Protein 4ZOZ (pdb70)

Sequence (812 aa):
ENDSIAYFDGHKDSVFAIAQHPLYPNIVATGGSEGDADDAPGKGYVLDISSLNPIFEIDGHTDSINALTFTLPRGDFLVSGGMDGRMRVYAVSVPQNGALAQFKFLAESQETEEINWFAPCPSPDHPNTIALGASDGSVWVFTLDASDPSNPVQIVQSYFLHTGPCTAGAWSPDGLLLATVSEDESLHVYDVFGVAASKSLVTDNGQTVVSLTNVDQRFAVEGGLFSVAVSPTGAVVAVGGAGGQIKIVGLPRLAGTILASLQIQSDNIESLAFSPSAPILAAGSTDGSIAVFDTSRSFALRRHLRGAHAEDPVVKVEFVKSPPNAAMAGWLLTSCGMDGVVRRWDLRGGGLVKEWKGHRSGQEGGGVLGFVQGETGERIVTVGDDAVVLVFEAARRPARCYRYCKENDSIAYFDGHKDSVFAIAQHPLYPNIVATGGSEGDADDAPGKGYVLDISSLNPIFEIDGHTDSINALTFTLPRGDFLVSGGMDGRMRVYAVSVPQNGALAQFKFLAESQETEEINWFAPCPSPDHPNTIALGASDGSVWVFTLDASDPSNPVQIVQSYFLHTGPCTAGAWSPDGLLLATVSEDESLHVYDVFGVAASKSLVTDNGQTVVSLTNVDQRFAVEGGLFSVAVSPTGAVVAVGGAGGQIKIVGLPRLAGTILASLQIQSDNIESLAFSPSAPILAAGSTDGSIAVFDTSRSFALRRHLRGAHAEDPVVKVEFVKSPPNAAMAGWLLTSCGMDGVVRRWDLRGGGLVKEWKGHRSGQEGGGVLGFVQGETGERIVTVGDDAVVLVFEAARRPARCYRYCK

Structure (mmCIF, N/CA/C/O backbone):
data_4ZOZ
#
_entry.id   4ZOZ
#
_cell.length_a   47.497
_cell.length_b   67.178
_cell.length_c   72.815
_cell.angle_alpha   89.92
_cell.angle_beta   108.92
_cell.angle_gamma   92.03
#
_symmetry.space_group_name_H-M   'P 1'
#
loop_
_entity.id
_entity.type
_entity.pdbx_description
1 polymer Sqt1
2 polymer '60S ribosomal protein L10-like protein'
3 water water
#
loop_
_atom_site.group_PDB
_atom_site.id
_atom_site.type_symbol
_atom_site.label_atom_id
_atom_site.label_alt_id
_atom_site.label_comp_id
_atom_site.label_asym_id
_atom_site.label_entity_id
_atom_site.label_seq_id
_atom_site.pdbx_PDB_ins_code
_atom_site.Cartn_x
_atom_site.Cartn_y
_atom_site.Cartn_z
_atom_site.occupancy
_atom_site.B_iso_or_equiv
_atom_site.auth_seq_id
_atom_site.auth_comp_id
_atom_site.auth_asym_id
_atom_site.auth_atom_id
_atom_site.pdbx_PDB_model_num
ATOM 1 N N . GLU A 1 1 ? -47.460 -104.791 5.769 1.00 38.67 54 GLU A N 1
ATOM 2 C CA . GLU A 1 1 ? -48.294 -104.074 4.808 1.00 35.16 54 GLU A CA 1
ATOM 3 C C . GLU A 1 1 ? -47.434 -103.370 3.768 1.00 31.85 54 GLU A C 1
ATOM 4 O O . GLU A 1 1 ? -46.390 -102.803 4.088 1.00 30.98 54 GLU A O 1
ATOM 10 N N . ASN A 1 2 ? -47.882 -103.423 2.520 1.00 29.19 55 ASN A N 1
ATOM 11 C CA . ASN A 1 2 ? -47.175 -102.813 1.412 1.00 27.02 55 ASN A CA 1
ATOM 12 C C . ASN A 1 2 ? -48.182 -102.023 0.596 1.00 28.05 55 ASN A C 1
ATOM 13 O O . ASN A 1 2 ? -49.046 -102.608 -0.053 1.00 28.42 55 ASN A O 1
ATOM 18 N N . ASP A 1 3 ? -48.091 -100.697 0.645 1.00 24.59 56 ASP A N 1
ATOM 19 C CA . ASP A 1 3 ? -49.048 -99.853 -0.058 1.00 23.79 56 ASP A CA 1
ATOM 20 C C . ASP A 1 3 ? -48.541 -99.393 -1.426 1.00 23.61 56 ASP A C 1
ATOM 21 O O . ASP A 1 3 ? -49.200 -98.603 -2.110 1.00 23.57 56 ASP A O 1
ATOM 26 N N . SER A 1 4 ? -47.385 -99.897 -1.844 1.00 23.81 57 SER A N 1
ATOM 27 C CA . SER A 1 4 ? -46.788 -99.409 -3.076 1.00 21.84 57 SER A CA 1
ATOM 28 C C . SER A 1 4 ? -47.531 -99.929 -4.303 1.00 24.64 57 SER A C 1
ATOM 29 O O . SER A 1 4 ? -48.148 -100.999 -4.266 1.00 25.14 57 SER A O 1
ATOM 32 N N . ILE A 1 5 ? -47.511 -99.144 -5.373 1.00 21.13 58 ILE A N 1
ATOM 33 C CA . ILE A 1 5 ? -48.131 -99.551 -6.633 1.00 25.57 58 ILE A CA 1
ATOM 34 C C . ILE A 1 5 ? -47.072 -99.999 -7.622 1.00 27.20 58 ILE A C 1
ATOM 35 O O . ILE A 1 5 ? -47.384 -100.589 -8.655 1.00 25.41 58 ILE A O 1
ATOM 40 N N . ALA A 1 6 ? -45.812 -99.721 -7.297 1.00 25.84 59 ALA A N 1
ATOM 41 C CA . ALA A 1 6 ? -44.689 -100.210 -8.090 1.00 22.34 59 ALA A CA 1
ATOM 42 C C . ALA A 1 6 ? -43.423 -100.164 -7.251 1.00 23.71 59 ALA A C 1
ATOM 43 O O . ALA A 1 6 ? -43.388 -99.507 -6.207 1.00 21.40 59 ALA A O 1
ATOM 45 N N . TYR A 1 7 ? -42.388 -100.859 -7.706 1.00 23.10 60 TYR A N 1
ATOM 46 C CA . TYR A 1 7 ? -41.140 -100.922 -6.955 1.00 22.69 60 TYR A CA 1
ATOM 47 C C . TYR A 1 7 ? -39.954 -101.137 -7.878 1.00 24.96 60 TYR A C 1
ATOM 48 O O . TYR A 1 7 ? -40.102 -101.593 -9.028 1.00 22.99 60 TYR A O 1
ATOM 57 N N . PHE A 1 8 ? -38.774 -100.797 -7.370 1.00 20.53 61 PHE A N 1
ATOM 58 C CA . PHE A 1 8 ? -37.532 -101.072 -8.074 1.00 19.01 61 PHE A CA 1
ATOM 59 C C . PHE A 1 8 ? -36.515 -101.602 -7.077 1.00 22.55 61 PHE A C 1
ATOM 60 O O . PHE A 1 8 ? -36.188 -100.918 -6.097 1.00 20.56 61 PHE A O 1
ATOM 68 N N . ASP A 1 9 ? -36.035 -102.828 -7.301 1.00 21.44 62 ASP A N 1
ATOM 69 C CA . ASP A 1 9 ? -35.089 -103.446 -6.373 1.00 21.42 62 ASP A CA 1
ATOM 70 C C . ASP A 1 9 ? -33.692 -103.645 -6.967 1.00 26.69 62 ASP A C 1
ATOM 71 O O . ASP A 1 9 ? -32.895 -104.444 -6.453 1.00 29.70 62 ASP A O 1
ATOM 76 N N . GLY A 1 10 ? -33.382 -102.882 -8.010 1.00 24.57 63 GLY A N 1
ATOM 77 C CA . GLY A 1 10 ? -32.105 -102.986 -8.700 1.00 23.48 63 GLY A CA 1
ATOM 78 C C . GLY A 1 10 ? -30.878 -102.623 -7.882 1.00 25.62 63 GLY A C 1
ATOM 79 O O . GLY A 1 10 ? -29.794 -103.165 -8.111 1.00 26.16 63 GLY A O 1
ATOM 80 N N . HIS A 1 11 ? -31.028 -101.697 -6.941 1.00 19.70 64 HIS A N 1
ATOM 81 C CA . HIS A 1 11 ? -29.906 -101.321 -6.087 1.00 21.95 64 HIS A CA 1
ATOM 82 C C . HIS A 1 11 ? -29.499 -102.488 -5.209 1.00 23.30 64 HIS A C 1
ATOM 83 O O . HIS A 1 11 ? -30.355 -103.165 -4.646 1.00 24.25 64 HIS A O 1
ATOM 90 N N . LYS A 1 12 ? -28.195 -102.731 -5.095 1.00 25.90 65 LYS A N 1
ATOM 91 C CA . LYS A 1 12 ? -27.722 -103.861 -4.301 1.00 26.75 65 LYS A CA 1
ATOM 92 C C . LYS A 1 12 ? -27.634 -103.504 -2.825 1.00 27.15 65 LYS A C 1
ATOM 93 O O . LYS A 1 12 ? -27.626 -104.387 -1.970 1.00 26.63 65 LYS A O 1
ATOM 99 N N . ASP A 1 13 ? -27.586 -102.208 -2.525 1.00 25.60 66 ASP A N 1
ATOM 100 C CA . ASP A 1 13 ? -27.537 -101.744 -1.139 1.00 23.75 66 ASP A CA 1
ATOM 101 C C . ASP A 1 13 ? -28.289 -100.406 -1.001 1.00 20.31 66 ASP A C 1
ATOM 102 O O . ASP A 1 13 ? -28.989 -99.972 -1.921 1.00 19.34 66 ASP A O 1
ATOM 107 N N . SER A 1 14 ? -28.148 -99.793 0.166 1.00 22.21 67 SER A N 1
ATOM 108 C CA . SER A 1 14 ? -28.889 -98.589 0.538 1.00 22.00 67 SER A CA 1
ATOM 109 C C . SER A 1 14 ? -28.955 -97.526 -0.557 1.00 19.33 67 SER A C 1
ATOM 110 O O . SER A 1 14 ? -27.967 -97.250 -1.238 1.00 19.03 67 SER A O 1
ATOM 113 N N . VAL A 1 15 ? -30.135 -96.932 -0.715 1.00 17.90 68 VAL A N 1
ATOM 114 C CA . VAL A 1 15 ? -30.332 -95.872 -1.692 1.00 16.69 68 VAL A CA 1
ATOM 115 C C . VAL A 1 15 ? -30.424 -94.522 -0.969 1.00 16.99 68 VAL A C 1
ATOM 116 O O . VAL A 1 15 ? -31.277 -94.326 -0.100 1.00 18.75 68 VAL A O 1
ATOM 120 N N . PHE A 1 16 ? -29.524 -93.613 -1.330 1.00 15.91 69 PHE A N 1
ATOM 121 C CA . PHE A 1 16 ? -29.297 -92.376 -0.564 1.00 14.89 69 PHE A CA 1
ATOM 122 C C . PHE A 1 16 ? -29.852 -91.137 -1.254 1.00 18.87 69 PHE A C 1
ATOM 123 O O . PHE A 1 16 ? -30.089 -90.103 -0.603 1.00 19.29 69 PHE A O 1
ATOM 131 N N . ALA A 1 17 ? -30.012 -91.223 -2.572 1.00 15.71 70 ALA A N 1
ATOM 132 C CA . ALA A 1 17 ? -30.274 -90.026 -3.384 1.00 16.12 70 ALA A CA 1
ATOM 133 C C . ALA A 1 17 ? -31.423 -90.230 -4.355 1.00 17.31 70 ALA A C 1
ATOM 134 O O . ALA A 1 17 ? -31.596 -91.317 -4.931 1.00 15.26 70 ALA A O 1
ATOM 136 N N . ILE A 1 18 ? -32.212 -89.178 -4.546 1.00 14.88 71 ILE A N 1
ATOM 137 C CA . ILE A 1 18 ? -33.284 -89.237 -5.515 1.00 15.08 71 ILE A CA 1
ATOM 138 C C . ILE A 1 18 ? -33.521 -87.850 -6.114 1.00 16.36 71 ILE A C 1
ATOM 139 O O . ILE A 1 18 ? -33.392 -86.813 -5.430 1.00 15.71 71 ILE A O 1
ATOM 144 N N . ALA A 1 19 ? -33.791 -87.842 -7.414 1.00 14.59 72 ALA A N 1
ATOM 145 C CA . ALA A 1 19 ? -34.108 -86.607 -8.115 1.00 14.23 72 ALA A CA 1
ATOM 146 C C . ALA A 1 19 ? -35.209 -86.865 -9.129 1.00 15.97 72 ALA A C 1
ATOM 147 O O . ALA A 1 19 ? -35.402 -87.982 -9.597 1.00 17.75 72 ALA A O 1
ATOM 149 N N . GLN A 1 20 ? -35.918 -85.809 -9.479 1.00 16.78 73 GLN A N 1
ATOM 150 C CA . GLN A 1 20 ? -37.085 -85.917 -10.329 1.00 14.32 73 GLN A CA 1
ATOM 151 C C . GLN A 1 20 ? -37.028 -84.867 -11.430 1.00 15.43 73 GLN A C 1
ATOM 152 O O . GLN A 1 20 ? -36.645 -83.732 -11.176 1.00 15.14 73 GLN A O 1
ATOM 158 N N . HIS A 1 21 ? -37.396 -85.231 -12.654 1.00 14.94 74 HIS A N 1
ATOM 159 C CA . HIS A 1 21 ? -37.428 -84.262 -13.753 1.00 16.49 74 HIS A CA 1
ATOM 160 C C . HIS A 1 21 ? -38.481 -83.181 -13.462 1.00 16.04 74 HIS A C 1
ATOM 161 O O . HIS A 1 21 ? -39.612 -83.501 -13.106 1.00 19.51 74 HIS A O 1
ATOM 168 N N . PRO A 1 22 ? -38.113 -81.889 -13.602 1.00 16.46 75 PRO A N 1
ATOM 169 C CA . PRO A 1 22 ? -39.047 -80.814 -13.233 1.00 15.85 75 PRO A CA 1
ATOM 170 C C . PRO A 1 22 ? -40.265 -80.684 -14.153 1.00 19.12 75 PRO A C 1
ATOM 171 O O . PRO A 1 22 ? -41.274 -80.117 -13.725 1.00 22.26 75 PRO A O 1
ATOM 175 N N . LEU A 1 23 ? -40.171 -81.193 -15.380 1.00 19.43 76 LEU A N 1
ATOM 176 C CA . LEU A 1 23 ? -41.291 -81.154 -16.322 1.00 24.51 76 LEU A CA 1
ATOM 177 C C . LEU A 1 23 ? -42.047 -82.479 -16.378 1.00 23.40 76 LEU A C 1
ATOM 178 O O . LEU A 1 23 ? -43.261 -82.506 -16.559 1.00 27.00 76 LEU A O 1
ATOM 183 N N . TYR A 1 24 ? -41.314 -83.573 -16.228 1.00 21.30 77 TYR A N 1
ATOM 184 C CA . TYR A 1 24 ? -41.890 -84.908 -16.347 1.00 22.62 77 TYR A CA 1
ATOM 185 C C . TYR A 1 24 ? -41.680 -85.684 -15.062 1.00 20.05 77 TYR A C 1
ATOM 186 O O . TYR A 1 24 ? -40.665 -86.355 -14.899 1.00 20.87 77 TYR A O 1
ATOM 195 N N . PRO A 1 25 ? -42.646 -85.594 -14.142 1.00 21.85 78 PRO A N 1
ATOM 196 C CA . PRO A 1 25 ? -42.493 -86.176 -12.801 1.00 22.49 78 PRO A CA 1
ATOM 197 C C . PRO A 1 25 ? -42.319 -87.696 -12.830 1.00 20.99 78 PRO A C 1
ATOM 198 O O . PRO A 1 25 ? -41.892 -88.276 -11.832 1.00 20.38 78 PRO A O 1
ATOM 202 N N . ASN A 1 26 ? -42.650 -88.334 -13.951 1.00 20.24 79 ASN A N 1
ATOM 203 C CA . ASN A 1 26 ? -42.500 -89.782 -14.057 1.00 21.59 79 ASN A CA 1
ATOM 204 C C . ASN A 1 26 ? -41.046 -90.216 -14.235 1.00 20.71 79 ASN A C 1
ATOM 205 O O . ASN A 1 26 ? -40.711 -91.386 -14.052 1.00 21.21 79 ASN A O 1
ATOM 210 N N . ILE A 1 27 ? -40.184 -89.267 -14.593 1.00 19.45 80 ILE A N 1
ATOM 211 C CA . ILE A 1 27 ? -38.768 -89.558 -14.787 1.00 18.94 80 ILE A CA 1
ATOM 212 C C . ILE A 1 27 ? -38.036 -89.271 -13.480 1.00 17.03 80 ILE A C 1
ATOM 213 O O . ILE A 1 27 ? -37.983 -88.123 -13.027 1.00 18.32 80 ILE A O 1
ATOM 218 N N . VAL A 1 28 ? -37.487 -90.323 -12.879 1.00 17.26 81 VAL A N 1
ATOM 219 C CA . VAL A 1 28 ? -36.854 -90.206 -11.570 1.00 16.13 81 VAL A CA 1
ATOM 220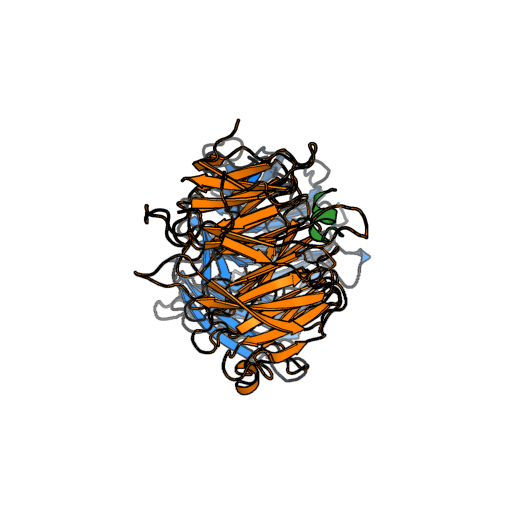 C C . VAL A 1 28 ? -35.496 -90.891 -11.583 1.00 18.77 81 VAL A C 1
ATOM 221 O O . VAL A 1 28 ? -35.365 -91.947 -12.167 1.00 20.97 81 VAL A O 1
ATOM 225 N N . ALA A 1 29 ? -34.488 -90.301 -10.957 1.00 15.89 82 ALA A N 1
ATOM 226 C CA . ALA A 1 29 ? -33.182 -90.944 -10.816 1.00 15.70 82 ALA A CA 1
ATOM 227 C C . ALA A 1 29 ? -32.919 -91.285 -9.350 1.00 15.55 82 ALA A C 1
ATOM 228 O O . ALA A 1 29 ? -33.267 -90.515 -8.448 1.00 16.73 82 ALA A O 1
ATOM 230 N N . THR A 1 30 ? -32.301 -92.433 -9.101 1.00 15.40 83 THR A N 1
ATOM 231 C CA . THR A 1 30 ? -32.036 -92.863 -7.732 1.00 15.98 83 THR A CA 1
ATOM 232 C C . THR A 1 30 ? -30.566 -93.253 -7.663 1.00 16.47 83 THR A C 1
ATOM 233 O O . THR A 1 30 ? -29.980 -93.643 -8.670 1.00 19.88 83 THR A O 1
ATOM 237 N N . GLY A 1 31 ? -29.964 -93.147 -6.493 1.00 15.97 84 GLY A N 1
ATOM 238 C CA . GLY A 1 31 ? -28.544 -93.413 -6.378 1.00 15.47 84 GLY A CA 1
ATOM 239 C C . GLY A 1 31 ? -28.165 -93.887 -5.000 1.00 19.19 84 GLY A C 1
ATOM 240 O O . GLY A 1 31 ? -28.749 -93.469 -3.997 1.00 15.82 84 GLY A O 1
ATOM 241 N N . GLY A 1 32 ? -27.170 -94.762 -4.936 1.00 18.11 85 GLY A N 1
ATOM 242 C CA . GLY A 1 32 ? -26.715 -95.221 -3.645 1.00 18.85 85 GLY A CA 1
ATOM 243 C C . GLY A 1 32 ? -25.497 -96.116 -3.706 1.00 20.47 85 GLY A C 1
ATOM 244 O O . GLY A 1 32 ? -24.615 -95.960 -4.560 1.00 20.73 85 GLY A O 1
ATOM 245 N N . SER A 1 33 ? -25.483 -97.070 -2.785 1.00 22.65 86 SER A N 1
ATOM 246 C CA . SER A 1 33 ? -24.339 -97.936 -2.550 1.00 25.74 86 SER A CA 1
ATOM 247 C C . SER A 1 33 ? -24.607 -99.320 -3.117 1.00 24.95 86 SER A C 1
ATOM 248 O O . SER A 1 33 ? -25.743 -99.785 -3.085 1.00 21.92 86 SER A O 1
ATOM 251 N N . GLU A 1 34 ? -23.571 -99.958 -3.659 1.00 23.45 87 GLU A N 1
ATOM 252 C CA . GLU A 1 34 ? -23.693 -101.332 -4.141 1.00 29.43 87 GLU A CA 1
ATOM 253 C C . GLU A 1 34 ? -23.245 -102.350 -3.097 1.00 30.44 87 GLU A C 1
ATOM 254 O O . GLU A 1 34 ? -23.293 -103.556 -3.346 1.00 31.82 87 GLU A O 1
ATOM 260 N N . GLY A 1 35 ? -22.814 -101.874 -1.934 1.00 28.68 88 GLY A N 1
ATOM 261 C CA . GLY A 1 35 ? -22.394 -102.767 -0.862 1.00 32.32 88 GLY A CA 1
ATOM 262 C C . GLY A 1 35 ? -21.417 -102.109 0.093 1.00 35.04 88 GLY A C 1
ATOM 263 O O . GLY A 1 35 ? -20.805 -101.100 -0.249 1.00 34.87 88 GLY A O 1
ATOM 264 N N . ASP A 1 36 ? -21.255 -102.685 1.283 1.00 35.31 89 ASP A N 1
ATOM 265 C CA . ASP A 1 36 ? -20.396 -102.092 2.305 1.00 40.12 89 ASP A CA 1
ATOM 266 C C . ASP A 1 36 ? -18.918 -102.469 2.167 1.00 39.54 89 ASP A C 1
ATOM 267 O O . ASP A 1 36 ? -18.073 -101.910 2.863 1.00 41.64 89 ASP A O 1
ATOM 272 N N . ALA A 1 37 ? -18.603 -103.405 1.274 1.00 40.95 90 ALA A N 1
ATOM 273 C CA . ALA A 1 37 ? -17.207 -103.745 0.999 1.00 38.06 90 ALA A CA 1
ATOM 274 C C . ALA A 1 37 ? -16.518 -102.612 0.242 1.00 43.32 90 ALA A C 1
ATOM 275 O O . ALA A 1 37 ? -17.149 -101.934 -0.567 1.00 39.57 90 ALA A O 1
ATOM 277 N N . ASP A 1 38 ? -15.225 -102.418 0.490 1.00 46.09 91 ASP A N 1
ATOM 278 C CA . ASP A 1 38 ? -14.481 -101.333 -0.152 1.00 44.41 91 ASP A CA 1
ATOM 279 C C . ASP A 1 38 ? -14.484 -101.446 -1.668 1.00 42.66 91 ASP A C 1
ATOM 280 O O . ASP A 1 38 ? -14.462 -100.434 -2.363 1.00 41.61 91 ASP A O 1
ATOM 285 N N . ASP A 1 39 ? -14.525 -102.675 -2.179 1.00 42.28 92 ASP A N 1
ATOM 286 C CA . ASP A 1 39 ? -14.551 -102.893 -3.621 1.00 45.51 92 ASP A CA 1
ATOM 287 C C . ASP A 1 39 ? -15.954 -102.720 -4.215 1.00 41.00 92 ASP A C 1
ATOM 288 O O . ASP A 1 39 ? -16.149 -102.873 -5.420 1.00 45.10 92 ASP A O 1
ATOM 293 N N . ALA A 1 40 ? -16.929 -102.405 -3.367 1.00 40.74 93 ALA A N 1
ATOM 294 C CA . ALA A 1 40 ? -18.277 -102.127 -3.846 1.00 35.89 93 ALA A CA 1
ATOM 295 C C . ALA A 1 40 ? -18.395 -100.647 -4.202 1.00 31.36 93 ALA A C 1
ATOM 296 O O . ALA A 1 40 ? -18.117 -99.786 -3.375 1.00 33.26 93 ALA A O 1
ATOM 298 N N . PRO A 1 41 ? -18.782 -100.357 -5.448 1.00 31.12 94 PRO A N 1
ATOM 299 C CA . PRO A 1 41 ? -18.891 -98.985 -5.953 1.00 30.05 94 PRO A CA 1
ATOM 300 C C . PRO A 1 41 ? -20.237 -98.355 -5.623 1.00 25.26 94 PRO A C 1
ATOM 301 O O . PRO A 1 41 ? -21.020 -98.921 -4.853 1.00 24.58 94 PRO A O 1
ATOM 305 N N . GLY A 1 42 ? -20.482 -97.182 -6.191 1.00 28.09 95 GLY A N 1
ATOM 306 C CA . GLY A 1 42 ? -21.790 -96.561 -6.113 1.00 23.36 95 GLY A CA 1
ATOM 307 C C . GLY A 1 42 ? -22.532 -96.863 -7.392 1.00 24.66 95 GLY A C 1
ATOM 308 O O . GLY A 1 42 ? -21.923 -97.249 -8.403 1.00 25.01 95 GLY A O 1
ATOM 309 N N . LYS A 1 43 ? -23.848 -96.697 -7.366 1.00 21.25 96 LYS A N 1
ATOM 310 C CA . LYS A 1 43 ? -24.640 -96.983 -8.553 1.00 24.52 96 LYS A CA 1
ATOM 311 C C . LYS A 1 43 ? -25.893 -96.131 -8.582 1.00 23.46 96 LYS A C 1
ATOM 312 O O . LYS A 1 43 ? -26.520 -95.910 -7.536 1.00 21.36 96 LYS A O 1
ATOM 318 N N . GLY A 1 44 ? -26.247 -95.657 -9.772 1.00 22.89 97 GLY A N 1
ATOM 319 C CA . GLY A 1 44 ? -27.490 -94.923 -9.951 1.00 22.30 97 GLY A CA 1
ATOM 320 C C . GLY A 1 44 ? -28.335 -95.491 -11.073 1.00 24.99 97 GLY A C 1
ATOM 321 O O . GLY A 1 44 ? -27.834 -96.181 -11.953 1.00 21.33 97 GLY A O 1
ATOM 322 N N . TYR A 1 45 ? -29.629 -95.211 -11.045 1.00 19.45 98 TYR A N 1
ATOM 323 C CA . TYR A 1 45 ? -30.525 -95.626 -12.109 1.00 20.30 98 TYR A CA 1
ATOM 324 C C . TYR A 1 45 ? -31.482 -94.509 -12.458 1.00 21.71 98 TYR A C 1
ATOM 325 O O . TYR A 1 45 ? -31.781 -93.661 -11.627 1.00 20.83 98 TYR A O 1
ATOM 334 N N . VAL A 1 46 ? -31.964 -94.508 -13.689 1.00 18.33 99 VAL A N 1
ATOM 335 C CA . VAL A 1 46 ? -33.086 -93.659 -14.034 1.00 17.41 99 VAL A CA 1
ATOM 336 C C . VAL A 1 46 ? -34.290 -94.551 -14.319 1.00 22.09 99 VAL A C 1
ATOM 337 O O . VAL A 1 46 ? -34.174 -95.564 -15.009 1.00 23.86 99 VAL A O 1
ATOM 341 N N . LEU A 1 47 ? -35.433 -94.164 -13.768 1.00 19.53 100 LEU A N 1
ATOM 342 C CA . LEU A 1 47 ? -36.682 -94.903 -13.861 1.00 20.18 100 LEU A CA 1
ATOM 343 C C . LEU A 1 47 ? -37.740 -94.056 -14.540 1.00 24.08 100 LEU A C 1
ATOM 344 O O . LEU A 1 47 ? -37.740 -92.824 -14.436 1.00 24.26 100 LEU A O 1
ATOM 349 N N . ASP A 1 48 ? -38.652 -94.733 -15.223 1.00 24.59 101 ASP A N 1
ATOM 350 C CA . ASP A 1 48 ? -39.855 -94.112 -15.757 1.00 24.04 101 ASP A CA 1
ATOM 351 C C . ASP A 1 48 ? -41.018 -94.813 -15.072 1.00 25.41 101 ASP A C 1
ATOM 352 O O . ASP A 1 48 ? -41.281 -95.976 -15.352 1.00 26.09 101 ASP A O 1
ATOM 357 N N . ILE A 1 49 ? -41.704 -94.127 -14.164 1.00 23.37 102 ILE A N 1
ATOM 358 C CA . ILE A 1 49 ? -42.731 -94.797 -13.370 1.00 27.38 102 ILE A CA 1
ATOM 359 C C . ILE A 1 49 ? -44.127 -94.759 -14.009 1.00 30.01 102 ILE A C 1
ATOM 360 O O . ILE A 1 49 ? -45.103 -95.209 -13.404 1.00 37.18 102 ILE A O 1
ATOM 365 N N . SER A 1 50 ? -44.223 -94.231 -15.222 1.00 28.29 103 SER A N 1
ATOM 366 C CA . SER A 1 50 ? -45.518 -94.095 -15.896 1.00 31.82 103 SER A CA 1
ATOM 367 C C . SER A 1 50 ? -46.070 -95.445 -16.344 1.00 34.45 103 SER A C 1
ATOM 368 O O . SER A 1 50 ? -45.309 -96.381 -16.583 1.00 35.51 103 SER A O 1
ATOM 371 N N . SER A 1 75 ? -42.806 -104.434 -11.162 1.00 30.52 128 SER A N 1
ATOM 372 C CA . SER A 1 75 ? -41.366 -104.259 -11.004 1.00 33.21 128 SER A CA 1
ATOM 373 C C . SER A 1 75 ? -40.779 -103.393 -12.115 1.00 30.86 128 SER A C 1
ATOM 374 O O . SER A 1 75 ? -40.799 -103.765 -13.291 1.00 34.79 128 SER A O 1
ATOM 377 N N . LEU A 1 76 ? -40.238 -102.241 -11.740 1.00 26.26 129 LEU A N 1
ATOM 378 C CA . LEU A 1 76 ? -39.769 -101.276 -12.731 1.00 25.84 129 LEU A CA 1
ATOM 379 C C . LEU A 1 76 ? -38.440 -101.662 -13.373 1.00 24.56 129 LEU A C 1
ATOM 380 O O . LEU A 1 76 ? -37.536 -102.166 -12.710 1.00 27.05 129 LEU A O 1
ATOM 385 N N . ASN A 1 77 ? -38.337 -101.431 -14.679 1.00 28.40 130 ASN A N 1
ATOM 386 C CA . ASN A 1 77 ? -37.086 -101.618 -15.405 1.00 28.08 130 ASN A CA 1
ATOM 387 C C . ASN A 1 77 ? -36.447 -100.267 -15.682 1.00 24.52 130 ASN A C 1
ATOM 388 O O . ASN A 1 77 ? -37.104 -99.381 -16.207 1.00 25.45 130 ASN A O 1
ATOM 393 N N . PRO A 1 78 ? -35.167 -100.106 -15.330 1.00 25.96 131 PRO A N 1
ATOM 394 C CA . PRO A 1 78 ? -34.553 -98.787 -15.528 1.00 21.67 131 PRO A CA 1
ATOM 395 C C . PRO A 1 78 ? -34.426 -98.417 -16.998 1.00 26.62 131 PRO A C 1
ATOM 396 O O . PRO A 1 78 ? -34.313 -99.297 -17.855 1.00 25.28 131 PRO A O 1
ATOM 400 N N . ILE A 1 79 ? -34.457 -97.122 -17.287 1.00 24.07 132 ILE A N 1
ATOM 401 C CA . ILE A 1 79 ? -34.267 -96.655 -18.655 1.00 21.39 132 ILE A CA 1
ATOM 402 C C . ILE A 1 79 ? -32.856 -96.118 -18.856 1.00 26.19 132 ILE A C 1
ATOM 403 O O . ILE A 1 79 ? -32.469 -95.764 -19.977 1.00 25.22 132 ILE A O 1
ATOM 408 N N . PHE A 1 80 ? -32.083 -96.086 -17.775 1.00 22.78 133 PHE A N 1
ATOM 409 C CA . PHE A 1 80 ? -30.680 -95.681 -17.847 1.00 23.49 133 PHE A CA 1
ATOM 410 C C . PHE A 1 80 ? -29.941 -96.083 -16.583 1.00 22.78 133 PHE A C 1
ATOM 411 O O . PHE A 1 80 ? -30.547 -96.293 -15.527 1.00 22.47 133 PHE A O 1
ATOM 419 N N . GLU A 1 81 ? -28.619 -96.123 -16.683 1.00 22.02 134 GLU A N 1
ATOM 420 C CA . GLU A 1 81 ? -27.776 -96.574 -15.595 1.00 24.96 134 GLU A CA 1
ATOM 421 C C . GLU A 1 81 ? -26.599 -95.633 -15.388 1.00 24.94 134 GLU A C 1
ATOM 422 O O . GLU A 1 81 ? -25.942 -95.235 -16.348 1.00 25.60 134 GLU A O 1
ATOM 428 N N . ILE A 1 82 ? -26.354 -95.256 -14.134 1.00 23.43 135 ILE A N 1
ATOM 429 C CA . ILE A 1 82 ? -25.275 -94.334 -13.803 1.00 23.89 135 ILE A CA 1
ATOM 430 C C . ILE A 1 82 ? -24.118 -95.085 -13.152 1.00 24.43 135 ILE A C 1
ATOM 431 O O . ILE A 1 82 ? -24.188 -95.468 -11.980 1.00 24.65 135 ILE A O 1
ATOM 436 N N . ASP A 1 83 ? -23.060 -95.291 -13.945 1.00 26.44 136 ASP A N 1
ATOM 437 C CA . ASP A 1 83 ? -21.844 -95.967 -13.502 1.00 27.91 136 ASP A CA 1
ATOM 438 C C . ASP A 1 83 ? -20.682 -94.988 -13.471 1.00 27.84 136 ASP A C 1
ATOM 439 O O . ASP A 1 83 ? -20.790 -93.886 -13.996 1.00 30.89 136 ASP A O 1
ATOM 444 N N . GLY A 1 84 ? -19.572 -95.385 -12.861 1.00 27.19 137 GLY A N 1
ATOM 445 C CA . GLY A 1 84 ? -18.394 -94.539 -12.839 1.00 26.23 137 GLY A CA 1
ATOM 446 C C . GLY A 1 84 ? -18.052 -94.053 -11.447 1.00 28.38 137 GLY A C 1
ATOM 447 O O . GLY A 1 84 ? -16.926 -93.641 -11.176 1.00 31.17 137 GLY A O 1
ATOM 448 N N . HIS A 1 85 ? -19.024 -94.100 -10.546 1.00 25.46 138 HIS A N 1
ATOM 449 C CA . HIS A 1 85 ? -18.746 -93.748 -9.167 1.00 26.11 138 HIS A CA 1
ATOM 450 C C . HIS A 1 85 ? -18.127 -94.918 -8.418 1.00 28.16 138 HIS A C 1
ATOM 451 O O . HIS A 1 85 ? -18.685 -96.007 -8.385 1.00 27.50 138 HIS A O 1
ATOM 458 N N . THR A 1 86 ? -16.968 -94.673 -7.816 1.00 28.80 139 THR A N 1
ATOM 459 C CA . THR A 1 86 ? -16.257 -95.689 -7.053 1.00 28.26 139 THR A CA 1
ATOM 460 C C . THR A 1 86 ? -16.720 -95.721 -5.603 1.00 31.32 139 THR A C 1
ATOM 461 O O . THR A 1 86 ? -16.300 -96.574 -4.825 1.00 29.31 139 THR A O 1
ATOM 465 N N . ASP A 1 87 ? -17.579 -94.776 -5.240 1.00 26.88 140 ASP A N 1
ATOM 466 C CA . ASP A 1 87 ? -18.152 -94.738 -3.902 1.00 25.86 140 ASP A CA 1
ATOM 467 C C . ASP A 1 87 ? -19.633 -94.401 -4.044 1.00 22.64 140 ASP A C 1
ATOM 468 O O . ASP A 1 87 ? -20.094 -94.139 -5.152 1.00 26.23 140 ASP A O 1
ATOM 473 N N . SER A 1 88 ? -20.365 -94.414 -2.938 1.00 25.36 141 SER A N 1
ATOM 474 C CA . SER A 1 88 ? -21.821 -94.270 -2.979 1.00 23.96 141 SER A CA 1
ATOM 475 C C . SER A 1 88 ? -22.240 -92.991 -3.694 1.00 23.45 141 SER A C 1
ATOM 476 O O . SER A 1 88 ? -21.602 -91.956 -3.532 1.00 21.75 141 SER A O 1
ATOM 479 N N . ILE A 1 89 ? -23.297 -93.073 -4.490 1.00 18.71 142 ILE A N 1
ATOM 480 C CA . ILE A 1 89 ? -23.928 -91.868 -5.016 1.00 18.95 142 ILE A CA 1
ATOM 481 C C . ILE A 1 89 ? -24.711 -91.263 -3.859 1.00 17.93 142 ILE A C 1
ATOM 482 O O . ILE A 1 89 ? -25.509 -91.943 -3.214 1.00 19.32 142 ILE A O 1
ATOM 487 N N . ASN A 1 90 ? -24.444 -89.995 -3.593 1.00 17.24 143 ASN A N 1
ATOM 488 C CA . ASN A 1 90 ? -24.957 -89.303 -2.416 1.00 16.33 143 ASN A CA 1
ATOM 489 C C . ASN A 1 90 ? -25.933 -88.197 -2.780 1.00 17.35 143 ASN A C 1
ATOM 490 O O . ASN A 1 90 ? -26.727 -87.765 -1.950 1.00 18.27 143 ASN A O 1
ATOM 495 N N . ALA A 1 91 ? -25.839 -87.716 -4.011 1.00 14.85 144 ALA A N 1
ATOM 496 C CA . ALA A 1 91 ? -26.631 -86.578 -4.470 1.00 16.67 144 ALA A CA 1
ATOM 497 C C . ALA A 1 91 ? -26.961 -86.709 -5.948 1.00 17.86 144 ALA A C 1
ATOM 498 O O . ALA A 1 91 ? -26.120 -87.135 -6.736 1.00 15.94 144 ALA A O 1
ATOM 500 N N . LEU A 1 92 ? -28.183 -86.327 -6.313 1.00 16.10 145 LEU A N 1
ATOM 501 C CA . LEU A 1 92 ? -28.646 -86.325 -7.697 1.00 15.32 145 LEU A CA 1
ATOM 502 C C . LEU A 1 92 ? -29.503 -85.104 -7.932 1.00 15.67 145 LEU A C 1
ATOM 503 O O . LEU A 1 92 ? -30.247 -84.707 -7.049 1.00 15.01 145 LEU A O 1
ATOM 508 N N . THR A 1 93 ? -29.409 -84.498 -9.108 1.00 14.84 146 THR A N 1
ATOM 509 C CA . THR A 1 93 ? -30.401 -83.477 -9.438 1.00 14.13 146 THR A CA 1
ATOM 510 C C . THR A 1 93 ? -30.590 -83.364 -10.952 1.00 14.89 146 THR A C 1
ATOM 511 O O . THR A 1 93 ? -29.648 -83.534 -11.716 1.00 13.39 146 THR A O 1
ATOM 515 N N . PHE A 1 94 ? -31.827 -83.120 -11.377 1.00 13.45 147 PHE A N 1
ATOM 516 C CA . PHE A 1 94 ? -32.074 -82.601 -12.722 1.00 15.38 147 PHE A CA 1
ATOM 517 C C . PHE A 1 94 ? -31.944 -81.080 -12.644 1.00 18.02 147 PHE A C 1
ATOM 518 O O . PHE A 1 94 ? -32.192 -80.481 -11.592 1.00 17.16 147 PHE A O 1
ATOM 526 N N . THR A 1 95 ? -31.558 -80.436 -13.737 1.00 15.50 148 THR A N 1
ATOM 527 C CA . THR A 1 95 ? -31.436 -78.985 -13.679 1.00 13.32 148 THR A CA 1
ATOM 528 C C . THR A 1 95 ? -32.780 -78.316 -13.875 1.00 18.19 148 THR A C 1
ATOM 529 O O . THR A 1 95 ? -33.694 -78.896 -14.452 1.00 16.59 148 THR A O 1
ATOM 533 N N . LEU A 1 96 ? -32.887 -77.087 -13.372 1.00 15.51 149 LEU A N 1
ATOM 534 C CA . LEU A 1 96 ? -33.996 -76.191 -13.680 1.00 13.79 149 LEU A CA 1
ATOM 535 C C . LEU A 1 96 ? -33.552 -75.308 -14.838 1.00 15.45 149 LEU A C 1
ATOM 536 O O . LEU A 1 96 ? -32.357 -75.073 -14.990 1.00 17.06 149 LEU A O 1
ATOM 541 N N . PRO A 1 97 ? -34.500 -74.813 -15.651 1.00 14.43 150 PRO A N 1
ATOM 542 C CA . PRO A 1 97 ? -35.957 -74.958 -15.524 1.00 20.95 150 PRO A CA 1
ATOM 543 C C . PRO A 1 97 ? -36.546 -76.197 -16.195 1.00 18.50 150 PRO A C 1
ATOM 544 O O . PRO A 1 97 ? -37.690 -76.549 -15.898 1.00 22.36 150 PRO A O 1
ATOM 548 N N . ARG A 1 98 ? -35.791 -76.845 -17.065 1.00 18.63 151 ARG A N 1
ATOM 549 C CA . ARG A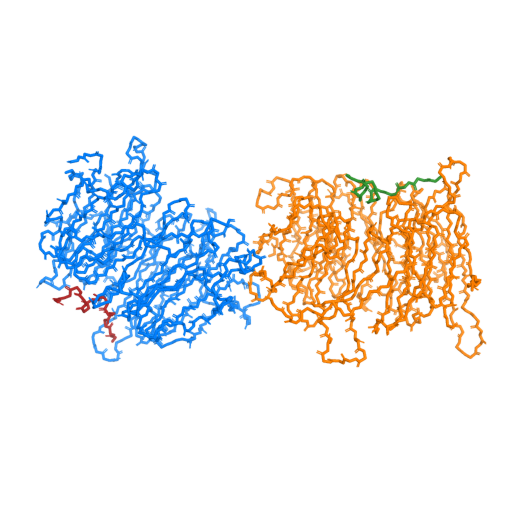 1 98 ? -36.379 -77.849 -17.953 1.00 18.42 151 ARG A CA 1
ATOM 550 C C . ARG A 1 98 ? -35.735 -79.229 -17.898 1.00 20.46 151 ARG A C 1
ATOM 551 O O . ARG A 1 98 ? -36.042 -80.081 -18.734 1.00 20.92 151 ARG A O 1
ATOM 559 N N . GLY A 1 99 ? -34.830 -79.454 -16.951 1.00 17.86 152 GLY A N 1
ATOM 560 C CA . GLY A 1 99 ? -34.182 -80.752 -16.841 1.00 19.84 152 GLY A CA 1
ATOM 561 C C . GLY A 1 99 ? -33.284 -81.112 -18.018 1.00 16.85 152 GLY A C 1
ATOM 562 O O . GLY A 1 99 ? -33.231 -82.271 -18.425 1.00 22.14 152 GLY A O 1
ATOM 563 N N . ASP A 1 100 ? -32.572 -80.127 -18.564 1.00 20.22 153 ASP A N 1
ATOM 564 C CA . ASP A 1 100 ? -31.660 -80.367 -19.691 1.00 18.56 153 ASP A CA 1
ATOM 565 C C . ASP A 1 100 ? -30.484 -81.266 -19.302 1.00 20.56 153 ASP A C 1
ATOM 566 O O . ASP A 1 100 ? -29.872 -81.916 -20.156 1.00 18.36 153 ASP A O 1
ATOM 571 N N . PHE A 1 101 ? -30.171 -81.294 -18.009 1.00 19.08 154 PHE A N 1
ATOM 572 C CA . PHE A 1 101 ? -29.096 -82.132 -17.491 1.00 15.38 154 PHE A CA 1
ATOM 573 C C . PHE A 1 101 ? -29.496 -82.917 -16.256 1.00 18.13 154 PHE A C 1
ATOM 574 O O . PHE A 1 101 ? -30.359 -82.500 -15.483 1.00 16.85 154 PHE A O 1
ATOM 582 N N . LEU A 1 102 ? -28.828 -84.045 -16.088 1.00 16.38 155 LEU A N 1
ATOM 583 C CA . LEU A 1 102 ? -28.911 -84.848 -14.892 1.00 14.07 155 LEU A CA 1
ATOM 584 C C . LEU A 1 102 ? -27.508 -84.942 -14.339 1.00 18.05 155 LEU A C 1
ATOM 585 O O . LEU A 1 102 ? -26.560 -85.261 -15.066 1.00 16.43 155 LEU A O 1
ATOM 590 N N . VAL A 1 103 ? -27.363 -84.664 -13.053 1.00 13.79 156 VAL A N 1
ATOM 591 C CA . VAL A 1 103 ? -26.043 -84.630 -12.449 1.00 13.80 156 VAL A CA 1
ATOM 592 C C . VAL A 1 103 ? -25.982 -85.557 -11.240 1.00 17.40 156 VAL A C 1
ATOM 593 O O . VAL A 1 103 ? -26.862 -85.520 -10.369 1.00 14.96 156 VAL A O 1
ATOM 597 N N . SER A 1 104 ? -24.954 -86.400 -11.179 1.00 17.31 157 SER A N 1
ATOM 598 C CA . SER A 1 104 ? -24.747 -87.228 -9.999 1.00 15.48 157 SER A CA 1
ATOM 599 C C . SER A 1 104 ? -23.514 -86.773 -9.236 1.00 18.86 157 SER A C 1
ATOM 600 O O . SER A 1 104 ? -22.539 -86.291 -9.831 1.00 18.85 157 SER A O 1
ATOM 603 N N . GLY A 1 105 ? -23.570 -86.934 -7.919 1.00 14.13 158 GLY A N 1
ATOM 604 C CA . GLY A 1 105 ? -22.468 -86.580 -7.046 1.00 16.21 158 GLY A CA 1
ATOM 605 C C . GLY A 1 105 ? -22.223 -87.681 -6.042 1.00 19.86 158 GLY A C 1
ATOM 606 O O . GLY A 1 105 ? -23.138 -88.146 -5.361 1.00 17.97 158 GLY A O 1
ATOM 607 N N . GLY A 1 106 ? -20.974 -88.098 -5.930 1.00 20.35 159 GLY A N 1
ATOM 608 C CA . GLY A 1 106 ? -20.662 -89.235 -5.094 1.00 22.05 159 GLY A CA 1
ATOM 609 C C . GLY A 1 106 ? -19.862 -88.918 -3.857 1.00 23.50 159 GLY A C 1
ATOM 610 O O . GLY A 1 106 ? -19.299 -87.823 -3.699 1.00 22.56 159 GLY A O 1
ATOM 611 N N . MET A 1 107 ? -19.806 -89.902 -2.971 1.00 21.11 160 MET A N 1
ATOM 612 C CA . MET A 1 107 ? -18.951 -89.829 -1.804 1.00 23.78 160 MET A CA 1
ATOM 613 C C . MET A 1 107 ? -17.493 -89.986 -2.231 1.00 23.54 160 MET A C 1
ATOM 614 O O . MET A 1 107 ? -16.592 -89.934 -1.397 1.00 27.11 160 MET A O 1
ATOM 619 N N . ASP A 1 108 ? -17.279 -90.188 -3.531 1.00 24.64 161 ASP A N 1
ATOM 620 C CA . ASP A 1 108 ? -15.942 -90.170 -4.119 1.00 25.66 161 ASP A CA 1
ATOM 621 C C . ASP A 1 108 ? -15.604 -88.768 -4.632 1.00 27.57 161 ASP A C 1
ATOM 622 O O . ASP A 1 108 ? -14.510 -88.526 -5.151 1.00 26.27 161 ASP A O 1
ATOM 627 N N . GLY A 1 109 ? -16.549 -87.840 -4.489 1.00 25.64 162 GLY A N 1
ATOM 628 C CA . GLY A 1 109 ? -16.325 -86.474 -4.929 1.00 24.51 162 GLY A CA 1
ATOM 629 C C . GLY A 1 109 ? -16.529 -86.251 -6.415 1.00 24.00 162 GLY A C 1
ATOM 630 O O . GLY A 1 109 ? -16.436 -85.121 -6.901 1.00 26.49 162 GLY A O 1
ATOM 631 N N . ARG A 1 110 ? -16.803 -87.327 -7.148 1.00 26.05 163 ARG A N 1
ATOM 632 C CA . ARG A 1 110 ? -17.062 -87.219 -8.575 1.00 24.47 163 ARG A CA 1
ATOM 633 C C . ARG A 1 110 ? -18.403 -86.556 -8.832 1.00 22.63 163 ARG A C 1
ATOM 634 O O . ARG A 1 110 ? -19.402 -86.885 -8.196 1.00 22.77 163 ARG A O 1
ATOM 642 N N . MET A 1 111 ? -18.399 -85.608 -9.759 1.00 20.83 164 MET A N 1
ATOM 643 C CA . MET A 1 111 ? -19.615 -85.020 -10.294 1.00 20.83 164 MET A CA 1
ATOM 644 C C . MET A 1 111 ? -19.725 -85.413 -11.762 1.00 23.34 164 MET A C 1
ATOM 645 O O . MET A 1 111 ? -18.890 -85.023 -12.570 1.00 21.67 164 MET A O 1
ATOM 650 N N . ARG A 1 112 ? -20.743 -86.203 -12.098 1.00 19.48 165 ARG A N 1
ATOM 651 C CA . ARG A 1 112 ? -20.947 -86.629 -13.474 1.00 20.81 165 ARG A CA 1
ATOM 652 C C . ARG A 1 112 ? -22.174 -85.950 -14.070 1.00 20.34 165 ARG A C 1
ATOM 653 O O . ARG A 1 112 ? -23.247 -85.926 -13.474 1.00 19.17 165 ARG A O 1
ATOM 661 N N . VAL A 1 113 ? -21.972 -85.372 -15.243 1.00 17.92 166 VAL A N 1
ATOM 662 C CA . VAL A 1 113 ? -22.954 -84.560 -15.941 1.00 18.16 166 VAL A CA 1
ATOM 663 C C . VAL A 1 113 ? -23.413 -85.251 -17.227 1.00 23.79 166 VAL A C 1
ATOM 664 O O . VAL A 1 113 ? -22.588 -85.561 -18.121 1.00 21.51 166 VAL A O 1
ATOM 668 N N . TYR A 1 114 ? -24.728 -85.484 -17.289 1.00 18.83 167 TYR A N 1
ATOM 669 C CA . TYR A 1 114 ? -25.399 -86.120 -18.421 1.00 20.95 167 TYR A CA 1
ATOM 670 C C . TYR A 1 114 ? -26.357 -85.159 -19.079 1.00 20.80 167 TYR A C 1
ATOM 671 O O . TYR A 1 114 ? -27.089 -84.447 -18.388 1.00 18.80 167 TYR A O 1
ATOM 680 N N . ALA A 1 115 ? -26.375 -85.147 -20.409 1.00 19.92 168 ALA A N 1
ATOM 681 C CA . ALA A 1 115 ? -27.404 -84.414 -21.125 1.00 17.98 168 ALA A CA 1
ATOM 682 C C . ALA A 1 115 ? -28.671 -85.244 -21.210 1.00 19.55 168 ALA A C 1
ATOM 683 O O . ALA A 1 115 ? -28.622 -86.477 -21.318 1.00 22.94 168 ALA A O 1
ATOM 685 N N . VAL A 1 116 ? -29.816 -84.578 -21.146 1.00 18.87 169 VAL A N 1
ATOM 686 C CA . VAL A 1 116 ? -31.083 -85.284 -21.094 1.00 20.51 169 VAL A CA 1
ATOM 687 C C . VAL A 1 116 ? -31.958 -84.899 -22.277 1.00 26.75 169 VAL A C 1
ATOM 688 O O . VAL A 1 116 ? -32.157 -83.722 -22.538 1.00 25.36 169 VAL A O 1
ATOM 692 N N . SER A 1 117 ? -32.475 -85.889 -22.999 1.00 24.95 170 SER A N 1
ATOM 693 C CA . SER A 1 117 ? -33.455 -85.603 -24.037 1.00 30.93 170 SER A CA 1
ATOM 694 C C . SER A 1 117 ? -34.758 -86.348 -23.774 1.00 34.72 170 SER A C 1
ATOM 695 O O . SER A 1 117 ? -34.754 -87.539 -23.464 1.00 34.60 170 SER A O 1
ATOM 698 N N . VAL A 1 118 ? -35.871 -85.634 -23.878 1.00 37.45 171 VAL A N 1
ATOM 699 C CA . VAL A 1 118 ? -37.178 -86.255 -23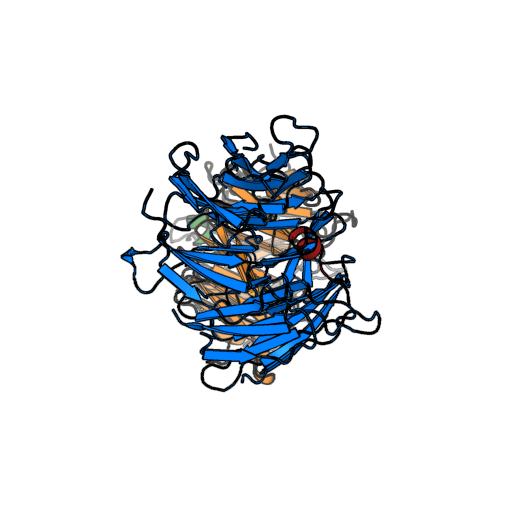.739 1.00 43.86 171 VAL A CA 1
ATOM 700 C C . VAL A 1 118 ? -37.968 -86.053 -25.024 1.00 46.50 171 VAL A C 1
ATOM 701 O O . VAL A 1 118 ? -38.448 -84.953 -25.301 1.00 48.64 171 VAL A O 1
ATOM 705 N N . PRO A 1 119 ? -38.084 -87.119 -25.823 1.00 49.87 172 PRO A N 1
ATOM 706 C CA . PRO A 1 119 ? -38.801 -87.084 -27.104 1.00 54.39 172 PRO A CA 1
ATOM 707 C C . PRO A 1 119 ? -40.260 -86.658 -26.938 1.00 57.17 172 PRO A C 1
ATOM 708 O O . PRO A 1 119 ? -40.880 -87.018 -25.939 1.00 57.28 172 PRO A O 1
ATOM 712 N N . GLN A 1 120 ? -40.790 -85.901 -27.895 1.00 61.93 173 GLN A N 1
ATOM 713 C CA . GLN A 1 120 ? -42.161 -85.413 -27.813 1.00 64.12 173 GLN A CA 1
ATOM 714 C C . GLN A 1 120 ? -43.132 -86.581 -27.699 1.00 68.62 173 GLN A C 1
ATOM 715 O O . GLN A 1 120 ? -43.673 -86.873 -26.624 1.00 70.10 173 GLN A O 1
ATOM 721 N N . ASN A 1 121 ? -43.363 -87.241 -28.825 1.00 70.06 174 ASN A N 1
ATOM 722 C CA . ASN A 1 121 ? -44.054 -88.533 -28.828 1.00 71.33 174 ASN A CA 1
ATOM 723 C C . ASN A 1 121 ? -43.312 -89.522 -29.705 1.00 71.13 174 ASN A C 1
ATOM 724 O O . ASN A 1 121 ? -43.835 -90.463 -30.317 1.00 73.87 174 ASN A O 1
ATOM 729 N N . GLY A 1 122 ? -42.009 -89.300 -29.645 1.00 68.39 175 GLY A N 1
ATOM 730 C CA . GLY A 1 122 ? -40.997 -90.273 -30.004 1.00 65.48 175 GLY A CA 1
ATOM 731 C C . GLY A 1 122 ? -40.916 -91.478 -29.070 1.00 68.15 175 GLY A C 1
ATOM 732 O O . GLY A 1 122 ? -41.605 -92.460 -29.322 1.00 74.88 175 GLY A O 1
ATOM 733 N N . ALA A 1 123 ? -40.094 -91.433 -28.014 1.00 63.52 176 ALA A N 1
ATOM 734 C CA . ALA A 1 123 ? -39.931 -92.608 -27.135 1.00 56.84 176 ALA A CA 1
ATOM 735 C C . ALA A 1 123 ? -39.439 -92.307 -25.709 1.00 53.28 176 ALA A C 1
ATOM 736 O O . ALA A 1 123 ? -39.696 -91.234 -25.169 1.00 53.11 176 ALA A O 1
ATOM 738 N N . LEU A 1 124 ? -38.749 -93.278 -25.101 1.00 46.60 177 LEU A N 1
ATOM 739 C CA . LEU A 1 124 ? -38.229 -93.133 -23.736 1.00 47.18 177 LEU A CA 1
ATOM 740 C C . LEU A 1 124 ? -37.144 -92.061 -23.650 1.00 42.29 177 LEU A C 1
ATOM 741 O O . LEU A 1 124 ? -36.438 -91.804 -24.620 1.00 38.06 177 LEU A O 1
ATOM 746 N N . ALA A 1 125 ? -37.014 -91.444 -22.479 1.00 35.42 178 ALA A N 1
ATOM 747 C CA . ALA A 1 125 ? -35.989 -90.428 -22.273 1.00 35.98 178 ALA A CA 1
ATOM 748 C C . ALA A 1 125 ? -34.597 -91.008 -22.500 1.00 34.32 178 ALA A C 1
ATOM 749 O O . ALA A 1 125 ? -34.325 -92.162 -22.161 1.00 33.14 178 ALA A O 1
ATOM 751 N N . GLN A 1 126 ? -33.718 -90.204 -23.084 1.00 28.32 179 GLN A N 1
ATOM 752 C CA . GLN A 1 126 ? -32.362 -90.643 -23.347 1.00 29.33 179 GLN A CA 1
ATOM 753 C C . GLN A 1 126 ? -31.339 -89.747 -22.661 1.00 28.05 179 GLN A C 1
ATOM 754 O O . GLN A 1 126 ? -31.582 -88.564 -22.411 1.00 27.99 179 GLN A O 1
ATOM 760 N N . PHE A 1 127 ? -30.192 -90.338 -22.360 1.00 24.90 180 PHE A N 1
ATOM 761 C CA . PHE A 1 127 ? -29.186 -89.696 -21.538 1.00 25.44 180 PHE A CA 1
ATOM 762 C C . PHE A 1 127 ? -27.827 -89.893 -22.160 1.00 28.55 180 PHE A C 1
ATOM 763 O O . PHE A 1 127 ? -27.539 -90.950 -22.716 1.00 29.15 180 PHE A O 1
ATOM 771 N N . LYS A 1 128 ? -26.996 -88.866 -22.086 1.00 24.12 181 LYS A N 1
ATOM 772 C CA . LYS A 1 128 ? -25.664 -88.953 -22.648 1.00 26.28 181 LYS A CA 1
ATOM 773 C C . LYS A 1 128 ? -24.661 -88.390 -21.670 1.00 22.78 181 LYS A C 1
ATOM 774 O O . LYS A 1 128 ? -24.760 -87.224 -21.280 1.00 23.57 181 LYS A O 1
ATOM 780 N N . PHE A 1 129 ? -23.693 -89.210 -21.284 1.00 24.16 182 PHE A N 1
ATOM 781 C CA . PHE A 1 129 ? -22.619 -88.749 -20.425 1.00 24.78 182 PHE A CA 1
ATOM 782 C C . PHE A 1 129 ? -21.817 -87.680 -21.149 1.00 29.54 182 PHE A C 1
ATOM 783 O O . PHE A 1 129 ? -21.362 -87.882 -22.289 1.00 26.09 182 PHE A O 1
ATOM 791 N N . LEU A 1 130 ? -21.677 -86.530 -20.497 1.00 26.78 183 LEU A N 1
ATOM 792 C CA . LEU A 1 130 ? -20.927 -85.424 -21.071 1.00 25.33 183 LEU A CA 1
ATOM 793 C C . LEU A 1 130 ? -19.602 -85.255 -20.370 1.00 27.72 183 LEU A C 1
ATOM 794 O O . LEU A 1 130 ? -18.557 -85.205 -21.016 1.00 30.02 183 LEU A O 1
ATOM 799 N N . ALA A 1 131 ? -19.631 -85.143 -19.047 1.00 25.13 184 ALA A N 1
ATOM 800 C CA . ALA A 1 131 ? -18.378 -84.812 -18.366 1.00 27.31 184 ALA A CA 1
ATOM 801 C C . ALA A 1 131 ? -18.316 -85.265 -16.919 1.00 27.00 184 ALA A C 1
ATOM 802 O O . ALA A 1 131 ? -19.335 -85.422 -16.274 1.00 23.17 184 ALA A O 1
ATOM 804 N N . GLU A 1 132 ? -17.101 -85.466 -16.421 1.00 26.88 185 GLU A N 1
ATOM 805 C CA . GLU A 1 132 ? -16.873 -85.799 -15.022 1.00 27.44 185 GLU A CA 1
ATOM 806 C C . GLU A 1 132 ? -15.834 -84.852 -14.435 1.00 32.38 185 GLU A C 1
ATOM 807 O O . GLU A 1 132 ? -14.840 -84.528 -15.088 1.00 30.19 185 GLU A O 1
ATOM 813 N N . SER A 1 133 ? -16.071 -84.381 -13.218 1.00 24.94 186 SER A N 1
ATOM 814 C CA . SER A 1 133 ? -15.050 -83.598 -12.534 1.00 27.32 186 SER A CA 1
ATOM 815 C C . SER A 1 133 ? -14.963 -84.002 -11.071 1.00 26.36 186 SER A C 1
ATOM 816 O O . SER A 1 133 ? -15.787 -84.765 -10.578 1.00 26.45 186 SER A O 1
ATOM 819 N N . GLN A 1 134 ? -13.959 -83.491 -10.375 1.00 25.20 187 GLN A N 1
ATOM 820 C CA . GLN A 1 134 ? -13.726 -83.899 -9.004 1.00 26.32 187 GLN A CA 1
ATOM 821 C C . GLN A 1 134 ? -13.196 -82.729 -8.188 1.00 28.99 187 GLN A C 1
ATOM 822 O O . GLN A 1 134 ? -12.063 -82.749 -7.720 1.00 30.82 187 GLN A O 1
ATOM 828 N N . GLU A 1 135 ? -14.033 -81.712 -8.012 1.00 27.19 188 GLU A N 1
ATOM 829 C CA . GLU A 1 135 ? -13.639 -80.492 -7.317 1.00 28.12 188 GLU A CA 1
ATOM 830 C C . GLU A 1 135 ? -13.514 -80.681 -5.805 1.00 27.03 188 GLU A C 1
ATOM 831 O O . GLU A 1 135 ? -12.903 -79.863 -5.120 1.00 23.80 188 GLU A O 1
ATOM 837 N N . THR A 1 136 ? -14.125 -81.741 -5.283 1.00 23.03 189 THR A N 1
ATOM 838 C CA . THR A 1 136 ? -14.105 -82.038 -3.859 1.00 22.90 189 THR A CA 1
ATOM 839 C C . THR A 1 136 ? -13.914 -83.540 -3.681 1.00 24.06 189 THR A C 1
ATOM 840 O O . THR A 1 136 ? -13.923 -84.277 -4.664 1.00 26.23 189 THR A O 1
ATOM 844 N N . GLU A 1 137 ? -13.756 -83.992 -2.441 1.00 24.79 190 GLU A N 1
ATOM 845 C CA . GLU A 1 137 ? -13.564 -85.419 -2.186 1.00 28.57 190 GLU A CA 1
ATOM 846 C C . GLU A 1 137 ? -14.865 -86.141 -1.884 1.00 27.22 190 GLU A C 1
ATOM 847 O O . GLU A 1 137 ? -14.948 -87.360 -2.014 1.00 28.56 190 GLU A O 1
ATOM 853 N N . GLU A 1 138 ? -15.879 -85.386 -1.481 1.00 25.56 191 GLU A N 1
ATOM 854 C CA . GLU A 1 138 ? -17.140 -85.973 -1.062 1.00 23.69 191 GLU A CA 1
ATOM 855 C C . GLU A 1 138 ? -18.262 -84.944 -1.147 1.00 22.82 191 GLU A C 1
ATOM 856 O O . GLU A 1 138 ? -18.235 -83.937 -0.454 1.00 20.75 191 GLU A O 1
ATOM 862 N N . ILE A 1 139 ? -19.241 -85.213 -2.004 1.00 19.31 192 ILE A N 1
ATOM 863 C CA . ILE A 1 139 ? -20.388 -84.329 -2.197 1.00 17.17 192 ILE A CA 1
ATOM 864 C C . ILE A 1 139 ? -21.534 -84.727 -1.264 1.00 18.60 192 ILE A C 1
ATOM 865 O O . ILE A 1 139 ? -21.947 -85.881 -1.260 1.00 18.27 192 ILE A O 1
ATOM 870 N N . ASN A 1 140 ? -22.044 -83.770 -0.488 1.00 14.51 193 ASN A N 1
ATOM 871 C CA . ASN A 1 140 ? -23.123 -84.021 0.470 1.00 15.07 193 ASN A CA 1
ATOM 872 C C . ASN A 1 140 ? -24.516 -83.730 -0.069 1.00 16.05 193 ASN A C 1
ATOM 873 O O . ASN A 1 140 ? -25.475 -84.356 0.358 1.00 17.39 193 ASN A O 1
ATOM 878 N N . TRP A 1 141 ? -24.621 -82.765 -0.982 1.00 14.50 194 TRP A N 1
ATOM 879 C CA . TRP A 1 141 ? -25.930 -82.349 -1.500 1.00 14.30 194 TRP A CA 1
ATOM 880 C C . TRP A 1 141 ? -25.802 -81.554 -2.790 1.00 13.20 194 TRP A C 1
ATOM 881 O O . TRP A 1 141 ? -24.763 -80.955 -3.056 1.00 12.80 194 TRP A O 1
ATOM 892 N N . PHE A 1 142 ? -26.886 -81.548 -3.569 1.00 11.76 195 PHE A N 1
ATOM 893 C CA . PHE A 1 142 ? -27.072 -80.651 -4.712 1.00 12.07 195 PHE A CA 1
ATOM 894 C C . PHE A 1 142 ? -28.322 -79.811 -4.487 1.00 13.34 195 PHE A C 1
ATOM 895 O O . PHE A 1 142 ? -29.283 -80.273 -3.866 1.00 12.12 195 PHE A O 1
ATOM 903 N N . ALA A 1 143 ? -28.331 -78.618 -5.062 1.00 12.65 196 ALA A N 1
ATOM 904 C CA . ALA A 1 143 ? -29.547 -77.827 -5.167 1.00 13.77 196 ALA A CA 1
ATOM 905 C C . ALA A 1 143 ? -29.522 -77.044 -6.472 1.00 13.10 196 ALA A C 1
ATOM 906 O O . ALA A 1 143 ? -28.589 -76.279 -6.709 1.00 12.81 196 ALA A O 1
ATOM 908 N N . PRO A 1 144 ? -30.539 -77.233 -7.332 1.00 11.65 197 PRO A N 1
ATOM 909 C CA . PRO A 1 144 ? -30.569 -76.479 -8.594 1.00 12.13 197 PRO A CA 1
ATOM 910 C C . PRO A 1 144 ? -31.026 -75.049 -8.349 1.00 13.53 197 PRO A C 1
ATOM 911 O O . PRO A 1 144 ? -31.896 -74.821 -7.496 1.00 13.43 197 PRO A O 1
ATOM 915 N N . CYS A 1 145 ? -30.424 -74.103 -9.063 1.00 13.54 198 CYS A N 1
ATOM 916 C CA . CYS A 1 145 ? -30.767 -72.689 -8.925 1.00 11.07 198 CYS A CA 1
ATOM 917 C C . CYS A 1 145 ? -32.122 -72.413 -9.576 1.00 12.66 198 CYS A C 1
ATOM 918 O O . CYS A 1 145 ? -32.326 -72.736 -10.757 1.00 15.58 198 CYS A O 1
ATOM 921 N N . PRO A 1 146 ? -33.055 -71.810 -8.829 1.00 12.39 199 PRO A N 1
ATOM 922 C CA . PRO A 1 146 ? -34.373 -71.510 -9.396 1.00 14.05 199 PRO A CA 1
ATOM 923 C C . PRO A 1 146 ? -34.424 -70.212 -10.215 1.00 17.07 199 PRO A C 1
ATOM 924 O O . PRO A 1 146 ? -35.496 -69.919 -10.755 1.00 20.60 199 PRO A O 1
ATOM 928 N N . SER A 1 147 ? -33.329 -69.450 -10.302 1.00 14.97 200 SER A N 1
ATOM 929 C CA . SER A 1 147 ? -33.355 -68.193 -11.059 1.00 15.68 200 SER A CA 1
ATOM 930 C C . SER A 1 147 ? -33.636 -68.452 -12.524 1.00 17.80 200 SER A C 1
ATOM 931 O O . SER A 1 147 ? -32.913 -69.204 -13.157 1.00 16.87 200 SER A O 1
ATOM 934 N N . PRO A 1 148 ? -34.687 -67.821 -13.061 1.00 19.36 201 PRO A N 1
ATOM 935 C CA . PRO A 1 148 ? -34.982 -67.930 -14.495 1.00 22.76 201 PRO A CA 1
ATOM 936 C C . PRO A 1 148 ? -33.868 -67.295 -15.323 1.00 18.65 201 PRO A C 1
ATOM 937 O O . PRO A 1 148 ? -33.721 -67.575 -16.519 1.00 20.11 201 PRO A O 1
ATOM 941 N N . ASP A 1 149 ? -33.096 -66.427 -14.684 1.00 15.91 202 ASP A N 1
ATOM 942 C CA . ASP A 1 149 ? -32.039 -65.708 -15.388 1.00 17.41 202 ASP A CA 1
ATOM 943 C C . ASP A 1 149 ? -30.799 -66.559 -15.627 1.00 14.01 202 ASP A C 1
ATOM 944 O O . ASP A 1 149 ? -29.962 -66.219 -16.458 1.00 13.53 202 ASP A O 1
ATOM 949 N N . HIS A 1 150 ? -30.698 -67.678 -14.908 1.00 13.27 203 HIS A N 1
ATOM 950 C CA . HIS A 1 150 ? -29.481 -68.476 -14.916 1.00 16.03 203 HIS A CA 1
ATOM 951 C C . HIS A 1 150 ? -29.798 -69.949 -15.000 1.00 15.70 203 HIS A C 1
ATOM 952 O O . HIS A 1 150 ? -29.566 -70.695 -14.043 1.00 15.08 203 HIS A O 1
ATOM 959 N N . PRO A 1 151 ? -30.336 -70.374 -16.149 1.00 13.21 204 PRO A N 1
ATOM 960 C CA . PRO A 1 151 ? -30.745 -71.770 -16.317 1.00 13.21 204 PRO A CA 1
ATOM 961 C C . PRO A 1 151 ? -29.572 -72.727 -16.190 1.00 15.94 204 PRO A C 1
ATOM 962 O O . PRO A 1 151 ? -28.425 -72.329 -16.457 1.00 15.16 204 PRO A O 1
ATOM 966 N N . ASN A 1 152 ? -29.864 -73.962 -15.781 1.00 14.36 205 ASN A N 1
ATOM 967 C CA . ASN A 1 152 ? -28.866 -75.023 -15.713 1.00 12.39 205 ASN A CA 1
ATOM 968 C C . ASN A 1 152 ? -27.695 -74.663 -14.825 1.00 14.56 205 ASN A C 1
ATOM 969 O O . ASN A 1 152 ? -26.552 -75.025 -15.084 1.00 14.54 205 ASN A O 1
ATOM 974 N N . THR A 1 153 ? -28.012 -73.980 -13.727 1.00 13.59 206 THR A N 1
ATOM 975 C CA . THR A 1 153 ? -27.037 -73.674 -12.707 1.00 12.05 206 THR A CA 1
ATOM 976 C C . THR A 1 153 ? -27.347 -74.523 -11.477 1.00 13.17 206 THR A C 1
ATOM 977 O O . THR A 1 153 ? -28.502 -74.682 -11.109 1.00 12.81 206 THR A O 1
ATOM 981 N N . ILE A 1 154 ? -26.320 -75.106 -10.875 1.00 11.32 207 ILE A N 1
ATOM 982 C CA . ILE A 1 154 ? -26.533 -75.956 -9.710 1.00 10.44 207 ILE A CA 1
ATOM 983 C C . ILE A 1 154 ? -25.504 -75.619 -8.642 1.00 14.37 207 ILE A C 1
ATOM 984 O O . ILE A 1 154 ? -24.421 -75.118 -8.9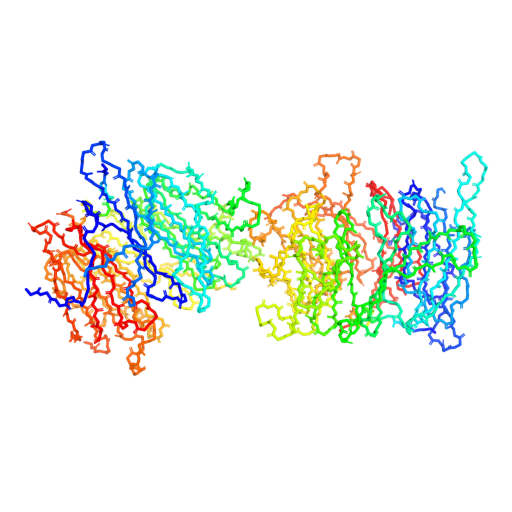50 1.00 14.29 207 ILE A O 1
ATOM 989 N N . ALA A 1 155 ? -25.847 -75.874 -7.387 1.00 11.95 208 ALA A N 1
ATOM 990 C CA . ALA A 1 155 ? -24.880 -75.746 -6.305 1.00 14.35 208 ALA A CA 1
ATOM 991 C C . ALA A 1 155 ? -24.678 -77.095 -5.617 1.00 13.46 208 ALA A C 1
ATOM 992 O O . ALA A 1 155 ? -25.546 -77.976 -5.658 1.00 13.20 208 ALA A O 1
ATOM 994 N N . LEU A 1 156 ? -23.514 -77.263 -5.005 1.00 11.86 209 LEU A N 1
ATOM 995 C CA . LEU A 1 156 ? -23.262 -78.417 -4.163 1.00 13.46 209 LEU A CA 1
ATOM 996 C C . LEU A 1 156 ? -22.529 -77.977 -2.913 1.00 13.85 209 LEU A C 1
ATOM 997 O O . LEU A 1 156 ? -21.903 -76.902 -2.891 1.00 14.82 209 LEU A O 1
ATOM 1002 N N . GLY A 1 157 ? -22.639 -78.787 -1.862 1.00 12.07 210 GLY A N 1
ATOM 1003 C CA . GLY A 1 157 ? -21.892 -78.573 -0.635 1.00 14.17 210 GLY A CA 1
ATOM 1004 C C . GLY A 1 157 ? -21.116 -79.845 -0.368 1.00 17.65 210 GLY A C 1
ATOM 1005 O O . GLY A 1 157 ? -21.602 -80.929 -0.692 1.00 16.19 210 GLY A O 1
ATOM 1006 N N . ALA A 1 158 ? -19.920 -79.719 0.198 1.00 15.15 211 ALA A N 1
ATOM 1007 C CA . ALA A 1 158 ? -19.025 -80.880 0.325 1.00 16.90 211 ALA A CA 1
ATOM 1008 C C . ALA A 1 158 ? -18.515 -81.095 1.750 1.00 18.25 211 ALA A C 1
ATOM 1009 O O . ALA A 1 158 ? -18.671 -80.239 2.613 1.00 17.84 211 ALA A O 1
ATOM 1011 N N . SER A 1 159 ? -17.875 -82.242 1.977 1.00 18.86 212 SER A N 1
ATOM 1012 C CA . SER A 1 159 ? -17.381 -82.599 3.301 1.00 18.77 212 SER A CA 1
ATOM 1013 C C . SER A 1 159 ? -16.263 -81.682 3.787 1.00 19.45 212 SER A C 1
ATOM 1014 O O . SER A 1 159 ? -16.055 -81.561 4.999 1.00 22.30 212 SER A O 1
ATOM 1017 N N . ASP A 1 160 ? -15.563 -81.030 2.854 1.00 20.27 213 ASP A N 1
ATOM 1018 C CA . ASP A 1 160 ? -14.488 -80.093 3.216 1.00 20.53 213 ASP A CA 1
ATOM 1019 C C . ASP A 1 160 ? -15.042 -78.699 3.542 1.00 22.20 213 ASP A C 1
ATOM 1020 O O . ASP A 1 160 ? -14.282 -77.762 3.794 1.00 22.41 213 ASP A O 1
ATOM 1025 N N . GLY A 1 161 ? -16.369 -78.574 3.554 1.00 17.48 214 GLY A N 1
ATOM 1026 C CA . GLY A 1 161 ? -17.027 -77.319 3.875 1.00 17.08 214 GLY A CA 1
ATOM 1027 C C . GLY A 1 161 ? -17.276 -76.415 2.681 1.00 14.81 214 GLY A C 1
ATOM 1028 O O . GLY A 1 161 ? -18.011 -75.428 2.784 1.00 15.51 214 GLY A O 1
ATOM 1029 N N . SER A 1 162 ? -16.679 -76.750 1.543 1.00 16.44 215 SER A N 1
ATOM 1030 C CA . SER A 1 162 ? -16.773 -75.873 0.386 1.00 17.67 215 SER A CA 1
ATOM 1031 C C . SER A 1 162 ? -18.152 -75.922 -0.253 1.00 16.23 215 SER A C 1
ATOM 1032 O O . SER A 1 162 ? -18.869 -76.919 -0.152 1.00 15.10 215 SER A O 1
ATOM 1035 N N . VAL A 1 163 ? -18.507 -74.833 -0.922 1.00 14.46 216 VAL A N 1
ATOM 1036 C CA . VAL A 1 163 ? -19.770 -74.761 -1.647 1.00 12.83 216 VAL A CA 1
ATOM 1037 C C . VAL A 1 163 ? -19.451 -74.328 -3.071 1.00 15.31 216 VAL A C 1
ATOM 1038 O O . VAL A 1 163 ? -18.820 -73.300 -3.278 1.00 15.27 216 VAL A O 1
ATOM 1042 N N . TRP A 1 164 ? -19.855 -75.120 -4.057 1.00 12.33 217 TRP A N 1
ATOM 1043 C CA . TRP A 1 164 ? -19.531 -74.773 -5.439 1.00 12.72 217 TRP A CA 1
ATOM 1044 C C . TRP A 1 164 ? -20.786 -74.495 -6.212 1.00 13.63 217 TRP A C 1
ATOM 1045 O O . TRP A 1 164 ? -21.798 -75.157 -6.014 1.00 16.07 217 TRP A O 1
ATOM 1056 N N . VAL A 1 165 ? -20.707 -73.524 -7.111 1.00 12.86 218 VAL A N 1
ATOM 1057 C CA . VAL A 1 165 ? -21.801 -73.251 -8.021 1.00 13.26 218 VAL A CA 1
ATOM 1058 C C . VAL A 1 165 ? -21.291 -73.413 -9.449 1.00 15.43 218 VAL A C 1
ATOM 1059 O O . VAL A 1 165 ? -20.278 -72.807 -9.822 1.00 15.43 218 VAL A O 1
ATOM 1063 N N . PHE A 1 166 ? -22.008 -74.224 -10.222 1.00 13.49 219 PHE A N 1
ATOM 1064 C CA . PHE A 1 166 ? -21.629 -74.554 -11.597 1.00 14.70 219 PHE A CA 1
ATOM 1065 C C . PHE A 1 166 ? -22.732 -74.184 -12.564 1.00 14.69 219 PHE A C 1
ATOM 1066 O O . PHE A 1 166 ? -23.903 -74.316 -12.248 1.00 14.67 219 PHE A O 1
ATOM 1074 N N . THR A 1 167 ? -22.365 -73.785 -13.772 1.00 15.57 220 THR A N 1
ATOM 1075 C CA . THR A 1 167 ? -23.351 -73.594 -14.817 1.00 16.30 220 THR A CA 1
ATOM 1076 C C . THR A 1 167 ? -23.037 -74.589 -15.939 1.00 19.03 220 THR A C 1
ATOM 1077 O O . THR A 1 167 ? -21.872 -74.796 -16.290 1.00 19.99 220 THR A O 1
ATOM 1081 N N . LEU A 1 168 ? -24.083 -75.226 -16.454 1.00 17.13 221 LEU A N 1
ATOM 1082 C CA . LEU A 1 168 ? -23.936 -76.266 -17.472 1.00 20.09 221 LEU A CA 1
ATOM 1083 C C . LEU A 1 168 ? -24.422 -75.754 -18.813 1.00 22.61 221 LEU A C 1
ATOM 1084 O O . LEU A 1 168 ? -25.592 -75.411 -18.985 1.00 20.45 221 LEU A O 1
ATOM 1089 N N . ASP A 1 169 ? -23.504 -75.717 -19.768 1.00 31.12 222 ASP A N 1
ATOM 1090 C CA . ASP A 1 169 ? -23.779 -75.216 -21.105 1.00 37.48 222 ASP A CA 1
ATOM 1091 C C . ASP A 1 169 ? -23.381 -76.315 -22.083 1.00 43.03 222 ASP A C 1
ATOM 1092 O O . ASP A 1 169 ? -22.189 -76.575 -22.283 1.00 44.61 222 ASP A O 1
ATOM 1097 N N . ALA A 1 170 ? -24.383 -76.975 -22.660 1.00 37.82 223 ALA A N 1
ATOM 1098 C CA . ALA A 1 170 ? -24.161 -78.175 -23.473 1.00 48.39 223 ALA A CA 1
ATOM 1099 C C . ALA A 1 170 ? -23.283 -77.899 -24.692 1.00 52.85 223 ALA A C 1
ATOM 1100 O O . ALA A 1 170 ? -22.621 -78.802 -25.212 1.00 54.08 223 ALA A O 1
ATOM 1102 N N . SER A 1 171 ? -23.285 -76.649 -25.144 1.00 50.83 224 SER A N 1
ATOM 1103 C CA . SER A 1 171 ? -22.411 -76.230 -26.224 1.00 53.31 224 SER A CA 1
ATOM 1104 C C . SER A 1 171 ? -21.002 -76.037 -25.682 1.00 56.96 224 SER A C 1
ATOM 1105 O O . SER A 1 171 ? -20.795 -75.282 -24.727 1.00 58.57 224 SER A O 1
ATOM 1108 N N . ASP A 1 172 ? -20.065 -76.735 -26.325 1.00 60.16 225 ASP A N 1
ATOM 1109 C CA . ASP A 1 172 ? -18.668 -76.932 -25.912 1.00 61.12 225 ASP A CA 1
ATOM 1110 C C . ASP A 1 172 ? -18.581 -78.054 -24.867 1.00 59.50 225 ASP A C 1
ATOM 1111 O O . ASP A 1 172 ? -18.328 -77.789 -23.702 1.00 60.89 225 ASP A O 1
ATOM 1116 N N . PRO A 1 173 ? -18.798 -79.314 -25.287 1.00 59.19 226 PRO A N 1
ATOM 1117 C CA . PRO A 1 173 ? -18.544 -80.411 -24.356 1.00 59.41 226 PRO A CA 1
ATOM 1118 C C . PRO A 1 173 ? -17.049 -80.679 -24.177 1.00 57.64 226 PRO A C 1
ATOM 1119 O O . PRO A 1 173 ? -16.697 -81.743 -23.673 1.00 60.01 226 PRO A O 1
ATOM 1123 N N . SER A 1 174 ? -16.190 -79.757 -24.613 1.00 60.00 227 SER A N 1
ATOM 1124 C CA . SER A 1 174 ? -14.787 -79.801 -24.211 1.00 60.77 227 SER A CA 1
ATOM 1125 C C . SER A 1 174 ? -14.704 -79.172 -22.828 1.00 60.35 227 SER A C 1
ATOM 1126 O O . SER A 1 174 ? -13.765 -79.417 -22.069 1.00 59.19 227 SER A O 1
ATOM 1129 N N . ASN A 1 175 ? -15.714 -78.363 -22.519 1.00 58.18 228 ASN A N 1
ATOM 1130 C CA . ASN A 1 175 ? -15.894 -77.786 -21.196 1.00 53.29 228 ASN A CA 1
ATOM 1131 C C . ASN A 1 175 ? -17.353 -77.379 -20.984 1.00 47.56 228 ASN A C 1
ATOM 1132 O O . ASN A 1 175 ? -17.675 -76.191 -20.987 1.00 51.59 228 ASN A O 1
ATOM 1137 N N . PRO A 1 176 ? -18.247 -78.368 -20.823 1.00 45.61 229 PRO A N 1
ATOM 1138 C CA . PRO A 1 176 ? -19.669 -78.076 -20.613 1.00 39.20 229 PRO A CA 1
ATOM 1139 C C . PRO A 1 176 ? -19.932 -77.539 -19.207 1.00 30.68 229 PRO A C 1
ATOM 1140 O O . PRO A 1 176 ? -20.946 -76.883 -18.978 1.00 30.74 229 PRO A O 1
ATOM 1144 N N . VAL A 1 177 ? -19.019 -77.808 -18.282 1.00 27.09 230 VAL A N 1
ATOM 1145 C CA . VAL A 1 177 ? -19.150 -77.294 -16.921 1.00 22.40 230 VAL A CA 1
ATOM 1146 C C . VAL A 1 177 ? -18.315 -76.035 -16.721 1.00 28.09 230 VAL A C 1
ATOM 1147 O O . VAL A 1 177 ? -17.109 -76.044 -16.955 1.00 30.74 230 VAL A O 1
ATOM 1151 N N . GLN A 1 178 ? -18.954 -74.958 -16.277 1.00 22.61 231 GLN A N 1
ATOM 1152 C CA . GLN A 1 178 ? -18.228 -73.753 -15.919 1.00 22.64 231 GLN A CA 1
ATOM 1153 C C . GLN A 1 178 ? -18.437 -73.476 -14.438 1.00 22.73 231 GLN A C 1
ATOM 1154 O O . GLN A 1 178 ? -19.503 -73.758 -13.890 1.00 20.12 231 GLN A O 1
ATOM 1160 N N . ILE A 1 179 ? -17.401 -72.962 -13.790 1.00 20.18 232 ILE A N 1
ATOM 1161 C CA . ILE A 1 179 ? -17.473 -72.650 -12.371 1.00 18.27 232 ILE A CA 1
ATOM 1162 C C . ILE A 1 179 ? -17.922 -71.213 -12.167 1.00 20.36 232 ILE A C 1
ATOM 1163 O O . ILE A 1 179 ? -17.239 -70.275 -12.594 1.00 18.01 232 ILE A O 1
ATOM 1168 N N . VAL A 1 180 ? -19.075 -71.045 -11.519 1.00 16.95 233 VAL A N 1
ATOM 1169 C CA . VAL A 1 180 ? -19.584 -69.715 -11.218 1.00 15.68 233 VAL A CA 1
ATOM 1170 C C . VAL A 1 180 ? -18.983 -69.264 -9.903 1.00 17.35 233 VAL A C 1
ATOM 1171 O O . VAL A 1 180 ? -18.542 -68.125 -9.777 1.00 18.84 233 VAL A O 1
ATOM 1175 N N . GLN A 1 181 ? -18.983 -70.155 -8.908 1.00 16.24 234 GLN A N 1
ATOM 1176 C CA . GLN A 1 181 ? -18.368 -69.809 -7.613 1.00 18.37 234 GLN A CA 1
ATOM 1177 C C . GLN A 1 181 ? -17.721 -71.011 -6.954 1.00 17.02 234 GLN A C 1
ATOM 1178 O O . GLN A 1 181 ? -18.141 -72.137 -7.178 1.00 17.13 234 GLN A O 1
ATOM 1184 N N . SER A 1 182 ? -16.697 -70.761 -6.141 1.00 16.09 235 SER A N 1
ATOM 1185 C CA . SER A 1 182 ? -16.143 -71.785 -5.257 1.00 17.09 235 SER A CA 1
ATOM 1186 C C . SER A 1 182 ? -15.859 -71.155 -3.903 1.00 21.10 235 SER A C 1
ATOM 1187 O O . SER A 1 182 ? -14.889 -70.409 -3.731 1.00 23.72 235 SER A O 1
ATOM 1190 N N . TYR A 1 183 ? -16.735 -71.419 -2.947 1.00 17.76 236 TYR A N 1
ATOM 1191 C CA . TYR A 1 183 ? -16.650 -70.789 -1.650 1.00 16.19 236 TYR A CA 1
ATOM 1192 C C . TYR A 1 183 ? -16.017 -71.708 -0.624 1.00 17.73 236 TYR A C 1
ATOM 1193 O O . TYR A 1 183 ? -16.382 -72.885 -0.515 1.00 16.59 236 TYR A O 1
ATOM 1202 N N . PHE A 1 184 ? -15.100 -71.154 0.163 1.00 17.84 237 PHE A N 1
ATOM 1203 C CA . PHE A 1 184 ? -14.378 -71.929 1.160 1.00 18.49 237 PHE A CA 1
ATOM 1204 C C . PHE A 1 184 ? -14.548 -71.326 2.560 1.00 23.11 237 PHE A C 1
ATOM 1205 O O . PHE A 1 184 ? -13.586 -71.220 3.315 1.00 24.91 237 PHE A O 1
ATOM 1213 N N . LEU A 1 185 ? -15.771 -70.935 2.904 1.00 19.67 238 LEU A N 1
ATOM 1214 C CA . LEU A 1 185 ? -16.020 -70.241 4.160 1.00 20.27 238 LEU A CA 1
ATOM 1215 C C . LEU A 1 185 ? -16.323 -71.172 5.337 1.00 23.20 238 LEU A C 1
ATOM 1216 O O . LEU A 1 185 ? -15.796 -70.968 6.433 1.00 20.80 238 LEU A O 1
ATOM 1221 N N . HIS A 1 186 ? -17.165 -72.187 5.135 1.00 18.12 239 HIS A N 1
ATOM 1222 C CA . HIS A 1 186 ? -17.330 -73.193 6.173 1.00 18.83 239 HIS A CA 1
ATOM 1223 C C . HIS A 1 186 ? -16.002 -73.909 6.359 1.00 18.89 239 HIS A C 1
ATOM 1224 O O . HIS A 1 186 ? -15.227 -74.024 5.417 1.00 22.60 239 HIS A O 1
ATOM 1231 N N . THR A 1 187 ? -15.747 -74.401 7.561 1.00 22.77 240 THR A N 1
ATOM 1232 C CA . THR A 1 187 ? -14.571 -75.229 7.774 1.00 24.22 240 THR A CA 1
ATOM 1233 C C . THR A 1 187 ? -14.992 -76.695 7.851 1.00 25.72 240 THR A C 1
ATOM 1234 O O . THR A 1 187 ? -14.477 -77.543 7.107 1.00 28.56 240 THR A O 1
ATOM 1238 N N . GLY A 1 188 ? -15.953 -76.985 8.725 1.00 21.09 241 GLY A N 1
ATOM 1239 C CA . GLY A 1 188 ? -16.477 -78.335 8.854 1.00 20.53 241 GLY A CA 1
ATOM 1240 C C . GLY A 1 188 ? -17.394 -78.693 7.695 1.00 21.97 241 GLY A C 1
ATOM 1241 O O . GLY A 1 188 ? -17.753 -77.826 6.907 1.00 19.83 241 GLY A O 1
ATOM 1242 N N . PRO A 1 189 ? -17.794 -79.971 7.597 1.00 19.46 242 PRO A N 1
ATOM 1243 C CA . PRO A 1 189 ? -18.667 -80.446 6.513 1.00 20.60 242 PRO A CA 1
ATOM 1244 C C . PRO A 1 189 ? -19.895 -79.551 6.285 1.00 19.00 242 PRO A C 1
ATOM 1245 O O . PRO A 1 189 ? -20.544 -79.128 7.242 1.00 16.20 242 PRO A O 1
ATOM 1249 N N . CYS A 1 190 ? -20.173 -79.258 5.018 1.00 17.52 243 CYS A N 1
ATOM 1250 C CA . CYS A 1 190 ? -21.336 -78.467 4.640 1.00 15.60 243 CYS A CA 1
ATOM 1251 C C . CYS A 1 190 ? -22.525 -79.399 4.517 1.00 15.24 243 CYS A C 1
ATOM 1252 O O . CYS A 1 190 ? -22.582 -80.240 3.625 1.00 16.52 243 CYS A O 1
ATOM 1255 N N . THR A 1 191 ? -23.481 -79.246 5.421 1.00 13.84 244 THR A N 1
ATOM 1256 C CA . THR A 1 191 ? -24.520 -80.247 5.590 1.00 12.97 244 THR A CA 1
ATOM 1257 C C . THR A 1 191 ? -25.765 -80.033 4.753 1.00 15.14 244 THR A C 1
ATOM 1258 O O . THR A 1 191 ? -26.485 -80.996 4.475 1.00 15.34 244 THR A O 1
ATOM 1262 N N . ALA A 1 192 ? -26.036 -78.788 4.371 1.00 12.58 245 ALA A N 1
ATOM 1263 C CA . ALA A 1 192 ? -27.247 -78.486 3.597 1.00 13.63 245 ALA A CA 1
ATOM 1264 C C . ALA A 1 192 ? -27.176 -77.111 2.938 1.00 13.07 245 ALA A C 1
ATOM 1265 O O . ALA A 1 192 ? -26.390 -76.250 3.351 1.00 11.43 245 ALA A O 1
ATOM 1267 N N . GLY A 1 193 ? -27.993 -76.912 1.905 1.00 12.17 246 GLY A N 1
ATOM 1268 C CA . GLY A 1 193 ? -28.020 -75.652 1.180 1.00 11.01 246 GLY A CA 1
ATOM 1269 C C . GLY A 1 193 ? -29.421 -75.407 0.666 1.00 13.34 246 GLY A C 1
ATOM 1270 O O . GLY A 1 193 ? -30.171 -76.348 0.404 1.00 12.54 246 GLY A O 1
ATOM 1271 N N . ALA A 1 194 ? -29.772 -74.135 0.529 1.00 10.63 247 ALA A N 1
ATOM 1272 C CA . ALA A 1 194 ? -31.067 -73.753 -0.018 1.00 11.08 247 ALA A CA 1
ATOM 1273 C C . ALA A 1 194 ? -30.926 -72.408 -0.721 1.00 12.31 247 ALA A C 1
ATOM 1274 O O . ALA A 1 194 ? -30.333 -71.461 -0.181 1.00 11.58 247 ALA A O 1
ATOM 1276 N N . TRP A 1 195 ? -31.452 -72.337 -1.936 1.00 11.97 248 TRP A N 1
ATOM 1277 C CA . TRP A 1 195 ? -31.540 -71.069 -2.663 1.00 11.99 248 TRP A CA 1
ATOM 1278 C C . TRP A 1 195 ? -32.708 -70.205 -2.205 1.00 12.49 248 TRP A C 1
ATOM 1279 O O . TRP A 1 195 ? -33.769 -70.724 -1.849 1.00 13.57 248 TRP A O 1
ATOM 1290 N N . SER A 1 196 ? -32.542 -68.888 -2.271 1.00 10.43 249 SER A N 1
ATOM 1291 C CA . SER A 1 196 ? -33.697 -67.998 -2.171 1.00 11.90 249 SER A CA 1
ATOM 1292 C C . SER A 1 196 ? -34.584 -68.218 -3.403 1.00 15.29 249 SER A C 1
ATOM 1293 O O . SER A 1 196 ? -34.100 -68.673 -4.452 1.00 14.46 249 SER A O 1
ATOM 1296 N N . PRO A 1 197 ? -35.884 -67.906 -3.291 1.00 13.09 250 PRO A N 1
ATOM 1297 C CA . PRO A 1 197 ? -36.813 -68.131 -4.403 1.00 15.65 250 PRO A CA 1
ATOM 1298 C C . PRO A 1 197 ? -36.400 -67.434 -5.711 1.00 14.83 250 PRO A C 1
ATOM 1299 O O . PRO A 1 197 ? -36.686 -67.972 -6.771 1.00 17.25 250 PRO A O 1
ATOM 1303 N N . ASP A 1 198 ? -35.733 -66.285 -5.640 1.00 16.00 251 ASP A N 1
ATOM 1304 C CA . ASP A 1 198 ? -35.340 -65.606 -6.865 1.00 14.00 251 ASP A CA 1
ATOM 1305 C C . ASP A 1 198 ? -34.016 -66.157 -7.380 1.00 16.92 251 ASP A C 1
ATOM 1306 O O . ASP A 1 198 ? -33.510 -65.695 -8.394 1.00 17.39 251 ASP A O 1
ATOM 1311 N N . GLY A 1 199 ? -33.457 -67.124 -6.659 1.00 14.39 252 GLY A N 1
ATOM 1312 C CA . GLY A 1 199 ? -32.197 -67.745 -7.047 1.00 14.95 252 GLY A CA 1
ATOM 1313 C C . GLY A 1 199 ? -30.939 -66.882 -7.005 1.00 13.58 252 GLY A C 1
ATOM 1314 O O . GLY A 1 199 ? -29.901 -67.277 -7.544 1.00 15.33 252 GLY A O 1
ATOM 1315 N N . LEU A 1 200 ? -30.997 -65.716 -6.369 1.00 13.42 253 LEU A N 1
ATOM 1316 C CA . LEU A 1 200 ? -29.819 -64.855 -6.295 1.00 11.09 253 LEU A CA 1
ATOM 1317 C C . LEU A 1 200 ? -28.968 -65.129 -5.055 1.00 12.60 253 LEU A C 1
ATOM 1318 O O . LEU A 1 200 ? -27.786 -64.802 -5.023 1.00 15.21 253 LEU A O 1
ATOM 1323 N N . LEU A 1 201 ? -29.584 -65.696 -4.023 1.00 13.76 254 LEU A N 1
ATOM 1324 C CA . LEU A 1 201 ? -28.880 -65.984 -2.777 1.00 12.19 254 LEU A CA 1
ATOM 1325 C C . LEU A 1 201 ? -28.809 -67.472 -2.513 1.00 9.78 254 LEU A C 1
ATOM 1326 O O . LEU A 1 201 ? -29.773 -68.199 -2.758 1.00 12.72 254 LEU A O 1
ATOM 1331 N N . LEU A 1 202 ? -27.679 -67.925 -1.988 1.00 9.83 255 LEU A N 1
ATOM 1332 C CA . LEU A 1 202 ? -27.569 -69.336 -1.613 1.00 11.43 255 LEU A CA 1
ATOM 1333 C C . LEU A 1 202 ? -27.186 -69.491 -0.142 1.00 11.71 255 LEU A C 1
ATOM 1334 O O . LEU A 1 202 ? -26.095 -69.089 0.249 1.00 12.85 255 LEU A O 1
ATOM 1339 N N . ALA A 1 203 ? -28.073 -70.062 0.664 1.00 12.00 256 ALA A N 1
ATOM 1340 C CA . ALA A 1 203 ? -27.804 -70.231 2.100 1.00 12.43 256 ALA A CA 1
ATOM 1341 C C . ALA A 1 203 ? -27.295 -71.629 2.394 1.00 10.98 256 ALA A C 1
ATOM 1342 O O . ALA A 1 203 ? -27.938 -72.612 2.031 1.00 11.86 256 ALA A O 1
ATOM 1344 N N . THR A 1 204 ? -26.138 -71.729 3.044 1.00 12.24 257 THR A N 1
ATOM 1345 C CA . THR A 1 204 ? -25.607 -73.033 3.405 1.00 11.20 257 THR A CA 1
ATOM 1346 C C . THR A 1 204 ? -25.164 -73.092 4.867 1.00 14.44 257 THR A C 1
ATOM 1347 O O . THR A 1 204 ? -24.819 -72.068 5.485 1.00 13.03 257 THR A O 1
ATOM 1351 N N . VAL A 1 205 ? -25.192 -74.301 5.413 1.00 13.70 258 VAL A N 1
ATOM 1352 C CA . VAL A 1 205 ? -24.894 -74.477 6.830 1.00 15.17 258 VAL A CA 1
ATOM 1353 C C . VAL A 1 205 ? -23.913 -75.626 7.005 1.00 16.32 258 VAL A C 1
ATOM 1354 O O . VAL A 1 205 ? -23.716 -76.448 6.095 1.00 14.38 258 VAL A O 1
ATOM 1358 N N . SER A 1 206 ? -23.290 -75.676 8.176 1.00 17.30 259 SER A N 1
ATOM 1359 C CA . SER A 1 206 ? -22.176 -76.587 8.391 1.00 15.59 259 SER A CA 1
ATOM 1360 C C . SER A 1 206 ? -22.215 -77.239 9.763 1.00 16.46 259 SER A C 1
ATOM 1361 O O . SER A 1 206 ? -22.827 -76.715 10.693 1.00 17.02 259 SER A O 1
ATOM 1364 N N . GLU A 1 207 ? -21.549 -78.383 9.879 1.00 16.56 260 GLU A N 1
ATOM 1365 C CA . GLU A 1 207 ? -21.358 -79.036 11.176 1.00 19.80 260 GLU A CA 1
ATOM 1366 C C . GLU A 1 207 ? -20.633 -78.117 12.164 1.00 21.03 260 GLU A C 1
ATOM 1367 O O . GLU A 1 207 ? -20.713 -78.307 13.383 1.00 22.22 260 GLU A O 1
ATOM 1373 N N . ASP A 1 208 ? -19.905 -77.135 11.642 1.00 20.20 261 ASP A N 1
ATOM 1374 C CA . ASP A 1 208 ? -19.133 -76.261 12.516 1.00 18.83 261 ASP A CA 1
ATOM 1375 C C . ASP A 1 208 ? -19.971 -75.089 13.029 1.00 22.89 261 ASP A C 1
ATOM 1376 O O . ASP A 1 208 ? -19.417 -74.130 13.568 1.00 23.66 261 ASP A O 1
ATOM 1381 N N . GLU A 1 209 ? -21.294 -75.179 12.832 1.00 18.50 262 GLU A N 1
ATOM 1382 C CA . GLU A 1 209 ? -22.296 -74.214 13.327 1.00 19.25 262 GLU A CA 1
ATOM 1383 C C . GLU A 1 209 ? -22.419 -72.907 12.523 1.00 17.86 262 GLU A C 1
ATOM 1384 O O . GLU A 1 209 ? -23.220 -72.033 12.877 1.00 18.80 262 GLU A O 1
ATOM 1390 N N . SER A 1 210 ? -21.667 -72.770 11.434 1.00 17.52 263 SER A N 1
ATOM 1391 C CA . SER A 1 210 ? -21.731 -71.527 10.651 1.00 17.93 263 SER A CA 1
ATOM 1392 C C . SER A 1 210 ? -22.833 -71.538 9.585 1.00 16.08 263 SER A C 1
ATOM 1393 O O . SER A 1 210 ? -23.198 -72.585 9.043 1.00 14.87 263 SER A O 1
ATOM 1396 N N . LEU A 1 211 ? -23.364 -70.350 9.330 1.00 15.35 264 LEU A N 1
ATOM 1397 C CA . LEU A 1 211 ? -24.290 -70.077 8.240 1.00 17.23 264 LEU A CA 1
ATOM 1398 C C . LEU A 1 211 ? -23.684 -69.043 7.314 1.00 13.59 264 LEU A C 1
ATOM 1399 O O . LEU A 1 211 ? -23.254 -67.972 7.764 1.00 15.44 264 LEU A O 1
ATOM 1404 N N . HIS A 1 212 ? -23.653 -69.347 6.019 1.00 11.66 265 HIS A N 1
ATOM 1405 C CA . HIS A 1 212 ? -23.247 -68.319 5.055 1.00 12.63 265 HIS A CA 1
ATOM 1406 C C . HIS A 1 212 ? -24.292 -68.199 3.962 1.00 12.17 265 HIS A C 1
ATOM 1407 O O . HIS A 1 212 ? -24.791 -69.205 3.481 1.00 13.31 265 HIS A O 1
ATOM 1414 N N . VAL A 1 213 ? -24.637 -66.970 3.590 1.00 13.69 266 VAL A N 1
ATOM 1415 C CA . VAL A 1 213 ? -25.596 -66.760 2.511 1.00 11.54 266 VAL A CA 1
ATOM 1416 C C . VAL A 1 213 ? -24.888 -66.006 1.403 1.00 12.07 266 VAL A C 1
ATOM 1417 O O . VAL A 1 213 ? -24.615 -64.804 1.525 1.00 13.65 266 VAL A O 1
ATOM 1421 N N . TYR A 1 214 ? -24.552 -66.730 0.336 1.00 12.02 267 TYR A N 1
ATOM 1422 C CA . TYR A 1 214 ? -23.720 -66.199 -0.742 1.00 14.54 267 TYR A CA 1
ATOM 1423 C C . TYR A 1 214 ? -24.469 -65.388 -1.780 1.00 12.61 267 TYR A C 1
ATOM 1424 O O . TYR A 1 214 ? -25.598 -65.714 -2.198 1.00 12.40 267 TYR A O 1
ATOM 1433 N N . ASP A 1 215 ? -23.793 -64.323 -2.188 1.00 13.78 268 ASP A N 1
ATOM 1434 C CA . ASP A 1 215 ? -24.223 -63.446 -3.254 1.00 12.53 268 ASP A CA 1
ATOM 1435 C C . ASP A 1 215 ? -23.751 -64.041 -4.579 1.00 13.56 268 ASP A C 1
ATOM 1436 O O . ASP A 1 215 ? -22.777 -63.565 -5.167 1.00 13.85 268 ASP A O 1
ATOM 1441 N N . VAL A 1 216 ? -24.441 -65.085 -5.033 1.00 11.92 269 VAL A N 1
ATOM 1442 C CA . VAL A 1 216 ? -23.919 -65.943 -6.104 1.00 11.56 269 VAL A CA 1
ATOM 1443 C C . VAL A 1 216 ? -23.661 -65.214 -7.420 1.00 13.35 269 VAL A C 1
ATOM 1444 O O . VAL A 1 216 ? -22.672 -65.512 -8.098 1.00 15.01 269 VAL A O 1
ATOM 1448 N N . PHE A 1 217 ? -24.518 -64.265 -7.784 1.00 11.03 270 PHE A N 1
ATOM 1449 C CA . PHE A 1 217 ? -24.362 -63.612 -9.086 1.00 13.42 270 PHE A CA 1
ATOM 1450 C C . PHE A 1 217 ? -23.962 -62.148 -8.954 1.00 14.38 270 PHE A C 1
ATOM 1451 O O . PHE A 1 217 ? -24.113 -61.376 -9.893 1.00 13.41 270 PHE A O 1
ATOM 1459 N N . GLY A 1 218 ? -23.452 -61.764 -7.780 1.00 12.50 271 GLY A N 1
ATOM 1460 C CA . GLY A 1 218 ? -22.858 -60.443 -7.614 1.00 14.39 271 GLY A CA 1
ATOM 1461 C C . GLY A 1 218 ? -23.822 -59.278 -7.448 1.00 16.11 271 GLY A C 1
ATOM 1462 O O . GLY A 1 218 ? -23.400 -58.112 -7.389 1.00 16.62 271 GLY A O 1
ATOM 1463 N N . VAL A 1 219 ? -25.115 -59.569 -7.346 1.00 13.48 272 VAL A N 1
ATOM 1464 C CA . VAL A 1 219 ? -26.101 -58.491 -7.339 1.00 15.50 272 VAL A CA 1
ATOM 1465 C C . VAL A 1 219 ? -26.027 -57.703 -6.028 1.00 14.98 272 VAL A C 1
ATOM 1466 O O . VAL A 1 219 ? -25.990 -56.447 -6.017 1.00 17.70 272 VAL A O 1
ATOM 1470 N N . ALA A 1 220 ? -25.984 -58.449 -4.918 1.00 16.26 273 ALA A N 1
ATOM 1471 C CA . ALA A 1 220 ? -25.943 -57.815 -3.607 1.00 16.91 273 ALA A CA 1
ATOM 1472 C C . ALA A 1 220 ? -24.708 -56.927 -3.469 1.00 16.47 273 ALA A C 1
ATOM 1473 O O . ALA A 1 220 ? -24.782 -55.825 -2.911 1.00 19.61 273 ALA A O 1
ATOM 1475 N N . ALA A 1 221 ? -23.578 -57.387 -4.006 1.00 17.62 274 ALA A N 1
ATOM 1476 C CA . ALA A 1 221 ? -22.333 -56.626 -3.905 1.00 18.61 274 ALA A CA 1
ATOM 1477 C C . ALA A 1 221 ? -22.487 -55.300 -4.634 1.00 19.11 274 ALA A C 1
ATOM 1478 O O . ALA A 1 221 ? -22.030 -54.252 -4.154 1.00 21.97 274 ALA A O 1
ATOM 1480 N N . SER A 1 222 ? -23.168 -55.333 -5.777 1.00 17.77 275 SER A N 1
ATOM 1481 C CA . SER A 1 222 ? -23.360 -54.122 -6.563 1.00 20.65 275 SER A CA 1
ATOM 1482 C C . SER A 1 222 ? -24.267 -53.141 -5.839 1.00 24.61 275 SER A C 1
ATOM 1483 O O . SER A 1 222 ? -24.239 -51.938 -6.134 1.00 24.75 275 SER A O 1
ATOM 1486 N N . LYS A 1 223 ? -25.086 -53.656 -4.920 1.00 21.96 276 LYS A N 1
ATOM 1487 C CA . LYS A 1 223 ? -25.941 -52.786 -4.103 1.00 20.19 276 LYS A CA 1
ATOM 1488 C C . LYS A 1 223 ? -25.398 -52.511 -2.683 1.00 20.82 276 LYS A C 1
ATOM 1489 O O . LYS A 1 223 ? -26.157 -52.092 -1.797 1.00 23.37 276 LYS A O 1
ATOM 1495 N N . SER A 1 224 ? -24.102 -52.747 -2.475 1.00 21.21 277 SER A N 1
ATOM 1496 C CA . SER A 1 224 ? -23.443 -52.566 -1.168 1.00 24.94 277 SER A CA 1
ATOM 1497 C C . SER A 1 224 ? -24.167 -53.283 -0.023 1.00 24.58 277 SER A C 1
ATOM 1498 O O . SER A 1 224 ? -24.360 -52.724 1.073 1.00 23.10 277 SER A O 1
ATOM 1501 N N . LEU A 1 225 ? -24.559 -54.524 -0.281 1.00 19.63 278 LEU A N 1
ATOM 1502 C CA . LEU A 1 225 ? -25.266 -55.334 0.707 1.00 19.92 278 LEU A CA 1
ATOM 1503 C C . LEU A 1 225 ? -24.470 -56.573 1.106 1.00 20.52 278 LEU A C 1
ATOM 1504 O O . LEU A 1 225 ? -25.016 -57.478 1.738 1.00 20.37 278 LEU A O 1
ATOM 1509 N N . VAL A 1 226 ? -23.183 -56.629 0.755 1.00 19.62 279 VAL A N 1
ATOM 1510 C CA . VAL A 1 226 ? -22.376 -57.769 1.194 1.00 21.25 279 VAL A CA 1
ATOM 1511 C C . VAL A 1 226 ? -21.530 -57.452 2.423 1.00 25.91 279 VAL A C 1
ATOM 1512 O O . VAL A 1 226 ? -21.202 -56.295 2.694 1.00 25.55 279 VAL A O 1
ATOM 1516 N N . THR A 1 227 ? -21.183 -58.499 3.158 1.00 22.62 280 THR A N 1
ATOM 1517 C CA . THR A 1 227 ? -20.327 -58.384 4.324 1.00 25.23 280 THR A CA 1
ATOM 1518 C C . THR A 1 227 ? -18.896 -58.072 3.917 1.00 23.95 280 THR A C 1
ATOM 1519 O O . THR A 1 227 ? -18.572 -57.969 2.728 1.00 27.36 280 THR A O 1
ATOM 1523 N N . ASP A 1 228 ? -18.031 -57.957 4.916 1.00 30.48 281 ASP A N 1
ATOM 1524 C CA . ASP A 1 228 ? -16.629 -57.625 4.698 1.00 31.10 281 ASP A CA 1
ATOM 1525 C C . ASP A 1 228 ? -15.848 -58.671 3.903 1.00 31.87 281 ASP A C 1
ATOM 1526 O O . ASP A 1 228 ? -14.788 -58.372 3.364 1.00 33.60 281 ASP A O 1
ATOM 1531 N N . ASN A 1 229 ? -16.352 -59.898 3.816 1.00 29.87 282 ASN A N 1
ATOM 1532 C CA . ASN A 1 229 ? -15.643 -60.888 3.020 1.00 26.20 282 ASN A CA 1
ATOM 1533 C C . ASN A 1 229 ? -15.982 -60.752 1.534 1.00 27.41 282 ASN A C 1
ATOM 1534 O O . ASN A 1 229 ? -15.430 -61.456 0.700 1.00 26.49 282 ASN A O 1
ATOM 1539 N N . GLY A 1 230 ? -16.892 -59.835 1.213 1.00 26.37 283 GLY A N 1
ATOM 1540 C CA . GLY A 1 230 ? -17.237 -59.531 -0.165 1.00 28.52 283 GLY A CA 1
ATOM 1541 C C . GLY A 1 230 ? -18.085 -60.580 -0.865 1.00 25.38 283 GLY A C 1
ATOM 1542 O O . GLY A 1 230 ? -18.495 -60.383 -2.010 1.00 25.43 283 GLY A O 1
ATOM 1543 N N . GLN A 1 231 ? -18.357 -61.686 -0.176 1.00 19.46 284 GLN A N 1
ATOM 1544 C CA . GLN A 1 231 ? -18.986 -62.847 -0.808 1.00 19.51 284 GLN A CA 1
ATOM 1545 C C . GLN A 1 231 ? -20.396 -63.160 -0.313 1.00 19.40 284 GLN A C 1
ATOM 1546 O O . GLN A 1 231 ? -21.223 -63.680 -1.066 1.00 14.78 284 GLN A O 1
ATOM 1552 N N . THR A 1 232 ? -20.670 -62.831 0.945 1.00 18.18 285 THR A N 1
ATOM 1553 C CA . THR A 1 232 ? -21.956 -63.165 1.547 1.00 16.10 285 THR A CA 1
ATOM 1554 C C . THR A 1 232 ? -22.774 -61.933 1.920 1.00 16.11 285 THR A C 1
ATOM 1555 O O . THR A 1 232 ? -22.221 -60.837 2.092 1.00 17.69 285 THR A O 1
ATOM 1559 N N . VAL A 1 233 ? -24.089 -62.109 2.043 1.00 15.98 286 VAL A N 1
ATOM 1560 C CA . VAL A 1 233 ? -24.935 -61.060 2.625 1.00 17.04 286 VAL A CA 1
ATOM 1561 C C . VAL A 1 233 ? -25.169 -61.312 4.120 1.00 19.58 286 VAL A C 1
ATOM 1562 O O . VAL A 1 233 ? -25.530 -60.392 4.865 1.00 17.81 286 VAL A O 1
ATOM 1566 N N . VAL A 1 234 ? -24.970 -62.566 4.534 1.00 15.38 287 VAL A N 1
ATOM 1567 C CA . VAL A 1 234 ? -25.040 -63.004 5.932 1.00 15.22 287 VAL A CA 1
ATOM 1568 C C . VAL A 1 234 ? -23.906 -63.995 6.191 1.00 16.80 287 VAL A C 1
ATOM 1569 O O . VAL A 1 234 ? -23.679 -64.902 5.397 1.00 15.93 287 VAL A O 1
ATOM 1573 N N . SER A 1 235 ? -23.162 -63.783 7.272 1.00 15.30 288 SER A N 1
ATOM 1574 C CA . SER A 1 235 ? -22.165 -64.739 7.738 1.00 17.02 288 SER A CA 1
ATOM 1575 C C . SER A 1 235 ? -22.237 -64.797 9.251 1.00 19.49 288 SER A C 1
ATOM 1576 O O . SER A 1 235 ? -21.933 -63.809 9.922 1.00 19.25 288 SER A O 1
ATOM 1579 N N . LEU A 1 236 ? -22.653 -65.941 9.787 1.00 15.21 289 LEU A N 1
ATOM 1580 C CA . LEU A 1 236 ? -22.767 -66.093 11.231 1.00 19.35 289 LEU A CA 1
ATOM 1581 C C . LEU A 1 236 ? -22.039 -67.361 11.660 1.00 22.31 289 LEU A C 1
ATOM 1582 O O . LEU A 1 236 ? -22.120 -68.372 10.981 1.00 18.91 289 LEU A O 1
ATOM 1587 N N . THR A 1 237 ? -21.305 -67.304 12.772 1.00 22.08 290 THR A N 1
ATOM 1588 C CA . THR A 1 237 ? -20.455 -68.430 13.160 1.00 22.63 290 THR A CA 1
ATOM 1589 C C . THR A 1 237 ? -20.572 -68.734 14.652 1.00 26.05 290 THR A C 1
ATOM 1590 O O . THR A 1 237 ? -21.383 -68.139 15.352 1.00 23.75 290 THR A O 1
ATOM 1594 N N . ASN A 1 238 ? -19.741 -69.660 15.124 1.00 27.29 291 ASN A N 1
ATOM 1595 C CA . ASN A 1 238 ? -19.776 -70.085 16.518 1.00 33.67 291 ASN A CA 1
ATOM 1596 C C . ASN A 1 238 ? -19.448 -68.944 17.486 1.00 34.24 291 ASN A C 1
ATOM 1597 O O . ASN A 1 238 ? -19.834 -68.995 18.653 1.00 36.35 291 ASN A O 1
ATOM 1602 N N . VAL A 1 239 ? -18.754 -67.912 17.001 1.00 35.06 292 VAL A N 1
ATOM 1603 C CA . VAL A 1 239 ? -18.385 -66.779 17.861 1.00 37.59 292 VAL A CA 1
ATOM 1604 C C . VAL A 1 239 ? -19.582 -65.878 18.143 1.00 36.54 292 VAL A C 1
ATOM 1605 O O . VAL A 1 239 ? -19.546 -65.041 19.042 1.00 41.24 292 VAL A O 1
ATOM 1609 N N . ASP A 1 240 ? -20.641 -66.050 17.361 1.00 35.16 293 ASP A N 1
ATOM 1610 C CA . ASP A 1 240 ? -21.859 -65.274 17.532 1.00 33.16 293 ASP A CA 1
ATOM 1611 C C . ASP A 1 240 ? -22.775 -66.003 18.526 1.00 35.90 293 ASP A C 1
ATOM 1612 O O . ASP A 1 240 ? -23.521 -66.904 18.141 1.00 31.25 293 ASP A O 1
ATOM 1617 N N . GLN A 1 241 ? -22.708 -65.611 19.800 1.00 38.20 294 GLN A N 1
ATOM 1618 C CA . GLN A 1 241 ? -23.368 -66.348 20.885 1.00 37.70 294 GLN A CA 1
ATOM 1619 C C . GLN A 1 241 ? -24.885 -66.429 20.745 1.00 29.96 294 GLN A C 1
ATOM 1620 O O . GLN A 1 241 ? -25.499 -67.398 21.183 1.00 36.21 294 GLN A O 1
ATOM 1626 N N . ARG A 1 242 ? -25.481 -65.403 20.146 1.00 31.05 295 ARG A N 1
ATOM 1627 C CA . ARG A 1 242 ? -26.924 -65.353 19.927 1.00 31.52 295 ARG A CA 1
ATOM 1628 C C . ARG A 1 242 ? -27.355 -66.339 18.837 1.00 29.64 295 ARG A C 1
ATOM 1629 O O . ARG A 1 242 ? -28.538 -66.644 18.688 1.00 27.90 295 ARG A O 1
ATOM 1637 N N . PHE A 1 243 ? -26.387 -66.813 18.067 1.00 26.71 296 PHE A N 1
ATOM 1638 C CA . PHE A 1 243 ? -26.676 -67.647 16.904 1.00 25.31 296 PHE A CA 1
ATOM 1639 C C . PHE A 1 243 ? -26.209 -69.085 17.069 1.00 22.96 296 PHE A C 1
ATOM 1640 O O . PHE A 1 243 ? -26.855 -70.023 16.580 1.00 18.60 296 PHE A O 1
ATOM 1648 N N . ALA A 1 244 ? -25.073 -69.254 17.741 1.00 23.98 297 ALA A N 1
ATOM 1649 C CA . ALA A 1 244 ? -24.387 -70.539 17.794 1.00 26.01 297 ALA A CA 1
ATOM 1650 C C . ALA A 1 244 ? -25.273 -71.673 18.310 1.00 25.13 297 ALA A C 1
ATOM 1651 O O . ALA A 1 244 ? -25.866 -71.583 19.377 1.00 26.64 297 ALA A O 1
ATOM 1653 N N . VAL A 1 245 ? -25.376 -72.725 17.506 1.00 21.28 298 VAL A N 1
ATOM 1654 C CA . VAL A 1 245 ? -26.089 -73.940 17.885 1.00 21.73 298 VAL A CA 1
ATOM 1655 C C . VAL A 1 245 ? -25.084 -75.039 18.197 1.00 23.00 298 VAL A C 1
ATOM 1656 O O . VAL A 1 245 ? -24.536 -75.661 17.296 1.00 20.83 298 VAL A O 1
ATOM 1660 N N . GLU A 1 246 ? -24.847 -75.278 19.482 1.00 26.55 299 GLU A N 1
ATOM 1661 C CA . GLU A 1 246 ? -23.821 -76.229 19.904 1.00 26.08 299 GLU A CA 1
ATOM 1662 C C . GLU A 1 246 ? -24.092 -77.627 19.361 1.00 22.60 299 GLU A C 1
ATOM 1663 O O . GLU A 1 246 ? -25.161 -78.194 19.591 1.00 24.46 299 GLU A O 1
ATOM 1669 N N . GLY A 1 247 ? -23.132 -78.172 18.617 1.00 25.08 300 GLY A N 1
ATOM 1670 C CA . GLY A 1 247 ? -23.304 -79.491 18.034 1.00 22.08 300 GLY A CA 1
ATOM 1671 C C . GLY A 1 247 ? -23.528 -79.487 16.531 1.00 22.46 300 GLY A C 1
ATOM 1672 O O . GLY A 1 247 ? -23.525 -80.537 15.902 1.00 22.62 300 GLY A O 1
ATOM 1673 N N . GLY A 1 248 ? -23.742 -78.309 15.959 1.00 22.40 301 GLY A N 1
ATOM 1674 C CA . GLY A 1 248 ? -23.804 -78.181 14.515 1.00 20.72 301 GLY A CA 1
ATOM 1675 C C . GLY A 1 248 ? -25.159 -77.862 13.915 1.00 19.25 301 GLY A C 1
ATOM 1676 O O . GLY A 1 248 ? -26.191 -77.973 14.567 1.00 19.59 301 GLY A O 1
ATOM 1677 N N . LEU A 1 249 ? -25.137 -77.468 12.643 1.00 16.97 302 LEU A N 1
ATOM 1678 C CA . LEU A 1 249 ? -26.352 -77.202 11.875 1.00 15.26 302 LEU A CA 1
ATOM 1679 C C . LEU A 1 249 ? -26.484 -78.256 10.802 1.00 14.58 302 LEU A C 1
ATOM 1680 O O . LEU A 1 249 ? -25.486 -78.652 10.219 1.00 15.94 302 LEU A O 1
ATOM 1685 N N . PHE A 1 250 ? -27.715 -78.687 10.530 1.00 15.32 303 PHE A N 1
ATOM 1686 C CA . PHE A 1 250 ? -27.940 -79.804 9.625 1.00 12.97 303 PHE A CA 1
ATOM 1687 C C . PHE A 1 250 ? -29.014 -79.546 8.576 1.00 12.90 303 PHE A C 1
ATOM 1688 O O . PHE A 1 250 ? -29.138 -80.313 7.623 1.00 14.00 303 PHE A O 1
ATOM 1696 N N . SER A 1 251 ? -29.760 -78.460 8.725 1.00 13.86 304 SER A N 1
ATOM 1697 C CA . SER A 1 251 ? -30.827 -78.147 7.778 1.00 12.51 304 SER A CA 1
ATOM 1698 C C . SER A 1 251 ? -30.967 -76.656 7.561 1.00 12.59 304 SER A C 1
ATOM 1699 O O . SER A 1 251 ? -30.603 -75.847 8.426 1.00 13.01 304 SER A O 1
ATOM 1702 N N . VAL A 1 252 ? -31.519 -76.295 6.409 1.00 11.57 305 VAL A N 1
ATOM 1703 C CA . VAL A 1 252 ? -31.688 -74.892 6.059 1.00 10.43 305 VAL A CA 1
ATOM 1704 C C . VAL A 1 252 ? -32.840 -74.757 5.069 1.00 11.58 305 VAL A C 1
ATOM 1705 O O . VAL A 1 252 ? -33.081 -75.649 4.245 1.00 13.16 305 VAL A O 1
ATOM 1709 N N . ALA A 1 253 ? -33.591 -73.671 5.193 1.00 11.81 306 ALA A N 1
ATOM 1710 C CA . ALA A 1 253 ? -34.650 -73.366 4.239 1.00 14.39 306 ALA A CA 1
ATOM 1711 C C . ALA A 1 253 ? -34.851 -71.855 4.124 1.00 13.13 306 ALA A C 1
ATOM 1712 O O . ALA A 1 253 ? -34.594 -71.100 5.079 1.00 12.59 306 ALA A O 1
ATOM 1714 N N . VAL A 1 254 ? -35.312 -71.410 2.956 1.00 13.28 307 VAL A N 1
ATOM 1715 C CA . VAL A 1 254 ? -35.543 -69.976 2.735 1.00 9.49 307 VAL A CA 1
ATOM 1716 C C . VAL A 1 254 ? -37.030 -69.706 2.511 1.00 13.05 307 VAL A C 1
ATOM 1717 O O . VAL A 1 254 ? -37.694 -70.461 1.818 1.00 15.38 307 VAL A O 1
ATOM 1721 N N . SER A 1 255 ? -37.560 -68.635 3.108 1.00 10.56 308 SER A N 1
ATOM 1722 C CA . SER A 1 255 ? -39.000 -68.380 3.040 1.00 14.37 308 SER A CA 1
ATOM 1723 C C . SER A 1 255 ? -39.414 -67.964 1.621 1.00 15.57 308 SER A C 1
ATOM 1724 O O . SER A 1 255 ? -38.571 -67.553 0.814 1.00 15.62 308 SER A O 1
ATOM 1727 N N . PRO A 1 256 ? -40.700 -68.150 1.277 1.00 17.23 309 PRO A N 1
ATOM 1728 C CA . PRO A 1 256 ? -41.154 -67.907 -0.099 1.00 18.02 309 PRO A CA 1
ATOM 1729 C C . PRO A 1 256 ? -41.011 -66.472 -0.608 1.00 17.05 309 PRO A C 1
ATOM 1730 O O . PRO A 1 256 ? -40.992 -66.294 -1.824 1.00 17.41 309 PRO A O 1
ATOM 1734 N N . THR A 1 257 ? -40.942 -65.481 0.276 1.00 16.83 310 THR A N 1
ATOM 1735 C CA . THR A 1 257 ? -40.655 -64.109 -0.151 1.00 21.30 310 THR A CA 1
ATOM 1736 C C . THR A 1 257 ? -39.158 -63.808 -0.175 1.00 18.82 310 THR A C 1
ATOM 1737 O O . THR A 1 257 ? -38.733 -62.738 -0.613 1.00 20.18 310 THR A O 1
ATOM 1741 N N . GLY A 1 258 ? -38.364 -64.744 0.333 1.00 15.86 311 GLY A N 1
ATOM 1742 C CA . GLY A 1 258 ? -36.933 -64.550 0.431 1.00 16.47 311 GLY A CA 1
ATOM 1743 C C . GLY A 1 258 ? -36.529 -63.638 1.575 1.00 16.26 311 GLY A C 1
ATOM 1744 O O . GLY A 1 258 ? -35.380 -63.202 1.642 1.00 17.17 311 GLY A O 1
ATOM 1745 N N . ALA A 1 259 ? -37.462 -63.355 2.486 1.00 13.93 312 ALA A N 1
ATOM 1746 C CA . ALA A 1 259 ? -37.213 -62.388 3.548 1.00 17.18 312 ALA A CA 1
ATOM 1747 C C . ALA A 1 259 ? -36.386 -62.969 4.693 1.00 15.41 312 ALA A C 1
ATOM 1748 O O . ALA A 1 259 ? -35.674 -62.243 5.378 1.00 14.52 312 ALA A O 1
ATOM 1750 N N . VAL A 1 260 ? -36.507 -64.275 4.924 1.00 13.73 313 VAL A N 1
ATOM 1751 C CA . VAL A 1 260 ? -35.748 -64.904 6.010 1.00 13.04 313 VAL A CA 1
ATOM 1752 C C . VAL A 1 260 ? -35.219 -66.284 5.633 1.00 13.69 313 VAL A C 1
ATOM 1753 O O . VAL A 1 260 ? -35.706 -66.937 4.706 1.00 13.31 313 VAL A O 1
ATOM 1757 N N . VAL A 1 261 ? -34.180 -66.697 6.347 1.00 12.49 314 VAL A N 1
ATOM 1758 C CA . VAL A 1 261 ? -33.686 -68.053 6.241 1.00 12.15 314 VAL A CA 1
ATOM 1759 C C . VAL A 1 261 ? -33.839 -68.738 7.605 1.00 12.99 314 VAL A C 1
ATOM 1760 O O . VAL A 1 261 ? -33.638 -68.118 8.643 1.00 12.09 314 VAL A O 1
ATOM 1764 N N . ALA A 1 262 ? -34.235 -70.007 7.595 1.00 11.91 315 ALA A N 1
ATOM 1765 C CA . ALA A 1 262 ? -34.294 -70.797 8.825 1.00 13.25 315 ALA A CA 1
ATOM 1766 C C . ALA A 1 262 ? -33.161 -71.813 8.809 1.00 13.94 315 ALA A C 1
ATOM 1767 O O . ALA A 1 262 ? -32.918 -72.434 7.774 1.00 11.95 315 ALA A O 1
ATOM 1769 N N . VAL A 1 263 ? -32.464 -71.980 9.936 1.00 12.69 316 VAL A N 1
ATOM 1770 C CA . VAL A 1 263 ? -31.440 -73.021 10.019 1.00 12.15 316 VAL A CA 1
ATOM 1771 C C . VAL A 1 263 ? -31.794 -73.923 11.201 1.00 13.18 316 VAL A C 1
ATOM 1772 O O . VAL A 1 263 ? -32.303 -73.445 12.216 1.00 14.51 316 VAL A O 1
ATOM 1776 N N . GLY A 1 264 ? -31.561 -75.221 11.054 1.00 12.50 317 GLY A N 1
ATOM 1777 C CA . GLY A 1 264 ? -31.954 -76.170 12.091 1.00 12.19 317 GLY A CA 1
ATOM 1778 C C . GLY A 1 264 ? -30.747 -76.973 12.513 1.00 12.95 317 GLY A C 1
ATOM 1779 O O . GLY A 1 264 ? -29.881 -77.256 11.696 1.00 14.84 317 GLY A O 1
ATOM 1780 N N . GLY A 1 265 ? -30.669 -77.342 13.785 1.00 14.11 318 GLY A N 1
ATOM 1781 C CA . GLY A 1 265 ? -29.463 -77.977 14.264 1.00 15.45 318 GLY A CA 1
ATOM 1782 C C . GLY A 1 265 ? -29.644 -78.857 15.478 1.00 15.50 318 GLY A C 1
ATOM 1783 O O . GLY A 1 265 ? -30.751 -79.278 15.806 1.00 17.61 318 GLY A O 1
ATOM 1784 N N . ALA A 1 266 ? -28.526 -79.126 16.137 1.00 18.12 319 ALA A N 1
ATOM 1785 C CA . ALA A 1 266 ? -28.505 -80.008 17.301 1.00 18.51 319 ALA A CA 1
ATOM 1786 C C . ALA A 1 266 ? -29.412 -79.481 18.398 1.00 20.98 319 ALA A C 1
ATOM 1787 O O . ALA A 1 266 ? -29.681 -78.278 18.473 1.00 19.88 319 ALA A O 1
ATOM 1789 N N . GLY A 1 267 ? -29.909 -80.389 19.235 1.00 19.70 320 GLY A N 1
ATOM 1790 C CA . GLY A 1 267 ? -30.701 -80.003 20.383 1.00 19.33 320 GLY A CA 1
ATOM 1791 C C . GLY A 1 267 ? -32.090 -79.510 20.045 1.00 20.02 320 GLY A C 1
ATOM 1792 O O . GLY A 1 267 ? -32.783 -78.978 20.904 1.00 21.74 320 GLY A O 1
ATOM 1793 N N . GLY A 1 268 ? -32.506 -79.671 18.793 1.00 16.52 321 GLY A N 1
ATOM 1794 C CA . GLY A 1 268 ? -33.813 -79.183 18.395 1.00 16.35 321 GLY A CA 1
ATOM 1795 C C . GLY A 1 268 ? -33.832 -77.683 18.108 1.00 16.48 321 GLY A C 1
ATOM 1796 O O . GLY A 1 268 ? -34.890 -77.090 17.924 1.00 15.82 321 GLY A O 1
ATOM 1797 N N . GLN A 1 269 ? -32.662 -77.069 18.053 1.00 14.73 322 GLN A N 1
ATOM 1798 C CA . GLN A 1 269 ? -32.619 -75.619 17.876 1.00 15.07 322 GLN A CA 1
ATOM 1799 C C . GLN A 1 269 ? -32.870 -75.156 16.441 1.00 13.81 322 GLN A C 1
ATOM 1800 O O . GLN A 1 269 ? -32.382 -75.750 15.479 1.00 15.03 322 GLN A O 1
ATOM 1806 N N . ILE A 1 270 ? -33.628 -74.076 16.307 1.00 13.65 323 ILE A N 1
ATOM 1807 C CA . ILE A 1 270 ? -33.836 -73.440 15.000 1.00 13.02 323 ILE A CA 1
ATOM 1808 C C . ILE A 1 270 ? -33.524 -71.971 15.163 1.00 14.13 323 ILE A C 1
ATOM 1809 O O . ILE A 1 270 ? -33.886 -71.378 16.172 1.00 15.38 323 ILE A O 1
ATOM 1814 N N . LYS A 1 271 ? -32.819 -71.386 14.204 1.00 12.68 324 LYS A N 1
ATOM 1815 C CA . LYS A 1 271 ? -32.625 -69.943 14.210 1.00 12.75 324 LYS A CA 1
ATOM 1816 C C . LYS A 1 271 ? -33.241 -69.347 12.961 1.00 13.37 324 LYS A C 1
ATOM 1817 O O . LYS A 1 271 ? -33.129 -69.925 11.869 1.00 13.48 324 LYS A O 1
ATOM 1823 N N . ILE A 1 272 ? -33.891 -68.197 13.123 1.00 12.28 325 ILE A N 1
ATOM 1824 C CA . ILE A 1 272 ? -34.455 -67.455 12.002 1.00 13.39 325 ILE A CA 1
ATOM 1825 C C . ILE A 1 272 ? -33.634 -66.179 11.779 1.00 14.66 325 ILE A C 1
ATOM 1826 O O . ILE A 1 272 ? -33.473 -65.386 12.699 1.00 14.33 325 ILE A O 1
ATOM 1831 N N . VAL A 1 273 ? -33.106 -66.000 10.565 1.00 12.55 326 VAL A N 1
ATOM 1832 C CA . VAL A 1 273 ? -32.184 -64.904 10.281 1.00 13.74 326 VAL A CA 1
ATOM 1833 C C . VAL A 1 273 ? -32.710 -64.068 9.115 1.00 12.48 326 VAL A C 1
ATOM 1834 O O . VAL A 1 273 ? -33.169 -64.637 8.121 1.00 12.90 326 VAL A O 1
ATOM 1838 N N . GLY A 1 274 ? -32.674 -62.740 9.229 1.00 13.10 327 GLY A N 1
ATOM 1839 C CA . GLY A 1 274 ? -33.151 -61.893 8.146 1.00 14.24 327 GLY A CA 1
ATOM 1840 C C . GLY A 1 274 ? -32.247 -61.887 6.924 1.00 15.20 327 GLY A C 1
ATOM 1841 O O . GLY A 1 274 ? -31.029 -62.000 7.044 1.00 15.68 327 GLY A O 1
ATOM 1842 N N . LEU A 1 275 ? -32.852 -61.746 5.749 1.00 14.10 328 LEU A N 1
ATOM 1843 C CA . LEU A 1 275 ? -32.091 -61.628 4.499 1.00 16.39 328 LEU A CA 1
ATOM 1844 C C . LEU A 1 275 ? -32.429 -60.317 3.816 1.00 18.94 328 LEU A C 1
ATOM 1845 O O . LEU A 1 275 ? -33.546 -59.829 3.959 1.00 19.53 328 LEU A O 1
ATOM 1850 N N . PRO A 1 276 ? -31.484 -59.762 3.037 1.00 17.82 329 PRO A N 1
ATOM 1851 C CA . PRO A 1 276 ? -31.829 -58.572 2.246 1.00 21.80 329 PRO A CA 1
ATOM 1852 C C . PRO A 1 276 ? -32.728 -58.975 1.070 1.00 24.12 329 PRO A C 1
ATOM 1853 O O . PRO A 1 276 ? -32.632 -60.106 0.606 1.00 25.57 329 PRO A O 1
ATOM 1857 N N . ARG A 1 277 ? -33.576 -58.073 0.584 1.00 36.10 330 ARG A N 1
ATOM 1858 C CA . ARG A 1 277 ? -34.629 -58.460 -0.364 1.00 34.99 330 ARG A CA 1
ATOM 1859 C C . ARG A 1 277 ? -34.158 -58.683 -1.804 1.00 44.04 330 ARG A C 1
ATOM 1860 O O . ARG A 1 277 ? -34.560 -59.666 -2.436 1.00 50.30 330 ARG A O 1
ATOM 1868 N N . LEU A 1 278 ? -33.317 -57.787 -2.317 1.00 40.82 331 LEU A N 1
ATOM 1869 C CA . LEU A 1 278 ? -32.784 -57.900 -3.683 1.00 41.50 331 LEU A CA 1
ATOM 1870 C C . LEU A 1 278 ? -33.893 -57.983 -4.732 1.00 42.75 331 LEU A C 1
ATOM 1871 O O . LEU A 1 278 ? -33.653 -57.771 -5.920 1.00 47.02 331 LEU A O 1
ATOM 1876 N N . ALA A 1 314 ? -30.392 -57.138 7.762 1.00 39.77 367 ALA A N 1
ATOM 1877 C CA . ALA A 1 314 ? -30.017 -58.488 7.360 1.00 27.62 367 ALA A CA 1
ATOM 1878 C C . ALA A 1 314 ? -29.007 -59.083 8.341 1.00 31.21 367 ALA A C 1
ATOM 1879 O O . ALA A 1 314 ? -28.131 -58.377 8.849 1.00 32.95 367 ALA A O 1
ATOM 1881 N N . GLY A 1 315 ? -29.132 -60.377 8.619 1.00 22.41 368 GLY A N 1
ATOM 1882 C CA . GLY A 1 315 ? -28.166 -61.048 9.483 1.00 25.09 368 GLY A CA 1
ATOM 1883 C C . GLY A 1 315 ? -28.485 -60.868 10.962 1.00 24.85 368 GLY A C 1
ATOM 1884 O O . GLY A 1 315 ? -27.676 -61.170 11.846 1.00 30.93 368 GLY A O 1
ATOM 1885 N N . THR A 1 316 ? -29.673 -60.364 11.236 1.00 19.07 369 THR A N 1
ATOM 1886 C CA . THR A 1 316 ? -30.129 -60.279 12.615 1.00 18.79 369 THR A CA 1
ATOM 1887 C C . THR A 1 316 ? -30.949 -61.525 12.902 1.00 21.05 369 THR A C 1
ATOM 1888 O O . THR A 1 316 ? -31.614 -62.059 11.996 1.00 20.40 369 THR A O 1
ATOM 1892 N N . ILE A 1 317 ? -30.887 -61.991 14.147 1.00 20.62 370 ILE A N 1
ATOM 1893 C CA . ILE A 1 317 ? -31.688 -63.129 14.573 1.00 19.17 370 ILE A CA 1
ATOM 1894 C C . ILE A 1 317 ? -33.088 -62.638 14.889 1.00 19.31 370 ILE A C 1
ATOM 1895 O O . ILE A 1 317 ? -33.285 -61.846 15.815 1.00 22.80 370 ILE A O 1
ATOM 1900 N N . LEU A 1 318 ? -34.056 -63.089 14.108 1.00 12.56 371 LEU A N 1
ATOM 1901 C CA . LEU A 1 318 ? -35.437 -62.650 14.252 1.00 15.09 371 LEU A CA 1
ATOM 1902 C C . LEU A 1 318 ? -36.220 -63.517 15.237 1.00 18.60 371 LEU A C 1
ATOM 1903 O O . LEU A 1 318 ? -37.218 -63.080 15.818 1.00 16.89 371 LEU A O 1
ATOM 1908 N N . ALA A 1 319 ? -35.764 -64.752 15.403 1.00 16.15 372 ALA A N 1
ATOM 1909 C CA . ALA A 1 319 ? -36.397 -65.683 16.333 1.00 13.38 372 ALA A CA 1
ATOM 1910 C C . ALA A 1 319 ? -35.487 -66.859 16.595 1.00 14.81 372 ALA A C 1
ATOM 1911 O O . ALA A 1 319 ? -34.651 -67.226 15.767 1.00 13.85 372 ALA A O 1
ATOM 1913 N N . SER A 1 320 ? -35.677 -67.473 17.755 1.00 12.71 373 SER A N 1
ATOM 1914 C CA . SER A 1 320 ? -34.916 -68.637 18.118 1.00 13.45 373 SER A CA 1
ATOM 1915 C C . SER A 1 320 ? -35.916 -69.634 18.676 1.00 15.97 373 SER A C 1
ATOM 1916 O O . SER A 1 320 ? -36.712 -69.286 19.545 1.00 16.69 373 SER A O 1
ATOM 1919 N N . LEU A 1 321 ? -35.894 -70.857 18.153 1.00 15.85 374 LEU A N 1
ATOM 1920 C CA . LEU A 1 321 ? -36.906 -71.868 18.467 1.00 14.22 374 LEU A CA 1
ATOM 1921 C C . LEU A 1 321 ? -36.267 -73.122 19.053 1.00 17.03 374 LEU A C 1
ATOM 1922 O O . LEU A 1 321 ? -35.209 -73.559 18.613 1.00 15.99 374 LEU A O 1
ATOM 1927 N N . GLN A 1 322 ? -36.905 -73.719 20.051 1.00 18.36 375 GLN A N 1
ATOM 1928 C CA . GLN A 1 322 ? -36.394 -74.982 20.558 1.00 17.96 375 GLN A CA 1
ATOM 1929 C C . GLN A 1 322 ? -37.515 -75.729 21.270 1.00 21.79 375 GLN A C 1
ATOM 1930 O O . GLN A 1 322 ? -37.543 -75.830 22.494 1.00 28.39 375 GLN A O 1
ATOM 1936 N N . ILE A 1 323 ? -38.450 -76.219 20.466 1.00 17.20 376 ILE A N 1
ATOM 1937 C CA . ILE A 1 323 ? -39.592 -76.989 20.919 1.00 16.76 376 ILE A CA 1
ATOM 1938 C C . ILE A 1 323 ? -39.232 -78.476 20.993 1.00 19.69 376 ILE A C 1
ATOM 1939 O O . ILE A 1 323 ? -39.610 -79.195 21.929 1.00 18.36 376 ILE A O 1
ATOM 1944 N N . GLN A 1 324 ? -38.499 -78.935 19.986 1.00 18.56 377 GLN A N 1
ATOM 1945 C CA . GLN A 1 324 ? -38.109 -80.336 19.868 1.00 16.61 377 GLN A CA 1
ATOM 1946 C C . GLN A 1 324 ? -36.816 -80.604 20.621 1.00 18.46 377 GLN A C 1
ATOM 1947 O O . GLN A 1 324 ? -36.195 -79.679 21.137 1.00 21.16 377 GLN A O 1
ATOM 1953 N N . SER A 1 325 ? -36.420 -81.868 20.712 1.00 21.18 378 SER A N 1
ATOM 1954 C CA . SER A 1 325 ? -35.366 -82.242 21.646 1.00 23.77 378 SER A CA 1
ATOM 1955 C C . SER A 1 325 ? -34.087 -82.775 20.999 1.00 24.59 378 SER A C 1
ATOM 1956 O O . SER A 1 325 ? -33.086 -82.977 21.685 1.00 26.87 378 SER A O 1
ATOM 1959 N N . ASP A 1 326 ? -34.094 -82.990 19.686 1.00 19.45 379 ASP A N 1
ATOM 1960 C CA . ASP A 1 326 ? -32.914 -83.541 19.033 1.00 16.83 379 ASP A CA 1
ATOM 1961 C C . ASP A 1 326 ? -32.772 -82.908 17.649 1.00 18.20 379 ASP A C 1
ATOM 1962 O O . ASP A 1 326 ? -33.630 -82.112 17.267 1.00 19.71 379 ASP A O 1
ATOM 1967 N N . ASN A 1 327 ? -31.714 -83.270 16.920 1.00 19.72 380 ASN A N 1
ATOM 1968 C CA . ASN A 1 327 ? -31.361 -82.628 15.631 1.00 18.71 380 ASN A CA 1
ATOM 1969 C C . ASN A 1 327 ? -32.547 -82.278 14.746 1.00 18.58 380 ASN A C 1
ATOM 1970 O O . ASN A 1 327 ? -33.426 -83.112 14.513 1.00 17.28 380 ASN A O 1
ATOM 1975 N N . ILE A 1 328 ? -32.565 -81.049 14.236 1.00 13.69 381 ILE A N 1
ATOM 1976 C CA . ILE A 1 328 ? -33.550 -80.691 13.241 1.00 14.27 381 ILE A CA 1
ATOM 1977 C C . ILE A 1 328 ? -32.962 -81.094 11.892 1.00 14.54 381 ILE A C 1
ATOM 1978 O O . ILE A 1 328 ? -32.086 -80.407 11.344 1.00 15.43 381 ILE A O 1
ATOM 1983 N N . GLU A 1 329 ? -33.421 -82.226 11.375 1.00 12.77 382 GLU A N 1
ATOM 1984 C CA . GLU A 1 329 ? -32.837 -82.779 10.153 1.00 15.76 382 GLU A CA 1
ATOM 1985 C C . GLU A 1 329 ? -33.493 -82.275 8.873 1.00 17.43 382 GLU A C 1
ATOM 1986 O O . GLU A 1 329 ? -32.966 -82.483 7.776 1.00 15.25 382 GLU A O 1
ATOM 1992 N N . SER A 1 330 ? -34.636 -81.610 9.002 1.00 16.23 383 SER A N 1
ATOM 1993 C CA . SER A 1 330 ? -35.321 -81.102 7.822 1.00 14.33 383 SER A CA 1
ATOM 199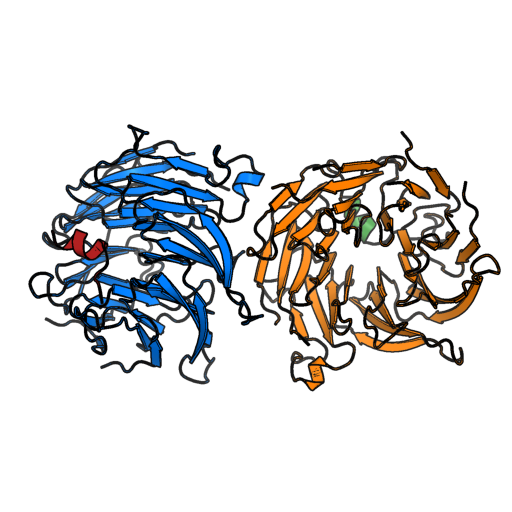4 C C . SER A 1 330 ? -36.185 -79.895 8.155 1.00 13.80 383 SER A C 1
ATOM 1995 O O . SER A 1 330 ? -36.890 -79.870 9.165 1.00 12.68 383 SER A O 1
ATOM 1998 N N . LEU A 1 331 ? -36.095 -78.883 7.302 1.00 14.05 384 LEU A N 1
ATOM 1999 C CA . LEU A 1 331 ? -36.888 -77.675 7.441 1.00 14.09 384 LEU A CA 1
ATOM 2000 C C . LEU A 1 331 ? -37.573 -77.356 6.126 1.00 13.70 384 LEU A C 1
ATOM 2001 O O . LEU A 1 331 ? -36.969 -77.512 5.064 1.00 13.59 384 LEU A O 1
ATOM 2006 N N . ALA A 1 332 ? -38.824 -76.908 6.181 1.00 13.29 385 ALA A N 1
ATOM 2007 C CA . ALA A 1 332 ? -39.526 -76.502 4.958 1.00 15.65 385 ALA A CA 1
ATOM 2008 C C . ALA A 1 332 ? -40.498 -75.371 5.244 1.00 14.87 385 ALA A C 1
ATOM 2009 O O . ALA A 1 332 ? -41.325 -75.470 6.149 1.00 15.22 385 ALA A O 1
ATOM 2011 N N . PHE A 1 333 ? -40.368 -74.281 4.499 1.00 13.87 386 PHE A N 1
ATOM 2012 C CA . PHE A 1 333 ? -41.409 -73.256 4.476 1.00 15.05 386 PHE A CA 1
ATOM 2013 C C . PHE A 1 333 ? -42.515 -73.661 3.521 1.00 15.67 386 PHE A C 1
ATOM 2014 O O . PHE A 1 333 ? -42.245 -74.110 2.397 1.00 17.56 386 PHE A O 1
ATOM 2022 N N . SER A 1 334 ? -43.758 -73.451 3.927 1.00 13.87 387 SER A N 1
ATOM 2023 C CA . SER A 1 334 ? -44.868 -73.624 2.987 1.00 13.69 387 SER A CA 1
ATOM 2024 C C . SER A 1 334 ? -44.781 -72.581 1.880 1.00 14.79 387 SER A C 1
ATOM 2025 O O . SER A 1 334 ? -44.510 -71.413 2.144 1.00 14.30 387 SER A O 1
ATOM 2028 N N . PRO A 1 335 ? -45.042 -72.988 0.627 1.00 15.53 388 PRO A N 1
ATOM 2029 C CA . PRO A 1 335 ? -44.964 -72.008 -0.460 1.00 17.40 388 PRO A CA 1
ATOM 2030 C C . PRO A 1 335 ? -46.064 -70.954 -0.431 1.00 17.01 388 PRO A C 1
ATOM 2031 O O . PRO A 1 335 ? -45.886 -69.917 -1.073 1.00 21.59 388 PRO A O 1
ATOM 2035 N N . SER A 1 336 ? -47.178 -71.194 0.264 1.00 17.56 389 SER A N 1
ATOM 2036 C CA . SER A 1 336 ? -48.285 -70.244 0.193 1.00 19.67 389 SER A CA 1
ATOM 2037 C C . SER A 1 336 ? -48.998 -70.001 1.526 1.00 19.70 389 SER A C 1
ATOM 2038 O O . SER A 1 336 ? -49.798 -69.076 1.633 1.00 26.99 389 SER A O 1
ATOM 2041 N N . ALA A 1 337 ? -48.718 -70.823 2.532 1.00 17.39 390 ALA A N 1
ATOM 2042 C CA . ALA A 1 337 ? -49.267 -70.574 3.873 1.00 18.29 390 ALA A CA 1
ATOM 2043 C C . ALA A 1 337 ? -48.167 -70.028 4.775 1.00 17.32 390 ALA A C 1
ATOM 2044 O O . ALA A 1 337 ? -46.999 -70.360 4.591 1.00 16.46 390 ALA A O 1
ATOM 2046 N N . PRO A 1 338 ? -48.538 -69.208 5.775 1.00 17.29 391 PRO A N 1
ATOM 2047 C CA . PRO A 1 338 ? -47.528 -68.578 6.632 1.00 16.55 391 PRO A CA 1
ATOM 2048 C C . PRO A 1 338 ? -47.005 -69.520 7.720 1.00 16.51 391 PRO A C 1
ATOM 2049 O O . PRO A 1 338 ? -47.125 -69.216 8.920 1.00 17.00 391 PRO A O 1
ATOM 2053 N N . ILE A 1 339 ? -46.441 -70.659 7.314 1.00 13.43 392 ILE A N 1
ATOM 2054 C CA . ILE A 1 339 ? -45.974 -71.663 8.267 1.00 13.27 392 ILE A CA 1
ATOM 2055 C C . ILE A 1 339 ? -44.625 -72.285 7.883 1.00 15.16 392 ILE A C 1
ATOM 2056 O O . ILE A 1 339 ? -44.262 -72.371 6.704 1.00 14.45 392 ILE A O 1
ATOM 2061 N N . LEU A 1 340 ? -43.888 -72.697 8.906 1.00 11.31 393 LEU A N 1
ATOM 2062 C CA . LEU A 1 340 ? -42.618 -73.392 8.772 1.00 10.89 393 LEU A CA 1
ATOM 2063 C C . LEU A 1 340 ? -42.724 -74.746 9.468 1.00 12.33 393 LEU A C 1
ATOM 2064 O O . LEU A 1 340 ? -43.152 -74.805 10.623 1.00 15.85 393 LEU A O 1
ATOM 2069 N N . ALA A 1 341 ? -42.320 -75.815 8.793 1.00 12.79 394 ALA A N 1
ATOM 2070 C CA . ALA A 1 341 ? -42.330 -77.152 9.396 1.00 12.86 394 ALA A CA 1
ATOM 2071 C C . ALA A 1 341 ? -40.912 -77.643 9.634 1.00 14.06 394 ALA A C 1
ATOM 2072 O O . ALA A 1 341 ? -40.033 -77.437 8.806 1.00 14.56 394 ALA A O 1
ATOM 2074 N N . ALA A 1 342 ? -40.704 -78.326 10.753 1.00 14.39 395 ALA A N 1
ATOM 2075 C CA . ALA A 1 342 ? -39.385 -78.794 11.153 1.00 10.91 395 ALA A CA 1
ATOM 2076 C C . ALA A 1 342 ? -39.478 -80.256 11.562 1.00 15.45 395 ALA A C 1
ATOM 2077 O O . ALA A 1 342 ? -40.310 -80.608 12.405 1.00 14.25 395 ALA A O 1
ATOM 2079 N N . GLY A 1 343 ? -38.630 -81.098 10.994 1.00 11.79 396 GLY A N 1
ATOM 2080 C CA . GLY A 1 343 ? -38.632 -82.504 11.386 1.00 13.74 396 GLY A CA 1
ATOM 2081 C C . GLY A 1 343 ? -37.414 -82.821 12.227 1.00 16.32 396 GLY A C 1
ATOM 2082 O O . GLY A 1 343 ? -36.322 -82.341 11.941 1.00 15.27 396 GLY A O 1
ATOM 2083 N N . SER A 1 344 ? -37.588 -83.652 13.253 1.00 15.32 397 SER A N 1
ATOM 2084 C CA . SER A 1 344 ? -36.514 -83.882 14.201 1.00 15.56 397 SER A CA 1
ATOM 2085 C C . SER A 1 344 ? -36.133 -85.361 14.320 1.00 15.70 397 SER A C 1
ATOM 2086 O O . SER A 1 344 ? -36.945 -86.244 14.095 1.00 16.19 397 SER A O 1
ATOM 2089 N N . THR A 1 345 ? -34.877 -85.594 14.669 1.00 16.35 398 THR A N 1
ATOM 2090 C CA . THR A 1 345 ? -34.380 -86.908 15.050 1.00 19.70 398 THR A CA 1
ATOM 2091 C C . THR A 1 345 ? -35.210 -87.548 16.181 1.00 19.94 398 THR A C 1
ATOM 2092 O O . THR A 1 345 ? -35.242 -88.778 16.315 1.00 19.18 398 THR A O 1
ATOM 2096 N N . ASP A 1 346 ? -35.909 -86.736 16.974 1.00 19.68 399 ASP A N 1
ATOM 2097 C CA . ASP A 1 346 ? -36.726 -87.296 18.059 1.00 19.95 399 ASP A CA 1
ATOM 2098 C C . ASP A 1 346 ? -38.093 -87.808 17.570 1.00 21.16 399 ASP A C 1
ATOM 2099 O O . ASP A 1 346 ? -38.947 -88.186 18.371 1.00 23.15 399 ASP A O 1
ATOM 2104 N N . GLY A 1 347 ? -38.286 -87.829 16.250 1.00 18.45 400 GLY A N 1
ATOM 2105 C CA . GLY A 1 347 ? -39.503 -88.368 15.671 1.00 16.22 400 GLY A CA 1
ATOM 2106 C C . GLY A 1 347 ? -40.674 -87.423 15.544 1.00 16.56 400 GLY A C 1
ATOM 2107 O O . GLY A 1 347 ? -41.723 -87.806 15.035 1.00 17.69 400 GLY A O 1
ATOM 2108 N N . SER A 1 348 ? -40.509 -86.181 15.991 1.00 16.95 401 SER A N 1
ATOM 2109 C CA . SER A 1 348 ? -41.605 -85.217 15.941 1.00 14.70 401 SER A CA 1
ATOM 2110 C C . SER A 1 348 ? -41.505 -84.229 14.782 1.00 15.47 401 SER A C 1
ATOM 2111 O O . SER A 1 348 ? -40.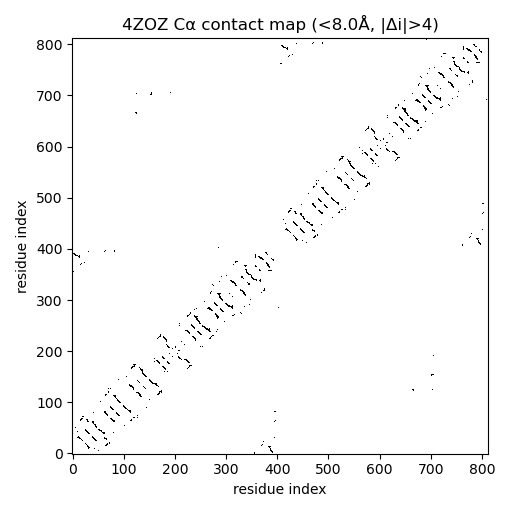430 -84.026 14.214 1.00 15.57 401 SER A O 1
ATOM 2114 N N . ILE A 1 349 ? -42.637 -83.627 14.436 1.00 13.79 402 ILE A N 1
ATOM 2115 C CA . ILE A 1 349 ? -42.655 -82.483 13.518 1.00 13.15 402 ILE A CA 1
ATOM 2116 C C . ILE A 1 349 ? -43.198 -81.277 14.270 1.00 16.33 402 ILE A C 1
ATOM 2117 O O . ILE A 1 349 ? -44.153 -81.409 14.998 1.00 16.45 402 ILE A O 1
ATOM 2122 N N . ALA A 1 350 ? -42.592 -80.105 14.129 1.00 14.66 403 ALA A N 1
ATOM 2123 C CA . ALA A 1 350 ? -43.183 -78.918 14.753 1.00 12.58 403 ALA A CA 1
ATOM 2124 C C . ALA A 1 350 ? -43.513 -77.902 13.645 1.00 14.99 403 ALA A C 1
ATOM 2125 O O . ALA A 1 350 ? -42.794 -77.805 12.651 1.00 14.08 403 ALA A O 1
ATOM 2127 N N . VAL A 1 351 ? -44.634 -77.210 13.808 1.00 14.81 404 VAL A N 1
ATOM 2128 C CA . VAL A 1 351 ? -45.136 -76.242 12.860 1.00 14.47 404 VAL A CA 1
ATOM 2129 C C . VAL A 1 351 ? -45.247 -74.893 13.550 1.00 13.92 404 VAL A C 1
ATOM 2130 O O . VAL A 1 351 ? -45.913 -74.781 14.603 1.00 13.38 404 VAL A O 1
ATOM 2134 N N . PHE A 1 352 ? -44.597 -73.893 12.943 1.00 13.01 405 PHE A N 1
ATOM 2135 C CA . PHE A 1 352 ? -44.518 -72.535 13.477 1.00 12.38 405 PHE A CA 1
ATOM 2136 C C . PHE A 1 352 ? -45.182 -71.514 12.543 1.00 16.09 405 PHE A C 1
ATOM 2137 O O . PHE A 1 352 ? -45.118 -71.638 11.308 1.00 13.31 405 PHE A O 1
ATOM 2145 N N . ASP A 1 353 ? -45.801 -70.496 13.133 1.00 14.89 406 ASP A N 1
ATOM 2146 C CA . ASP A 1 353 ? -46.520 -69.468 12.372 1.00 16.04 406 ASP A CA 1
ATOM 2147 C C . ASP A 1 353 ? -45.592 -68.317 12.017 1.00 15.30 406 ASP A C 1
ATOM 2148 O O . ASP A 1 353 ? -45.261 -67.511 12.856 1.00 16.42 406 ASP A O 1
ATOM 2153 N N . THR A 1 354 ? -45.170 -68.243 10.760 1.00 15.65 407 THR A N 1
ATOM 2154 C CA . THR A 1 354 ? -44.147 -67.278 10.369 1.00 13.54 407 THR A CA 1
ATOM 2155 C C . THR A 1 354 ? -44.589 -65.804 10.443 1.00 16.15 407 THR A C 1
ATOM 2156 O O . THR A 1 354 ? -43.747 -64.901 10.433 1.00 18.58 407 THR A O 1
ATOM 2160 N N . SER A 1 355 ? -45.891 -65.546 10.513 1.00 14.15 408 SER A N 1
ATOM 2161 C CA . SER A 1 355 ? -46.368 -64.165 10.594 1.00 18.12 408 SER A CA 1
ATOM 2162 C C . SER A 1 355 ? -46.633 -63.757 12.040 1.00 21.47 408 SER A C 1
ATOM 2163 O O . SER A 1 355 ? -47.112 -62.655 12.310 1.00 20.34 408 SER A O 1
ATOM 2166 N N . ARG A 1 356 ? -46.315 -64.655 12.960 1.00 16.41 409 ARG A N 1
ATOM 2167 C CA . ARG A 1 356 ? -46.625 -64.437 14.368 1.00 16.15 409 ARG A CA 1
ATOM 2168 C C . ARG A 1 356 ? -45.426 -64.735 15.261 1.00 15.80 409 ARG A C 1
ATOM 2169 O O . ARG A 1 356 ? -45.563 -65.409 16.285 1.00 15.67 409 ARG A O 1
ATOM 2177 N N . SER A 1 357 ? -44.264 -64.221 14.866 1.00 18.60 410 SER A N 1
ATOM 2178 C CA . SER A 1 357 ? -42.999 -64.421 15.585 1.00 15.23 410 SER A CA 1
ATOM 2179 C C . SER A 1 357 ? -42.699 -65.905 15.777 1.00 16.58 410 SER A C 1
ATOM 2180 O O . SER A 1 357 ? -42.106 -66.290 16.775 1.00 15.82 410 SER A O 1
ATOM 2183 N N . PHE A 1 358 ? -43.120 -66.726 14.817 1.00 12.14 411 PHE A N 1
ATOM 2184 C CA . PHE A 1 358 ? -42.854 -68.158 14.839 1.00 12.98 411 PHE A CA 1
ATOM 2185 C C . PHE A 1 358 ? -43.393 -68.788 16.128 1.00 13.32 411 PHE A C 1
ATOM 2186 O O . PHE A 1 358 ? -42.809 -69.689 16.709 1.00 13.27 411 PHE A O 1
ATOM 2194 N N . ALA A 1 359 ? -44.548 -68.287 16.523 1.00 14.16 412 ALA A N 1
ATOM 2195 C CA . ALA A 1 359 ? -45.359 -68.932 17.538 1.00 16.72 412 ALA A CA 1
ATOM 2196 C C . ALA A 1 359 ? -45.590 -70.392 17.140 1.00 18.62 412 ALA A C 1
ATOM 2197 O O . ALA A 1 359 ? -45.682 -70.733 15.948 1.00 15.70 412 ALA A O 1
ATOM 2199 N N . LEU A 1 360 ? -45.651 -71.263 18.137 1.00 15.33 413 LEU A N 1
ATOM 2200 C CA . LEU A 1 360 ? -45.886 -72.677 17.861 1.00 16.37 413 LEU A CA 1
ATOM 2201 C C . LEU A 1 360 ? -47.343 -72.923 17.463 1.00 20.28 413 LEU A C 1
ATOM 2202 O O . LEU A 1 360 ? -48.266 -72.613 18.217 1.00 19.54 413 LEU A O 1
ATOM 2207 N N . ARG A 1 361 ? -47.544 -73.481 16.275 1.00 14.96 414 ARG A N 1
ATOM 2208 C CA . ARG A 1 361 ? -48.882 -73.799 15.787 1.00 15.61 414 ARG A CA 1
ATOM 2209 C C . ARG A 1 361 ? -49.250 -75.214 16.211 1.00 20.18 414 ARG A C 1
ATOM 2210 O O . ARG A 1 361 ? -50.369 -75.480 16.665 1.00 19.06 414 ARG A O 1
ATOM 2218 N N . ARG A 1 362 ? -48.304 -76.130 16.032 1.00 16.06 415 ARG A N 1
ATOM 2219 C CA . ARG A 1 362 ? -48.567 -77.509 16.445 1.00 16.36 415 ARG A CA 1
ATOM 2220 C C . ARG A 1 362 ? -47.282 -78.289 16.650 1.00 16.44 415 ARG A C 1
ATOM 2221 O O . ARG A 1 362 ? -46.287 -78.063 15.969 1.00 16.34 415 ARG A O 1
ATOM 2229 N N . HIS A 1 363 ? -47.300 -79.202 17.612 1.00 15.29 416 HIS A N 1
ATOM 2230 C CA . HIS A 1 363 ? -46.174 -80.079 17.852 1.00 15.59 416 HIS A CA 1
ATOM 2231 C C . HIS A 1 363 ? -46.676 -81.511 17.693 1.00 18.81 416 HIS A C 1
ATOM 2232 O O . HIS A 1 363 ? -47.371 -82.041 18.559 1.00 21.11 416 HIS A O 1
ATOM 2239 N N . LEU A 1 364 ? -46.352 -82.105 16.549 1.00 15.95 417 LEU A N 1
ATOM 2240 C CA . LEU A 1 364 ? -46.704 -83.480 16.230 1.00 20.11 417 LEU A CA 1
ATOM 2241 C C . LEU A 1 364 ? -45.663 -84.426 16.779 1.00 19.89 417 LEU A C 1
ATOM 2242 O O . LEU A 1 364 ? -44.764 -84.859 16.066 1.00 17.07 417 LEU A O 1
ATOM 2247 N N . ARG A 1 365 ? -45.795 -84.757 18.059 1.00 17.60 418 ARG A N 1
ATOM 2248 C CA . ARG A 1 365 ? -44.945 -85.760 18.673 1.00 18.29 418 ARG A CA 1
ATOM 2249 C C . ARG A 1 365 ? -45.249 -87.133 18.091 1.00 22.26 418 ARG A C 1
ATOM 2250 O O . ARG A 1 365 ? -46.405 -87.457 17.794 1.00 23.75 418 ARG A O 1
ATOM 2258 N N . GLY A 1 366 ? -44.205 -87.934 17.935 1.00 20.29 419 GLY A N 1
ATOM 2259 C CA . GLY A 1 366 ? -44.347 -89.272 17.397 1.00 21.00 419 GLY A CA 1
ATOM 2260 C C . GLY A 1 366 ? -44.892 -89.323 15.981 1.00 20.75 419 GLY A C 1
ATOM 2261 O O . GLY A 1 366 ? -45.493 -90.330 15.588 1.00 20.71 419 GLY A O 1
ATOM 2262 N N . ALA A 1 367 ? -44.687 -88.247 15.216 1.00 18.99 420 ALA A N 1
ATOM 2263 C CA . ALA A 1 367 ? -45.044 -88.220 13.800 1.00 18.78 420 ALA A CA 1
ATOM 2264 C C . ALA A 1 367 ? -44.466 -89.432 13.077 1.00 18.17 420 ALA A C 1
ATOM 2265 O O . ALA A 1 367 ? -45.113 -90.008 12.206 1.00 21.29 420 ALA A O 1
ATOM 2267 N N . HIS A 1 368 ? -43.248 -89.817 13.449 1.00 16.80 421 HIS A N 1
ATOM 2268 C CA . HIS A 1 368 ? -42.683 -91.074 12.989 1.00 19.32 421 HIS A CA 1
ATOM 2269 C C . HIS A 1 368 ? -42.194 -91.876 14.200 1.00 18.92 421 HIS A C 1
ATOM 2270 O O . HIS A 1 368 ? -41.041 -92.288 14.277 1.00 22.17 421 HIS A O 1
ATOM 2277 N N . ALA A 1 369 ? -43.117 -92.091 15.131 1.00 23.34 422 ALA A N 1
ATOM 2278 C CA . ALA A 1 369 ? -42.819 -92.713 16.427 1.00 27.13 422 ALA A CA 1
ATOM 2279 C C . ALA A 1 369 ? -41.634 -92.010 17.084 1.00 24.15 422 ALA A C 1
ATOM 2280 O O . ALA A 1 369 ? -41.610 -90.787 17.172 1.00 25.02 422 ALA A O 1
ATOM 2282 N N . GLU A 1 370 ? -40.646 -92.777 17.527 1.00 25.31 423 GLU A N 1
ATOM 2283 C CA . GLU A 1 370 ? -39.418 -92.195 18.067 1.00 27.82 423 GLU A CA 1
ATOM 2284 C C . GLU A 1 370 ? -38.248 -92.325 17.095 1.00 26.77 423 GLU A C 1
ATOM 2285 O O . GLU A 1 370 ? -37.089 -92.220 17.494 1.00 27.67 423 GLU A O 1
ATOM 2291 N N . ASP A 1 371 ? -38.554 -92.564 15.822 1.00 25.14 424 ASP A N 1
ATOM 2292 C CA . ASP A 1 371 ? -37.529 -92.708 14.801 1.00 23.67 424 ASP A CA 1
ATOM 2293 C C . ASP A 1 371 ? -37.341 -91.380 14.097 1.00 21.44 424 ASP A C 1
ATOM 2294 O O . ASP A 1 371 ? -38.302 -90.642 13.930 1.00 21.95 424 ASP A O 1
ATOM 2299 N N . PRO A 1 372 ? -36.113 -91.086 13.661 1.00 21.04 425 PRO A N 1
ATOM 2300 C CA . PRO A 1 372 ? -35.878 -89.774 13.053 1.00 19.53 425 PRO A CA 1
ATOM 2301 C C . PRO A 1 372 ? -36.771 -89.445 11.858 1.00 18.06 425 PRO A C 1
ATOM 2302 O O . PRO A 1 372 ? -37.025 -90.281 10.978 1.00 18.35 425 PRO A O 1
ATOM 2306 N N . VAL A 1 373 ? -37.249 -88.205 11.846 1.00 21.74 426 VAL A N 1
ATOM 2307 C CA . VAL A 1 373 ? -37.892 -87.624 10.678 1.00 15.81 426 VAL A CA 1
ATOM 2308 C C . VAL A 1 373 ? -36.793 -87.151 9.739 1.00 18.74 426 VAL A C 1
ATOM 2309 O O . VAL A 1 373 ? -35.995 -86.277 10.089 1.00 19.58 426 VAL A O 1
ATOM 2313 N N . VAL A 1 374 ? -36.727 -87.759 8.558 1.00 14.66 427 VAL A N 1
ATOM 2314 C CA . VAL A 1 374 ? -35.620 -87.532 7.650 1.00 13.64 427 VAL A CA 1
ATOM 2315 C C . VAL A 1 374 ? -35.876 -86.332 6.738 1.00 14.70 427 VAL A C 1
ATOM 2316 O O . VAL A 1 374 ? -34.987 -85.511 6.494 1.00 16.44 427 VAL A O 1
ATOM 2320 N N . LYS A 1 375 ? -37.096 -86.235 6.232 1.00 14.83 428 LYS A N 1
ATOM 2321 C CA . LYS A 1 375 ? -37.445 -85.167 5.313 1.00 13.10 428 LYS A CA 1
ATOM 2322 C C . LYS A 1 375 ? -38.897 -84.755 5.475 1.00 14.47 428 LYS A C 1
ATOM 2323 O O . LYS A 1 375 ? -39.775 -85.601 5.642 1.00 12.30 428 LYS A O 1
ATOM 2329 N N . VAL A 1 376 ? -39.133 -83.447 5.448 1.00 14.06 429 VAL A N 1
ATOM 2330 C CA . VAL A 1 376 ? -40.479 -82.914 5.290 1.00 13.31 429 VAL A CA 1
ATOM 2331 C C . VAL A 1 376 ? -40.517 -81.981 4.075 1.00 14.01 429 VAL A C 1
ATOM 2332 O O . VAL A 1 376 ? -39.551 -81.283 3.783 1.00 14.87 429 VAL A O 1
ATOM 2336 N N . GLU A 1 377 ? -41.637 -81.978 3.365 1.00 12.81 430 GLU A N 1
ATOM 2337 C CA . GLU A 1 377 ? -41.778 -81.167 2.164 1.00 13.87 430 GLU A CA 1
ATOM 2338 C C . GLU A 1 377 ? -43.243 -80.870 1.879 1.00 14.21 430 GLU A C 1
ATOM 2339 O O . GLU A 1 377 ? -44.056 -81.777 1.868 1.00 13.94 430 GLU A O 1
ATOM 2345 N N . PHE A 1 378 ? -43.578 -79.605 1.638 1.00 15.35 431 PHE A N 1
ATOM 2346 C CA . PHE A 1 378 ? -44.956 -79.270 1.286 1.00 15.50 431 PHE A CA 1
ATOM 2347 C C . PHE A 1 378 ? -45.287 -79.649 -0.150 1.00 18.02 431 PHE A C 1
ATOM 2348 O O . PHE A 1 378 ? -44.446 -79.534 -1.038 1.00 18.75 431 PHE A O 1
ATOM 2356 N N . VAL A 1 379 ? -46.513 -80.107 -0.383 1.00 15.61 432 VAL A N 1
ATOM 2357 C CA . VAL A 1 379 ? -46.994 -80.295 -1.752 1.00 18.78 432 VAL A CA 1
ATOM 2358 C C . VAL A 1 379 ? -47.234 -78.931 -2.402 1.00 20.71 432 VAL A C 1
ATOM 2359 O O . VAL A 1 379 ? -48.027 -78.145 -1.893 1.00 23.80 432 VAL A O 1
ATOM 2363 N N . LYS A 1 380 ? -46.556 -78.661 -3.516 1.00 23.76 433 LYS A N 1
ATOM 2364 C CA . LYS A 1 380 ? -46.637 -77.351 -4.173 1.00 24.84 433 LYS A CA 1
ATOM 2365 C C . LYS A 1 380 ? -48.057 -77.027 -4.627 1.00 30.97 433 LYS A C 1
ATOM 2366 O O . LYS A 1 380 ? -48.663 -76.061 -4.163 1.00 32.85 433 LYS A O 1
ATOM 2372 N N . SER A 1 381 ? -48.597 -77.840 -5.527 1.00 23.45 434 SER A N 1
ATOM 2373 C CA . SER A 1 381 ? -49.951 -77.599 -6.006 1.00 26.06 434 SER A CA 1
ATOM 2374 C C . SER A 1 381 ? -50.768 -78.884 -6.070 1.00 25.62 434 SER A C 1
ATOM 2375 O O . SER A 1 381 ? -50.880 -79.522 -7.128 1.00 24.17 434 SER A O 1
ATOM 2378 N N . PRO A 1 382 ? -51.355 -79.267 -4.936 1.00 22.52 435 PRO A N 1
ATOM 2379 C CA . PRO A 1 382 ? -52.179 -80.476 -4.932 1.00 26.18 435 PRO A CA 1
ATOM 2380 C C . PRO A 1 382 ? -53.426 -80.283 -5.796 1.00 27.52 435 PRO A C 1
ATOM 2381 O O . PRO A 1 382 ? -53.839 -79.143 -6.003 1.00 28.05 435 PRO A O 1
ATOM 2385 N N . PRO A 1 383 ? -54.005 -81.384 -6.304 1.00 28.78 436 PRO A N 1
ATOM 2386 C CA . PRO A 1 383 ? -55.225 -81.304 -7.116 1.00 28.17 436 PRO A CA 1
ATOM 2387 C C . PRO A 1 383 ? -56.357 -80.675 -6.317 1.00 26.95 436 PRO A C 1
ATOM 2388 O O . PRO A 1 383 ? -57.176 -79.957 -6.880 1.00 30.80 436 PRO A O 1
ATOM 2392 N N . ASN A 1 384 ? -56.396 -80.956 -5.016 1.00 23.33 437 ASN A N 1
ATOM 2393 C CA . ASN A 1 384 ? -57.386 -80.354 -4.135 1.00 27.21 437 ASN A CA 1
ATOM 2394 C C . ASN A 1 384 ? -56.869 -79.020 -3.619 1.00 23.85 437 ASN A C 1
ATOM 2395 O O . ASN A 1 384 ? -56.221 -78.946 -2.572 1.00 23.32 437 ASN A O 1
ATOM 2400 N N . ALA A 1 385 ? -57.171 -77.975 -4.382 1.00 23.05 438 ALA A N 1
ATOM 2401 C CA . ALA A 1 385 ? -56.593 -76.653 -4.203 1.00 25.08 438 ALA A CA 1
ATOM 2402 C C . ALA A 1 385 ? -56.885 -76.022 -2.846 1.00 22.76 438 ALA A C 1
ATOM 2403 O O . ALA A 1 385 ? -56.159 -75.130 -2.426 1.00 23.07 438 ALA A O 1
ATOM 2405 N N . ALA A 1 386 ? -57.928 -76.476 -2.152 1.00 20.04 439 ALA A N 1
ATOM 2406 C CA . ALA A 1 386 ? -58.203 -75.954 -0.813 1.00 22.98 439 ALA A CA 1
ATOM 2407 C C . ALA A 1 386 ? -57.047 -76.238 0.138 1.00 25.38 439 ALA A C 1
ATOM 2408 O O . ALA A 1 386 ? -56.839 -75.516 1.115 1.00 22.25 439 ALA A O 1
ATOM 2410 N N . MET A 1 387 ? -56.295 -77.293 -0.171 1.00 21.58 440 MET A N 1
ATOM 2411 C CA . MET A 1 387 ? -55.216 -77.752 0.691 1.00 19.14 440 MET A CA 1
ATOM 2412 C C . MET A 1 387 ? -53.854 -77.185 0.278 1.00 20.03 440 MET A C 1
ATOM 2413 O O . MET A 1 387 ? -52.835 -77.518 0.890 1.00 20.42 440 MET A O 1
ATOM 2418 N N . ALA A 1 388 ? -53.843 -76.338 -0.747 1.00 20.07 441 ALA A N 1
ATOM 2419 C CA . ALA A 1 388 ? -52.598 -75.733 -1.241 1.00 20.45 441 ALA A CA 1
ATOM 2420 C C . ALA A 1 388 ? -51.866 -75.010 -0.119 1.00 19.77 441 ALA A C 1
ATOM 2421 O O . ALA A 1 388 ? -52.434 -74.145 0.534 1.00 20.13 441 ALA A O 1
ATOM 2423 N N . GLY A 1 389 ? -50.608 -75.378 0.098 1.00 23.36 442 GLY A N 1
ATOM 2424 C CA . GLY A 1 389 ? -49.810 -74.757 1.138 1.00 21.59 442 GLY A CA 1
ATOM 2425 C C . GLY A 1 389 ? -49.942 -75.393 2.514 1.00 19.02 442 GLY A C 1
ATOM 2426 O O . GLY A 1 389 ? -49.127 -75.108 3.391 1.00 18.65 442 GLY A O 1
ATOM 2427 N N . TRP A 1 390 ? -50.945 -76.252 2.705 1.00 17.83 443 TRP A N 1
ATOM 2428 C CA . TRP A 1 390 ? -51.223 -76.846 4.024 1.00 18.01 443 TRP A CA 1
ATOM 2429 C C . TRP A 1 390 ? -50.919 -78.334 4.116 1.00 17.73 443 TRP A C 1
ATOM 2430 O O . TRP A 1 390 ? -51.021 -78.924 5.189 1.00 17.58 443 TRP A O 1
ATOM 2441 N N . LEU A 1 391 ? -50.566 -78.938 2.986 1.00 16.57 444 LEU A N 1
ATOM 2442 C CA . LEU A 1 391 ? -50.295 -80.365 2.928 1.00 19.13 444 LEU A CA 1
ATOM 2443 C C . LEU A 1 391 ? -48.801 -80.629 3.039 1.00 17.83 444 LEU A C 1
ATOM 2444 O O . LEU A 1 391 ? -48.035 -80.170 2.191 1.00 16.96 444 LEU A O 1
ATOM 2449 N N . LEU A 1 392 ? -48.406 -81.362 4.076 1.00 17.29 445 LEU A N 1
ATOM 2450 C CA . LEU A 1 392 ? -46.991 -81.675 4.322 1.00 16.65 445 LEU A CA 1
ATOM 2451 C C . LEU A 1 392 ? -46.711 -83.169 4.237 1.00 16.37 445 LEU A C 1
ATOM 2452 O O . LEU A 1 392 ? -47.338 -83.952 4.933 1.00 16.18 445 LEU A O 1
ATOM 2457 N N . THR A 1 393 ? -45.741 -83.554 3.419 1.00 12.75 446 THR A N 1
ATOM 2458 C CA . THR A 1 393 ? -45.340 -84.947 3.328 1.00 14.62 446 THR A CA 1
ATOM 2459 C C . THR A 1 393 ? -44.064 -85.136 4.137 1.00 14.72 446 THR A C 1
ATOM 2460 O O . THR A 1 393 ? -43.159 -84.305 4.087 1.00 14.25 446 THR A O 1
ATOM 2464 N N . SER A 1 394 ? -43.999 -86.218 4.898 1.00 13.63 447 SER A N 1
ATOM 2465 C CA . SER A 1 394 ? -42.827 -86.514 5.698 1.00 13.13 447 SER A CA 1
ATOM 2466 C C . SER A 1 394 ? -42.416 -87.975 5.523 1.00 16.89 447 SER A C 1
ATOM 2467 O O . SER A 1 394 ? -43.235 -88.833 5.189 1.00 15.90 447 SER A O 1
ATOM 2470 N N . CYS A 1 395 ? -41.140 -88.259 5.728 1.00 15.36 448 CYS A N 1
ATOM 2471 C CA . CYS A 1 395 ? -40.694 -89.653 5.737 1.00 16.43 448 CYS A CA 1
ATOM 2472 C C . CYS A 1 395 ? -39.745 -89.858 6.893 1.00 17.41 448 CYS A C 1
ATOM 2473 O O . CYS A 1 395 ? -39.150 -88.908 7.388 1.00 15.23 448 CYS A O 1
ATOM 2476 N N . GLY A 1 396 ? -39.609 -91.097 7.350 1.00 16.27 449 GLY A N 1
ATOM 2477 C CA . GLY A 1 396 ? -38.836 -91.329 8.556 1.00 18.05 449 GLY A CA 1
ATOM 2478 C C . GLY A 1 396 ? -38.132 -92.667 8.618 1.00 17.06 449 GLY A C 1
ATOM 2479 O O . GLY A 1 396 ? -38.353 -93.545 7.781 1.00 18.55 449 GLY A O 1
ATOM 2480 N N . MET A 1 397 ? -37.262 -92.809 9.613 1.00 17.25 450 MET A N 1
ATOM 2481 C CA . MET A 1 397 ? -36.541 -94.050 9.819 1.00 19.66 450 MET A CA 1
ATOM 2482 C C . MET A 1 397 ? -37.453 -95.120 10.401 1.00 21.10 450 MET A C 1
ATOM 2483 O O . MET A 1 397 ? -36.997 -96.223 10.705 1.00 20.60 450 MET A O 1
ATOM 2488 N N . ASP A 1 398 ? -38.740 -94.814 10.553 1.00 17.41 451 ASP A N 1
ATOM 2489 C CA . ASP A 1 398 ? -39.682 -95.880 10.908 1.00 20.20 451 ASP A CA 1
ATOM 2490 C C . ASP A 1 398 ? -40.106 -96.656 9.653 1.00 18.73 451 ASP A C 1
ATOM 2491 O O . ASP A 1 398 ? -40.855 -97.632 9.738 1.00 21.22 451 ASP A O 1
ATOM 2496 N N . GLY A 1 399 ? -39.611 -96.216 8.498 1.00 17.98 452 GLY A N 1
ATOM 2497 C CA . GLY A 1 399 ? -39.920 -96.843 7.222 1.00 19.09 452 GLY A CA 1
ATOM 2498 C C . GLY A 1 399 ? -41.252 -96.435 6.614 1.00 17.69 452 GLY A C 1
ATOM 2499 O O . GLY A 1 399 ? -41.745 -97.077 5.682 1.00 18.80 452 GLY A O 1
ATOM 2500 N N . VAL A 1 400 ? -41.830 -95.355 7.124 1.00 16.00 453 VAL A N 1
ATOM 2501 C CA . VAL A 1 400 ? -43.175 -94.931 6.730 1.00 16.52 453 VAL A CA 1
ATOM 2502 C C . VAL A 1 400 ? -43.151 -93.534 6.106 1.00 17.94 453 VAL A C 1
ATOM 2503 O O . VAL A 1 400 ? -42.352 -92.682 6.521 1.00 17.29 453 VAL A O 1
ATOM 2507 N N . VAL A 1 401 ? -44.008 -93.316 5.107 1.00 15.03 454 VAL A N 1
ATOM 2508 C CA . VAL A 1 401 ? -44.230 -91.974 4.563 1.00 16.52 454 VAL A CA 1
ATOM 2509 C C . VAL A 1 401 ? -45.597 -91.495 5.020 1.00 18.50 454 VAL A C 1
ATOM 2510 O O . VAL A 1 401 ? -46.545 -92.262 5.009 1.00 18.68 454 VAL A O 1
ATOM 2514 N N . ARG A 1 402 ? -45.697 -90.251 5.477 1.00 16.18 455 ARG A N 1
ATOM 2515 C CA . ARG A 1 402 ? -46.985 -89.740 5.929 1.00 17.01 455 ARG A CA 1
ATOM 2516 C C . ARG A 1 402 ? -47.310 -88.403 5.294 1.00 18.25 455 ARG A C 1
ATOM 2517 O O . ARG A 1 402 ? -46.424 -87.690 4.806 1.00 18.36 455 ARG A O 1
ATOM 2525 N N . ARG A 1 403 ? -48.594 -88.075 5.257 1.00 16.12 456 ARG A N 1
ATOM 2526 C CA . ARG A 1 403 ? -49.001 -86.755 4.821 1.00 17.56 456 ARG A CA 1
ATOM 2527 C C . ARG A 1 403 ? -49.976 -86.178 5.830 1.00 19.51 456 ARG A C 1
ATOM 2528 O O . ARG A 1 403 ? -50.878 -86.882 6.325 1.00 21.53 456 ARG A O 1
ATOM 2536 N N . TRP A 1 404 ? -49.759 -84.889 6.101 1.00 18.50 457 TRP A N 1
ATOM 2537 C CA . TRP A 1 404 ? -50.366 -84.132 7.186 1.00 19.45 457 TRP A CA 1
ATOM 2538 C C . TRP A 1 404 ? -51.127 -82.915 6.674 1.00 20.57 457 TRP A C 1
ATOM 2539 O O . TRP A 1 404 ? -50.691 -82.232 5.735 1.00 19.06 457 TRP A O 1
ATOM 2550 N N . ASP A 1 405 ? -52.263 -82.654 7.317 1.00 18.47 458 ASP A N 1
ATOM 2551 C CA . ASP A 1 405 ? -53.045 -81.439 7.137 1.00 19.87 458 ASP A CA 1
ATOM 2552 C C . ASP A 1 405 ? -52.653 -80.476 8.252 1.00 16.16 458 ASP A C 1
ATOM 2553 O O . ASP A 1 405 ? -52.962 -80.720 9.419 1.00 18.66 458 ASP A O 1
ATOM 2558 N N . LEU A 1 406 ? -51.976 -79.381 7.898 1.00 17.60 459 LEU A N 1
ATOM 2559 C CA . LEU A 1 406 ? -51.424 -78.468 8.901 1.00 20.41 459 LEU A CA 1
ATOM 2560 C C . LEU A 1 406 ? -52.301 -77.247 9.176 1.00 20.65 459 LEU A C 1
ATOM 2561 O O . LEU A 1 406 ? -51.848 -76.279 9.785 1.00 20.60 459 LEU A O 1
ATOM 2566 N N . ARG A 1 407 ? -53.556 -77.291 8.744 1.00 19.96 460 ARG A N 1
ATOM 2567 C CA . ARG A 1 407 ? -54.459 -76.172 8.981 1.00 21.85 460 ARG A CA 1
ATOM 2568 C C . ARG A 1 407 ? -54.821 -76.031 10.451 1.00 21.78 460 ARG A C 1
ATOM 2569 O O . ARG A 1 407 ? -55.021 -74.918 10.936 1.00 24.49 460 ARG A O 1
ATOM 2577 N N . GLY A 1 408 ? -54.915 -77.163 11.145 1.00 20.03 461 GLY A N 1
ATOM 2578 C CA . GLY A 1 408 ? -55.307 -77.178 12.544 1.00 26.26 461 GLY A CA 1
ATOM 2579 C C . GLY A 1 408 ? -54.282 -76.555 13.473 1.00 31.11 461 GLY A C 1
ATOM 2580 O O . GLY A 1 408 ? -53.225 -76.087 13.043 1.00 29.85 461 GLY A O 1
ATOM 2581 N N . GLY A 1 409 ? -54.593 -76.542 14.762 1.00 31.07 462 GLY A N 1
ATOM 2582 C CA . GLY A 1 409 ? -53.668 -76.007 15.744 1.00 34.18 462 GLY A CA 1
ATOM 2583 C C . GLY A 1 409 ? -53.654 -76.804 17.033 1.00 40.90 462 GLY A C 1
ATOM 2584 O O . GLY A 1 409 ? -53.616 -76.238 18.130 1.00 48.50 462 GLY A O 1
ATOM 2585 N N . GLY A 1 437 ? -53.661 -84.533 12.687 1.00 30.87 490 GLY A N 1
ATOM 2586 C CA . GLY A 1 437 ? -53.942 -84.073 11.333 1.00 33.29 490 GLY A CA 1
ATOM 2587 C C . GLY A 1 437 ? -53.436 -84.999 10.236 1.00 24.86 490 GLY A C 1
ATOM 2588 O O . GLY A 1 437 ? -53.165 -84.578 9.103 1.00 22.46 490 GLY A O 1
ATOM 2589 N N . LEU A 1 438 ? -53.304 -86.277 10.566 1.00 23.85 491 LEU A N 1
ATOM 2590 C CA . LEU A 1 438 ? -52.798 -87.241 9.596 1.00 21.64 491 LEU A CA 1
ATOM 2591 C C . LEU A 1 438 ? -53.788 -87.458 8.455 1.00 25.64 491 LEU A C 1
ATOM 2592 O O . LEU A 1 438 ? -54.949 -87.814 8.684 1.00 30.30 491 LEU A O 1
ATOM 2597 N N . VAL A 1 439 ? -53.316 -87.245 7.230 1.00 20.78 492 VAL A N 1
ATOM 2598 C CA . VAL A 1 439 ? -54.118 -87.394 6.020 1.00 24.04 492 VAL A CA 1
ATOM 2599 C C . VAL A 1 439 ? -53.938 -88.789 5.443 1.00 26.54 492 VAL A C 1
ATOM 2600 O O . VAL A 1 439 ? -54.908 -89.452 5.061 1.00 25.78 492 VAL A O 1
ATOM 2604 N N . LYS A 1 440 ? -52.687 -89.225 5.345 1.00 23.34 493 LYS A N 1
ATOM 2605 C CA . LYS A 1 440 ? -52.461 -90.566 4.801 1.00 24.18 493 LYS A CA 1
ATOM 2606 C C . LYS A 1 440 ? -51.133 -91.130 5.269 1.00 23.34 493 LYS A C 1
ATOM 2607 O O . LYS A 1 440 ? -50.252 -90.387 5.696 1.00 21.17 493 LYS A O 1
ATOM 2613 N N . GLU A 1 441 ? -51.003 -92.452 5.240 1.00 21.89 494 GLU A N 1
ATOM 2614 C CA . GLU A 1 441 ? -49.715 -93.061 5.513 1.00 21.55 494 GLU A CA 1
ATOM 2615 C C . GLU A 1 441 ? -49.475 -94.205 4.545 1.00 23.86 494 GLU A C 1
ATOM 2616 O O . GLU A 1 441 ? -50.401 -94.915 4.151 1.00 22.11 494 GLU A O 1
ATOM 2622 N N . TRP A 1 442 ? -48.218 -94.346 4.152 1.00 17.30 495 TRP A N 1
ATOM 2623 C CA . TRP A 1 442 ? -47.801 -95.322 3.161 1.00 18.98 495 TRP A CA 1
ATOM 2624 C C . TRP A 1 442 ? -46.684 -96.166 3.735 1.00 22.38 495 TRP A C 1
ATOM 2625 O O . TRP A 1 442 ? -45.607 -95.652 4.092 1.00 19.95 495 TRP A O 1
ATOM 2636 N N . LYS A 1 443 ? -46.959 -97.464 3.822 1.00 20.43 496 LYS A N 1
ATOM 2637 C CA . LYS A 1 443 ? -46.029 -98.446 4.364 1.00 20.39 496 LYS A CA 1
ATOM 2638 C C . LYS A 1 443 ? -45.445 -99.310 3.253 1.00 19.52 496 LYS A C 1
ATOM 2639 O O . LYS A 1 443 ? -45.998 -99.389 2.153 1.00 20.62 496 LYS A O 1
ATOM 2645 N N . GLY A 1 444 ? -44.331 -99.969 3.544 1.00 20.01 497 GLY A N 1
ATOM 2646 C CA . GLY A 1 444 ? -43.717 -100.848 2.568 1.00 21.45 497 GLY A CA 1
ATOM 2647 C C . GLY A 1 444 ? -42.242 -101.049 2.826 1.00 21.35 497 GLY A C 1
ATOM 2648 O O . GLY A 1 444 ? -41.720 -102.142 2.627 1.00 23.57 497 GLY A O 1
ATOM 2649 N N . HIS A 1 445 ? -41.560 -99.984 3.237 1.00 17.70 498 HIS A N 1
ATOM 2650 C CA . HIS A 1 445 ? -40.161 -100.090 3.607 1.00 18.84 498 HIS A CA 1
ATOM 2651 C C . HIS A 1 445 ? -40.005 -100.805 4.942 1.00 19.64 498 HIS A C 1
ATOM 2652 O O . HIS A 1 445 ? -40.874 -100.716 5.800 1.00 22.13 498 HIS A O 1
ATOM 2659 N N . ARG A 1 446 ? -38.877 -101.475 5.131 1.00 19.27 499 ARG A N 1
ATOM 2660 C CA . ARG A 1 446 ? -38.526 -101.951 6.462 1.00 24.11 499 ARG A CA 1
ATOM 2661 C C . ARG A 1 446 ? -38.235 -100.761 7.367 1.00 23.99 499 ARG A C 1
ATOM 2662 O O . ARG A 1 446 ? -37.869 -99.667 6.893 1.00 19.59 499 ARG A O 1
ATOM 2670 N N . SER A 1 447 ? -38.402 -100.975 8.667 1.00 21.09 500 SER A N 1
ATOM 2671 C CA . SER A 1 447 ? -38.038 -99.977 9.659 1.00 18.21 500 SER A CA 1
ATOM 2672 C C . SER A 1 447 ? -36.526 -99.931 9.810 1.00 23.17 500 SER A C 1
ATOM 2673 O O . SER A 1 447 ? -35.838 -100.869 9.425 1.00 21.50 500 SER A O 1
ATOM 2676 N N . GLY A 1 448 ? -36.020 -98.847 10.398 1.00 19.97 501 GLY A N 1
ATOM 2677 C CA . GLY A 1 448 ? -34.596 -98.698 10.642 1.00 20.39 501 GLY A CA 1
ATOM 2678 C C . GLY A 1 448 ? -33.965 -99.860 11.404 1.00 25.49 501 GLY A C 1
ATOM 2679 O O . GLY A 1 448 ? -32.826 -100.255 11.147 1.00 28.07 501 GLY A O 1
ATOM 2680 N N . GLN A 1 449 ? -34.702 -100.410 12.353 1.00 24.23 502 GLN A N 1
ATOM 2681 C CA . GLN A 1 449 ? -34.139 -101.486 13.160 1.00 28.92 502 GLN A CA 1
ATOM 2682 C C . GLN A 1 449 ? -34.050 -102.798 12.394 1.00 32.20 502 GLN A C 1
ATOM 2683 O O . GLN A 1 449 ? -33.381 -103.733 12.837 1.00 33.39 502 GLN A O 1
ATOM 2689 N N . GLU A 1 450 ? -34.723 -102.857 11.248 1.00 28.73 503 GLU A N 1
ATOM 2690 C CA . GLU A 1 450 ? -34.658 -104.021 10.366 1.00 29.51 503 GLU A CA 1
ATOM 2691 C C . GLU A 1 450 ? -33.778 -103.738 9.146 1.00 27.93 503 GLU A C 1
ATOM 2692 O O . GLU A 1 450 ? -33.780 -104.504 8.187 1.00 27.95 503 GLU A O 1
ATOM 2698 N N . GLY A 1 451 ? -33.014 -102.647 9.191 1.00 25.78 504 GLY A N 1
ATOM 2699 C CA . GLY A 1 451 ? -32.109 -102.314 8.109 1.00 25.85 504 GLY A CA 1
ATOM 2700 C C . GLY A 1 451 ? -32.730 -101.395 7.073 1.00 25.47 504 GLY A C 1
ATOM 2701 O O . GLY A 1 451 ? -32.183 -101.220 5.985 1.00 27.31 504 GLY A O 1
ATOM 2702 N N . GLY A 1 452 ? -33.874 -100.808 7.411 1.00 23.87 505 GLY A N 1
ATOM 2703 C CA . GLY A 1 452 ? -34.587 -99.957 6.479 1.00 20.94 505 GLY A CA 1
ATOM 2704 C C . GLY A 1 452 ? -34.678 -98.506 6.929 1.00 23.27 505 GLY A C 1
ATOM 2705 O O . GLY A 1 452 ? -33.724 -97.954 7.475 1.00 21.13 505 GLY A O 1
ATOM 2706 N N . GLY A 1 453 ? -35.839 -97.901 6.704 1.00 20.74 506 GLY A N 1
ATOM 2707 C CA . GLY A 1 453 ? -36.012 -96.470 6.915 1.00 19.31 506 GLY A CA 1
ATOM 2708 C C . GLY A 1 453 ? -36.045 -95.771 5.572 1.00 17.87 506 GLY A C 1
ATOM 2709 O O . GLY A 1 453 ? -35.335 -96.176 4.639 1.00 16.15 506 GLY A O 1
ATOM 2710 N N . VAL A 1 454 ? -36.864 -94.725 5.461 1.00 15.46 507 VAL A N 1
ATOM 2711 C CA . VAL A 1 454 ? -36.959 -93.951 4.222 1.00 15.69 507 VAL A CA 1
ATOM 2712 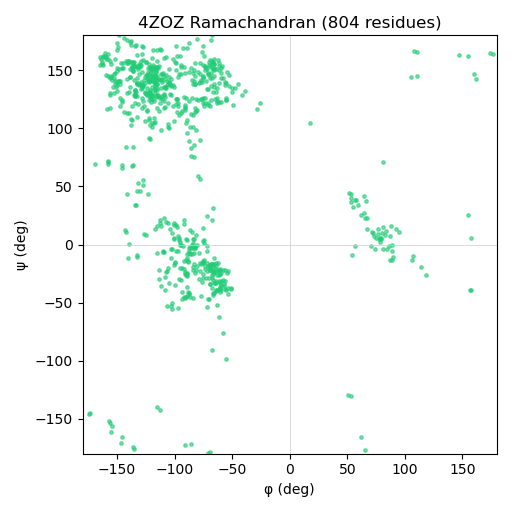C C . VAL A 1 454 ? -35.961 -92.790 4.230 1.00 15.11 507 VAL A C 1
ATOM 2713 O O . VAL A 1 454 ? -36.031 -91.910 5.084 1.00 14.14 507 VAL A O 1
ATOM 2717 N N . LEU A 1 455 ? -35.025 -92.796 3.284 1.00 13.99 508 LEU A N 1
ATOM 2718 C CA . LEU A 1 455 ? -33.933 -91.820 3.319 1.00 16.91 508 LEU A CA 1
ATOM 2719 C C . LEU A 1 455 ? -34.193 -90.617 2.436 1.00 18.81 508 LEU A C 1
ATOM 2720 O O . LEU A 1 455 ? -33.409 -89.657 2.430 1.00 17.52 508 LEU A O 1
ATOM 2725 N N . GLY A 1 456 ? -35.287 -90.664 1.686 1.00 14.73 509 GLY A N 1
ATOM 2726 C CA . GLY A 1 456 ? -35.603 -89.568 0.782 1.00 15.22 509 GLY A CA 1
ATOM 2727 C C . GLY A 1 456 ? -36.840 -89.870 -0.028 1.00 15.10 509 GLY A C 1
ATOM 2728 O O . GLY A 1 456 ? -37.281 -91.032 -0.101 1.00 14.98 509 GLY A O 1
ATOM 2729 N N . PHE A 1 457 ? -37.400 -88.825 -0.631 1.00 15.25 510 PHE A N 1
ATOM 2730 C CA . PHE A 1 457 ? -38.511 -88.993 -1.557 1.00 14.88 510 PHE A CA 1
ATOM 2731 C C . PHE A 1 457 ? -38.668 -87.795 -2.479 1.00 15.08 510 PHE A C 1
ATOM 2732 O O . PHE A 1 457 ? -38.171 -86.692 -2.181 1.00 15.04 510 PHE A O 1
ATOM 2740 N N . VAL A 1 458 ? -39.355 -88.021 -3.599 1.00 12.65 511 VAL A N 1
ATOM 2741 C CA . VAL A 1 458 ? -39.863 -86.918 -4.421 1.00 13.54 511 VAL A CA 1
ATOM 2742 C C . VAL A 1 458 ? -41.370 -87.107 -4.595 1.00 16.04 511 VAL A C 1
ATOM 2743 O O . VAL A 1 458 ? -41.869 -88.222 -4.467 1.00 14.99 511 VAL A O 1
ATOM 2747 N N . GLN A 1 459 ? -42.101 -86.030 -4.878 1.00 15.54 512 GLN A N 1
ATOM 2748 C CA . GLN A 1 459 ? -43.548 -86.162 -5.021 1.00 16.02 512 GLN A CA 1
ATOM 2749 C C . GLN A 1 459 ? -44.122 -85.290 -6.124 1.00 18.06 512 GLN A C 1
ATOM 2750 O O . GLN A 1 459 ? -45.334 -85.155 -6.222 1.00 17.98 512 GLN A O 1
ATOM 2756 N N . GLY A 1 460 ? -43.257 -84.705 -6.951 1.00 17.04 513 GLY A N 1
ATOM 2757 C CA . GLY A 1 460 ? -43.695 -83.863 -8.057 1.00 20.76 513 GLY A CA 1
ATOM 2758 C C . GLY A 1 460 ? -44.387 -82.603 -7.575 1.00 22.15 513 GLY A C 1
ATOM 2759 O O . GLY A 1 460 ? -44.481 -82.362 -6.369 1.00 24.77 513 GLY A O 1
ATOM 2760 N N . GLU A 1 461 ? -44.887 -81.805 -8.512 1.00 22.82 514 GLU A N 1
ATOM 2761 C CA . GLU A 1 461 ? -45.597 -80.579 -8.158 1.00 25.63 514 GLU A CA 1
ATOM 2762 C C . GLU A 1 461 ? -46.917 -80.858 -7.453 1.00 23.23 514 GLU A C 1
ATOM 2763 O O . GLU A 1 461 ? -47.297 -80.142 -6.525 1.00 24.05 514 GLU A O 1
ATOM 2769 N N . THR A 1 462 ? -47.615 -81.906 -7.892 1.00 21.75 515 THR A N 1
ATOM 2770 C CA . THR A 1 462 ? -48.973 -82.186 -7.392 1.00 22.85 515 THR A CA 1
ATOM 2771 C C . THR A 1 462 ? -49.057 -83.128 -6.190 1.00 19.25 515 THR A C 1
ATOM 2772 O O . THR A 1 462 ? -50.114 -83.254 -5.558 1.00 19.89 515 THR A O 1
ATOM 2776 N N . GLY A 1 463 ? -47.966 -83.825 -5.899 1.00 17.66 516 GLY A N 1
ATOM 2777 C CA . GLY A 1 463 ? -47.944 -84.765 -4.794 1.00 18.26 516 GLY A CA 1
ATOM 2778 C C . GLY A 1 463 ? -48.670 -86.070 -5.055 1.00 19.88 516 GLY A C 1
ATOM 2779 O O . GLY A 1 463 ? -48.763 -86.906 -4.163 1.00 18.77 516 GLY A O 1
ATOM 2780 N N . GLU A 1 464 ? -49.145 -86.270 -6.286 1.00 21.72 517 GLU A N 1
ATOM 2781 C CA . GLU A 1 464 ? -50.008 -87.426 -6.583 1.00 23.22 517 GLU A CA 1
ATOM 2782 C C . GLU A 1 464 ? -49.265 -88.764 -6.665 1.00 23.02 517 GLU A C 1
ATOM 2783 O O . GLU A 1 464 ? -49.859 -89.817 -6.434 1.00 22.49 517 GLU A O 1
ATOM 2789 N N . ARG A 1 465 ? -47.971 -88.725 -6.976 1.00 22.89 518 ARG A N 1
ATOM 2790 C CA . ARG A 1 465 ? -47.124 -89.917 -6.901 1.00 21.65 518 ARG A CA 1
ATOM 2791 C C . ARG A 1 465 ? -45.914 -89.622 -6.027 1.00 19.40 518 ARG A C 1
ATOM 2792 O O . ARG A 1 465 ? -45.253 -88.598 -6.193 1.00 20.07 518 ARG A O 1
ATOM 2800 N N . ILE A 1 466 ? -45.645 -90.501 -5.076 1.00 18.14 519 ILE A N 1
ATOM 2801 C CA . ILE A 1 466 ? -44.504 -90.334 -4.197 1.00 14.81 519 ILE A CA 1
ATOM 2802 C C . ILE A 1 466 ? -43.515 -91.441 -4.504 1.00 19.64 519 ILE A C 1
ATOM 2803 O O . ILE A 1 466 ? -43.880 -92.609 -4.506 1.00 20.65 519 ILE A O 1
ATOM 2808 N N . VAL A 1 467 ? -42.273 -91.084 -4.796 1.00 16.67 520 VAL A N 1
ATOM 2809 C CA . VAL A 1 467 ? -41.269 -92.099 -5.066 1.00 17.39 520 VAL A CA 1
ATOM 2810 C C . VAL A 1 467 ? -40.226 -92.008 -3.971 1.00 17.84 520 VAL A C 1
ATOM 2811 O O . VAL A 1 467 ? -39.723 -90.929 -3.688 1.00 16.10 520 VAL A O 1
ATOM 2815 N N . THR A 1 468 ? -39.936 -93.144 -3.340 1.00 17.23 521 THR A N 1
ATOM 2816 C CA . THR A 1 468 ? -39.066 -93.186 -2.170 1.00 15.93 521 THR A CA 1
ATOM 2817 C C . THR A 1 468 ? -37.771 -93.924 -2.434 1.00 17.55 521 THR A C 1
ATOM 2818 O O . THR A 1 468 ? -37.733 -94.839 -3.287 1.00 20.29 521 THR A O 1
ATOM 2822 N N . VAL A 1 469 ? -36.737 -93.555 -1.670 1.00 14.64 522 VAL A N 1
ATOM 2823 C CA . VAL A 1 469 ? -35.507 -94.348 -1.623 1.00 14.42 522 VAL A CA 1
ATOM 2824 C C . VAL A 1 469 ? -35.264 -94.831 -0.187 1.00 15.90 522 VAL A C 1
ATOM 2825 O O . VAL A 1 469 ? -35.446 -94.089 0.783 1.00 14.74 522 VAL A O 1
ATOM 2829 N N . GLY A 1 470 ? -34.901 -96.104 -0.056 1.00 16.55 523 GLY A N 1
ATOM 2830 C CA . GLY A 1 470 ? -34.826 -96.722 1.248 1.00 15.63 523 GLY A CA 1
ATOM 2831 C C . GLY A 1 470 ? -33.461 -97.263 1.632 1.00 15.20 523 GLY A C 1
ATOM 2832 O O . GLY A 1 470 ? -32.674 -97.659 0.770 1.00 17.28 523 GLY A O 1
ATOM 2833 N N . ASP A 1 471 ? -33.198 -97.281 2.939 1.00 17.12 524 ASP A N 1
ATOM 2834 C CA . ASP A 1 471 ? -31.961 -97.835 3.484 1.00 19.79 524 ASP A CA 1
ATOM 2835 C C . ASP A 1 471 ? -31.950 -99.340 3.221 1.00 19.99 524 ASP A C 1
ATOM 2836 O O . ASP A 1 471 ? -30.898 -99.979 3.274 1.00 22.94 524 ASP A O 1
ATOM 2841 N N . ASP A 1 472 ? -33.128 -99.884 2.915 1.00 20.00 525 ASP A N 1
ATOM 2842 C CA . ASP A 1 472 ? -33.282 -101.318 2.665 1.00 20.63 525 ASP A CA 1
ATOM 2843 C C . ASP A 1 472 ? -33.117 -101.649 1.185 1.00 20.91 525 ASP A C 1
ATOM 2844 O O . ASP A 1 472 ? -33.545 -102.719 0.736 1.00 23.08 525 ASP A O 1
ATOM 2849 N N . ALA A 1 473 ? -32.511 -100.723 0.432 1.00 18.86 526 ALA A N 1
ATOM 2850 C CA . ALA A 1 473 ? -32.117 -100.948 -0.961 1.00 19.09 526 ALA A CA 1
ATOM 2851 C C . ALA A 1 473 ? -33.294 -101.111 -1.923 1.00 21.71 526 ALA A C 1
ATOM 2852 O O . ALA A 1 473 ? -33.154 -101.718 -2.990 1.00 26.30 526 ALA A O 1
ATOM 2854 N N . VAL A 1 474 ? -34.451 -100.588 -1.544 1.00 18.16 527 VAL A N 1
ATOM 2855 C CA . VAL A 1 474 ? -35.625 -100.666 -2.392 1.00 21.23 527 VAL A CA 1
ATOM 2856 C C . VAL A 1 474 ? -36.118 -99.252 -2.689 1.00 19.85 527 VAL A C 1
ATOM 2857 O O . VAL A 1 474 ? -35.957 -98.353 -1.857 1.00 18.33 527 VAL A O 1
ATOM 2861 N N . VAL A 1 475 ? -36.677 -99.069 -3.884 1.00 20.22 528 VAL A N 1
ATOM 2862 C CA . VAL A 1 475 ? -37.309 -97.817 -4.301 1.00 20.61 528 VAL A CA 1
ATOM 2863 C C . VAL A 1 475 ? -38.803 -98.083 -4.437 1.00 20.13 528 VAL A C 1
ATOM 2864 O O . VAL A 1 475 ? -39.201 -99.039 -5.112 1.00 18.25 528 VAL A O 1
ATOM 2868 N N . LEU A 1 476 ? -39.641 -97.276 -3.786 1.00 17.30 529 LEU A N 1
ATOM 2869 C CA . LEU A 1 476 ? -41.077 -97.594 -3.835 1.00 19.23 529 LEU A CA 1
ATOM 2870 C C . LEU A 1 476 ? -41.891 -96.475 -4.466 1.00 18.30 529 LEU A C 1
ATOM 2871 O O . LEU A 1 476 ? -41.499 -95.313 -4.404 1.00 19.21 529 LEU A O 1
ATOM 2876 N N . VAL A 1 477 ? -43.017 -96.834 -5.082 1.00 19.27 530 VAL A N 1
ATOM 2877 C CA . VAL A 1 477 ? -43.927 -95.847 -5.657 1.00 18.19 530 VAL A CA 1
ATOM 2878 C C . VAL A 1 477 ? -45.280 -95.918 -4.965 1.00 20.82 530 VAL A C 1
ATOM 2879 O O . VAL A 1 477 ? -45.909 -96.983 -4.920 1.00 19.60 530 VAL A O 1
ATOM 2883 N N . PHE A 1 478 ? -45.715 -94.788 -4.412 1.00 18.88 531 PHE A N 1
ATOM 2884 C CA . PHE A 1 478 ? -47.018 -94.684 -3.758 1.00 18.61 531 PHE A CA 1
ATOM 2885 C C . PHE A 1 478 ? -47.918 -93.699 -4.504 1.00 20.22 531 PHE A C 1
ATOM 2886 O O . PHE A 1 478 ? -47.441 -92.751 -5.139 1.00 19.01 531 PHE A O 1
ATOM 2894 N N . GLU A 1 479 ? -49.230 -93.895 -4.407 1.00 23.36 532 GLU A N 1
ATOM 2895 C CA . GLU A 1 479 ? -50.155 -92.940 -5.005 1.00 25.96 532 GLU A CA 1
ATOM 2896 C C . GLU A 1 479 ? -51.002 -92.225 -3.953 1.00 26.01 532 GLU A C 1
ATOM 2897 O O . GLU A 1 479 ? -51.362 -92.802 -2.930 1.00 23.82 532 GLU A O 1
ATOM 2903 N N . ALA A 1 480 ? -51.305 -90.958 -4.211 1.00 22.97 533 ALA A N 1
ATOM 2904 C CA . ALA A 1 480 ? -52.080 -90.145 -3.277 1.00 31.61 533 ALA A CA 1
ATOM 2905 C C . ALA A 1 480 ? -53.573 -90.308 -3.521 1.00 37.15 533 ALA A C 1
ATOM 2906 O O . ALA A 1 480 ? -54.343 -90.445 -2.570 1.00 41.67 533 ALA A O 1
ATOM 2908 N N . ALA B 2 2 ? -18.367 -99.380 -0.615 1.00 32.82 2 ALA Y N 1
ATOM 2909 C CA . ALA B 2 2 ? -18.960 -98.046 -0.649 1.00 32.04 2 ALA Y CA 1
ATOM 2910 C C . ALA B 2 2 ? -19.366 -97.614 0.755 1.00 30.62 2 ALA Y C 1
ATOM 2911 O O . ALA B 2 2 ? -19.716 -98.445 1.598 1.00 33.33 2 ALA Y O 1
ATOM 2913 N N . ARG B 2 3 ? -19.315 -96.310 1.003 1.00 26.39 3 ARG Y N 1
ATOM 2914 C CA . ARG B 2 3 ? -19.557 -95.774 2.333 1.00 26.80 3 ARG Y CA 1
ATOM 2915 C C . ARG B 2 3 ? -20.976 -95.253 2.525 1.00 25.96 3 ARG Y C 1
ATOM 2916 O O . ARG B 2 3 ? -21.752 -95.139 1.581 1.00 29.98 3 ARG Y O 1
ATOM 2924 N N . ARG B 2 4 ? -21.298 -94.938 3.769 1.00 25.11 4 ARG Y N 1
ATOM 2925 C CA . ARG B 2 4 ? -22.582 -94.352 4.113 1.00 26.00 4 ARG Y CA 1
ATOM 2926 C C . ARG B 2 4 ? -22.369 -92.879 4.390 1.00 26.21 4 ARG Y C 1
ATOM 2927 O O . ARG B 2 4 ? -21.363 -92.501 4.991 1.00 26.33 4 ARG Y O 1
ATOM 2935 N N . PRO B 2 5 ? -23.303 -92.036 3.936 1.00 29.25 5 PRO Y N 1
ATOM 2936 C CA . PRO B 2 5 ? -23.158 -90.598 4.185 1.00 24.74 5 PRO Y CA 1
ATOM 2937 C C . PRO B 2 5 ? -23.272 -90.233 5.665 1.00 25.94 5 PRO Y C 1
ATOM 2938 O O . PRO B 2 5 ? -23.863 -90.971 6.461 1.00 24.01 5 PRO Y O 1
ATOM 2942 N N . ALA B 2 6 ? -22.706 -89.082 6.015 1.00 24.13 6 ALA Y N 1
ATOM 2943 C CA . ALA B 2 6 ? -22.718 -88.575 7.383 1.00 24.98 6 ALA Y CA 1
ATOM 2944 C C . ALA B 2 6 ? -24.111 -88.550 8.011 1.00 23.03 6 ALA Y C 1
ATOM 2945 O O . ALA B 2 6 ? -24.282 -88.832 9.220 1.00 22.94 6 ALA Y O 1
ATOM 2947 N N . ARG B 2 7 ? -25.115 -88.215 7.202 1.00 21.28 7 ARG Y N 1
ATOM 2948 C CA . ARG B 2 7 ? -26.462 -88.063 7.736 1.00 25.09 7 ARG Y CA 1
ATOM 2949 C C . ARG B 2 7 ? -27.007 -89.400 8.234 1.00 21.46 7 ARG Y C 1
ATOM 2950 O O . ARG B 2 7 ? -27.746 -89.448 9.217 1.00 26.03 7 ARG Y O 1
ATOM 2958 N N . CYS B 2 8 ? -26.621 -90.493 7.585 1.00 19.97 8 CYS Y N 1
ATOM 2959 C CA . CYS B 2 8 ? -27.080 -91.801 8.051 1.00 23.58 8 CYS Y CA 1
ATOM 2960 C C . CYS B 2 8 ? -26.542 -92.091 9.446 1.00 29.64 8 CYS Y C 1
ATOM 2961 O O . CYS B 2 8 ? -27.260 -92.626 10.301 1.00 31.01 8 CYS Y O 1
ATOM 2964 N N . TYR B 2 9 ? -25.287 -91.714 9.684 1.00 26.47 9 TYR Y N 1
ATOM 2965 C CA . TYR B 2 9 ? -24.696 -91.890 11.005 1.00 30.30 9 TYR Y CA 1
ATOM 2966 C C . TYR B 2 9 ? -25.378 -90.992 12.027 1.00 31.99 9 TYR Y C 1
ATOM 2967 O O . TYR B 2 9 ? -25.473 -91.356 13.206 1.00 32.32 9 TYR Y O 1
ATOM 2976 N N . ARG B 2 10 ? -25.868 -89.830 11.594 1.00 25.76 10 ARG Y N 1
ATOM 2977 C CA . ARG B 2 10 ? -26.677 -89.021 12.516 1.00 30.26 10 ARG Y CA 1
ATOM 2978 C C . ARG B 2 10 ? -28.006 -89.700 12.859 1.00 28.16 10 ARG Y C 1
ATOM 2979 O O . ARG B 2 10 ? -28.431 -89.708 14.017 1.00 27.47 10 ARG Y O 1
ATOM 2987 N N . TYR B 2 11 ? -28.666 -90.264 11.852 1.00 26.49 11 TYR Y N 1
ATOM 2988 C CA . TYR B 2 11 ? -29.955 -90.893 12.083 1.00 26.92 11 TYR Y CA 1
ATOM 2989 C C . TYR B 2 11 ? -29.800 -92.072 13.044 1.00 33.19 11 TYR Y C 1
ATOM 2990 O O . TYR B 2 11 ? -30.640 -92.269 13.914 1.00 33.56 11 TYR Y O 1
ATOM 2999 N N . CYS B 2 12 ? -28.712 -92.828 12.901 1.00 35.71 12 CYS Y N 1
ATOM 3000 C CA . CYS B 2 12 ? -28.627 -94.144 13.552 1.00 39.63 12 CYS Y CA 1
ATOM 3001 C C . CYS B 2 12 ? -28.555 -94.138 15.084 1.00 44.48 12 CYS Y C 1
ATOM 3002 O O . CYS B 2 12 ? -28.945 -95.130 15.705 1.00 46.87 12 CYS Y O 1
ATOM 3005 N N . LYS B 2 13 ? -28.044 -93.053 15.672 1.00 41.90 13 LYS Y N 1
ATOM 3006 C CA . LYS B 2 13 ? -28.230 -92.731 17.103 1.00 45.79 13 LYS Y CA 1
ATOM 3007 C C . LYS B 2 13 ? -27.475 -91.453 17.435 1.00 46.25 13 LYS Y C 1
ATOM 3008 O O . LYS B 2 13 ? -26.625 -91.013 16.658 1.00 45.32 13 LYS Y O 1
ATOM 3014 N N . GLU C 1 1 ? -14.019 -27.118 -20.296 1.00 42.76 54 GLU B N 1
ATOM 3015 C CA . GLU C 1 1 ? -12.729 -27.733 -20.589 1.00 35.70 54 GLU B CA 1
ATOM 3016 C C . GLU C 1 1 ? -12.752 -28.379 -21.970 1.00 38.21 54 GLU B C 1
ATOM 3017 O O . GLU C 1 1 ? -13.791 -28.856 -22.427 1.00 34.39 54 GLU B O 1
ATOM 3023 N N . ASN C 1 2 ? -11.600 -28.375 -22.631 1.00 33.73 55 ASN B N 1
ATOM 3024 C CA . ASN C 1 2 ? -11.457 -28.958 -23.957 1.00 34.80 55 ASN B CA 1
ATOM 3025 C C . ASN C 1 2 ? -10.145 -29.719 -24.020 1.00 35.92 55 ASN B C 1
ATOM 3026 O O . ASN C 1 2 ? -9.073 -29.110 -24.048 1.00 38.25 55 ASN B O 1
ATOM 3031 N N . ASP C 1 3 ? -10.228 -31.048 -24.042 1.00 30.43 56 ASP B N 1
ATOM 3032 C CA . ASP C 1 3 ? -9.032 -31.884 -24.031 1.00 31.65 56 ASP B CA 1
ATOM 3033 C C . ASP C 1 3 ? -8.592 -32.292 -25.435 1.00 25.89 56 ASP B C 1
ATOM 3034 O O . ASP C 1 3 ? -7.599 -32.989 -25.588 1.00 30.90 56 ASP B O 1
ATOM 3039 N N . SER C 1 4 ? -9.331 -31.858 -26.448 1.00 30.12 57 SER B N 1
ATOM 3040 C CA . SER C 1 4 ? -9.042 -32.273 -27.822 1.00 29.88 57 SER B CA 1
ATOM 3041 C C . SER C 1 4 ? -7.731 -31.686 -28.334 1.00 35.81 57 SER B C 1
ATOM 3042 O O . SER C 1 4 ? -7.350 -30.583 -27.945 1.00 32.44 57 SER B O 1
ATOM 3045 N N . ILE C 1 5 ? -7.041 -32.439 -29.190 1.00 30.78 58 ILE B N 1
ATOM 3046 C CA . ILE C 1 5 ? -5.798 -31.985 -29.815 1.00 31.29 58 ILE B CA 1
ATOM 3047 C C . ILE C 1 5 ? -6.054 -31.487 -31.227 1.00 33.61 58 ILE B C 1
ATOM 3048 O O . ILE C 1 5 ? -5.212 -30.814 -31.827 1.00 32.00 58 ILE B O 1
ATOM 3053 N N . ALA C 1 6 ? -7.220 -31.822 -31.763 1.00 32.27 59 ALA B N 1
ATOM 3054 C CA . ALA C 1 6 ? -7.632 -31.306 -33.061 1.00 30.93 59 ALA B CA 1
ATOM 3055 C C . ALA C 1 6 ? -9.141 -31.382 -33.175 1.00 31.88 59 ALA B C 1
ATOM 3056 O O . ALA C 1 6 ? -9.791 -32.088 -32.401 1.00 27.41 59 ALA B O 1
ATOM 3058 N N . TYR C 1 7 ? -9.691 -30.662 -34.146 1.00 28.54 60 TYR B N 1
ATOM 3059 C CA . TYR C 1 7 ? -11.129 -30.656 -34.365 1.00 29.31 60 TYR B CA 1
ATOM 3060 C C . TYR C 1 7 ? -11.497 -30.431 -35.826 1.00 32.32 60 TYR B C 1
ATOM 3061 O O . TYR C 1 7 ? -10.659 -30.050 -36.649 1.00 31.14 60 TYR B O 1
ATOM 3070 N N . PHE C 1 8 ? -12.765 -30.670 -36.139 1.00 31.25 61 PHE B N 1
ATOM 3071 C CA . PHE C 1 8 ? -13.303 -30.417 -37.462 1.00 30.74 61 PHE B CA 1
ATOM 3072 C C . PHE C 1 8 ? -14.736 -29.926 -37.321 1.00 33.59 61 PHE B C 1
ATOM 3073 O O . PHE C 1 8 ? -15.621 -30.667 -36.866 1.00 28.58 61 PHE B O 1
ATOM 3081 N N . ASP C 1 9 ? -14.957 -28.670 -37.706 1.00 29.69 62 ASP B N 1
ATOM 3082 C CA . ASP C 1 9 ? -16.271 -28.050 -37.578 1.00 32.39 62 ASP B CA 1
ATOM 3083 C C . ASP C 1 9 ? -16.958 -27.832 -38.922 1.00 32.56 62 ASP B C 1
ATOM 3084 O O . ASP C 1 9 ? -17.853 -26.996 -39.042 1.00 36.42 62 ASP B O 1
ATOM 3089 N N . GLY C 1 10 ? -16.558 -28.610 -39.924 1.00 34.58 63 GLY B N 1
ATOM 3090 C CA . GLY C 1 10 ? -17.124 -28.485 -41.255 1.00 31.94 63 GLY B CA 1
ATOM 3091 C C . GLY C 1 10 ? -18.596 -28.844 -41.342 1.00 32.75 63 GLY B C 1
ATOM 3092 O O . GLY C 1 10 ? -19.331 -28.264 -42.139 1.00 32.69 63 GLY B O 1
ATOM 3093 N N . HIS C 1 11 ? -19.033 -29.805 -40.532 1.00 26.32 64 HIS B N 1
ATOM 3094 C CA . HIS C 1 11 ? -20.447 -30.176 -40.509 1.00 30.13 64 HIS B CA 1
ATOM 3095 C C . HIS C 1 11 ? -21.310 -29.018 -40.041 1.00 31.95 64 HIS B C 1
ATOM 3096 O O . HIS C 1 11 ? -20.978 -28.360 -39.058 1.00 32.83 64 HIS B O 1
ATOM 3103 N N . LYS C 1 12 ? -22.417 -28.768 -40.734 1.00 32.93 65 LYS B N 1
ATOM 3104 C CA . LYS C 1 12 ? -23.272 -27.641 -40.373 1.00 36.01 65 LYS B CA 1
ATOM 3105 C C . LYS C 1 12 ? -24.233 -28.015 -39.254 1.00 35.10 65 LYS B C 1
ATOM 3106 O O . LYS C 1 12 ? -24.724 -27.143 -38.535 1.00 37.07 65 LYS B O 1
ATOM 3112 N N . ASP C 1 13 ? -24.489 -29.313 -39.095 1.00 34.09 66 ASP B N 1
ATOM 3113 C CA . ASP C 1 13 ? -25.361 -29.796 -38.026 1.00 31.42 66 ASP B CA 1
ATOM 3114 C C . ASP C 1 13 ? -24.876 -31.159 -37.505 1.00 31.19 66 ASP B C 1
ATOM 3115 O O . ASP C 1 13 ? -23.744 -31.573 -37.778 1.00 27.51 66 ASP B O 1
ATOM 3120 N N . SER C 1 14 ? -25.740 -31.836 -36.753 1.00 30.83 67 SER B N 1
ATOM 3121 C CA . SER C 1 14 ? -25.384 -33.045 -36.006 1.00 30.07 67 SER B CA 1
ATOM 3122 C C . SER C 1 14 ? -24.661 -34.111 -36.835 1.00 27.23 67 SER B C 1
ATOM 3123 O O . SER C 1 14 ? -25.109 -34.466 -37.918 1.00 28.03 67 SER B O 1
ATOM 3126 N N . VAL C 1 15 ? -23.549 -34.616 -36.302 1.00 25.07 68 VAL B N 1
ATOM 3127 C CA . VAL C 1 15 ? -22.795 -35.692 -36.940 1.00 21.94 68 VAL B CA 1
ATOM 3128 C C . VAL C 1 15 ? -23.180 -37.049 -36.327 1.00 23.69 68 VAL B C 1
ATOM 3129 O O . VAL C 1 15 ? -23.035 -37.249 -35.123 1.00 24.01 68 VAL B O 1
ATOM 3133 N N . PHE C 1 16 ? -23.663 -37.965 -37.165 1.00 20.63 69 PHE B N 1
ATOM 3134 C CA . PHE C 1 16 ? -24.261 -39.223 -36.691 1.00 22.17 69 PHE B CA 1
ATOM 3135 C C . PHE C 1 16 ? -23.399 -40.459 -36.929 1.00 26.78 69 PHE B C 1
ATOM 3136 O O . PHE C 1 16 ? -23.577 -41.487 -36.263 1.00 24.45 69 PHE B O 1
ATOM 3144 N N . ALA C 1 17 ? -22.502 -40.379 -37.907 1.00 24.35 70 ALA B N 1
ATOM 3145 C CA . ALA C 1 17 ? -21.778 -41.570 -38.359 1.00 22.93 70 ALA B CA 1
ATOM 3146 C C . ALA C 1 17 ? -20.286 -41.327 -38.442 1.00 23.79 70 ALA B C 1
ATOM 3147 O O . ALA C 1 17 ? -19.836 -40.222 -38.784 1.00 21.78 70 ALA B O 1
ATOM 3149 N N . ILE C 1 18 ? -19.520 -42.374 -38.156 1.00 19.87 71 ILE B N 1
ATOM 3150 C CA . ILE C 1 18 ? -18.074 -42.308 -38.240 1.00 19.43 71 ILE B CA 1
ATOM 3151 C C . ILE C 1 18 ? -17.520 -43.693 -38.602 1.00 21.43 71 ILE B C 1
ATOM 3152 O O . ILE C 1 18 ? -18.007 -44.715 -38.115 1.00 20.69 71 ILE B O 1
ATOM 3157 N N . ALA C 1 19 ? -16.542 -43.716 -39.502 1.00 19.35 72 ALA B N 1
ATOM 3158 C CA . ALA C 1 19 ? -15.887 -44.955 -39.892 1.00 20.03 72 ALA B CA 1
ATOM 3159 C C . ALA C 1 19 ? -14.392 -44.717 -39.955 1.00 21.97 72 ALA B C 1
ATOM 3160 O O . ALA C 1 19 ? -13.934 -43.609 -40.244 1.00 25.28 72 ALA B O 1
ATOM 3162 N N . GLN C 1 20 ? -13.633 -45.760 -39.678 1.00 23.58 73 GLN B N 1
ATOM 3163 C CA . GLN C 1 20 ? -12.189 -45.673 -39.664 1.00 20.41 73 GLN B CA 1
ATOM 3164 C C . GLN C 1 20 ? -11.627 -46.666 -40.670 1.00 21.69 73 GLN B C 1
ATOM 3165 O O . GLN C 1 20 ? -12.145 -47.780 -40.796 1.00 21.17 73 GLN B O 1
ATOM 3171 N N . HIS C 1 21 ? -10.579 -46.273 -41.389 1.00 22.48 74 HIS B N 1
ATOM 3172 C CA . HIS C 1 21 ? -9.890 -47.204 -42.281 1.00 23.86 74 HIS B CA 1
ATOM 3173 C C . HIS C 1 21 ? -9.200 -48.285 -41.444 1.00 22.79 74 HIS B C 1
ATOM 3174 O O . HIS C 1 21 ? -8.508 -47.968 -40.481 1.00 24.05 74 HIS B O 1
ATOM 3181 N N . PRO C 1 22 ? -9.396 -49.579 -41.800 1.00 22.52 75 PRO B N 1
ATOM 3182 C CA . PRO C 1 22 ? -8.880 -50.674 -40.963 1.00 23.92 75 PRO B CA 1
ATOM 3183 C C . PRO C 1 22 ? -7.358 -50.821 -40.950 1.00 24.16 75 PRO B C 1
ATOM 3184 O O . PRO C 1 22 ? -6.824 -51.463 -40.050 1.00 26.92 75 PRO B O 1
ATOM 3188 N N . LEU C 1 23 ? -6.671 -50.234 -41.924 1.00 27.73 76 LEU B N 1
ATOM 3189 C CA . LEU C 1 23 ? -5.216 -50.326 -41.981 1.00 28.02 76 LEU B CA 1
ATOM 3190 C C . LEU C 1 23 ? -4.557 -49.020 -41.556 1.00 28.92 76 LEU B C 1
ATOM 3191 O O . LEU C 1 23 ? -3.476 -49.024 -40.965 1.00 32.17 76 LEU B O 1
ATOM 3196 N N . TYR C 1 24 ? -5.226 -47.913 -41.862 1.00 28.10 77 TYR B N 1
ATOM 3197 C CA . TYR C 1 24 ? -4.705 -46.573 -41.592 1.00 29.59 77 TYR B CA 1
ATOM 3198 C C . TYR C 1 24 ? -5.664 -45.785 -40.703 1.00 25.70 77 TYR B C 1
ATOM 3199 O O . TYR C 1 24 ? -6.567 -45.113 -41.203 1.00 26.48 77 TYR B O 1
ATOM 3208 N N . PRO C 1 25 ? -5.463 -45.859 -39.381 1.00 28.02 78 PRO B N 1
ATOM 3209 C CA . PRO C 1 25 ? -6.365 -45.275 -38.379 1.00 30.44 78 PRO B CA 1
ATOM 3210 C C . PRO C 1 25 ? -6.509 -43.760 -38.512 1.00 31.49 78 PRO B C 1
ATOM 3211 O O . PRO C 1 25 ? -7.492 -43.184 -38.038 1.00 26.70 78 PRO B O 1
ATOM 3215 N N . ASN C 1 26 ? -5.530 -43.121 -39.145 1.00 31.11 79 ASN B N 1
ATOM 3216 C CA . ASN C 1 26 ? -5.560 -41.673 -39.322 1.00 30.27 79 ASN B CA 1
ATOM 3217 C C . ASN C 1 26 ? -6.621 -41.251 -40.331 1.00 26.75 79 ASN B C 1
ATOM 3218 O O . ASN C 1 26 ? -7.043 -40.097 -40.353 1.00 29.26 79 ASN B O 1
ATOM 3223 N N . ILE C 1 27 ? -7.059 -42.192 -41.166 1.00 26.20 80 ILE B N 1
ATOM 3224 C CA . ILE C 1 27 ? -8.105 -41.908 -42.139 1.00 24.20 80 ILE B CA 1
ATOM 3225 C C . ILE C 1 27 ? -9.473 -42.218 -41.558 1.00 27.10 80 ILE B C 1
ATOM 3226 O O . ILE C 1 27 ? -9.773 -43.382 -41.259 1.00 23.95 80 ILE B O 1
ATOM 3231 N N . VAL C 1 28 ? -10.292 -41.175 -41.403 1.00 24.31 81 VAL B N 1
ATOM 3232 C CA . VAL C 1 28 ? -11.606 -41.297 -40.777 1.00 22.92 81 VAL B CA 1
ATOM 3233 C C . VAL C 1 28 ? -12.681 -40.580 -41.582 1.00 25.27 81 VAL B C 1
ATOM 3234 O O . VAL C 1 28 ? -12.497 -39.433 -41.954 1.00 29.14 81 VAL B O 1
ATOM 3238 N N . ALA C 1 29 ? -13.804 -41.230 -41.846 1.00 20.57 82 ALA B N 1
ATOM 3239 C CA . ALA C 1 29 ? -14.929 -40.563 -42.485 1.00 21.49 82 ALA B CA 1
ATOM 3240 C C . ALA C 1 29 ? -16.008 -40.232 -41.458 1.00 23.59 82 ALA B C 1
ATOM 3241 O O . ALA C 1 29 ? -16.267 -41.018 -40.547 1.00 22.23 82 ALA B O 1
ATOM 3243 N N . THR C 1 30 ? -16.643 -39.074 -41.609 1.00 20.53 83 THR B N 1
ATOM 3244 C CA . THR C 1 30 ? -17.717 -38.671 -40.706 1.00 20.89 83 THR B CA 1
ATOM 3245 C C . THR C 1 30 ? -18.910 -38.246 -41.538 1.00 22.64 83 THR B C 1
ATOM 3246 O O . THR C 1 30 ? -18.761 -37.861 -42.700 1.00 28.64 83 THR B O 1
ATOM 3250 N N . GLY C 1 31 ? -20.101 -38.340 -40.969 1.00 21.77 84 GLY B N 1
ATOM 3251 C CA . GLY C 1 31 ? -21.299 -38.075 -41.735 1.00 23.43 84 GLY B CA 1
ATOM 3252 C C . GLY C 1 31 ? -22.466 -37.654 -40.882 1.00 27.59 84 GLY B C 1
ATOM 3253 O O . GLY C 1 31 ? -22.644 -38.134 -39.753 1.00 25.53 84 GLY B O 1
ATOM 3254 N N . GLY C 1 32 ? -23.283 -36.761 -41.424 1.00 26.11 85 GLY B N 1
ATOM 3255 C CA . GLY C 1 32 ? -24.426 -36.278 -40.679 1.00 29.74 85 GLY B CA 1
ATOM 3256 C C . GLY C 1 32 ? -25.382 -35.381 -41.431 1.00 31.22 85 GLY B C 1
ATOM 3257 O O . GLY C 1 32 ? -25.621 -35.540 -42.638 1.00 29.60 85 GLY B O 1
ATOM 3258 N N . SER C 1 33 ? -25.929 -34.427 -40.686 1.00 32.04 86 SER B N 1
ATOM 3259 C CA . SER C 1 33 ? -26.989 -33.551 -41.159 1.00 35.88 86 SER B CA 1
ATOM 3260 C C . SER C 1 33 ? -26.471 -32.145 -41.401 1.00 37.59 86 SER B C 1
ATOM 3261 O O . SER C 1 33 ? -25.581 -31.673 -40.690 1.00 34.44 86 SER B O 1
ATOM 3264 N N . GLU C 1 34 ? -27.028 -31.483 -42.410 1.00 38.12 87 GLU B N 1
ATOM 3265 C CA . GLU C 1 34 ? -26.652 -30.110 -42.724 1.00 40.44 87 GLU B CA 1
ATOM 3266 C C . GLU C 1 34 ? -27.669 -29.108 -42.196 1.00 40.54 87 GLU B C 1
ATOM 3267 O O . GLU C 1 34 ? -27.564 -27.914 -42.476 1.00 42.29 87 GLU B O 1
ATOM 3273 N N . GLY C 1 35 ? -28.655 -29.589 -41.445 1.00 40.95 88 GLY B N 1
ATOM 3274 C CA . GLY C 1 35 ? -29.673 -28.717 -40.885 1.00 45.20 88 GLY B CA 1
ATOM 3275 C C . GLY C 1 35 ? -31.035 -29.379 -40.784 1.00 45.66 88 GLY B C 1
ATOM 3276 O O . GLY C 1 35 ? -31.290 -30.396 -41.435 1.00 46.59 88 GLY B O 1
ATOM 3277 N N . ASP C 1 36 ? -31.915 -28.789 -39.980 1.00 43.55 89 ASP B N 1
ATOM 3278 C CA . ASP C 1 36 ? -33.232 -29.362 -39.712 1.00 47.17 89 ASP B CA 1
ATOM 3279 C C . ASP C 1 36 ? -34.271 -29.038 -40.789 1.00 45.33 89 ASP B C 1
ATOM 3280 O O . ASP C 1 36 ? -35.310 -29.688 -40.859 1.00 47.74 89 ASP B O 1
ATOM 3285 N N . ALA C 1 37 ? -34.000 -28.033 -41.617 1.00 50.26 90 ALA B N 1
ATOM 3286 C CA . ALA C 1 37 ? -34.903 -27.701 -42.720 1.00 48.51 90 ALA B CA 1
ATOM 3287 C C . ALA C 1 37 ? -34.943 -28.834 -43.739 1.00 52.21 90 ALA B C 1
ATOM 3288 O O . ALA C 1 37 ? -33.933 -29.492 -43.980 1.00 48.63 90 ALA B O 1
ATOM 3290 N N . ASP C 1 38 ? -36.106 -29.056 -44.344 1.00 54.47 91 ASP B N 1
ATOM 3291 C CA . ASP C 1 38 ? -36.275 -30.172 -45.271 1.00 55.17 91 ASP B CA 1
ATOM 3292 C C . ASP C 1 38 ? -35.404 -30.017 -46.512 1.00 52.98 91 ASP B C 1
ATOM 3293 O O . ASP C 1 38 ? -35.056 -31.008 -47.159 1.00 51.33 91 ASP B O 1
ATOM 3298 N N . ASP C 1 39 ? -35.037 -28.777 -46.826 1.00 52.40 92 ASP B N 1
ATOM 3299 C CA . ASP C 1 39 ? -34.149 -28.509 -47.953 1.00 51.78 92 ASP B CA 1
ATOM 3300 C C . ASP C 1 39 ? -32.680 -28.666 -47.559 1.00 49.83 92 ASP B C 1
ATOM 3301 O O . ASP C 1 39 ? -31.786 -28.507 -48.390 1.00 50.14 92 ASP B O 1
ATOM 3306 N N . ALA C 1 40 ? -32.433 -28.962 -46.287 1.00 47.07 93 ALA B N 1
ATOM 3307 C CA . ALA C 1 40 ? -31.078 -29.237 -45.828 1.00 43.19 93 ALA B CA 1
ATOM 3308 C C . ALA C 1 40 ? -30.751 -30.706 -46.073 1.00 42.56 93 ALA B C 1
ATOM 3309 O O . ALA C 1 40 ? -31.502 -31.589 -45.656 1.00 43.22 93 ALA B O 1
ATOM 3311 N N . PRO C 1 41 ? -29.638 -30.970 -46.770 1.00 41.91 94 PRO B N 1
ATOM 3312 C CA . PRO C 1 41 ? -29.270 -32.335 -47.158 1.00 42.46 94 PRO B CA 1
ATOM 3313 C C . PRO C 1 41 ? -28.390 -33.025 -46.125 1.00 38.26 94 PRO B C 1
ATOM 3314 O O . PRO C 1 41 ? -28.169 -32.493 -45.041 1.00 32.36 94 PRO B O 1
ATOM 3318 N N . GLY C 1 42 ? -27.890 -34.206 -46.470 1.00 39.79 95 GLY B N 1
ATOM 3319 C CA . GLY C 1 42 ? -26.913 -34.872 -45.634 1.00 36.83 95 GLY B CA 1
ATOM 3320 C C . GLY C 1 42 ? -25.527 -34.559 -46.142 1.00 33.42 95 GLY B C 1
ATOM 3321 O O . GLY C 1 42 ? -25.360 -34.128 -47.286 1.00 37.57 95 GLY B O 1
ATOM 3322 N N . LYS C 1 43 ? -24.521 -34.773 -45.306 1.00 33.49 96 LYS B N 1
ATOM 3323 C CA . LYS C 1 43 ? -23.164 -34.461 -45.729 1.00 32.40 96 LYS B CA 1
ATOM 3324 C C . LYS C 1 43 ? -22.118 -35.323 -45.051 1.00 32.84 96 LYS B C 1
ATOM 3325 O O . LYS C 1 43 ? -22.200 -35.576 -43.844 1.00 30.38 96 LYS B O 1
ATOM 3331 N N . GLY C 1 44 ? -21.135 -35.768 -45.828 1.00 30.67 97 GLY B N 1
ATOM 3332 C CA . GLY C 1 44 ? -20.017 -36.505 -45.270 1.00 27.04 97 GLY B CA 1
ATOM 3333 C C . GLY C 1 44 ? -18.683 -35.856 -45.564 1.00 32.81 97 GLY B C 1
ATOM 3334 O O . GLY C 1 44 ? -18.542 -35.112 -46.530 1.00 28.53 97 GLY B O 1
ATOM 3335 N N . TYR C 1 45 ? -17.696 -36.134 -44.724 1.00 25.44 98 TYR B N 1
ATOM 3336 C CA . TYR C 1 45 ? -16.343 -35.673 -44.972 1.00 26.94 98 TYR B CA 1
ATOM 3337 C C . TYR C 1 45 ? -15.373 -36.799 -44.702 1.00 28.99 98 TYR B C 1
ATOM 3338 O O . TYR C 1 45 ? -15.667 -37.706 -43.933 1.00 27.33 98 TYR B O 1
ATOM 3347 N N . VAL C 1 46 ? -14.227 -36.760 -45.365 1.00 27.60 99 VAL B N 1
ATOM 3348 C CA . VAL C 1 46 ? -13.144 -37.662 -45.016 1.00 27.31 99 VAL B CA 1
ATOM 3349 C C . VAL C 1 46 ? -11.969 -36.852 -44.491 1.00 28.84 99 VAL B C 1
ATOM 3350 O O . VAL C 1 46 ? -11.577 -35.839 -45.079 1.00 29.42 99 VAL B O 1
ATOM 3354 N N . LEU C 1 47 ? -11.414 -37.302 -43.372 1.00 27.43 100 LEU B N 1
ATOM 3355 C CA . LEU C 1 47 ? -10.371 -36.594 -42.661 1.00 26.76 100 LEU B CA 1
ATOM 3356 C C . LEU C 1 47 ? -9.124 -37.448 -42.562 1.00 29.50 100 LEU B C 1
ATOM 3357 O O . LEU C 1 47 ? -9.193 -38.683 -42.563 1.00 29.84 100 LEU B O 1
ATOM 3362 N N . ASP C 1 48 ? -7.988 -36.765 -42.480 1.00 28.30 101 ASP B N 1
ATOM 3363 C CA . ASP C 1 48 ? -6.699 -37.365 -42.155 1.00 27.12 101 ASP B CA 1
ATOM 3364 C C . ASP C 1 48 ? -6.188 -36.642 -40.916 1.00 33.99 101 ASP B C 1
ATOM 3365 O O . ASP C 1 48 ? -5.818 -35.469 -40.993 1.00 30.15 101 ASP B O 1
ATOM 3370 N N . ILE C 1 49 ? -6.186 -37.334 -39.778 1.00 31.43 102 ILE B N 1
ATOM 3371 C CA . ILE C 1 49 ? -5.837 -36.709 -38.507 1.00 33.16 102 ILE B CA 1
ATOM 3372 C C . ILE C 1 49 ? -4.342 -36.769 -38.194 1.00 39.38 102 ILE B C 1
ATOM 3373 O O . ILE C 1 49 ? -3.920 -36.347 -37.117 1.00 43.62 102 ILE B O 1
ATOM 3378 N N . SER C 1 50 ? -3.540 -37.284 -39.121 1.00 37.22 103 SER B N 1
ATOM 3379 C CA . SER C 1 50 ? -2.105 -37.422 -38.873 1.00 39.50 103 SER B CA 1
ATOM 3380 C C . SER C 1 50 ? -1.413 -36.060 -38.770 1.00 41.50 103 SER B C 1
ATOM 3381 O O . SER C 1 50 ? -1.994 -35.027 -39.105 1.00 43.45 103 SER B O 1
ATOM 3384 N N . SER C 1 75 ? -7.358 -26.956 -36.443 1.00 35.53 128 SER B N 1
ATOM 3385 C CA . SER C 1 75 ? -8.529 -27.131 -37.295 1.00 36.42 128 SER B CA 1
ATOM 3386 C C . SER C 1 75 ? -8.195 -28.005 -38.509 1.00 39.63 128 SER B C 1
ATOM 3387 O O . SER C 1 75 ? -7.306 -27.680 -39.296 1.00 38.29 128 SER B O 1
ATOM 3390 N N . LEU C 1 76 ? -8.910 -29.115 -38.660 1.00 33.93 129 LEU B N 1
ATOM 3391 C CA . LEU C 1 76 ? -8.607 -30.078 -39.717 1.00 30.55 129 LEU B CA 1
ATOM 3392 C C . LEU C 1 76 ? -9.251 -29.740 -41.058 1.00 29.44 129 LEU B C 1
ATOM 3393 O O . LEU C 1 76 ? -10.397 -29.300 -41.113 1.00 28.39 129 LEU B O 1
ATOM 3398 N N . ASN C 1 77 ? -8.517 -29.973 -42.147 1.00 33.19 130 ASN B N 1
ATOM 3399 C CA . ASN C 1 77 ? -9.081 -29.833 -43.491 1.00 34.37 130 ASN B CA 1
ATOM 3400 C C . ASN C 1 77 ? -9.385 -31.187 -44.110 1.00 24.43 130 ASN B C 1
ATOM 3401 O O . ASN C 1 77 ? -8.537 -32.068 -44.105 1.00 28.13 130 ASN B O 1
ATOM 3406 N N . PRO C 1 78 ? -10.606 -31.354 -44.630 1.00 23.50 131 PRO B N 1
ATOM 3407 C CA . PRO C 1 78 ? -11.004 -32.653 -45.175 1.00 27.20 131 PRO B CA 1
ATOM 3408 C C . PRO C 1 78 ? -10.222 -32.989 -46.423 1.00 31.23 131 PRO B C 1
ATOM 3409 O O . PRO C 1 78 ? -9.784 -32.078 -47.132 1.00 30.87 131 PRO B O 1
ATOM 3413 N N . ILE C 1 79 ? -10.039 -34.277 -46.678 1.00 30.76 132 ILE B N 1
ATOM 3414 C CA . ILE C 1 79 ? -9.357 -34.713 -47.887 1.00 26.18 132 ILE B CA 1
ATOM 3415 C C . ILE C 1 79 ? -10.358 -35.224 -48.908 1.00 32.30 132 ILE B C 1
ATOM 3416 O O . ILE C 1 79 ? -9.992 -35.562 -50.036 1.00 31.75 132 ILE B O 1
ATOM 3421 N N . PHE C 1 80 ? -11.624 -35.270 -48.519 1.00 29.90 133 PHE B N 1
ATOM 3422 C CA . PHE C 1 80 ? -12.680 -35.649 -49.444 1.00 27.93 133 PHE B CA 1
ATOM 3423 C C . PHE C 1 80 ? -14.035 -35.219 -48.909 1.00 27.09 133 PHE B C 1
ATOM 3424 O O . PHE C 1 80 ? -14.203 -34.979 -47.713 1.00 27.72 133 PHE B O 1
ATOM 3432 N N . GLU C 1 81 ? -15.013 -35.180 -49.799 1.00 28.79 134 GLU B N 1
ATOM 3433 C CA . GLU C 1 81 ? -16.343 -34.722 -49.458 1.00 30.95 134 GLU B CA 1
ATOM 3434 C C . GLU C 1 81 ? -17.407 -35.652 -50.033 1.00 35.04 134 GLU B C 1
ATOM 3435 O O . GLU C 1 81 ? -17.386 -35.995 -51.219 1.00 34.21 134 GLU B O 1
ATOM 3441 N N . ILE C 1 82 ? -18.316 -36.092 -49.173 1.00 33.05 135 ILE B N 1
ATOM 3442 C CA . ILE C 1 82 ? -19.396 -36.968 -49.591 1.00 33.03 135 ILE B CA 1
ATOM 3443 C C . ILE C 1 82 ? -20.679 -36.177 -49.779 1.00 32.48 135 ILE B C 1
ATOM 3444 O O . ILE C 1 82 ? -21.312 -35.745 -48.804 1.00 33.68 135 ILE B O 1
ATOM 3449 N N . ASP C 1 83 ? -21.040 -35.989 -51.049 1.00 34.94 136 ASP B N 1
ATOM 3450 C CA . ASP C 1 83 ? -22.269 -35.313 -51.441 1.00 34.10 136 ASP B CA 1
ATOM 3451 C C . ASP C 1 83 ? -23.178 -36.297 -52.149 1.00 33.23 136 ASP B C 1
ATOM 3452 O O . ASP C 1 83 ? -22.748 -37.383 -52.525 1.00 37.96 136 ASP B O 1
ATOM 3457 N N . GLY C 1 84 ? -24.433 -35.918 -52.344 1.00 34.98 137 GLY B N 1
ATOM 3458 C CA . GLY C 1 84 ? -25.362 -36.767 -53.062 1.00 35.72 137 GLY B CA 1
ATOM 3459 C C . GLY C 1 84 ? -26.537 -37.180 -52.209 1.00 34.15 137 GLY B C 1
ATOM 3460 O O . GLY C 1 84 ? -27.614 -37.471 -52.726 1.00 37.06 137 GLY B O 1
ATOM 3461 N N . HIS C 1 85 ? -26.338 -37.208 -50.893 1.00 36.84 138 HIS B N 1
ATOM 3462 C CA . HIS C 1 85 ? -27.424 -37.565 -49.987 1.00 35.41 138 HIS B CA 1
ATOM 3463 C C . HIS C 1 85 ? -28.363 -36.388 -49.748 1.00 35.80 138 HIS B C 1
ATOM 3464 O O . HIS C 1 85 ? -27.938 -35.318 -49.325 1.00 36.88 138 HIS B O 1
ATOM 3471 N N . THR C 1 86 ? -29.645 -36.612 -50.015 1.00 37.83 139 THR B N 1
ATOM 3472 C CA . THR C 1 86 ? -30.679 -35.605 -49.828 1.00 39.03 139 THR B CA 1
ATOM 3473 C C . THR C 1 86 ? -31.215 -35.619 -48.396 1.00 40.90 139 THR B C 1
ATOM 3474 O O . THR C 1 86 ? -32.086 -34.828 -48.036 1.00 40.30 139 THR B O 1
ATOM 3478 N N . ASP C 1 87 ? -30.699 -36.542 -47.590 1.00 39.81 140 ASP B N 1
ATOM 3479 C CA . ASP C 1 87 ? -31.038 -36.612 -46.175 1.00 35.89 140 ASP B CA 1
ATOM 3480 C C . ASP C 1 87 ? -29.773 -36.975 -45.408 1.00 33.89 140 ASP B C 1
ATOM 3481 O O . ASP C 1 87 ? -28.739 -37.242 -46.017 1.00 32.30 140 ASP B O 1
ATOM 3486 N N . SER C 1 88 ? -29.863 -36.997 -44.082 1.00 35.66 141 SER B N 1
ATOM 3487 C CA . SER C 1 88 ? -28.698 -37.189 -43.220 1.00 32.63 141 SER B CA 1
ATOM 3488 C C . SER C 1 88 ? -27.938 -38.465 -43.550 1.00 29.87 141 SER B C 1
ATOM 3489 O O . SER C 1 88 ? -28.550 -39.498 -43.818 1.00 31.30 141 SER B O 1
ATOM 3492 N N . ILE C 1 89 ? -26.611 -38.388 -43.533 1.00 24.78 142 ILE B N 1
ATOM 3493 C CA . ILE C 1 89 ? -25.793 -39.593 -43.589 1.00 25.48 142 ILE B CA 1
ATOM 3494 C C . ILE C 1 89 ? -25.873 -40.246 -42.216 1.00 29.67 142 ILE B C 1
ATOM 3495 O O . ILE C 1 89 ? -25.495 -39.634 -41.213 1.00 27.58 142 ILE B O 1
ATOM 3500 N N . ASN C 1 90 ? -26.390 -41.471 -42.182 1.00 25.91 143 ASN B N 1
ATOM 3501 C CA . ASN C 1 90 ? -26.669 -42.185 -40.944 1.00 25.21 143 ASN B CA 1
ATOM 3502 C C . ASN C 1 90 ? -25.660 -43.301 -40.656 1.00 26.38 143 ASN B C 1
ATOM 3503 O O . ASN C 1 90 ? -25.516 -43.745 -39.514 1.00 22.33 143 ASN B O 1
ATOM 3508 N N . ALA C 1 91 ? -24.965 -43.752 -41.695 1.00 21.25 144 ALA B N 1
ATOM 3509 C CA . ALA C 1 91 ? -24.037 -44.872 -41.569 1.00 24.04 144 ALA B CA 1
ATOM 3510 C C . ALA C 1 91 ? -22.852 -44.759 -42.523 1.00 19.78 144 ALA B C 1
ATOM 3511 O O . ALA C 1 91 ? -23.005 -44.340 -43.665 1.00 23.23 144 ALA B O 1
ATOM 3513 N N . LEU C 1 92 ? -21.672 -45.128 -42.032 1.00 20.48 145 LEU B N 1
ATOM 3514 C CA . LEU C 1 92 ? -20.450 -45.155 -42.833 1.00 20.65 145 LEU B CA 1
ATOM 3515 C C . LEU C 1 92 ? -19.623 -46.386 -42.524 1.00 22.25 145 LEU B C 1
ATOM 3516 O O . LEU C 1 92 ? -19.523 -46.796 -41.377 1.00 19.07 145 LEU B O 1
ATOM 3521 N N . THR C 1 93 ? -18.975 -46.949 -43.533 1.00 20.33 146 THR B N 1
ATOM 3522 C CA . THR C 1 93 ? -18.010 -47.984 -43.238 1.00 17.63 146 THR B CA 1
ATOM 3523 C C . THR C 1 93 ? -16.948 -48.088 -44.333 1.00 17.40 146 THR B C 1
ATOM 3524 O O . THR C 1 93 ? -17.243 -47.915 -45.508 1.00 19.31 146 THR B O 1
ATOM 3528 N N . PHE C 1 94 ? -15.708 -48.320 -43.921 1.00 17.68 147 PHE B N 1
ATOM 3529 C CA . PHE C 1 94 ? -14.685 -48.825 -44.834 1.00 20.03 147 PHE B CA 1
ATOM 3530 C C . PHE C 1 94 ? -14.851 -50.335 -44.884 1.00 21.66 147 PHE B C 1
ATOM 3531 O O . PHE C 1 94 ? -15.249 -50.937 -43.899 1.00 21.61 147 PHE B O 1
ATOM 3539 N N . THR C 1 95 ? -14.562 -50.961 -46.020 1.00 19.00 148 THR B N 1
ATOM 3540 C CA . THR C 1 95 ? -14.656 -52.411 -46.047 1.00 14.70 148 THR B CA 1
ATOM 3541 C C . THR C 1 95 ? -13.461 -53.094 -45.401 1.00 18.23 148 THR B C 1
ATOM 3542 O O . THR C 1 95 ? -12.382 -52.525 -45.287 1.00 17.93 148 THR B O 1
ATOM 3546 N N . LEU C 1 96 ? -13.680 -54.330 -44.956 1.00 17.95 149 LEU B N 1
ATOM 3547 C CA . LEU C 1 96 ? -12.602 -55.204 -44.520 1.00 17.06 149 LEU B CA 1
ATOM 3548 C C . LEU C 1 96 ? -12.194 -56.070 -45.707 1.00 19.30 149 LEU B C 1
ATOM 3549 O O . LEU C 1 96 ? -13.014 -56.313 -46.585 1.00 19.35 149 LEU B O 1
ATOM 3554 N N . PRO C 1 97 ? -10.942 -56.554 -45.732 1.00 21.00 150 PRO B N 1
ATOM 3555 C CA . PRO C 1 97 ? -9.878 -56.419 -44.734 1.00 23.55 150 PRO B CA 1
ATOM 3556 C C . PRO C 1 97 ? -8.999 -55.173 -44.913 1.00 23.85 150 PRO B C 1
ATOM 3557 O O . PRO C 1 97 ? -8.256 -54.827 -43.996 1.00 26.19 150 PRO B O 1
ATOM 3561 N N . ARG C 1 98 ? -9.081 -54.517 -46.059 1.00 21.80 151 ARG B N 1
ATOM 3562 C CA . ARG C 1 98 ? -8.084 -53.501 -46.390 1.00 23.40 151 ARG B CA 1
ATOM 3563 C C . ARG C 1 98 ? -8.637 -52.127 -46.765 1.00 24.79 151 ARG B C 1
ATOM 3564 O O . ARG C 1 98 ? -7.889 -51.264 -47.218 1.00 26.36 151 ARG B O 1
ATOM 3572 N N . GLY C 1 99 ? -9.936 -51.916 -46.579 1.00 22.18 152 GLY B N 1
ATOM 3573 C CA . GLY C 1 99 ? -10.542 -50.628 -46.870 1.00 23.86 152 GLY B CA 1
ATOM 3574 C C . GLY C 1 99 ? -10.499 -50.217 -48.330 1.00 23.74 152 GLY B C 1
ATOM 3575 O O . GLY C 1 99 ? -10.254 -49.051 -48.637 1.00 24.76 152 GLY B O 1
ATOM 3576 N N . ASP C 1 100 ? -10.752 -51.162 -49.233 1.00 24.70 153 ASP B N 1
ATOM 3577 C CA . ASP C 1 100 ? -10.734 -50.874 -50.666 1.00 26.79 153 ASP B CA 1
ATOM 3578 C C . ASP C 1 100 ? -11.919 -50.006 -51.059 1.00 25.09 153 ASP B C 1
ATOM 3579 O O . ASP C 1 100 ? -11.919 -49.387 -52.128 1.00 25.14 153 ASP B O 1
ATOM 3584 N N . PHE C 1 101 ? -12.935 -49.963 -50.197 1.00 21.62 154 PHE B N 1
ATOM 3585 C CA . PHE C 1 101 ? -14.121 -49.169 -50.460 1.00 17.27 154 PHE B CA 1
ATOM 3586 C C . PHE C 1 101 ? -14.571 -48.406 -49.228 1.00 22.54 154 PHE B C 1
ATOM 3587 O O . PHE C 1 101 ? -14.368 -48.847 -48.096 1.00 20.13 154 PHE B O 1
ATOM 3595 N N . LEU C 1 102 ? -15.193 -47.265 -49.485 1.00 22.29 155 LEU B N 1
ATOM 3596 C CA . LEU C 1 102 ? -15.863 -46.479 -48.473 1.00 19.42 155 LEU B CA 1
ATOM 3597 C C . LEU C 1 102 ? -17.325 -46.386 -48.886 1.00 22.65 155 LEU B C 1
ATOM 3598 O O . LEU C 1 102 ? -17.645 -46.038 -50.020 1.00 21.31 155 LEU B O 1
ATOM 3603 N N . VAL C 1 103 ? -18.220 -46.728 -47.972 1.00 17.70 156 VAL B N 1
ATOM 3604 C CA . VAL C 1 103 ? -19.638 -46.759 -48.295 1.00 17.30 156 VAL B CA 1
ATOM 3605 C C . VAL C 1 103 ? -20.405 -45.847 -47.357 1.00 23.48 156 VAL B C 1
ATOM 3606 O O . VAL C 1 103 ? -20.220 -45.929 -46.146 1.00 18.59 156 VAL B O 1
ATOM 3610 N N . SER C 1 104 ? -21.257 -44.981 -47.902 1.00 22.28 157 SER B N 1
ATOM 3611 C CA . SER C 1 104 ? -22.114 -44.157 -47.054 1.00 22.28 157 SER B CA 1
ATOM 3612 C C . SER C 1 104 ? -23.562 -44.569 -47.223 1.00 23.57 157 SER B C 1
ATOM 3613 O O . SER C 1 104 ? -23.984 -44.981 -48.306 1.00 25.61 157 SER B O 1
ATOM 3616 N N . GLY C 1 105 ? -24.324 -44.465 -46.144 1.00 20.11 158 GLY B N 1
ATOM 3617 C CA . GLY C 1 105 ? -25.738 -44.768 -46.184 1.00 21.35 158 GLY B CA 1
ATOM 3618 C C . GLY C 1 105 ? -26.525 -43.669 -45.513 1.00 25.13 158 GLY B C 1
ATOM 3619 O O . GLY C 1 105 ? -26.135 -43.183 -44.457 1.00 27.40 158 GLY B O 1
ATOM 3620 N N . GLY C 1 106 ? -27.643 -43.290 -46.114 1.00 28.04 159 GLY B N 1
ATOM 3621 C CA . GLY C 1 106 ? -28.384 -42.138 -45.641 1.00 31.74 159 GLY B CA 1
ATOM 3622 C C . GLY C 1 106 ? -29.789 -42.453 -45.190 1.00 30.91 159 GLY B C 1
ATOM 3623 O O . GLY C 1 106 ? -30.312 -43.537 -45.446 1.00 29.59 159 GLY B O 1
ATOM 3624 N N . MET C 1 107 ? -30.406 -41.488 -44.514 1.00 30.97 160 MET B N 1
ATOM 3625 C CA . MET C 1 107 ? -31.801 -41.608 -44.117 1.00 34.48 160 MET B CA 1
ATOM 3626 C C . MET C 1 107 ? -32.704 -41.475 -45.335 1.00 33.75 160 MET B C 1
ATOM 3627 O O . MET C 1 107 ? -33.918 -41.641 -45.235 1.00 34.95 160 MET B O 1
ATOM 3632 N N . ASP C 1 108 ? -32.095 -41.163 -46.479 1.00 36.43 161 ASP B N 1
ATOM 3633 C CA . ASP C 1 108 ? -32.781 -41.147 -47.768 1.00 36.72 161 ASP B CA 1
ATOM 3634 C C . ASP C 1 108 ? -32.754 -42.529 -48.432 1.00 39.61 161 ASP B C 1
ATOM 3635 O O . ASP C 1 108 ? -33.328 -42.727 -49.506 1.00 40.83 161 ASP B O 1
ATOM 3640 N N . GLY C 1 109 ? -32.075 -43.480 -47.793 1.00 36.58 162 GLY B N 1
ATOM 3641 C CA . GLY C 1 109 ? -32.001 -44.838 -48.304 1.00 35.53 162 GLY B CA 1
ATOM 3642 C C . GLY C 1 109 ? -30.903 -45.038 -49.332 1.00 35.00 162 GLY B C 1
ATOM 3643 O O . GLY C 1 109 ? -30.665 -46.158 -49.797 1.00 34.25 162 GLY B O 1
ATOM 3644 N N . ARG C 1 110 ? -30.226 -43.951 -49.690 1.00 35.36 163 ARG B N 1
ATOM 3645 C CA . ARG C 1 110 ? -29.142 -44.029 -50.658 1.00 35.53 163 ARG B CA 1
ATOM 3646 C C . ARG C 1 110 ? -27.924 -44.717 -50.061 1.00 30.52 163 ARG B C 1
ATOM 3647 O O . ARG C 1 110 ? -27.518 -44.425 -48.937 1.00 30.80 163 ARG B O 1
ATOM 3655 N N . MET C 1 111 ? -27.363 -45.647 -50.822 1.00 25.70 164 MET B N 1
ATOM 3656 C CA . MET C 1 111 ? -26.082 -46.248 -50.498 1.00 26.44 164 MET B CA 1
ATOM 3657 C C . MET C 1 111 ? -25.093 -45.875 -51.583 1.00 32.44 164 MET B C 1
ATOM 3658 O O . MET C 1 111 ? -25.289 -46.231 -52.750 1.00 31.36 164 MET B O 1
ATOM 3663 N N . ARG C 1 112 ? -24.041 -45.153 -51.203 1.00 29.30 165 ARG B N 1
ATOM 3664 C CA . ARG C 1 112 ? -23.056 -44.692 -52.165 1.00 29.20 165 ARG B CA 1
ATOM 3665 C C . ARG C 1 112 ? -21.695 -45.331 -51.911 1.00 26.20 165 ARG B C 1
ATOM 3666 O O . ARG C 1 112 ? -21.173 -45.333 -50.795 1.00 25.49 165 ARG B O 1
ATOM 3674 N N . VAL C 1 113 ? -21.152 -45.897 -52.979 1.00 21.47 166 VAL B N 1
ATOM 3675 C CA . VAL C 1 113 ? -19.919 -46.663 -52.959 1.00 23.07 166 VAL B CA 1
ATOM 3676 C C . VAL C 1 113 ? -18.788 -45.939 -53.682 1.00 28.50 166 VAL B C 1
ATOM 3677 O O . VAL C 1 113 ? -18.915 -45.572 -54.878 1.00 28.67 166 VAL B O 1
ATOM 3681 N N . TYR C 1 114 ? -17.696 -45.771 -52.931 1.00 25.59 167 TYR B N 1
ATOM 3682 C CA . TYR C 1 114 ? -16.459 -45.137 -53.362 1.00 25.71 167 TYR B CA 1
ATOM 3683 C C . TYR C 1 114 ? -15.305 -46.113 -53.327 1.00 27.23 167 TYR B C 1
ATOM 3684 O O . TYR C 1 114 ? -15.127 -46.830 -52.346 1.00 24.79 167 TYR B O 1
ATOM 3693 N N . ALA C 1 115 ? -14.509 -46.140 -54.389 1.00 22.81 168 ALA B N 1
ATOM 3694 C CA . ALA C 1 115 ? -13.246 -46.855 -54.342 1.00 23.90 168 ALA B CA 1
ATOM 3695 C C . ALA C 1 115 ? -12.219 -46.018 -53.594 1.00 22.36 168 ALA B C 1
ATOM 3696 O O . ALA C 1 115 ? -12.232 -44.788 -53.674 1.00 30.12 168 ALA B O 1
ATOM 3698 N N . VAL C 1 116 ? -11.318 -46.682 -52.879 1.00 25.43 169 VAL B N 1
ATOM 3699 C CA . VAL C 1 116 ? -10.323 -45.991 -52.061 1.00 27.38 169 VAL B CA 1
ATOM 3700 C C . VAL C 1 116 ? -8.900 -46.371 -52.454 1.00 37.38 169 VAL B C 1
ATOM 3701 O O . VAL C 1 116 ? -8.567 -47.550 -52.517 1.00 37.58 169 VAL B O 1
ATOM 3705 N N . SER C 1 117 ? -8.059 -45.373 -52.716 1.00 34.70 170 SER B N 1
ATOM 3706 C CA . SER C 1 117 ? -6.648 -45.635 -52.973 1.00 38.99 170 SER B CA 1
ATOM 3707 C C . SER C 1 117 ? -5.768 -44.884 -51.986 1.00 43.92 170 SER B C 1
ATOM 3708 O O . SER C 1 117 ? -5.871 -43.663 -51.839 1.00 44.41 170 SER B O 1
ATOM 3711 N N . VAL C 1 118 ? -4.913 -45.629 -51.298 1.00 47.05 171 VAL B N 1
ATOM 3712 C CA . VAL C 1 118 ? -3.956 -45.030 -50.386 1.00 49.24 171 VAL B CA 1
ATOM 3713 C C . VAL C 1 118 ? -2.550 -45.203 -50.937 1.00 55.29 171 VAL B C 1
ATOM 3714 O O . VAL C 1 118 ? -1.945 -46.268 -50.798 1.00 55.41 171 VAL B O 1
ATOM 3718 N N . PRO C 1 119 ? -2.029 -44.148 -51.579 1.00 58.72 172 PRO B N 1
ATOM 3719 C CA . PRO C 1 119 ? -0.625 -44.143 -51.990 1.00 61.55 172 PRO B CA 1
ATOM 3720 C C . PRO C 1 119 ? 0.221 -44.297 -50.738 1.00 63.49 172 PRO B C 1
ATOM 3721 O O . PRO C 1 119 ? -0.202 -43.828 -49.680 1.00 64.90 172 PRO B O 1
ATOM 3725 N N . GLN C 1 120 ? 1.377 -44.942 -50.820 1.00 68.29 173 GLN B N 1
ATOM 3726 C CA . GLN C 1 120 ? 2.188 -45.075 -49.609 1.00 70.84 173 GLN B CA 1
ATOM 3727 C C . GLN C 1 120 ? 3.361 -44.093 -49.558 1.00 72.58 173 GLN B C 1
ATOM 3728 O O . GLN C 1 120 ? 3.455 -43.306 -48.622 1.00 71.12 173 GLN B O 1
ATOM 3734 N N . ASN C 1 121 ? 4.226 -44.073 -50.561 1.00 73.66 174 ASN B N 1
ATOM 3735 C CA . ASN C 1 121 ? 5.182 -42.973 -50.633 1.00 76.77 174 ASN B CA 1
ATOM 3736 C C . ASN C 1 121 ? 4.548 -41.733 -51.275 1.00 76.56 174 ASN B C 1
ATOM 3737 O O . ASN C 1 121 ? 4.965 -40.602 -51.015 1.00 76.64 174 ASN B O 1
ATOM 3742 N N . GLY C 1 122 ? 3.521 -41.964 -52.091 1.00 75.85 175 GLY B N 1
ATOM 3743 C CA . GLY C 1 122 ? 2.863 -40.919 -52.860 1.00 72.31 175 GLY B CA 1
ATOM 3744 C C . GLY C 1 122 ? 2.331 -39.728 -52.080 1.00 73.80 175 GLY B C 1
ATOM 3745 O O . GLY C 1 122 ? 3.080 -38.806 -51.753 1.00 78.52 175 GLY B O 1
ATOM 3746 N N . ALA C 1 123 ? 1.033 -39.741 -51.783 1.00 69.89 176 ALA B N 1
ATOM 3747 C CA . ALA C 1 123 ? 0.387 -38.587 -51.164 1.00 65.82 176 ALA B CA 1
ATOM 3748 C C . ALA C 1 123 ? -0.882 -38.962 -50.401 1.00 60.15 176 ALA B C 1
ATOM 3749 O O . ALA C 1 123 ? -1.028 -40.091 -49.929 1.00 59.01 176 ALA B O 1
ATOM 3751 N N . LEU C 1 124 ? -1.796 -38.000 -50.286 1.00 55.62 177 LEU B N 1
ATOM 3752 C CA . LEU C 1 124 ? -3.042 -38.199 -49.553 1.00 55.07 177 LEU B CA 1
ATOM 3753 C C . LEU C 1 124 ? -3.907 -39.290 -50.176 1.00 51.58 177 LEU B C 1
ATOM 3754 O O . LEU C 1 124 ? -3.758 -39.631 -51.349 1.00 49.10 177 LEU B O 1
ATOM 3759 N N . ALA C 1 125 ? -4.813 -39.840 -49.375 1.00 47.29 178 ALA B N 1
ATOM 3760 C CA . ALA C 1 125 ? -5.713 -40.876 -49.852 1.00 43.37 178 ALA B CA 1
ATOM 3761 C C . ALA C 1 125 ? -6.708 -40.297 -50.851 1.00 41.45 178 ALA B C 1
ATOM 3762 O O . ALA C 1 125 ? -7.168 -39.160 -50.705 1.00 39.16 178 ALA B O 1
ATOM 3764 N N . GLN C 1 126 ? -7.034 -41.085 -51.869 1.00 37.58 179 GLN B N 1
ATOM 3765 C CA . GLN C 1 126 ? -7.939 -40.645 -52.920 1.00 37.93 179 GLN B CA 1
ATOM 3766 C C . GLN C 1 126 ? -9.207 -41.484 -52.975 1.00 31.23 179 GLN B C 1
ATOM 3767 O O . GLN C 1 126 ? -9.208 -42.656 -52.602 1.00 37.03 179 GLN B O 1
ATOM 3773 N N . PHE C 1 127 ? -10.285 -40.871 -53.448 1.00 29.59 180 PHE B N 1
ATOM 3774 C CA . PHE C 1 127 ? -11.601 -41.489 -53.411 1.00 33.12 180 PHE B CA 1
ATOM 3775 C C . PHE C 1 127 ? -12.358 -41.240 -54.706 1.00 33.82 180 PHE B C 1
ATOM 3776 O O . PHE C 1 127 ? -12.372 -40.123 -55.226 1.00 35.36 180 PHE B O 1
ATOM 3784 N N . LYS C 1 128 ? -12.991 -42.284 -55.225 1.00 28.74 181 LYS B N 1
ATOM 3785 C CA . LYS C 1 128 ? -13.716 -42.185 -56.481 1.00 30.47 181 LYS B CA 1
ATOM 3786 C C . LYS C 1 128 ? -15.101 -42.794 -56.358 1.00 29.12 181 LYS B C 1
ATOM 3787 O O . LYS C 1 128 ? -15.235 -43.979 -56.045 1.00 28.11 181 LY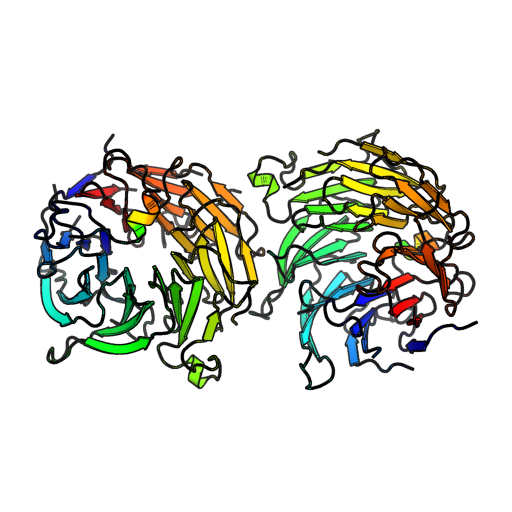S B O 1
ATOM 3793 N N . PHE C 1 129 ? -16.128 -41.989 -56.610 1.00 28.05 182 PHE B N 1
ATOM 3794 C CA . PHE C 1 129 ? -17.498 -42.482 -56.634 1.00 32.05 182 PHE B CA 1
ATOM 3795 C C . PHE C 1 129 ? -17.670 -43.538 -57.715 1.00 37.27 182 PHE B C 1
ATOM 3796 O O . PHE C 1 129 ? -17.395 -43.296 -58.898 1.00 32.84 182 PHE B O 1
ATOM 3804 N N . LEU C 1 130 ? -18.108 -44.721 -57.300 1.00 31.48 183 LEU B N 1
ATOM 3805 C CA . LEU C 1 130 ? -18.371 -45.791 -58.245 1.00 32.61 183 LEU B CA 1
ATOM 3806 C C . LEU C 1 130 ? -19.852 -45.934 -58.496 1.00 35.70 183 LEU B C 1
ATOM 3807 O O . LEU C 1 130 ? -20.281 -45.990 -59.652 1.00 34.64 183 LEU B O 1
ATOM 3812 N N . ALA C 1 131 ? -20.646 -46.009 -57.431 1.00 31.63 184 ALA B N 1
ATOM 3813 C CA . ALA C 1 131 ? -22.061 -46.314 -57.668 1.00 29.82 184 ALA B CA 1
ATOM 3814 C C . ALA C 1 131 ? -23.005 -45.889 -56.552 1.00 34.03 184 ALA B C 1
ATOM 3815 O O . ALA C 1 131 ? -22.591 -45.701 -55.422 1.00 30.77 184 ALA B O 1
ATOM 3817 N N . GLU C 1 132 ? -24.283 -45.756 -56.893 1.00 34.99 185 GLU B N 1
ATOM 3818 C CA . GLU C 1 132 ? -25.317 -45.420 -55.924 1.00 39.66 185 GLU B CA 1
ATOM 3819 C C . GLU C 1 132 ? -26.533 -46.319 -56.120 1.00 42.55 185 GLU B C 1
ATOM 3820 O O . GLU C 1 132 ? -26.990 -46.519 -57.247 1.00 38.19 185 GLU B O 1
ATOM 3826 N N . SER C 1 133 ? -27.049 -46.877 -55.030 1.00 37.61 186 SER B N 1
ATOM 3827 C CA . SER C 1 133 ? -28.290 -47.641 -55.124 1.00 40.92 186 SER B CA 1
ATOM 3828 C C . SER C 1 133 ? -29.251 -47.272 -54.000 1.00 38.48 186 SER B C 1
ATOM 3829 O O . SER C 1 133 ? -28.893 -46.544 -53.077 1.00 39.62 186 SER B O 1
ATOM 3832 N N . GLN C 1 134 ? -30.479 -47.762 -54.093 1.00 38.93 187 GLN B N 1
ATOM 3833 C CA . GLN C 1 134 ? -31.525 -47.370 -53.158 1.00 39.67 187 GLN B CA 1
ATOM 3834 C C . GLN C 1 134 ? -32.464 -48.539 -52.896 1.00 40.52 187 GLN B C 1
ATOM 3835 O O . GLN C 1 134 ? -33.625 -48.511 -53.297 1.00 41.43 187 GLN B O 1
ATOM 3841 N N . GLU C 1 135 ? -31.958 -49.568 -52.226 1.00 39.18 188 GLU B N 1
ATOM 3842 C CA . GLU C 1 135 ? -32.748 -50.775 -51.999 1.00 38.90 188 GLU B CA 1
ATOM 3843 C C . GLU C 1 135 ? -33.768 -50.594 -50.877 1.00 39.28 188 GLU B C 1
ATOM 3844 O O . GLU C 1 135 ? -34.764 -51.322 -50.802 1.00 35.33 188 GLU B O 1
ATOM 3850 N N . THR C 1 136 ? -33.507 -49.631 -49.999 1.00 36.02 189 THR B N 1
ATOM 3851 C CA . THR C 1 136 ? -34.390 -49.348 -48.874 1.00 36.78 189 THR B CA 1
ATOM 3852 C C . THR C 1 136 ? -34.640 -47.850 -48.751 1.00 40.32 189 THR B C 1
ATOM 3853 O O . THR C 1 136 ? -34.000 -47.050 -49.427 1.00 37.80 189 THR B O 1
ATOM 3857 N N . GLU C 1 137 ? -35.560 -47.476 -47.870 1.00 40.21 190 GLU B N 1
ATOM 3858 C CA . GLU C 1 137 ? -35.934 -46.077 -47.720 1.00 43.55 190 GLU B CA 1
ATOM 3859 C C . GLU C 1 137 ? -35.067 -45.356 -46.695 1.00 39.26 190 GLU B C 1
ATOM 3860 O O . GLU C 1 137 ? -34.890 -44.139 -46.767 1.00 40.84 190 GLU B O 1
ATOM 3866 N N . GLU C 1 138 ? -34.518 -46.110 -45.750 1.00 36.27 191 GLU B N 1
ATOM 3867 C CA . GLU C 1 138 ? -33.745 -45.519 -44.667 1.00 32.83 191 GLU B CA 1
ATOM 3868 C C . GLU C 1 138 ? -32.762 -46.515 -44.063 1.00 29.98 191 GLU B C 1
ATOM 3869 O O . GLU C 1 138 ? -33.175 -47.518 -43.498 1.00 28.29 191 GLU B O 1
ATOM 3875 N N . ILE C 1 139 ? -31.468 -46.221 -44.172 1.00 25.21 192 ILE B N 1
ATOM 3876 C CA . ILE C 1 139 ? -30.426 -47.116 -43.671 1.00 26.07 192 ILE B CA 1
ATOM 3877 C C . ILE C 1 139 ? -30.060 -46.802 -42.219 1.00 25.70 192 ILE B C 1
ATOM 3878 O O . ILE C 1 139 ? -29.727 -45.670 -41.895 1.00 24.93 192 ILE B O 1
ATOM 3883 N N . ASN C 1 140 ? -30.119 -47.808 -41.345 1.00 22.43 193 ASN B N 1
ATOM 3884 C CA . ASN C 1 140 ? -29.855 -47.589 -39.915 1.00 22.00 193 ASN B CA 1
ATOM 3885 C C . ASN C 1 140 ? -28.425 -47.895 -39.487 1.00 21.94 193 ASN B C 1
ATOM 3886 O O . ASN C 1 140 ? -27.916 -47.284 -38.550 1.00 22.01 193 ASN B O 1
ATOM 3891 N N . TRP C 1 141 ? -27.774 -48.839 -40.167 1.00 18.50 194 TRP B N 1
ATOM 3892 C CA . TRP C 1 141 ? -26.424 -49.243 -39.774 1.00 17.01 194 TRP B CA 1
ATOM 3893 C C . TRP C 1 141 ? -25.714 -50.005 -40.889 1.00 14.35 194 TRP B C 1
ATOM 3894 O O . TRP C 1 141 ? -26.356 -50.604 -41.751 1.00 16.47 194 TRP B O 1
ATOM 3905 N N . PHE C 1 142 ? -24.387 -49.969 -40.845 1.00 15.41 195 PHE B N 1
ATOM 3906 C CA . PHE C 1 142 ? -23.531 -50.844 -41.652 1.00 15.35 195 PHE B CA 1
ATOM 3907 C C . PHE C 1 142 ? -22.707 -51.727 -40.731 1.00 16.54 195 PHE B C 1
ATOM 3908 O O . PHE C 1 142 ? -22.360 -51.320 -39.616 1.00 16.47 195 PHE B O 1
ATOM 3916 N N . ALA C 1 143 ? -22.335 -52.899 -41.226 1.00 12.80 196 ALA B N 1
ATOM 3917 C CA . ALA C 1 143 ? -21.347 -53.736 -40.560 1.00 15.58 196 ALA B CA 1
ATOM 3918 C C . ALA C 1 143 ? -20.547 -54.496 -41.597 1.00 13.02 196 ALA B C 1
ATOM 3919 O O . ALA C 1 143 ? -21.132 -55.294 -42.330 1.00 16.40 196 ALA B O 1
ATOM 3921 N N . PRO C 1 144 ? -19.220 -54.279 -41.647 1.00 14.65 197 PRO B N 1
ATOM 3922 C CA . PRO C 1 144 ? -18.396 -55.002 -42.634 1.00 13.24 197 PRO B CA 1
ATOM 3923 C C . PRO C 1 144 ? -18.191 -56.443 -42.207 1.00 15.66 197 PRO B C 1
ATOM 3924 O O . PRO C 1 144 ? -18.047 -56.721 -41.017 1.00 14.29 197 PRO B O 1
ATOM 3928 N N . CYS C 1 145 ? -18.166 -57.341 -43.186 1.00 14.79 198 CYS B N 1
ATOM 3929 C CA . CYS C 1 145 ? -17.999 -58.763 -42.913 1.00 13.40 198 CYS B CA 1
ATOM 3930 C C . CYS C 1 145 ? -16.542 -59.067 -42.584 1.00 16.57 198 CYS B C 1
ATOM 3931 O O . CYS C 1 145 ? -15.649 -58.753 -43.369 1.00 17.17 198 CYS B O 1
ATOM 3934 N N . PRO C 1 146 ? -16.294 -59.696 -41.428 1.00 15.17 199 PRO B N 1
ATOM 3935 C CA . PRO C 1 146 ? -14.916 -60.015 -41.039 1.00 14.56 199 PRO B CA 1
ATOM 3936 C C . PRO C 1 146 ? -14.366 -61.300 -41.681 1.00 18.32 199 PRO B C 1
ATOM 3937 O O . PRO C 1 146 ? -13.205 -61.627 -41.442 1.00 21.47 199 PRO B O 1
ATOM 3941 N N . SER C 1 147 ? -15.166 -62.017 -42.462 1.00 15.22 200 SER B N 1
ATOM 3942 C CA . SER C 1 147 ? -14.661 -63.252 -43.079 1.00 16.58 200 SER B CA 1
ATOM 3943 C C . SER C 1 147 ? -13.518 -62.956 -44.042 1.00 17.54 200 SER B C 1
ATOM 3944 O O . SER C 1 147 ? -13.698 -62.211 -44.989 1.00 18.79 200 SER B O 1
ATOM 3947 N N . PRO C 1 148 ? -12.346 -63.561 -43.804 1.00 21.61 201 PRO B N 1
ATOM 3948 C CA . PRO C 1 148 ? -11.241 -63.443 -44.764 1.00 26.30 201 PRO B CA 1
ATOM 3949 C C . PRO C 1 148 ? -11.585 -64.091 -46.101 1.00 22.58 201 PRO B C 1
ATOM 3950 O O . PRO C 1 148 ? -10.924 -63.841 -47.121 1.00 23.71 201 PRO B O 1
ATOM 3954 N N . ASP C 1 149 ? -12.623 -64.912 -46.099 1.00 17.10 202 ASP B N 1
ATOM 3955 C CA . ASP C 1 149 ? -13.020 -65.618 -47.306 1.00 21.43 202 ASP B CA 1
ATOM 3956 C C . ASP C 1 149 ? -13.848 -64.771 -48.262 1.00 17.30 202 ASP B C 1
ATOM 3957 O O . ASP C 1 149 ? -13.976 -65.109 -49.447 1.00 15.40 202 ASP B O 1
ATOM 3962 N N . HIS C 1 150 ? -14.412 -63.677 -47.748 1.00 15.85 203 HIS B N 1
ATOM 3963 C CA . HIS C 1 150 ? -15.338 -62.853 -48.511 1.00 16.27 203 HIS B CA 1
ATOM 3964 C C . HIS C 1 150 ? -15.017 -61.374 -48.315 1.00 18.06 203 HIS B C 1
ATOM 3965 O O . HIS C 1 150 ? -15.782 -60.632 -47.686 1.00 16.18 203 HIS B O 1
ATOM 3972 N N . PRO C 1 151 ? -13.875 -60.942 -48.851 1.00 16.52 204 PRO B N 1
ATOM 3973 C CA . PRO C 1 151 ? -13.463 -59.538 -48.710 1.00 17.06 204 PRO B CA 1
ATOM 3974 C C . PRO C 1 151 ? -14.485 -58.577 -49.310 1.00 18.28 204 PRO B C 1
ATOM 3975 O O . PRO C 1 151 ? -15.231 -58.945 -50.226 1.00 17.75 204 PRO B O 1
ATOM 3979 N N . ASN C 1 152 ? -14.529 -57.362 -48.771 1.00 18.91 205 ASN B N 1
ATOM 3980 C CA . ASN C 1 152 ? -15.379 -56.296 -49.304 1.00 14.76 205 ASN B CA 1
ATOM 3981 C C . ASN C 1 152 ? -16.856 -56.612 -49.327 1.00 16.29 205 ASN B C 1
ATOM 3982 O O . ASN C 1 152 ? -17.594 -56.160 -50.189 1.00 15.64 205 ASN B O 1
ATOM 3987 N N . THR C 1 153 ? -17.293 -57.366 -48.320 1.00 15.35 206 THR B N 1
ATOM 3988 C CA . THR C 1 153 ? -18.693 -57.673 -48.120 1.00 15.06 206 THR B CA 1
ATOM 3989 C C . THR C 1 153 ? -19.202 -56.840 -46.948 1.00 13.09 206 THR B C 1
ATOM 3990 O O . THR C 1 153 ? -18.505 -56.708 -45.967 1.00 15.09 206 THR B O 1
ATOM 3994 N N . ILE C 1 154 ? -20.396 -56.280 -47.071 1.00 14.19 207 ILE B N 1
ATOM 3995 C CA . ILE C 1 154 ? -20.964 -55.430 -46.025 1.00 12.70 207 ILE B CA 1
ATOM 3996 C C . ILE C 1 154 ? -22.433 -55.763 -45.826 1.00 17.62 207 ILE B C 1
ATOM 3997 O O . ILE C 1 154 ? -23.110 -56.232 -46.746 1.00 17.96 207 ILE B O 1
ATOM 4002 N N . ALA C 1 155 ? -22.921 -55.549 -44.608 1.00 16.29 208 ALA B N 1
ATOM 4003 C CA . ALA C 1 155 ? -24.327 -55.709 -44.304 1.00 17.87 208 ALA B CA 1
ATOM 4004 C C . ALA C 1 155 ? -24.921 -54.364 -43.900 1.00 15.02 208 ALA B C 1
ATOM 4005 O O . ALA C 1 155 ? -24.212 -53.491 -43.380 1.00 15.43 208 ALA B O 1
ATOM 4007 N N . LEU C 1 156 ? -26.215 -54.205 -44.157 1.00 15.29 209 LEU B N 1
ATOM 4008 C CA . LEU C 1 156 ? -26.955 -53.074 -43.629 1.00 18.11 209 LEU B CA 1
ATOM 4009 C C . LEU C 1 156 ? -28.303 -53.532 -43.092 1.00 16.96 209 LEU B C 1
ATOM 4010 O O . LEU C 1 156 ? -28.828 -54.576 -43.485 1.00 19.06 209 LEU B O 1
ATOM 4015 N N . GLY C 1 157 ? -28.858 -52.752 -42.170 1.00 15.81 210 GLY B N 1
ATOM 4016 C CA . GLY C 1 157 ? -30.217 -52.974 -41.713 1.00 18.34 210 GLY B CA 1
ATOM 4017 C C . GLY C 1 157 ? -30.989 -51.691 -41.953 1.00 20.30 210 GLY B C 1
ATOM 4018 O O . GLY C 1 157 ? -30.408 -50.611 -41.888 1.00 19.99 210 GLY B O 1
ATOM 4019 N N . ALA C 1 158 ? -32.283 -51.800 -42.222 1.00 18.84 211 ALA B N 1
ATOM 4020 C CA . ALA C 1 158 ? -33.053 -50.630 -42.629 1.00 24.17 211 ALA B CA 1
ATOM 4021 C C . ALA C 1 158 ? -34.313 -50.459 -41.795 1.00 27.34 211 ALA B C 1
ATOM 4022 O O . ALA C 1 158 ? -34.684 -51.343 -41.018 1.00 24.15 211 ALA B O 1
ATOM 4024 N N . SER C 1 159 ? -34.970 -49.316 -41.962 1.00 26.10 212 SER B N 1
ATOM 4025 C CA . SER C 1 159 ? -36.175 -49.009 -41.203 1.00 28.43 212 SER B CA 1
ATOM 4026 C C . SER C 1 159 ? -37.350 -49.923 -41.545 1.00 27.09 212 SER B C 1
ATOM 4027 O O . SER C 1 159 ? -38.291 -50.026 -40.763 1.00 27.98 212 SER B O 1
ATOM 4030 N N . ASP C 1 160 ? -37.312 -50.581 -42.702 1.00 28.71 213 ASP B N 1
ATOM 4031 C CA . ASP C 1 160 ? -38.379 -51.528 -43.043 1.00 28.71 213 ASP B CA 1
ATOM 4032 C C . ASP C 1 160 ? -38.125 -52.898 -42.428 1.00 28.02 213 ASP B C 1
ATOM 4033 O O . ASP C 1 160 ? -38.901 -53.833 -42.626 1.00 29.54 213 ASP B O 1
ATOM 4038 N N . GLY C 1 161 ? -37.034 -53.012 -41.680 1.00 27.47 214 GLY B N 1
ATOM 4039 C CA . GLY C 1 161 ? -36.698 -54.259 -41.020 1.00 25.76 214 GLY B CA 1
ATOM 4040 C C . GLY C 1 161 ? -35.856 -55.163 -41.889 1.00 22.25 214 GLY B C 1
ATOM 4041 O O . GLY C 1 161 ? -35.402 -56.225 -41.451 1.00 20.74 214 GLY B O 1
ATOM 4042 N N . SER C 1 162 ? -35.642 -54.758 -43.134 1.00 22.73 215 SER B N 1
ATOM 4043 C CA . SER C 1 162 ? -34.881 -55.601 -44.042 1.00 23.20 215 SER B CA 1
ATOM 4044 C C . SER C 1 162 ? -33.390 -55.553 -43.715 1.00 19.80 215 SER B C 1
ATOM 4045 O O . SER C 1 162 ? -32.882 -54.586 -43.138 1.00 19.34 215 SER B O 1
ATOM 4048 N N . VAL C 1 163 ? -32.699 -56.624 -44.079 1.00 17.78 216 VAL B N 1
ATOM 4049 C CA . VAL C 1 163 ? -31.258 -56.711 -43.890 1.00 17.31 216 VAL B CA 1
ATOM 4050 C C . VAL C 1 163 ? -30.646 -57.096 -45.215 1.00 18.89 216 VAL B C 1
ATOM 4051 O O . VAL C 1 163 ? -31.031 -58.102 -45.802 1.00 21.23 216 VAL B O 1
ATOM 4055 N N . TRP C 1 164 ? -29.691 -56.312 -45.682 1.00 16.98 217 TRP B N 1
ATOM 4056 C CA . TRP C 1 164 ? -29.084 -56.606 -46.979 1.00 19.12 217 TRP B CA 1
ATOM 4057 C C . TRP C 1 164 ? -27.606 -56.905 -46.836 1.00 18.38 217 TRP B C 1
ATOM 4058 O O . TRP C 1 164 ? -26.906 -56.245 -46.081 1.00 20.21 217 TRP B O 1
ATOM 4069 N N . VAL C 1 165 ? -27.123 -57.893 -47.580 1.00 16.34 218 VAL B N 1
ATOM 4070 C CA . VAL C 1 165 ? -25.700 -58.145 -47.635 1.00 15.17 218 VAL B CA 1
ATOM 4071 C C . VAL C 1 165 ? -25.239 -57.968 -49.075 1.00 17.03 218 VAL B C 1
ATOM 4072 O O . VAL C 1 165 ? -25.806 -58.594 -49.974 1.00 18.80 218 VAL B O 1
ATOM 4076 N N . PHE C 1 166 ? -24.237 -57.102 -49.250 1.00 16.85 219 PHE B N 1
ATOM 4077 C CA . PHE C 1 166 ? -23.669 -56.734 -50.556 1.00 18.39 219 PHE B CA 1
ATOM 4078 C C . PHE C 1 166 ? -22.194 -57.082 -50.624 1.00 17.40 219 PHE B C 1
ATOM 4079 O O . PHE C 1 166 ? -21.479 -56.912 -49.654 1.00 15.52 219 PHE B O 1
ATOM 4087 N N . THR C 1 167 ? -21.703 -57.487 -51.788 1.00 18.72 220 THR B N 1
ATOM 4088 C CA . THR C 1 167 ? -20.262 -57.597 -51.944 1.00 17.27 220 THR B CA 1
ATOM 4089 C C . THR C 1 167 ? -19.819 -56.610 -53.031 1.00 23.31 220 THR B C 1
ATOM 4090 O O . THR C 1 167 ? -20.523 -56.403 -54.027 1.00 24.41 220 THR B O 1
ATOM 4094 N N . LEU C 1 168 ? -18.665 -55.999 -52.809 1.00 19.31 221 LEU B N 1
ATOM 4095 C CA . LEU C 1 168 ? -18.171 -54.948 -53.688 1.00 24.78 221 LEU B CA 1
ATOM 4096 C C . LEU C 1 168 ? -16.981 -55.424 -54.492 1.00 25.51 221 LEU B C 1
ATOM 4097 O O . LEU C 1 168 ? -15.930 -55.741 -53.945 1.00 24.03 221 LEU B O 1
ATOM 4102 N N . ASP C 1 169 ? -17.161 -55.443 -55.806 1.00 33.15 222 ASP B N 1
ATOM 4103 C CA . ASP C 1 169 ? -16.128 -55.840 -56.741 1.00 39.19 222 ASP B CA 1
ATOM 4104 C C . ASP C 1 169 ? -15.926 -54.663 -57.695 1.00 43.78 222 ASP B C 1
ATOM 4105 O O . ASP C 1 169 ? -16.797 -54.386 -58.521 1.00 44.44 222 ASP B O 1
ATOM 4110 N N . ALA C 1 170 ? -14.804 -53.956 -57.543 1.00 41.17 223 ALA B N 1
ATOM 4111 C CA . ALA C 1 170 ? -14.505 -52.773 -58.355 1.00 48.94 223 ALA B CA 1
ATOM 4112 C C . ALA C 1 170 ? -14.513 -53.118 -59.835 1.00 54.38 223 ALA B C 1
ATOM 4113 O O . ALA C 1 170 ? -14.918 -52.313 -60.662 1.00 52.76 223 ALA B O 1
ATOM 4115 N N . SER C 1 171 ? -14.080 -54.331 -60.160 1.00 52.12 224 SER B N 1
ATOM 4116 C CA . SER C 1 171 ? -14.004 -54.748 -61.551 1.00 55.16 224 SER B CA 1
ATOM 4117 C C . SER C 1 171 ? -15.372 -54.744 -62.229 1.00 58.31 224 SER B C 1
ATOM 4118 O O . SER C 1 171 ? -16.378 -55.207 -61.679 1.00 58.35 224 SER B O 1
ATOM 4121 N N . ASP C 1 172 ? -15.334 -54.266 -63.468 1.00 60.02 225 ASP B N 1
ATOM 4122 C CA . ASP C 1 172 ? -16.412 -53.541 -64.126 1.00 63.62 225 ASP B CA 1
ATOM 4123 C C . ASP C 1 172 ? -17.468 -52.967 -63.192 1.00 63.08 225 ASP B C 1
ATOM 4124 O O . ASP C 1 172 ? -18.347 -53.674 -62.679 1.00 64.86 225 ASP B O 1
ATOM 4129 N N . PRO C 1 173 ? -17.390 -51.644 -63.005 1.00 63.33 226 PRO B N 1
ATOM 4130 C CA . PRO C 1 173 ? -18.406 -50.778 -62.405 1.00 61.78 226 PRO B CA 1
ATOM 4131 C C . PRO C 1 173 ? -19.681 -50.667 -63.233 1.00 62.99 226 PRO B C 1
ATOM 4132 O O . PRO C 1 173 ? -20.316 -49.603 -63.198 1.00 62.95 226 PRO B O 1
ATOM 4136 N N . SER C 1 174 ? -20.045 -51.723 -63.961 1.00 63.95 227 SER B N 1
ATOM 4137 C CA . SER C 1 174 ? -21.348 -51.800 -64.606 1.00 63.98 227 SER B CA 1
ATOM 4138 C C . SER C 1 174 ? -22.263 -51.942 -63.430 1.00 64.56 227 SER B C 1
ATOM 4139 O O . SER C 1 174 ? -23.389 -51.448 -63.404 1.00 64.19 227 SER B O 1
ATOM 4142 N N . ASN C 1 175 ? -21.706 -52.642 -62.449 1.00 61.23 228 ASN B N 1
ATOM 4143 C CA . ASN C 1 175 ? -22.422 -53.306 -61.400 1.00 57.58 228 ASN B CA 1
ATOM 4144 C C . ASN C 1 175 ? -21.351 -53.725 -60.400 1.00 51.45 228 ASN B C 1
ATOM 4145 O O . ASN C 1 175 ? -21.047 -54.910 -60.288 1.00 53.94 228 ASN B O 1
ATOM 4150 N N . PRO C 1 176 ? -20.732 -52.750 -59.709 1.00 48.67 229 PRO B N 1
ATOM 4151 C CA . PRO C 1 176 ? -19.693 -53.113 -58.742 1.00 45.70 229 PRO B CA 1
ATOM 4152 C C . PRO C 1 176 ? -20.322 -53.687 -57.473 1.00 31.88 229 PRO B C 1
ATOM 4153 O O . PRO C 1 176 ? -19.641 -54.321 -56.677 1.00 35.65 229 PRO B O 1
ATOM 4157 N N . VAL C 1 177 ? -21.624 -53.480 -57.317 1.00 35.99 230 VAL B N 1
ATOM 4158 C CA . VAL C 1 177 ? -22.356 -53.979 -56.157 1.00 30.03 230 VAL B CA 1
ATOM 4159 C C . VAL C 1 177 ? -23.145 -55.231 -56.483 1.00 35.85 230 VAL B C 1
ATOM 4160 O O . VAL C 1 177 ? -24.042 -55.205 -57.322 1.00 40.54 230 VAL B O 1
ATOM 4164 N N . GLN C 1 178 ? -22.831 -56.327 -55.809 1.00 26.21 231 GLN B N 1
ATOM 4165 C CA . GLN C 1 178 ? -23.631 -57.523 -55.964 1.00 28.12 231 GLN B CA 1
ATOM 4166 C C . GLN C 1 178 ? -24.395 -57.804 -54.683 1.00 26.09 231 GLN B C 1
ATOM 4167 O O . GLN C 1 178 ? -23.933 -57.489 -53.594 1.00 24.95 231 GLN B O 1
ATOM 4173 N N . ILE C 1 179 ? -25.584 -58.364 -54.832 1.00 24.96 232 ILE B N 1
ATOM 4174 C CA . ILE C 1 179 ? -26.432 -58.653 -53.694 1.00 23.12 232 ILE B CA 1
ATOM 4175 C C . ILE C 1 179 ? -26.259 -60.112 -53.309 1.00 26.03 232 ILE B C 1
ATOM 4176 O O . ILE C 1 179 ? -26.582 -61.023 -54.096 1.00 25.03 232 ILE B O 1
ATOM 4181 N N . VAL C 1 180 ? -25.702 -60.326 -52.118 1.00 21.13 233 VAL B N 1
ATOM 4182 C CA . VAL C 1 180 ? -25.495 -61.676 -51.593 1.00 19.19 233 VAL B CA 1
ATOM 4183 C C . VAL C 1 180 ? -26.768 -62.132 -50.931 1.00 21.13 233 VAL B C 1
ATOM 4184 O O . VAL C 1 180 ? -27.221 -63.267 -51.137 1.00 21.66 233 VAL B O 1
ATOM 4188 N N . GLN C 1 181 ? -27.356 -61.252 -50.118 1.00 18.87 234 GLN B N 1
ATOM 4189 C CA . GLN C 1 181 ? -28.647 -61.592 -49.510 1.00 23.44 234 GLN B CA 1
ATOM 4190 C C . GLN C 1 181 ? -29.560 -60.380 -49.359 1.00 21.07 234 GLN B C 1
ATOM 4191 O O . GLN C 1 181 ? -29.092 -59.257 -49.226 1.00 20.47 234 GLN B O 1
ATOM 4197 N N . SER C 1 182 ? -30.864 -60.633 -49.378 1.00 22.02 235 SER B N 1
ATOM 4198 C CA . SER C 1 182 ? -31.858 -59.641 -48.989 1.00 23.67 235 SER B CA 1
ATOM 4199 C C . SER C 1 182 ? -32.908 -60.332 -48.125 1.00 27.12 235 SER B C 1
ATOM 4200 O O . SER C 1 182 ? -33.707 -61.136 -48.614 1.00 27.33 235 SER B O 1
ATOM 4203 N N . TYR C 1 183 ? -32.871 -60.035 -46.828 1.00 23.50 236 TYR B N 1
ATOM 4204 C CA . TYR C 1 183 ? -33.737 -60.663 -45.846 1.00 23.53 236 TYR B CA 1
ATOM 4205 C C . TYR C 1 183 ? -34.856 -59.730 -45.406 1.00 22.27 236 TYR B C 1
ATOM 4206 O O . TYR C 1 183 ? -34.633 -58.539 -45.177 1.00 21.26 236 TYR B O 1
ATOM 4215 N N . PHE C 1 184 ? -36.052 -60.286 -45.256 1.00 24.88 237 PHE B N 1
ATOM 4216 C CA . PHE C 1 184 ? -37.202 -59.510 -44.812 1.00 27.31 237 PHE B CA 1
ATOM 4217 C C . PHE C 1 184 ? -37.948 -60.223 -43.681 1.00 29.38 237 PHE B C 1
ATOM 4218 O O . PHE C 1 184 ? -39.161 -60.432 -43.761 1.00 31.99 237 PHE B O 1
ATOM 4226 N N . LEU C 1 185 ? -37.225 -60.596 -42.628 1.00 25.66 238 LEU B N 1
ATOM 4227 C CA . LEU C 1 185 ? -37.818 -61.340 -41.516 1.00 25.72 238 LEU B CA 1
ATOM 4228 C C . LEU C 1 185 ? -38.289 -60.439 -40.369 1.00 26.09 238 LEU B C 1
ATOM 4229 O O . LEU C 1 185 ? -39.362 -60.685 -39.807 1.00 25.53 238 LEU B O 1
ATOM 4234 N N . HIS C 1 186 ? -37.508 -59.411 -40.021 1.00 23.44 239 HIS B N 1
ATOM 4235 C CA . HIS C 1 186 ? -37.966 -58.412 -39.046 1.00 25.71 239 HIS B CA 1
ATOM 4236 C C . HIS C 1 186 ? -39.200 -57.726 -39.604 1.00 31.37 239 HIS B C 1
ATOM 4237 O O . HIS C 1 186 ? -39.330 -57.585 -40.823 1.00 29.85 239 HIS B O 1
ATOM 4244 N N . THR C 1 187 ? -40.091 -57.284 -38.723 1.00 29.36 240 THR B N 1
ATOM 4245 C CA . THR C 1 187 ? -41.197 -56.435 -39.152 1.00 34.66 240 THR B CA 1
ATOM 4246 C C . THR C 1 187 ? -40.883 -54.966 -38.919 1.00 37.86 240 THR B C 1
ATOM 4247 O O . THR C 1 187 ? -40.951 -54.151 -39.840 1.00 48.32 240 THR B O 1
ATOM 4251 N N . GLY C 1 188 ? -40.528 -54.626 -37.688 1.00 32.14 241 GLY B N 1
ATOM 4252 C CA . GLY C 1 188 ? -40.200 -53.257 -37.362 1.00 29.82 241 GLY B CA 1
ATOM 4253 C C . GLY C 1 188 ? -38.783 -52.930 -37.772 1.00 29.41 241 GLY B C 1
ATOM 4254 O O . GLY C 1 188 ? -38.059 -53.808 -38.246 1.00 25.87 241 GLY B O 1
ATOM 4255 N N . PRO C 1 189 ? -38.380 -51.663 -37.585 1.00 28.12 242 PRO B N 1
ATOM 4256 C CA . PRO C 1 189 ? -37.047 -51.172 -37.940 1.00 27.74 242 PRO B CA 1
ATOM 4257 C C . PRO C 1 189 ? -35.929 -52.047 -37.388 1.00 24.59 242 PRO B C 1
ATOM 4258 O O . PRO C 1 189 ? -35.983 -52.463 -36.226 1.00 21.05 242 PRO B O 1
ATOM 4262 N N . CYS C 1 190 ? -34.949 -52.344 -38.236 1.00 23.94 243 CYS B N 1
ATOM 4263 C CA . CYS C 1 190 ? -33.790 -53.128 -37.826 1.00 23.04 243 CYS B CA 1
ATOM 4264 C C . CYS C 1 190 ? -32.771 -52.201 -37.182 1.00 18.73 243 CYS B C 1
ATOM 4265 O O . CYS C 1 190 ? -32.171 -51.341 -37.833 1.00 19.08 243 CYS B O 1
ATOM 4268 N N . THR C 1 191 ? -32.591 -52.366 -35.879 1.00 18.57 244 THR B N 1
ATOM 4269 C CA . THR C 1 191 ? -31.868 -51.392 -35.090 1.00 18.13 244 THR B CA 1
ATOM 4270 C C . THR C 1 191 ? -30.370 -51.612 -35.003 1.00 17.85 244 THR B C 1
ATOM 4271 O O . THR C 1 191 ? -29.621 -50.660 -34.778 1.00 19.31 244 THR B O 1
ATOM 4275 N N . ALA C 1 192 ? -29.937 -52.864 -35.143 1.00 17.86 245 ALA B N 1
ATOM 4276 C CA . ALA C 1 192 ? -28.513 -53.189 -35.033 1.00 17.50 245 ALA B CA 1
ATOM 4277 C C . ALA C 1 192 ? -28.184 -54.544 -35.637 1.00 15.11 245 ALA B C 1
ATOM 4278 O O . ALA C 1 192 ? -29.055 -55.393 -35.814 1.00 14.53 245 ALA B O 1
ATOM 4280 N N . GLY C 1 193 ? -26.900 -54.729 -35.928 1.00 15.79 246 GLY B N 1
ATOM 4281 C CA . GLY C 1 193 ? -26.416 -55.954 -36.528 1.00 13.21 246 GLY B CA 1
ATOM 4282 C C . GLY C 1 193 ? -24.991 -56.209 -36.105 1.00 13.19 246 GLY B C 1
ATOM 4283 O O . GLY C 1 193 ? -24.224 -55.273 -35.858 1.00 15.62 246 GLY B O 1
ATOM 4284 N N . ALA C 1 194 ? -24.624 -57.482 -36.016 1.00 11.16 247 ALA B N 1
ATOM 4285 C CA . ALA C 1 194 ? -23.256 -57.831 -35.683 1.00 12.17 247 ALA B CA 1
ATOM 4286 C C . ALA C 1 194 ? -22.922 -59.169 -36.324 1.00 13.95 247 ALA B C 1
ATOM 4287 O O . ALA C 1 194 ? -23.720 -60.106 -36.277 1.00 14.08 247 ALA B O 1
ATOM 4289 N N . TRP C 1 195 ? -21.742 -59.248 -36.921 1.00 14.56 248 TRP B N 1
ATOM 4290 C CA . TRP C 1 195 ? -21.249 -60.506 -37.481 1.00 15.61 248 TRP B CA 1
ATOM 4291 C C . TRP C 1 195 ? -20.602 -61.393 -36.421 1.00 14.22 248 TRP B C 1
ATOM 4292 O O . TRP C 1 195 ? -20.015 -60.898 -35.454 1.00 14.70 248 TRP B O 1
ATOM 4303 N N . SER C 1 196 ? -20.666 -62.708 -36.618 1.00 12.00 249 SER B N 1
ATOM 4304 C CA . SER C 1 196 ? -19.817 -63.585 -35.840 1.00 14.60 249 SER B CA 1
ATOM 4305 C C . SER C 1 196 ? -18.353 -63.352 -36.257 1.00 16.49 249 SER B C 1
ATOM 4306 O O . SER C 1 196 ? -18.076 -62.861 -37.370 1.00 17.22 249 SER B O 1
ATOM 4309 N N . PRO C 1 197 ? -17.406 -63.705 -35.377 1.00 15.24 250 PRO B N 1
ATOM 4310 C CA . PRO C 1 197 ? -15.992 -63.435 -35.660 1.00 17.32 250 PRO B CA 1
ATOM 4311 C C . PRO C 1 197 ? -15.504 -64.082 -36.962 1.00 19.57 250 PRO B C 1
ATOM 4312 O O . PRO C 1 197 ? -14.624 -63.529 -37.612 1.00 19.86 250 PRO B O 1
ATOM 4316 N N . ASP C 1 198 ? -16.075 -65.224 -37.330 1.00 17.20 251 ASP B N 1
ATOM 4317 C CA . ASP C 1 198 ? -15.647 -65.898 -38.556 1.00 15.59 251 ASP B CA 1
ATOM 4318 C C . ASP C 1 198 ? -16.367 -65.343 -39.768 1.00 19.05 251 ASP B C 1
ATOM 4319 O O . ASP C 1 198 ? -16.120 -65.778 -40.896 1.00 19.67 251 ASP B O 1
ATOM 4324 N N . GLY C 1 199 ? -17.283 -64.408 -39.535 1.00 16.27 252 GLY B N 1
ATOM 4325 C CA . GLY C 1 199 ? -18.023 -63.794 -40.619 1.00 16.86 252 GLY B CA 1
ATOM 4326 C C . GLY C 1 199 ? -19.068 -64.627 -41.348 1.00 16.57 252 GLY B C 1
ATOM 4327 O O . GLY C 1 199 ? -19.578 -64.201 -42.381 1.00 17.72 252 GLY B O 1
ATOM 4328 N N . LEU C 1 200 ? -19.420 -65.802 -40.834 1.00 15.33 253 LEU B N 1
ATOM 4329 C CA . LEU C 1 200 ? -20.372 -66.640 -41.548 1.00 14.77 253 LEU B CA 1
ATOM 4330 C C . LEU C 1 200 ? -21.797 -66.376 -41.095 1.00 14.78 253 LEU B C 1
ATOM 4331 O O . LEU C 1 200 ? -22.747 -66.698 -41.806 1.00 16.54 253 LEU B O 1
ATOM 4336 N N . LEU C 1 201 ? -21.946 -65.804 -39.898 1.00 16.12 254 LEU B N 1
ATOM 4337 C CA . LEU C 1 201 ? -23.269 -65.553 -39.344 1.00 13.16 254 LEU B CA 1
ATOM 4338 C C . LEU C 1 201 ? -23.506 -64.066 -39.160 1.00 11.60 254 LEU B C 1
ATOM 4339 O O . LEU C 1 201 ? -22.599 -63.329 -38.777 1.00 13.43 254 LEU B O 1
ATOM 4344 N N . LEU C 1 202 ? -24.729 -63.631 -39.425 1.00 13.08 255 LEU B N 1
ATOM 4345 C CA . LEU C 1 202 ? -25.044 -62.220 -39.196 1.00 14.43 255 LEU B CA 1
ATOM 4346 C C . LEU C 1 202 ? -26.236 -62.085 -38.250 1.00 13.20 255 LEU B C 1
ATOM 4347 O O . LEU C 1 202 ? -27.336 -62.514 -38.585 1.00 13.90 255 LEU B O 1
ATOM 4352 N N . ALA C 1 203 ? -26.021 -61.502 -37.071 1.00 13.41 256 ALA B N 1
ATOM 4353 C CA . ALA C 1 203 ? -27.085 -61.363 -36.076 1.00 14.62 256 ALA B CA 1
ATOM 4354 C C . ALA C 1 203 ? -27.691 -59.979 -36.127 1.00 12.44 256 ALA B C 1
ATOM 4355 O O . ALA C 1 203 ? -26.971 -58.997 -36.018 1.00 13.91 256 ALA B O 1
ATOM 4357 N N . THR C 1 204 ? -29.008 -59.899 -36.297 1.00 12.12 257 THR B N 1
ATOM 4358 C CA . THR C 1 204 ? -29.672 -58.604 -36.325 1.00 14.38 257 THR B CA 1
ATOM 4359 C C . THR C 1 204 ? -30.899 -58.572 -35.409 1.00 16.37 257 THR B C 1
ATOM 4360 O O . THR C 1 204 ? -31.545 -59.600 -35.161 1.00 17.43 257 THR B O 1
ATOM 4364 N N . VAL C 1 205 ? -31.191 -57.374 -34.901 1.00 16.56 258 VAL B N 1
ATOM 4365 C CA . VAL C 1 205 ? -32.305 -57.174 -33.983 1.00 16.84 258 VAL B CA 1
ATOM 4366 C C . VAL C 1 205 ? -33.209 -56.039 -34.440 1.00 17.50 258 VAL B C 1
ATOM 4367 O O . VAL C 1 205 ? -32.826 -55.217 -35.282 1.00 17.82 258 VAL B O 1
ATOM 4371 N N . SER C 1 206 ? -34.412 -55.991 -33.876 1.00 19.71 259 SER B N 1
ATOM 4372 C CA . SER C 1 206 ? -35.431 -55.061 -34.354 1.00 20.84 259 SER B CA 1
ATOM 4373 C C . SER C 1 206 ? -36.229 -54.445 -33.218 1.00 21.90 259 SER B C 1
ATOM 4374 O O . SER C 1 206 ? -36.337 -55.030 -32.139 1.00 19.21 259 SER B O 1
ATOM 4377 N N . GLU C 1 207 ? -36.806 -53.277 -33.477 1.00 21.25 260 GLU B N 1
ATOM 4378 C CA . GLU C 1 207 ? -37.768 -52.676 -32.557 1.00 23.62 260 GLU B CA 1
ATOM 4379 C C . GLU C 1 207 ? -38.927 -53.627 -32.228 1.00 25.58 260 GLU B C 1
ATOM 4380 O O . GLU C 1 207 ? -39.569 -53.491 -31.176 1.00 26.49 260 GLU B O 1
ATOM 4386 N N . ASP C 1 208 ? -39.202 -54.582 -33.119 1.00 24.26 261 ASP B N 1
ATOM 4387 C CA . ASP C 1 208 ? -40.344 -55.470 -32.924 1.00 23.75 261 ASP B CA 1
ATOM 4388 C C . ASP C 1 208 ? -40.006 -56.661 -32.023 1.00 24.27 261 ASP B C 1
ATOM 4389 O O . ASP C 1 208 ? -40.776 -57.616 -31.955 1.00 24.59 261 ASP B O 1
ATOM 4394 N N . GLU C 1 209 ? -38.835 -56.594 -31.382 1.00 21.45 262 GLU B N 1
ATOM 4395 C CA . GLU C 1 209 ? -38.352 -57.583 -30.406 1.00 22.69 262 GLU B CA 1
ATOM 4396 C C . GLU C 1 209 ? -37.762 -58.856 -31.011 1.00 19.44 262 GLU B C 1
ATOM 4397 O O . GLU C 1 209 ? -37.404 -59.772 -30.274 1.00 20.45 262 GLU B O 1
ATOM 4403 N N . SER C 1 210 ? -37.625 -58.932 -32.333 1.00 20.69 263 SER B N 1
ATOM 4404 C CA . SER C 1 210 ? -37.098 -60.173 -32.910 1.00 21.22 263 SER B CA 1
ATOM 4405 C C . SER C 1 210 ? -35.573 -60.159 -33.088 1.00 17.81 263 SER B C 1
ATOM 4406 O O . SER C 1 210 ? -34.948 -59.113 -33.243 1.00 17.50 263 SER B O 1
ATOM 4409 N N . LEU C 1 211 ? -35.007 -61.357 -33.050 1.00 17.04 264 LEU B N 1
ATOM 4410 C CA . LEU C 1 211 ? -33.608 -61.614 -33.343 1.00 17.63 264 LEU B CA 1
ATOM 4411 C C . LEU C 1 211 ? -33.537 -62.642 -34.455 1.00 16.80 264 LEU B C 1
ATOM 4412 O O . LEU C 1 211 ? -34.176 -63.710 -34.374 1.00 16.36 264 LEU B O 1
ATOM 4417 N N . HIS C 1 212 ? -32.773 -62.324 -35.495 1.00 15.90 265 HIS B N 1
ATOM 4418 C CA . HIS C 1 212 ? -32.524 -63.309 -36.547 1.00 17.99 265 HIS B CA 1
ATOM 4419 C C . HIS C 1 212 ? -31.029 -63.417 -36.800 1.00 13.65 265 HIS B C 1
ATOM 4420 O O . HIS C 1 212 ? -30.331 -62.409 -36.881 1.00 14.80 265 HIS B O 1
ATOM 4427 N N . VAL C 1 213 ? -30.535 -64.648 -36.893 1.00 16.58 266 VAL B N 1
ATOM 4428 C CA . VAL C 1 213 ? -29.121 -64.865 -37.185 1.00 14.77 266 VAL B CA 1
ATOM 4429 C C . VAL C 1 213 ? -28.989 -65.590 -38.518 1.00 14.47 266 VAL B C 1
ATOM 4430 O O . VAL C 1 213 ? -29.249 -66.779 -38.623 1.00 16.96 266 VAL B O 1
ATOM 4434 N N . TYR C 1 214 ? -28.580 -64.840 -39.530 1.00 13.66 267 TYR B N 1
ATOM 4435 C CA . TYR C 1 214 ? -28.593 -65.312 -40.907 1.00 15.10 267 TYR B CA 1
ATOM 4436 C C . TYR C 1 214 ? -27.372 -66.119 -41.291 1.00 13.53 267 TYR B C 1
ATOM 4437 O O . TYR C 1 214 ? -26.225 -65.773 -40.955 1.00 15.21 267 TYR B O 1
ATOM 4446 N N . ASP C 1 215 ? -27.648 -67.196 -42.024 1.00 15.85 268 ASP B N 1
ATOM 4447 C CA . ASP C 1 215 ? -26.637 -68.047 -42.630 1.00 16.21 268 ASP B CA 1
ATOM 4448 C C . ASP C 1 215 ? -26.191 -67.445 -43.959 1.00 15.36 268 ASP B C 1
ATOM 4449 O O . ASP C 1 215 ? -26.563 -67.944 -45.023 1.00 15.87 268 ASP B O 1
ATOM 4454 N N . VAL C 1 216 ? -25.385 -66.386 -43.891 1.00 14.54 269 VAL B N 1
ATOM 4455 C CA . VAL C 1 216 ? -25.166 -65.510 -45.045 1.00 14.98 269 VAL B CA 1
ATOM 4456 C C . VAL C 1 216 ? -24.554 -66.227 -46.237 1.00 14.40 269 VAL B C 1
ATOM 4457 O O . VAL C 1 216 ? -24.915 -65.923 -47.379 1.00 16.11 269 VAL B O 1
ATOM 4461 N N . PHE C 1 217 ? -23.654 -67.177 -45.993 1.00 11.77 270 PHE B N 1
ATOM 4462 C CA . PHE C 1 217 ? -22.933 -67.781 -47.118 1.00 14.97 270 PHE B CA 1
ATOM 4463 C C . PHE C 1 217 ? -23.306 -69.242 -47.338 1.00 15.22 270 PHE B C 1
ATOM 4464 O O . PHE C 1 217 ? -22.598 -69.971 -48.042 1.00 15.07 270 PHE B O 1
ATOM 4472 N N . GLY C 1 218 ? -24.422 -69.662 -46.736 1.00 15.73 271 GLY B N 1
ATOM 4473 C CA . GLY C 1 218 ? -24.990 -70.973 -46.998 1.00 17.15 271 GLY B CA 1
ATOM 4474 C C . GLY C 1 218 ? -24.332 -72.140 -46.281 1.00 18.01 271 GLY B C 1
ATOM 4475 O O . GLY C 1 218 ? -24.695 -73.295 -46.518 1.00 18.52 271 GLY B O 1
ATOM 4476 N N . VAL C 1 219 ? -23.368 -71.862 -45.409 1.00 17.43 272 VAL B N 1
ATOM 4477 C CA . VAL C 1 219 ? -22.581 -72.945 -44.814 1.00 18.96 272 VAL B CA 1
ATOM 4478 C C . VAL C 1 219 ? -23.437 -73.761 -43.830 1.00 19.44 272 VAL B C 1
ATOM 4479 O O . VAL C 1 219 ? -23.480 -75.017 -43.865 1.00 19.36 272 VAL B O 1
ATOM 4483 N N . ALA C 1 220 ? -24.158 -73.043 -42.965 1.00 19.55 273 ALA B N 1
ATOM 4484 C CA . ALA C 1 220 ? -25.029 -73.715 -42.000 1.00 20.08 273 ALA B CA 1
ATOM 4485 C C . ALA C 1 220 ? -26.114 -74.552 -42.684 1.00 19.85 273 ALA B C 1
ATOM 4486 O O . ALA C 1 220 ? -26.438 -75.654 -42.227 1.00 20.77 273 ALA B O 1
ATOM 4488 N N . ALA C 1 221 ? -26.655 -74.051 -43.791 1.00 19.74 274 ALA B N 1
ATOM 4489 C CA . ALA C 1 221 ? -27.681 -74.778 -44.539 1.00 20.41 274 ALA B CA 1
ATOM 4490 C C . ALA C 1 221 ? -27.122 -76.116 -45.018 1.00 22.40 274 ALA B C 1
ATOM 4491 O O . ALA C 1 221 ? -27.789 -77.155 -44.927 1.00 22.86 274 ALA B O 1
ATOM 4493 N N . SER C 1 222 ? -25.873 -76.093 -45.473 1.00 20.92 275 SER B N 1
ATOM 4494 C CA . SER C 1 222 ? -25.222 -77.299 -45.970 1.00 23.76 275 SER B CA 1
ATOM 4495 C C . SER C 1 222 ? -24.935 -78.283 -44.841 1.00 26.95 275 SER B C 1
ATOM 4496 O O . SER C 1 222 ? -24.743 -79.478 -45.096 1.00 24.97 275 SER B O 1
ATOM 4499 N N . LYS C 1 223 ? -24.880 -77.785 -43.602 1.00 23.35 276 LYS B N 1
ATOM 4500 C CA . LYS C 1 223 ? -24.702 -78.690 -42.463 1.00 25.47 276 LYS B CA 1
ATOM 4501 C C . LYS C 1 223 ? -26.006 -78.999 -41.696 1.00 23.07 276 LYS B C 1
ATOM 4502 O O . LYS C 1 223 ? -25.960 -79.494 -40.571 1.00 25.23 276 LYS B O 1
ATOM 4508 N N . SER C 1 224 ? -27.152 -78.728 -42.321 1.00 23.57 277 SER B N 1
ATOM 4509 C CA . SER C 1 224 ? -28.471 -78.915 -41.705 1.00 24.98 277 SER B CA 1
ATOM 4510 C C . SER C 1 224 ? -28.606 -78.210 -40.353 1.00 26.42 277 SER B C 1
ATOM 4511 O O . SER C 1 224 ? -29.154 -78.773 -39.398 1.00 25.60 277 SER B O 1
ATOM 4514 N N . LEU C 1 225 ? -28.115 -76.979 -40.275 1.00 21.20 278 LEU B N 1
ATOM 4515 C CA . LEU C 1 225 ? -28.205 -76.210 -39.024 1.00 22.75 278 LEU B CA 1
ATOM 4516 C C . LEU C 1 225 ? -29.082 -74.971 -39.166 1.00 23.70 278 LEU B C 1
ATOM 4517 O O . LEU C 1 225 ? -29.029 -74.075 -38.323 1.00 22.95 278 LEU B O 1
ATOM 4522 N N . VAL C 1 226 ? -29.893 -74.909 -40.218 1.00 20.71 279 VAL B N 1
ATOM 4523 C CA . VAL C 1 226 ? -30.828 -73.791 -40.367 1.00 24.02 279 VAL B CA 1
ATOM 4524 C C . VAL C 1 226 ? -32.250 -74.136 -39.915 1.00 29.57 279 VAL B C 1
ATOM 4525 O O . VAL C 1 226 ? -32.681 -75.291 -39.980 1.00 30.18 279 VAL B O 1
ATOM 4529 N N . THR C 1 227 ? -32.964 -73.118 -39.447 1.00 25.50 280 THR B N 1
ATOM 4530 C CA . THR C 1 227 ? -34.352 -73.255 -39.037 1.00 27.70 280 THR B CA 1
ATOM 4531 C C . THR C 1 227 ? -35.259 -73.509 -40.232 1.00 32.13 280 THR B C 1
ATOM 4532 O O . THR C 1 227 ? -34.803 -73.562 -41.376 1.00 32.52 280 THR B O 1
ATOM 4536 N N . ASP C 1 228 ? -36.556 -73.620 -39.969 1.00 35.09 281 ASP B N 1
ATOM 4537 C CA . ASP C 1 228 ? -37.516 -73.957 -41.018 1.00 41.49 281 ASP B CA 1
ATOM 4538 C C . ASP C 1 228 ? -37.675 -72.899 -42.114 1.00 41.02 281 ASP B C 1
ATOM 4539 O O . ASP C 1 228 ? -38.293 -73.168 -43.144 1.00 40.50 281 ASP B O 1
ATOM 4544 N N . ASN C 1 229 ? -37.128 -71.703 -41.914 1.00 38.10 282 ASN B N 1
ATOM 4545 C CA . ASN C 1 229 ? -37.194 -70.698 -42.967 1.00 34.56 282 ASN B CA 1
ATOM 4546 C C . ASN C 1 229 ? -36.005 -70.852 -43.915 1.00 33.74 282 ASN B C 1
ATOM 4547 O O . ASN C 1 229 ? -35.930 -70.196 -44.950 1.00 33.26 282 ASN B O 1
ATOM 4552 N N . GLY C 1 230 ? -35.080 -71.735 -43.548 1.00 33.15 283 GLY B N 1
ATOM 4553 C CA . GLY C 1 230 ? -33.924 -72.045 -44.370 1.00 35.14 283 GLY B CA 1
ATOM 4554 C C . GLY C 1 230 ? -32.883 -70.943 -44.474 1.00 31.21 283 GLY B C 1
ATOM 4555 O O . GLY C 1 230 ? -31.844 -71.126 -45.117 1.00 29.94 283 GLY B O 1
ATOM 4556 N N . GLN C 1 231 ? -33.151 -69.807 -43.834 1.00 26.23 284 GLN B N 1
ATOM 4557 C CA . GLN C 1 231 ? -32.291 -68.629 -43.945 1.00 21.73 284 GLN B CA 1
ATOM 4558 C C . GLN C 1 231 ? -31.485 -68.335 -42.678 1.00 22.99 284 GLN B C 1
ATOM 4559 O O . GLN C 1 231 ? -30.392 -67.769 -42.748 1.00 17.73 284 GLN B O 1
ATOM 4565 N N . THR C 1 232 ? -32.019 -68.732 -41.523 1.00 20.83 285 THR B N 1
ATOM 4566 C CA . THR C 1 232 ? -31.366 -68.426 -40.256 1.00 20.42 285 THR B CA 1
ATOM 4567 C C . THR C 1 232 ? -30.971 -69.670 -39.468 1.00 21.50 285 THR B C 1
ATOM 4568 O O . THR C 1 232 ? -31.500 -70.771 -39.698 1.00 19.89 285 THR B O 1
ATOM 4572 N N . VAL C 1 233 ? -30.043 -69.497 -38.527 1.00 17.64 286 VAL B N 1
ATOM 4573 C CA . VAL C 1 233 ? -29.710 -70.578 -37.605 1.00 16.92 286 VAL B CA 1
ATOM 4574 C C . VAL C 1 233 ? -30.397 -70.352 -36.268 1.00 21.41 286 VAL B C 1
ATOM 4575 O O . VAL C 1 233 ? -30.524 -71.283 -35.461 1.00 16.66 286 VAL B O 1
ATOM 4579 N N . VAL C 1 234 ? -30.825 -69.108 -36.060 1.00 17.54 287 VAL B N 1
ATOM 4580 C CA . VAL C 1 234 ? -31.589 -68.693 -34.881 1.00 17.63 287 VAL B CA 1
ATOM 4581 C C . VAL C 1 234 ? -32.655 -67.697 -35.322 1.00 20.27 287 VAL B C 1
ATOM 4582 O O . VAL C 1 234 ? -32.361 -66.745 -36.041 1.00 18.49 287 VAL B O 1
ATOM 4586 N N . SER C 1 235 ? -33.890 -67.928 -34.900 1.00 18.70 288 SER B N 1
ATOM 4587 C CA . SER C 1 235 ? -34.977 -66.994 -35.127 1.00 18.95 288 SER B CA 1
ATOM 4588 C C . SER C 1 235 ? -35.849 -66.973 -33.885 1.00 21.81 288 SER B C 1
ATOM 4589 O O . SER C 1 235 ? -36.477 -67.977 -33.543 1.00 21.63 288 SER B O 1
ATOM 4592 N N . LEU C 1 236 ? -35.859 -65.833 -33.202 1.00 18.53 289 LEU B N 1
ATOM 4593 C CA . LEU C 1 236 ? -36.638 -65.682 -31.975 1.00 19.49 289 LEU B CA 1
ATOM 4594 C C . LEU C 1 236 ? -37.461 -64.401 -32.033 1.00 22.54 289 LEU B C 1
ATOM 4595 O O . LEU C 1 236 ? -36.968 -63.365 -32.465 1.00 21.06 289 LEU B O 1
ATOM 4600 N N . THR C 1 237 ? -38.719 -64.471 -31.598 1.00 21.33 290 THR B N 1
ATOM 4601 C CA . THR C 1 237 ? -39.627 -63.337 -31.748 1.00 25.08 290 THR B CA 1
ATOM 4602 C C . THR C 1 237 ? -40.420 -63.079 -30.469 1.00 25.87 290 THR B C 1
ATOM 4603 O O . THR C 1 237 ? -40.221 -63.750 -29.463 1.00 24.87 290 THR B O 1
ATOM 4607 N N . ASN C 1 238 ? -41.328 -62.111 -30.536 1.00 27.08 291 ASN B N 1
ATOM 4608 C CA . ASN C 1 238 ? -42.145 -61.725 -29.388 1.00 30.67 291 ASN B CA 1
ATOM 4609 C C . ASN C 1 238 ? -43.007 -62.867 -28.839 1.00 32.84 291 ASN B C 1
ATOM 4610 O O . ASN C 1 238 ? -43.377 -62.853 -27.664 1.00 35.35 291 ASN B O 1
ATOM 4615 N N . VAL C 1 239 ? -43.321 -63.853 -29.676 1.00 33.19 292 VAL B N 1
ATOM 4616 C CA . VAL C 1 239 ? -44.126 -64.992 -29.228 1.00 36.85 292 VAL B CA 1
ATOM 4617 C C . VAL C 1 239 ? -43.324 -65.900 -28.305 1.00 35.37 292 VAL B C 1
ATOM 4618 O O . VAL C 1 239 ? -43.889 -66.650 -27.514 1.00 41.56 292 VAL B O 1
ATOM 4622 N N . ASP C 1 240 ? -42.002 -65.830 -28.409 1.00 33.42 293 ASP B N 1
ATOM 4623 C CA . ASP C 1 240 ? -41.124 -66.640 -27.573 1.00 33.61 293 ASP B CA 1
ATOM 4624 C C . ASP C 1 240 ? -40.956 -65.987 -26.200 1.00 31.35 293 ASP B C 1
ATOM 4625 O O . ASP C 1 240 ? -40.137 -65.089 -26.047 1.00 30.86 293 ASP B O 1
ATOM 4630 N N . GLN C 1 241 ? -41.706 -66.443 -25.199 1.00 36.00 294 GLN B N 1
ATOM 4631 C CA . GLN C 1 241 ? -41.838 -65.686 -23.946 1.00 35.62 294 GLN B CA 1
ATOM 4632 C C . GLN C 1 241 ? -40.581 -65.561 -23.046 1.00 30.65 294 GLN B C 1
ATOM 4633 O O . GLN C 1 241 ? -40.440 -64.578 -22.328 1.00 30.58 294 GLN B O 1
ATOM 4639 N N . ARG C 1 242 ? -39.677 -66.530 -23.077 1.00 30.25 295 ARG B N 1
ATOM 4640 C CA . ARG C 1 242 ? -38.445 -66.443 -22.292 1.00 32.28 295 ARG B CA 1
ATOM 4641 C C . ARG C 1 242 ? -37.442 -65.511 -23.011 1.00 28.81 295 ARG B C 1
ATOM 4642 O O . ARG C 1 242 ? -36.382 -65.177 -22.481 1.00 29.80 295 ARG B O 1
ATOM 4650 N N . PHE C 1 243 ? -37.789 -65.097 -24.229 1.00 25.00 296 PHE B N 1
ATOM 4651 C CA . PHE C 1 243 ? -36.916 -64.220 -25.021 1.00 20.52 296 PHE B CA 1
ATOM 4652 C C . PHE C 1 243 ? -37.427 -62.789 -25.159 1.00 21.23 296 PHE B C 1
ATOM 4653 O O . PHE C 1 243 ? -36.645 -61.836 -25.141 1.00 19.68 296 PHE B O 1
ATOM 4661 N N . ALA C 1 244 ? -38.738 -62.642 -25.327 1.00 23.85 297 ALA B N 1
ATOM 4662 C CA . ALA C 1 244 ? -39.355 -61.343 -25.599 1.00 25.33 297 ALA B CA 1
ATOM 4663 C C . ALA C 1 244 ? -38.924 -60.212 -24.659 1.00 24.12 297 ALA B C 1
ATOM 4664 O O . ALA C 1 244 ? -39.107 -60.290 -23.443 1.00 25.23 297 ALA B O 1
ATOM 4666 N N . VAL C 1 245 ? -38.346 -59.160 -25.233 1.00 21.74 298 VAL B N 1
ATOM 4667 C CA . VAL C 1 245 ? -38.000 -57.969 -24.468 1.00 23.04 298 VAL B CA 1
ATOM 4668 C C . VAL C 1 245 ? -38.991 -56.858 -24.783 1.00 22.49 298 VAL B C 1
ATOM 4669 O O . VAL C 1 245 ? -38.896 -56.201 -25.813 1.00 23.48 298 VAL B O 1
ATOM 4673 N N . GLU C 1 246 ? -39.959 -56.667 -23.894 1.00 26.46 299 GLU B N 1
ATOM 4674 C CA . GLU C 1 246 ? -41.002 -55.665 -24.107 1.00 27.46 299 GLU B CA 1
ATOM 4675 C C . GLU C 1 246 ? -40.406 -54.292 -24.358 1.00 25.39 299 GLU B C 1
ATOM 4676 O O . GLU C 1 246 ? -39.595 -53.813 -23.572 1.00 27.15 299 GLU B O 1
ATOM 4682 N N . GLY C 1 247 ? -40.795 -53.664 -25.463 1.00 26.20 300 GLY B N 1
ATOM 4683 C CA . GLY C 1 247 ? -40.288 -52.342 -25.786 1.00 25.69 300 GLY B CA 1
ATOM 4684 C C . GLY C 1 247 ? -39.266 -52.342 -26.911 1.00 27.03 300 GLY B C 1
ATOM 4685 O O . GLY C 1 247 ? -38.928 -51.287 -27.442 1.00 27.25 300 GLY B O 1
ATOM 4686 N N . GLY C 1 248 ? -38.766 -53.526 -27.257 1.00 26.10 301 GLY B N 1
ATOM 4687 C CA . GLY C 1 248 ? -37.873 -53.690 -28.394 1.00 22.24 301 GLY B CA 1
ATOM 4688 C C . GLY C 1 248 ? -36.405 -53.971 -28.092 1.00 24.13 301 GLY B C 1
ATOM 4689 O O . GLY C 1 248 ? -35.941 -53.815 -26.962 1.00 21.75 301 GLY B O 1
ATOM 4690 N N . LEU C 1 249 ? -35.676 -54.390 -29.126 1.00 20.62 302 LEU B N 1
ATOM 4691 C CA . LEU C 1 249 ? -34.233 -54.602 -29.043 1.00 20.67 302 LEU B CA 1
ATOM 4692 C C . LEU C 1 249 ? -33.481 -53.524 -29.813 1.00 17.48 302 LEU B C 1
ATOM 4693 O O . LEU C 1 249 ? -33.906 -53.139 -30.893 1.00 18.21 302 LEU B O 1
ATOM 4698 N N . PHE C 1 250 ? -32.339 -53.095 -29.277 1.00 16.04 303 PHE B N 1
ATOM 4699 C CA . PHE C 1 250 ? -31.597 -51.971 -29.822 1.00 15.77 303 PHE B CA 1
ATOM 4700 C C . PHE C 1 250 ? -30.100 -52.212 -29.982 1.00 16.26 303 PHE B C 1
ATOM 4701 O O . PHE C 1 250 ? -29.414 -51.410 -30.605 1.00 16.63 303 PHE B O 1
ATOM 4709 N N . SER C 1 251 ? -29.594 -53.318 -29.452 1.00 13.63 304 SER B N 1
ATOM 4710 C CA . SER C 1 251 ? -28.165 -53.605 -29.553 1.00 13.61 304 SER B CA 1
ATOM 4711 C C . SER C 1 251 ? -27.925 -55.104 -29.668 1.00 13.60 304 SER B C 1
ATOM 4712 O O . SER C 1 251 ? -28.756 -55.902 -29.265 1.00 14.50 304 SER B O 1
ATOM 4715 N N . VAL C 1 252 ? -26.781 -55.473 -30.234 1.00 13.09 305 VAL B N 1
ATOM 4716 C CA . VAL C 1 252 ? -26.464 -56.870 -30.475 1.00 12.68 305 VAL B CA 1
ATOM 4717 C C . VAL C 1 252 ? -24.946 -56.989 -30.556 1.00 12.34 305 VAL B C 1
ATOM 4718 O O . VAL C 1 252 ? -24.269 -56.077 -31.052 1.00 12.41 305 VAL B O 1
ATOM 4722 N N . ALA C 1 253 ? -24.415 -58.089 -30.031 1.00 12.76 306 ALA B N 1
ATOM 4723 C CA . ALA C 1 253 ? -22.983 -58.386 -30.121 1.00 13.63 306 ALA B CA 1
ATOM 4724 C C . ALA C 1 253 ? -22.736 -59.896 -30.093 1.00 14.27 306 ALA B C 1
ATOM 4725 O O . ALA C 1 253 ? -23.472 -60.652 -29.437 1.00 13.79 306 ALA B O 1
ATOM 4727 N N . VAL C 1 254 ? -21.696 -60.340 -30.797 1.00 13.20 307 VAL B N 1
ATOM 4728 C CA . VAL C 1 254 ? -21.359 -61.765 -30.810 1.00 12.41 307 VAL B CA 1
ATOM 4729 C C . VAL C 1 254 ? -20.046 -62.015 -30.067 1.00 12.75 307 VAL B C 1
ATOM 4730 O O . VAL C 1 254 ? -19.119 -61.223 -30.178 1.00 14.98 307 VAL B O 1
ATOM 4734 N N . SER C 1 255 ? -19.982 -63.100 -29.285 1.00 11.68 308 SER B N 1
ATOM 4735 C CA . SER C 1 255 ? -18.809 -63.380 -28.458 1.00 12.55 308 SER B CA 1
ATOM 4736 C C . SER C 1 255 ? -17.604 -63.762 -29.331 1.00 15.80 308 SER B C 1
ATOM 4737 O O . SER C 1 255 ? -17.770 -64.133 -30.496 1.00 17.58 308 SER B O 1
ATOM 4740 N N . PRO C 1 256 ? -16.387 -63.620 -28.790 1.00 16.95 309 PRO B N 1
ATOM 4741 C CA . PRO C 1 256 ? -15.175 -63.814 -29.600 1.00 20.20 309 PRO B CA 1
ATOM 4742 C C . PRO C 1 256 ? -15.004 -65.220 -30.151 1.00 18.99 309 PRO B C 1
ATOM 4743 O O . PRO C 1 256 ? -14.340 -65.351 -31.177 1.00 21.06 309 PRO B O 1
ATOM 4747 N N . THR C 1 257 ? -15.571 -66.238 -29.501 1.00 17.92 310 THR B N 1
ATOM 4748 C CA . THR C 1 257 ? -15.531 -67.600 -30.021 1.00 20.60 310 THR B CA 1
ATOM 4749 C C . THR C 1 257 ? -16.678 -67.888 -30.988 1.00 20.69 310 THR B C 1
ATOM 4750 O O . THR C 1 257 ? -16.721 -68.948 -31.618 1.00 20.74 310 THR B O 1
ATOM 4754 N N . GLY C 1 258 ? -17.616 -66.954 -31.093 1.00 18.51 311 GLY B N 1
ATOM 4755 C CA . GLY C 1 258 ? -18.815 -67.164 -31.888 1.00 16.60 311 GLY B CA 1
ATOM 4756 C C . GLY C 1 258 ? -19.866 -68.060 -31.248 1.00 16.78 311 GLY B C 1
ATOM 4757 O O . GLY C 1 258 ? -20.864 -68.410 -31.877 1.00 19.51 311 GLY B O 1
ATOM 4758 N N . ALA C 1 259 ? -19.666 -68.403 -29.980 1.00 16.87 312 ALA B N 1
ATOM 4759 C CA . ALA C 1 259 ? -20.518 -69.379 -29.289 1.00 17.98 312 ALA B CA 1
ATOM 4760 C C . ALA C 1 259 ? -21.883 -68.815 -28.891 1.00 16.30 312 ALA B C 1
ATOM 4761 O O . ALA C 1 259 ? -22.870 -69.555 -28.775 1.00 16.09 312 ALA B O 1
ATOM 4763 N N . VAL C 1 260 ? -21.930 -67.506 -28.644 1.00 16.24 313 VAL B N 1
ATOM 4764 C CA . VAL C 1 260 ? -23.181 -66.867 -28.222 1.00 13.84 313 VAL B CA 1
ATOM 4765 C C . VAL C 1 260 ? -23.385 -65.481 -28.813 1.00 14.65 313 VAL B C 1
ATOM 4766 O O . VAL C 1 260 ? -22.434 -64.809 -29.186 1.00 13.40 313 VAL B O 1
ATOM 4770 N N . VAL C 1 261 ? -24.645 -65.058 -28.857 1.00 11.83 314 VAL B N 1
ATOM 4771 C CA . VAL C 1 261 ? -24.990 -63.703 -29.223 1.00 12.90 314 VAL B CA 1
ATOM 4772 C C . VAL C 1 261 ? -25.700 -63.055 -28.024 1.00 13.82 314 VAL B C 1
ATOM 4773 O O . VAL C 1 261 ? -26.479 -63.708 -27.326 1.00 13.18 314 VAL B O 1
ATOM 4777 N N . ALA C 1 262 ? -25.397 -61.786 -27.777 1.00 13.26 315 ALA B N 1
ATOM 4778 C CA . ALA C 1 262 ? -26.078 -61.002 -26.756 1.00 14.77 315 ALA B CA 1
ATOM 4779 C C . ALA C 1 262 ? -26.960 -59.989 -27.458 1.00 13.81 315 ALA B C 1
ATOM 4780 O O . ALA C 1 262 ? -26.524 -59.351 -28.426 1.00 12.86 315 ALA B O 1
ATOM 4782 N N . VAL C 1 263 ? -28.195 -59.837 -26.985 1.00 12.38 316 VAL B N 1
ATOM 4783 C CA . VAL C 1 263 ? -29.061 -58.783 -27.495 1.00 12.24 316 VAL B CA 1
ATOM 4784 C C . VAL C 1 263 ? -29.479 -57.915 -26.315 1.00 12.70 316 VAL B C 1
ATOM 4785 O O . VAL C 1 263 ? -29.669 -58.430 -25.219 1.00 12.17 316 VAL B O 1
ATOM 4789 N N . GLY C 1 264 ? -29.595 -56.611 -26.526 1.00 11.96 317 GLY B N 1
ATOM 4790 C CA . GLY C 1 264 ? -29.991 -55.725 -25.433 1.00 12.64 317 GLY B CA 1
ATOM 4791 C C . GLY C 1 264 ? -31.158 -54.858 -25.863 1.00 16.46 317 GLY B C 1
ATOM 4792 O O . GLY C 1 264 ? -31.265 -54.500 -27.031 1.00 15.50 317 GLY B O 1
ATOM 4793 N N . GLY C 1 265 ? -32.033 -54.504 -24.929 1.00 15.29 318 GLY B N 1
ATOM 4794 C CA . GLY C 1 265 ? -33.244 -53.818 -25.310 1.00 15.70 318 GLY B CA 1
ATOM 4795 C C . GLY C 1 265 ? -33.820 -52.952 -24.213 1.00 17.86 318 GLY B C 1
ATOM 4796 O O . GLY C 1 265 ? -33.118 -52.516 -23.312 1.00 17.83 318 GLY B O 1
ATOM 4797 N N . ALA C 1 266 ? -35.117 -52.708 -24.315 1.00 19.59 319 ALA B N 1
ATOM 4798 C CA . ALA C 1 266 ? -35.813 -51.863 -23.356 1.00 20.92 319 ALA B CA 1
ATOM 4799 C C . ALA C 1 266 ? -35.732 -52.442 -21.953 1.00 20.08 319 ALA B C 1
ATOM 4800 O O . ALA C 1 266 ? -35.524 -53.649 -21.769 1.00 20.23 319 ALA B O 1
ATOM 4802 N N . GLY C 1 267 ? -35.876 -51.566 -20.958 1.00 20.74 320 GLY B N 1
ATOM 4803 C CA . GLY C 1 267 ? -35.964 -51.997 -19.574 1.00 18.58 320 GLY B CA 1
ATOM 4804 C C . GLY C 1 267 ? -34.660 -52.466 -18.971 1.00 20.09 320 GLY B C 1
ATOM 4805 O O . GLY C 1 267 ? -34.643 -52.995 -17.865 1.00 22.75 320 GLY B O 1
ATOM 4806 N N . GLY C 1 268 ? -33.561 -52.290 -19.695 1.00 14.65 321 GLY B N 1
ATOM 4807 C CA . GLY C 1 268 ? -32.278 -52.754 -19.213 1.00 14.34 321 GLY B CA 1
ATOM 4808 C C . GLY C 1 268 ? -32.039 -54.236 -19.486 1.00 15.80 321 GLY B C 1
ATOM 4809 O O . GLY C 1 268 ? -31.052 -54.796 -19.025 1.00 15.07 321 GLY B O 1
ATOM 4810 N N . GLN C 1 269 ? -32.927 -54.865 -20.252 1.00 15.70 322 GLN B N 1
ATOM 4811 C CA . GLN C 1 269 ? -32.845 -56.307 -20.467 1.00 15.59 322 GLN B CA 1
ATOM 4812 C C . GLN C 1 269 ? -31.789 -56.729 -21.489 1.00 14.65 322 GLN B C 1
ATOM 4813 O O . GLN C 1 269 ? -31.614 -56.098 -22.545 1.00 15.11 322 GLN B O 1
ATOM 4819 N N . ILE C 1 270 ? -31.097 -57.809 -21.161 1.00 12.78 323 ILE B N 1
ATOM 4820 C CA . ILE C 1 270 ? -30.147 -58.457 -22.081 1.00 12.25 323 ILE B CA 1
ATOM 4821 C C . ILE C 1 270 ? -30.473 -59.946 -22.158 1.00 12.87 323 ILE B C 1
ATOM 4822 O O . ILE C 1 270 ? -30.763 -60.565 -21.140 1.00 13.61 323 ILE B O 1
ATOM 4827 N N . LYS C 1 271 ? -30.465 -60.519 -23.363 1.00 11.49 324 LYS B N 1
ATOM 4828 C CA . LYS C 1 271 ? -30.630 -61.964 -23.509 1.00 12.57 324 LYS B CA 1
ATOM 4829 C C . LYS C 1 271 ? -29.371 -62.536 -24.135 1.00 13.79 324 LYS B C 1
ATOM 4830 O O . LYS C 1 271 ? -28.788 -61.915 -25.023 1.00 13.21 324 LYS B O 1
ATOM 4836 N N . ILE C 1 272 ? -28.938 -63.688 -23.629 1.00 12.74 325 ILE B N 1
ATOM 4837 C CA . ILE C 1 272 ? -27.806 -64.422 -24.207 1.00 15.14 325 ILE B CA 1
ATOM 4838 C C . ILE C 1 272 ? -28.356 -65.674 -24.889 1.00 15.68 325 ILE B C 1
ATOM 4839 O O . ILE C 1 272 ? -29.070 -66.456 -24.266 1.00 13.53 325 ILE B O 1
ATOM 4844 N N . VAL C 1 273 ? -28.012 -65.869 -26.162 1.00 12.80 326 VAL B N 1
ATOM 4845 C CA . VAL C 1 273 ? -28.577 -66.954 -26.967 1.00 15.35 326 VAL B CA 1
ATOM 4846 C C . VAL C 1 273 ? -27.451 -67.758 -27.623 1.00 14.53 326 VAL B C 1
ATOM 4847 O O . VAL C 1 273 ? -26.506 -67.169 -28.147 1.00 13.89 326 VAL B O 1
ATOM 4851 N N . GLY C 1 274 ? -27.537 -69.087 -27.583 1.00 13.86 327 GLY B N 1
ATOM 4852 C CA . GLY C 1 274 ? -26.499 -69.923 -28.162 1.00 15.97 327 GLY B CA 1
ATOM 4853 C C . GLY C 1 274 ? -26.474 -69.861 -29.685 1.00 16.08 327 GLY B C 1
ATOM 4854 O O . GLY C 1 274 ? -27.521 -69.721 -30.318 1.00 15.95 327 GLY B O 1
ATOM 4855 N N . LEU C 1 275 ? -25.277 -69.965 -30.255 1.00 15.76 328 LEU B N 1
ATOM 4856 C CA . LEU C 1 275 ? -25.099 -70.072 -31.724 1.00 17.55 328 LEU B CA 1
ATOM 4857 C C . LEU C 1 275 ? -24.422 -71.385 -32.109 1.00 23.86 328 LEU B C 1
ATOM 4858 O O . LEU C 1 275 ? -23.587 -71.896 -31.365 1.00 21.39 328 LEU B O 1
ATOM 4863 N N . PRO C 1 276 ? -24.747 -71.912 -33.300 1.00 20.57 329 PRO B N 1
ATOM 4864 C CA . PRO C 1 276 ? -24.031 -73.107 -33.766 1.00 25.55 329 PRO B CA 1
ATOM 4865 C C . PRO C 1 276 ? -22.579 -72.747 -34.098 1.00 28.67 329 PRO B C 1
ATOM 4866 O O . PRO C 1 276 ? -22.308 -71.600 -34.448 1.00 25.55 329 PRO B O 1
ATOM 4870 N N . ARG C 1 277 ? -21.668 -73.712 -34.008 1.00 33.90 330 ARG B N 1
ATOM 4871 C CA . ARG C 1 277 ? -20.226 -73.432 -34.050 1.00 36.92 330 ARG B CA 1
ATOM 4872 C C . ARG C 1 277 ? -19.692 -73.034 -35.419 1.00 44.81 330 ARG B C 1
ATOM 4873 O O . ARG C 1 277 ? -19.031 -72.003 -35.552 1.00 50.57 330 ARG B O 1
ATOM 4881 N N . LEU C 1 278 ? -19.955 -73.868 -36.421 1.00 40.95 331 LEU B N 1
ATOM 4882 C CA . LEU C 1 278 ? -19.473 -73.633 -37.786 1.00 40.87 331 LEU B CA 1
ATOM 4883 C C . LEU C 1 278 ? -17.954 -73.435 -37.827 1.00 42.07 331 LEU B C 1
ATOM 4884 O O . LEU C 1 278 ? -17.327 -73.526 -38.882 1.00 40.97 331 LEU B O 1
ATOM 4889 N N . ALA C 1 314 ? -28.526 -74.537 -30.405 1.00 35.40 367 ALA B N 1
ATOM 4890 C CA . ALA C 1 314 ? -28.571 -73.142 -30.825 1.00 24.91 367 ALA B CA 1
ATOM 4891 C C . ALA C 1 314 ? -29.980 -72.586 -30.678 1.00 26.82 367 ALA B C 1
ATOM 4892 O O . ALA C 1 314 ? -30.965 -73.311 -30.841 1.00 31.80 367 ALA B O 1
ATOM 4894 N N . GLY C 1 315 ? -30.080 -71.303 -30.346 1.00 21.80 368 GLY B N 1
ATOM 4895 C CA . GLY C 1 315 ? -31.376 -70.660 -30.238 1.00 22.50 368 GLY B CA 1
ATOM 4896 C C . GLY C 1 315 ? -31.964 -70.840 -28.849 1.00 23.44 368 GLY B C 1
ATOM 4897 O O . GLY C 1 315 ? -33.113 -70.484 -28.593 1.00 29.49 368 GLY B O 1
ATOM 4898 N N . THR C 1 316 ? -31.177 -71.400 -27.946 1.00 19.23 369 THR B N 1
ATOM 4899 C CA . THR C 1 316 ? -31.642 -71.504 -26.562 1.00 23.11 369 THR B CA 1
ATOM 4900 C C . THR C 1 316 ? -31.197 -70.270 -25.800 1.00 22.23 369 THR B C 1
ATOM 4901 O O . THR C 1 316 ? -30.141 -69.690 -26.104 1.00 20.95 369 THR B O 1
ATOM 4905 N N . ILE C 1 317 ? -32.018 -69.849 -24.831 1.00 20.32 370 ILE B N 1
ATOM 4906 C CA . ILE C 1 317 ? -31.673 -68.727 -23.966 1.00 18.38 370 ILE B CA 1
ATOM 4907 C C . ILE C 1 317 ? -30.768 -69.252 -22.869 1.00 17.67 370 ILE B C 1
ATOM 4908 O O . ILE C 1 317 ? -31.198 -70.073 -22.061 1.00 20.12 370 ILE B O 1
ATOM 4913 N N . LEU C 1 318 ? -29.516 -68.806 -22.872 1.00 13.60 371 LEU B N 1
ATOM 4914 C CA . LEU C 1 318 ? -28.520 -69.267 -21.909 1.00 16.23 371 LEU B CA 1
ATOM 4915 C C . LEU C 1 318 ? -28.486 -68.417 -20.639 1.00 16.68 371 LEU B C 1
ATOM 4916 O O . LEU C 1 318 ? -28.067 -68.886 -19.583 1.00 15.03 371 LEU B O 1
ATOM 4921 N N . ALA C 1 319 ? -28.897 -67.161 -20.761 1.00 12.49 372 ALA B N 1
ATOM 4922 C CA . ALA C 1 319 ? -28.979 -66.266 -19.608 1.00 12.81 372 ALA B CA 1
ATOM 4923 C C . ALA C 1 319 ? -29.867 -65.088 -19.929 1.00 14.21 372 ALA B C 1
ATOM 4924 O O . ALA C 1 319 ? -30.009 -64.695 -21.083 1.00 14.59 372 ALA B O 1
ATOM 4926 N N . SER C 1 320 ? -30.441 -64.501 -18.888 1.00 11.48 373 SER B N 1
ATOM 4927 C CA . SER C 1 320 ? -31.244 -63.311 -19.055 1.00 14.01 373 SER B CA 1
ATOM 4928 C C . SER C 1 320 ? -30.801 -62.335 -17.962 1.00 15.28 373 SER B C 1
ATOM 4929 O O . SER C 1 320 ? -30.639 -62.734 -16.809 1.00 17.64 373 SER B O 1
ATOM 4932 N N . LEU C 1 321 ? -30.548 -61.083 -18.330 1.00 15.19 374 LEU B N 1
ATOM 4933 C CA . LEU C 1 321 ? -29.929 -60.105 -17.438 1.00 12.89 374 LEU B CA 1
ATOM 4934 C C . LEU C 1 321 ? -30.779 -58.848 -17.355 1.00 16.29 374 LEU B C 1
ATOM 4935 O O . LEU C 1 321 ? -31.348 -58.413 -18.355 1.00 14.11 374 LEU B O 1
ATOM 4940 N N . GLN C 1 322 ? -30.866 -58.254 -16.163 1.00 14.68 375 GLN B N 1
ATOM 4941 C CA . GLN C 1 322 ? -31.574 -56.987 -16.037 1.00 18.07 375 GLN B CA 1
ATOM 4942 C C . GLN C 1 322 ? -31.114 -56.237 -14.796 1.00 23.73 375 GLN B C 1
ATOM 4943 O O . GLN C 1 322 ? -31.845 -56.095 -13.817 1.00 27.37 375 GLN B O 1
ATOM 4949 N N . ILE C 1 323 ? -29.878 -55.766 -14.848 1.00 15.53 376 ILE B N 1
ATOM 4950 C CA . ILE C 1 323 ? -29.288 -55.025 -13.753 1.00 15.39 376 ILE B CA 1
ATOM 4951 C C . ILE C 1 323 ? -29.594 -53.530 -13.921 1.00 18.45 376 ILE B C 1
ATOM 4952 O O . ILE C 1 323 ? -29.838 -52.798 -12.951 1.00 17.72 376 ILE B O 1
ATOM 4957 N N . GLN C 1 324 ? -29.597 -53.086 -15.172 1.00 16.86 377 GLN B N 1
ATOM 4958 C CA . GLN C 1 324 ? -29.825 -51.687 -15.494 1.00 13.42 377 GLN B CA 1
ATOM 4959 C C . GLN C 1 324 ? -31.312 -51.418 -15.685 1.00 18.14 377 GLN B C 1
ATOM 4960 O O . GLN C 1 324 ? -32.113 -52.353 -15.738 1.00 19.08 377 GLN B O 1
ATOM 4966 N N . SER C 1 325 ? -31.683 -50.144 -15.769 1.00 18.66 378 SER B N 1
ATOM 4967 C CA . SER C 1 325 ? -33.094 -49.769 -15.683 1.00 22.02 378 SER B CA 1
ATOM 4968 C C . SER C 1 325 ? -33.728 -49.250 -16.986 1.00 24.25 378 SER B C 1
ATOM 4969 O O . SER C 1 325 ? -34.937 -49.010 -17.037 1.00 25.25 378 SER B O 1
ATOM 4972 N N . ASP C 1 326 ? -32.932 -49.075 -18.038 1.00 19.72 379 ASP B N 1
ATOM 4973 C CA . ASP C 1 326 ? -33.437 -48.457 -19.264 1.00 18.88 379 ASP B CA 1
ATOM 4974 C C . ASP C 1 326 ? -32.703 -49.054 -20.477 1.00 19.81 379 ASP B C 1
ATOM 4975 O O . ASP C 1 326 ? -31.826 -49.891 -20.284 1.00 19.06 379 ASP B O 1
ATOM 4980 N N . ASN C 1 327 ? -33.041 -48.601 -21.689 1.00 21.30 380 ASN B N 1
ATOM 4981 C CA . ASN C 1 327 ? -32.538 -49.197 -22.955 1.00 18.99 380 ASN B CA 1
ATOM 4982 C C . ASN C 1 327 ? -31.057 -49.571 -22.952 1.00 20.09 380 ASN B C 1
ATOM 4983 O O . ASN C 1 327 ? -30.206 -48.742 -22.626 1.00 17.28 380 ASN B O 1
ATOM 4988 N N . ILE C 1 328 ? -30.742 -50.810 -23.335 1.00 14.52 381 ILE B N 1
ATOM 4989 C CA . ILE C 1 328 ? -29.349 -51.177 -23.527 1.00 16.33 381 ILE B CA 1
ATOM 4990 C C . ILE C 1 328 ? -28.980 -50.746 -24.939 1.00 16.60 381 ILE B C 1
ATOM 4991 O O . ILE C 1 328 ? -29.337 -51.414 -25.911 1.00 17.33 381 ILE B O 1
ATOM 4996 N N . GLU C 1 329 ? -28.284 -49.617 -25.050 1.00 14.75 382 GLU B N 1
ATOM 4997 C CA . GLU C 1 329 ? -28.013 -49.024 -26.352 1.00 16.57 382 GLU B CA 1
ATOM 4998 C C . GLU C 1 329 ? -26.723 -49.517 -26.985 1.00 17.10 382 GLU B C 1
ATOM 4999 O O . GLU C 1 329 ? -26.491 -49.299 -28.174 1.00 18.38 382 GLU B O 1
ATOM 5005 N N . SER C 1 330 ? -25.895 -50.187 -26.195 1.00 15.50 383 SER B N 1
ATOM 5006 C CA . SER C 1 330 ? -24.599 -50.657 -26.673 1.00 16.10 383 SER B CA 1
ATOM 5007 C C . SER C 1 330 ? -24.139 -51.896 -25.906 1.00 16.01 383 SER B C 1
ATOM 5008 O O . SER C 1 330 ? -24.169 -51.924 -24.672 1.00 13.61 383 SER B O 1
ATOM 5011 N N . LEU C 1 331 ? -23.727 -52.921 -26.653 1.00 14.69 384 LEU B N 1
ATOM 5012 C CA . LEU C 1 331 ? -23.171 -54.145 -26.088 1.00 15.86 384 LEU B CA 1
ATOM 5013 C C . LEU C 1 331 ? -21.810 -54.454 -26.692 1.00 14.79 384 LEU B C 1
ATOM 5014 O O . LEU C 1 331 ? -21.625 -54.312 -27.909 1.00 15.88 384 LEU B O 1
ATOM 5019 N N . ALA C 1 332 ? -20.865 -54.892 -25.867 1.00 13.00 385 ALA B N 1
ATOM 5020 C CA . ALA C 1 332 ? -19.556 -55.278 -26.390 1.00 18.66 385 ALA B CA 1
ATOM 5021 C C . ALA C 1 332 ? -18.964 -56.444 -25.614 1.00 16.51 385 ALA B C 1
ATOM 5022 O O . ALA C 1 332 ? -18.834 -56.373 -24.400 1.00 15.65 385 ALA B O 1
ATOM 5024 N N . PHE C 1 333 ? -18.622 -57.522 -26.314 1.00 14.72 386 PHE B N 1
ATOM 5025 C CA . PHE C 1 333 ? -17.815 -58.577 -25.718 1.00 16.73 386 PHE B CA 1
ATOM 5026 C C . PHE C 1 333 ? -16.349 -58.180 -25.791 1.00 17.37 386 PHE B C 1
ATOM 5027 O O . PHE C 1 333 ? -15.881 -57.693 -26.830 1.00 17.93 386 PHE B O 1
ATOM 5035 N N . SER C 1 334 ? -15.611 -58.430 -24.723 1.00 16.16 387 SER B N 1
ATOM 5036 C CA . SER C 1 334 ? -14.163 -58.248 -24.764 1.00 17.28 387 SER B CA 1
ATOM 5037 C C . SER C 1 334 ? -13.525 -59.283 -25.669 1.00 17.56 387 SER B C 1
ATOM 5038 O O . SER C 1 334 ? -13.873 -60.469 -25.618 1.00 19.97 387 SER B O 1
ATOM 5041 N N . PRO C 1 335 ? -12.572 -58.841 -26.504 1.00 18.16 388 PRO B N 1
ATOM 5042 C CA . PRO C 1 335 ? -11.918 -59.779 -27.420 1.00 20.10 388 PRO B CA 1
ATOM 5043 C C . PRO C 1 335 ? -11.071 -60.835 -26.727 1.00 20.41 388 PRO B C 1
ATOM 5044 O O . PRO C 1 335 ? -10.865 -61.893 -27.322 1.00 23.93 388 PRO B O 1
ATOM 5048 N N . SER C 1 336 ? -10.573 -60.569 -25.522 1.00 21.34 389 SER B N 1
ATOM 5049 C CA . SER C 1 336 ? -9.674 -61.529 -24.888 1.00 25.21 389 SER B CA 1
ATOM 5050 C C . SER C 1 336 ? -9.880 -61.738 -23.389 1.00 27.53 389 SER B C 1
ATOM 5051 O O . SER C 1 336 ? -9.156 -62.513 -22.767 1.00 31.05 389 SER B O 1
ATOM 5054 N N . ALA C 1 337 ? -10.846 -61.044 -22.807 1.00 23.93 390 ALA B N 1
ATOM 5055 C CA . ALA C 1 337 ? -11.189 -61.270 -21.405 1.00 22.22 390 ALA B CA 1
ATOM 5056 C C . ALA C 1 337 ? -12.609 -61.802 -21.366 1.00 20.39 390 ALA B C 1
ATOM 5057 O O . ALA C 1 337 ? -13.413 -61.460 -22.240 1.00 21.97 390 ALA B O 1
ATOM 5059 N N . PRO C 1 338 ? -12.921 -62.651 -20.372 1.00 21.08 391 PRO B N 1
ATOM 5060 C CA . PRO C 1 338 ? -14.233 -63.299 -20.301 1.00 20.51 391 PRO B CA 1
ATOM 5061 C C . PRO C 1 338 ? -15.312 -62.372 -19.772 1.00 18.82 391 PRO B C 1
ATOM 5062 O O . PRO C 1 338 ? -15.962 -62.710 -18.770 1.00 17.34 391 PRO B O 1
ATOM 5066 N N . ILE C 1 339 ? -15.499 -61.228 -20.427 1.00 16.41 392 ILE B N 1
ATOM 5067 C CA . ILE C 1 339 ? -16.471 -60.234 -19.966 1.00 13.66 392 ILE B CA 1
ATOM 5068 C C . ILE C 1 339 ? -17.314 -59.622 -21.090 1.00 18.38 392 ILE B C 1
ATOM 5069 O O . ILE C 1 339 ? -16.911 -59.574 -22.261 1.00 16.24 392 ILE B O 1
ATOM 5074 N N . LEU C 1 340 ? -18.516 -59.195 -20.717 1.00 13.00 393 LEU B N 1
ATOM 5075 C CA . LEU C 1 340 ? -19.431 -58.475 -21.594 1.00 12.00 393 LEU B CA 1
ATOM 5076 C C . LEU C 1 340 ? -19.759 -57.139 -20.953 1.00 12.93 393 LEU B C 1
ATOM 5077 O O . LEU C 1 340 ? -20.107 -57.093 -19.760 1.00 14.35 393 LEU B O 1
ATOM 5082 N N . ALA C 1 341 ? -19.656 -56.058 -21.713 1.00 14.74 394 ALA B N 1
ATOM 5083 C CA . ALA C 1 341 ? -20.075 -54.753 -21.206 1.00 12.94 394 ALA B CA 1
ATOM 5084 C C . ALA C 1 341 ? -21.349 -54.265 -21.889 1.00 15.46 394 ALA B C 1
ATOM 5085 O O . ALA C 1 341 ? -21.558 -54.488 -23.081 1.00 14.35 394 ALA B O 1
ATOM 5087 N N . ALA C 1 342 ? -22.189 -53.571 -21.124 1.00 13.78 395 ALA B N 1
ATOM 5088 C CA . ALA C 1 342 ? -23.459 -53.072 -21.617 1.00 12.06 395 ALA B CA 1
ATOM 5089 C C . ALA C 1 342 ? -23.641 -51.628 -21.179 1.00 16.65 395 ALA B C 1
ATOM 5090 O O . ALA C 1 342 ? -23.534 -51.320 -19.990 1.00 15.80 395 ALA B O 1
ATOM 5092 N N . GLY C 1 343 ? -23.932 -50.753 -22.133 1.00 15.61 396 GLY B N 1
ATOM 5093 C CA . GLY C 1 343 ? -24.196 -49.358 -21.816 1.00 14.95 396 GLY B CA 1
ATOM 5094 C C . GLY C 1 343 ? -25.680 -49.079 -21.899 1.00 15.45 396 GLY B C 1
ATOM 5095 O O . GLY C 1 343 ? -26.349 -49.515 -22.824 1.00 15.35 396 GLY B O 1
ATOM 5096 N N . SER C 1 344 ? -26.193 -48.318 -20.930 1.00 16.40 397 SER B N 1
ATOM 5097 C CA . SER C 1 344 ? -27.622 -48.072 -20.842 1.00 15.65 397 SER B CA 1
ATOM 5098 C C . SER C 1 344 ? -28.005 -46.593 -20.940 1.00 15.93 397 SER B C 1
ATOM 5099 O O . SER C 1 344 ? -27.232 -45.718 -20.588 1.00 17.67 397 SER B O 1
ATOM 5102 N N . THR C 1 345 ? -29.224 -46.363 -21.416 1.00 18.20 398 THR B N 1
ATOM 5103 C CA . THR C 1 345 ? -29.863 -45.049 -21.465 1.00 20.42 398 THR B CA 1
ATOM 5104 C C . THR C 1 345 ? -29.914 -44.394 -20.079 1.00 25.43 398 THR B C 1
ATOM 5105 O O . THR C 1 345 ? -30.017 -43.165 -19.966 1.00 22.64 398 THR B O 1
ATOM 5109 N N . ASP C 1 346 ? -29.823 -45.209 -19.029 1.00 23.33 399 ASP B N 1
ATOM 5110 C CA . ASP C 1 346 ? -29.874 -44.676 -17.667 1.00 22.37 399 ASP B CA 1
ATOM 5111 C C . ASP C 1 346 ? -28.513 -44.158 -17.180 1.00 24.17 399 ASP B C 1
ATOM 5112 O O . ASP C 1 346 ? -28.369 -43.757 -16.025 1.00 24.47 399 ASP B O 1
ATOM 5117 N N . GLY C 1 347 ? -27.522 -44.162 -18.068 1.00 21.16 400 GLY B N 1
ATOM 5118 C CA . GLY C 1 347 ? -26.208 -43.621 -17.762 1.00 17.68 400 GLY B CA 1
ATOM 5119 C C . GLY C 1 347 ? -25.224 -44.587 -17.145 1.00 18.99 400 GLY B C 1
ATOM 5120 O O . GLY C 1 347 ? -24.089 -44.215 -16.879 1.00 18.99 400 GLY B O 1
ATOM 5121 N N . SER C 1 348 ? -25.636 -45.836 -16.929 1.00 15.81 401 SER B N 1
ATOM 5122 C CA . SER C 1 348 ? -24.743 -46.821 -16.322 1.00 16.32 401 SER B CA 1
ATOM 5123 C C . SER C 1 348 ? -24.088 -47.761 -17.322 1.00 17.73 401 SER B C 1
ATOM 5124 O O . SER C 1 348 ? -24.595 -47.972 -18.414 1.00 16.64 401 SER B O 1
ATOM 5127 N N . ILE C 1 349 ? -22.963 -48.328 -16.910 1.00 16.20 402 ILE B N 1
ATOM 5128 C CA . ILE C 1 349 ? -22.346 -49.445 -17.624 1.00 15.44 402 ILE B CA 1
ATOM 5129 C C . ILE C 1 349 ? -22.376 -50.659 -16.726 1.00 17.09 402 ILE B C 1
ATOM 5130 O O . ILE C 1 349 ? -22.066 -50.544 -15.556 1.00 18.73 402 ILE B O 1
ATOM 5135 N N . ALA C 1 350 ? -22.751 -51.828 -17.243 1.00 13.10 403 ALA B N 1
ATOM 5136 C CA . ALA C 1 350 ? -22.699 -53.046 -16.423 1.00 14.01 403 ALA B CA 1
ATOM 5137 C C . ALA C 1 350 ? -21.767 -54.059 -17.095 1.00 15.37 403 ALA B C 1
ATOM 5138 O O . ALA C 1 350 ? -21.731 -54.177 -18.332 1.00 16.93 403 ALA B O 1
ATOM 5140 N N . VAL C 1 351 ? -20.994 -54.765 -16.283 1.00 14.93 404 VAL B N 1
ATOM 5141 C CA . VAL C 1 351 ? -20.000 -55.715 -16.763 1.00 14.06 404 VAL B CA 1
ATOM 5142 C C . VAL C 1 351 ? -20.330 -57.082 -16.186 1.00 14.01 404 VAL B C 1
ATOM 5143 O O . VAL C 1 351 ? -20.481 -57.226 -14.950 1.00 15.13 404 VAL B O 1
ATOM 5147 N N . PHE C 1 352 ? -20.440 -58.061 -17.083 1.00 11.79 405 PHE B N 1
ATOM 5148 C CA . PHE C 1 352 ? -20.808 -59.430 -16.725 1.00 12.45 405 PHE B CA 1
ATOM 5149 C C . PHE C 1 352 ? -19.698 -60.425 -17.049 1.00 16.45 405 PHE B C 1
ATOM 5150 O O . PHE C 1 352 ? -18.993 -60.277 -18.055 1.00 15.26 405 PHE B O 1
ATOM 5158 N N . ASP C 1 353 ? -19.575 -61.459 -16.222 1.00 16.47 406 ASP B N 1
ATOM 5159 C CA . ASP C 1 353 ? -18.560 -62.501 -16.422 1.00 16.56 406 ASP B CA 1
ATOM 5160 C C . ASP C 1 353 ? -19.093 -63.626 -17.296 1.00 16.33 406 ASP B C 1
ATOM 5161 O O . ASP C 1 353 ? -19.907 -64.417 -16.856 1.00 19.00 406 ASP B O 1
ATOM 5166 N N . THR C 1 354 ? -18.629 -63.706 -18.541 1.00 16.75 407 THR B N 1
ATOM 5167 C CA . THR C 1 354 ? -19.240 -64.611 -19.502 1.00 13.63 407 THR B CA 1
ATOM 5168 C C . THR C 1 354 ? -19.004 -66.103 -19.203 1.00 16.41 407 THR B C 1
ATOM 5169 O O . THR C 1 354 ? -19.731 -66.962 -19.701 1.00 20.06 407 THR B O 1
ATOM 5173 N N . SER C 1 355 ? -18.001 -66.418 -18.396 1.00 16.20 408 SER B N 1
ATOM 5174 C CA . SER C 1 355 ? -17.733 -67.813 -18.065 1.00 19.73 408 SER B CA 1
ATOM 5175 C C . SER C 1 355 ? -18.362 -68.202 -16.733 1.00 17.96 408 SER B C 1
ATOM 5176 O O . SER C 1 355 ? -18.130 -69.296 -16.228 1.00 19.07 408 SER B O 1
ATOM 5179 N N . ARG C 1 356 ? -19.157 -67.299 -16.167 1.00 17.65 409 ARG B N 1
ATOM 5180 C CA . ARG C 1 356 ? -19.781 -67.546 -14.866 1.00 16.85 409 ARG B CA 1
ATOM 5181 C C . ARG C 1 356 ? -21.288 -67.267 -14.908 1.00 16.53 409 ARG B C 1
ATOM 5182 O O . ARG C 1 356 ? -21.843 -66.621 -14.009 1.00 16.16 409 ARG B O 1
ATOM 5190 N N . SER C 1 357 ? -21.933 -67.780 -15.950 1.00 16.06 410 SER B N 1
ATOM 5191 C CA . SER C 1 357 ? -23.371 -67.597 -16.201 1.00 17.08 410 SER B CA 1
ATOM 5192 C C . SER C 1 357 ? -23.740 -66.107 -16.189 1.00 16.98 410 SER B C 1
ATOM 5193 O O . SER C 1 357 ? -24.820 -65.718 -15.728 1.00 14.82 410 SER B O 1
ATOM 5196 N N . PHE C 1 358 ? -22.829 -65.287 -16.714 1.00 12.51 411 PHE B N 1
ATOM 5197 C CA . PHE C 1 358 ? -23.016 -63.846 -16.796 1.00 12.65 411 PHE B CA 1
ATOM 5198 C C . PHE C 1 358 ? -23.375 -63.237 -15.444 1.00 13.41 411 PHE B C 1
ATOM 5199 O O . PHE C 1 358 ? -24.194 -62.329 -15.339 1.00 13.46 411 PHE B O 1
ATOM 5207 N N . ALA C 1 359 ? -22.712 -63.751 -14.425 1.00 12.12 412 ALA B N 1
ATOM 5208 C CA . ALA C 1 359 ? -22.718 -63.100 -13.118 1.00 14.36 412 ALA B CA 1
ATOM 5209 C C . ALA C 1 359 ? -22.267 -61.648 -13.264 1.00 16.19 412 ALA B C 1
ATOM 5210 O O . ALA C 1 359 ? -21.447 -61.315 -14.140 1.00 15.91 412 ALA B O 1
ATOM 5212 N N . LEU C 1 360 ? -22.801 -60.786 -12.406 1.00 14.09 413 LEU B N 1
ATOM 5213 C CA . LEU C 1 360 ? -22.469 -59.368 -12.449 1.00 15.45 413 LEU B CA 1
ATOM 5214 C C . LEU C 1 360 ? -21.081 -59.122 -11.874 1.00 17.04 413 LEU B C 1
ATOM 5215 O O . LEU C 1 360 ? -20.806 -59.471 -10.724 1.00 17.61 413 LEU B O 1
ATOM 5220 N N . ARG C 1 361 ? -20.202 -58.532 -12.677 1.00 15.36 414 ARG B N 1
ATOM 5221 C CA . ARG C 1 361 ? -18.851 -58.245 -12.222 1.00 16.29 414 ARG B CA 1
ATOM 5222 C C . ARG C 1 361 ? -18.831 -56.851 -11.628 1.00 21.17 414 ARG B C 1
ATOM 5223 O O . ARG C 1 361 ? -18.267 -56.624 -10.553 1.00 22.18 414 ARG B O 1
ATOM 5231 N N . ARG C 1 362 ? -19.448 -55.912 -12.333 1.00 18.44 415 ARG B N 1
ATOM 5232 C CA . ARG C 1 362 ? -19.506 -54.552 -11.792 1.00 18.25 415 ARG B CA 1
ATOM 5233 C C . ARG C 1 362 ? -20.640 -53.750 -12.398 1.00 18.76 415 ARG B C 1
ATOM 5234 O O . ARG C 1 362 ? -20.961 -53.908 -13.575 1.00 18.87 415 ARG B O 1
ATOM 5242 N N . HIS C 1 363 ? -21.248 -52.882 -11.594 1.00 17.01 416 HIS B N 1
ATOM 5243 C CA . HIS C 1 363 ? -22.283 -51.985 -12.081 1.00 16.73 416 HIS B CA 1
ATOM 5244 C C . HIS C 1 363 ? -21.808 -50.555 -11.846 1.00 19.29 416 HIS B C 1
ATOM 5245 O O . HIS C 1 363 ? -21.837 -50.050 -10.713 1.00 21.25 416 HIS B O 1
ATOM 5252 N N . LEU C 1 364 ? -21.318 -49.945 -12.923 1.00 17.57 417 LEU B N 1
ATOM 5253 C CA . LEU C 1 364 ? -20.824 -48.576 -12.945 1.00 18.88 417 LEU B CA 1
ATOM 5254 C C . LEU C 1 364 ? -21.979 -47.613 -13.125 1.00 19.59 417 LEU B C 1
ATOM 5255 O O . LEU C 1 364 ? -22.303 -47.215 -14.238 1.00 20.91 417 LEU B O 1
ATOM 5260 N N . ARG C 1 365 ? -22.609 -47.242 -12.015 1.00 19.40 418 ARG B N 1
ATOM 5261 C CA . ARG C 1 365 ? -23.705 -46.289 -12.063 1.00 18.72 418 ARG B CA 1
ATOM 5262 C C . ARG C 1 365 ? -23.123 -44.895 -12.270 1.00 20.21 418 ARG B C 1
ATOM 5263 O O . ARG C 1 365 ? -22.044 -44.589 -11.758 1.00 24.99 418 ARG B O 1
ATOM 5271 N N . GLY C 1 366 ? -23.830 -44.062 -13.019 1.00 19.33 419 GLY B N 1
ATOM 5272 C CA . GLY C 1 366 ? -23.357 -42.718 -13.295 1.00 24.24 419 GLY B CA 1
ATOM 5273 C C . GLY C 1 366 ? -22.073 -42.686 -14.101 1.00 24.45 419 GLY B C 1
ATOM 5274 O O . GLY C 1 366 ? -21.304 -41.724 -14.006 1.00 24.91 419 GLY B O 1
ATOM 5275 N N . ALA C 1 367 ? -21.839 -43.728 -14.901 1.00 19.89 420 ALA B N 1
ATOM 5276 C CA . ALA C 1 367 ? -20.687 -43.740 -15.795 1.00 21.44 420 ALA B CA 1
ATOM 5277 C C . ALA C 1 367 ? -20.723 -42.515 -16.698 1.00 22.20 420 ALA B C 1
ATOM 5278 O O . ALA C 1 367 ? -19.687 -41.924 -16.998 1.00 22.85 420 ALA B O 1
ATOM 5280 N N . HIS C 1 368 ? -21.922 -42.137 -17.131 1.00 18.37 421 HIS B N 1
ATOM 5281 C CA . HIS C 1 368 ? -22.098 -40.886 -17.842 1.00 22.71 421 HIS B CA 1
ATOM 5282 C C . HIS C 1 368 ? -23.208 -40.062 -17.196 1.00 21.53 421 HIS B C 1
ATOM 5283 O O . HIS C 1 368 ? -24.128 -39.584 -17.864 1.00 24.91 421 HIS B O 1
ATOM 5290 N N . ALA C 1 369 ? -23.089 -39.894 -15.879 1.00 25.20 422 ALA B N 1
ATOM 5291 C CA . ALA C 1 369 ? -24.124 -39.267 -15.055 1.00 26.47 422 ALA B CA 1
ATOM 5292 C C . ALA C 1 369 ? -25.462 -39.965 -15.281 1.00 24.01 422 ALA B C 1
ATOM 5293 O O . ALA C 1 369 ? -25.540 -41.191 -15.243 1.00 25.71 422 ALA B O 1
ATOM 5295 N N . GLU C 1 370 ? -26.508 -39.191 -15.535 1.00 29.55 423 GLU B N 1
ATOM 5296 C CA . GLU C 1 370 ? -27.811 -39.765 -15.855 1.00 30.94 423 GLU B CA 1
ATOM 5297 C C . GLU C 1 370 ? -28.123 -39.582 -17.329 1.00 28.59 423 GLU B C 1
ATOM 5298 O O . GLU C 1 370 ? -29.285 -39.649 -17.741 1.00 29.49 423 GLU B O 1
ATOM 5304 N N . ASP C 1 371 ? -27.081 -39.342 -18.119 1.00 29.49 424 ASP B N 1
ATOM 5305 C CA . ASP C 1 371 ? -27.235 -39.210 -19.559 1.00 26.86 424 ASP B CA 1
ATOM 5306 C C . ASP C 1 371 ? -26.910 -40.537 -20.216 1.00 23.82 424 ASP B C 1
ATOM 5307 O O . ASP C 1 371 ? -26.008 -41.225 -19.774 1.00 24.69 424 ASP B O 1
ATOM 5312 N N . PRO C 1 372 ? -27.627 -40.871 -21.291 1.00 23.00 425 PRO B N 1
ATOM 5313 C CA . PRO C 1 372 ? -27.468 -42.159 -21.974 1.00 24.58 425 PRO B CA 1
ATOM 5314 C C . PRO C 1 372 ? -26.028 -42.465 -22.368 1.00 23.44 425 PRO B C 1
ATOM 5315 O O . PRO C 1 372 ? -25.297 -41.596 -22.851 1.00 22.47 425 PRO B O 1
ATOM 5319 N N . VAL C 1 373 ? -25.627 -43.706 -22.130 1.00 23.53 426 VAL B N 1
ATOM 5320 C CA . VAL C 1 373 ? -24.386 -44.244 -22.663 1.00 18.29 426 VAL B CA 1
ATOM 5321 C C . VAL C 1 373 ? -24.679 -44.692 -24.086 1.00 22.25 426 VAL B C 1
ATOM 5322 O O . VAL C 1 373 ? -25.503 -45.581 -24.308 1.00 20.09 426 VAL B O 1
ATOM 5326 N N . VAL C 1 374 ? -24.007 -44.070 -25.049 1.00 16.56 427 VAL B N 1
ATOM 5327 C CA . VAL C 1 374 ? -24.324 -44.264 -26.456 1.00 16.49 427 VAL B CA 1
ATOM 5328 C C . VAL C 1 374 ? -23.557 -45.440 -27.057 1.00 15.20 427 VAL B C 1
ATOM 5329 O O . VAL C 1 374 ? -24.104 -46.236 -27.826 1.00 16.50 427 VAL B O 1
ATOM 5333 N N . LYS C 1 375 ? -22.292 -45.558 -26.689 1.00 15.70 428 LYS B N 1
ATOM 5334 C CA . LYS C 1 375 ? -21.454 -46.621 -27.217 1.00 17.77 428 LYS B CA 1
ATOM 5335 C C . LYS C 1 375 ? -20.394 -47.046 -26.228 1.00 17.32 428 LYS B C 1
ATOM 5336 O O . LYS C 1 375 ? -19.814 -46.220 -25.525 1.00 16.79 428 LYS B O 1
ATOM 5342 N N . VAL C 1 376 ? -20.163 -48.349 -26.150 1.00 17.27 429 VAL B N 1
ATOM 5343 C CA . VAL C 1 376 ? -19.015 -48.871 -25.420 1.00 17.16 429 VAL B CA 1
ATOM 5344 C C . VAL C 1 376 ? -18.216 -49.776 -26.359 1.00 17.46 429 VAL B C 1
ATOM 5345 O O . VAL C 1 376 ? -18.791 -50.458 -27.200 1.00 17.03 429 VAL B O 1
ATOM 5349 N N . GLU C 1 377 ? -16.896 -49.762 -26.223 1.00 16.17 430 GLU B N 1
ATOM 5350 C CA . GLU C 1 377 ? -16.041 -50.556 -27.100 1.00 15.18 430 GLU B CA 1
ATOM 5351 C C . GLU C 1 377 ? -14.702 -50.850 -26.438 1.00 17.26 430 GLU B C 1
ATOM 5352 O O . GLU C 1 377 ? -14.036 -49.940 -25.955 1.00 17.93 430 GLU B O 1
ATOM 5358 N N . PHE C 1 378 ? -14.310 -52.122 -26.417 1.00 19.06 431 PHE B N 1
ATOM 5359 C CA . PHE C 1 378 ? -13.025 -52.513 -25.854 1.00 21.80 431 PHE B CA 1
ATOM 5360 C C . PHE C 1 378 ? -11.864 -52.109 -26.769 1.00 22.49 431 PHE B C 1
ATOM 5361 O O . PHE C 1 378 ? -11.962 -52.208 -27.988 1.00 21.76 431 PHE B O 1
ATOM 5369 N N . VAL C 1 379 ? -10.765 -51.652 -26.175 1.00 24.25 432 VAL B N 1
ATOM 5370 C CA . VAL C 1 379 ? -9.528 -51.450 -26.935 1.00 24.73 432 VAL B CA 1
ATOM 5371 C C . VAL C 1 379 ? -8.939 -52.817 -27.297 1.00 27.26 432 VAL B C 1
ATOM 5372 O O . VAL C 1 379 ? -8.637 -53.627 -26.418 1.00 28.51 432 VAL B O 1
ATOM 5376 N N . LYS C 1 380 ? -8.804 -53.075 -28.596 1.00 30.75 433 LYS B N 1
ATOM 5377 C CA . LYS C 1 380 ? -8.379 -54.386 -29.083 1.00 31.91 433 LYS B CA 1
ATOM 5378 C C . LYS C 1 380 ? -6.967 -54.755 -28.621 1.00 34.80 433 LYS B C 1
ATOM 5379 O O . LYS C 1 380 ? -6.754 -55.821 -28.049 1.00 34.86 433 LYS B O 1
ATOM 5385 N N . SER C 1 381 ? -6.004 -53.868 -28.848 1.00 35.57 434 SER B N 1
ATOM 5386 C CA . SER C 1 381 ? -4.634 -54.129 -28.414 1.00 34.84 434 SER B CA 1
ATOM 5387 C C . SER C 1 381 ? -3.977 -52.857 -27.901 1.00 36.25 434 SER B C 1
ATOM 5388 O O . SER C 1 381 ? -3.260 -52.167 -28.634 1.00 38.18 434 SER B O 1
ATOM 5391 N N . PRO C 1 382 ? -4.228 -52.536 -26.627 1.00 34.80 435 PRO B N 1
ATOM 5392 C CA . PRO C 1 382 ? -3.625 -51.355 -26.008 1.00 36.58 435 PRO B CA 1
ATOM 5393 C C . PRO C 1 382 ? -2.117 -51.535 -25.912 1.00 41.58 435 PRO B C 1
ATOM 5394 O O . PRO C 1 382 ? -1.670 -52.677 -25.797 1.00 40.10 435 PRO B O 1
ATOM 5398 N N . PRO C 1 383 ? -1.347 -50.434 -25.974 1.00 44.71 436 PRO B N 1
ATOM 5399 C CA . PRO C 1 383 ? 0.118 -50.515 -25.912 1.00 44.60 436 PRO B CA 1
ATOM 5400 C C . PRO C 1 383 ? 0.545 -51.289 -24.674 1.00 45.94 436 PRO B C 1
ATOM 5401 O O . PRO C 1 383 ? 1.441 -52.131 -24.722 1.00 47.73 436 PRO B O 1
ATOM 5405 N N . ASN C 1 384 ? -0.127 -50.993 -23.567 1.00 45.88 437 ASN B N 1
ATOM 5406 C CA . ASN C 1 384 ? 0.030 -51.740 -22.327 1.00 46.16 437 ASN B CA 1
ATOM 5407 C C . ASN C 1 384 ? -0.729 -53.062 -22.383 1.00 49.83 437 ASN B C 1
ATOM 5408 O O . ASN C 1 384 ? -1.897 -53.134 -21.995 1.00 49.36 437 ASN B O 1
ATOM 5413 N N . ALA C 1 385 ? -0.058 -54.110 -22.851 1.00 46.73 438 ALA B N 1
ATOM 5414 C CA . ALA C 1 385 ? -0.729 -55.363 -23.184 1.00 48.12 438 ALA B CA 1
ATOM 5415 C C . ALA C 1 385 ? -1.155 -56.201 -21.976 1.00 47.73 438 ALA B C 1
ATOM 5416 O O . ALA C 1 385 ? -1.707 -57.289 -22.140 1.00 49.68 438 ALA B O 1
ATOM 5418 N N . ALA C 1 386 ? -0.899 -55.712 -20.768 1.00 47.36 439 ALA B N 1
ATOM 5419 C CA . ALA C 1 386 ? -1.444 -56.367 -19.585 1.00 46.96 439 ALA B CA 1
ATOM 5420 C C . ALA C 1 386 ? -2.914 -55.998 -19.453 1.00 42.93 439 ALA B C 1
ATOM 5421 O O . ALA C 1 386 ? -3.666 -56.651 -18.734 1.00 42.64 439 ALA B O 1
ATOM 5423 N N . MET C 1 387 ? -3.308 -54.946 -20.163 1.00 42.73 440 MET B N 1
ATOM 5424 C CA . MET C 1 387 ? -4.661 -54.413 -20.100 1.00 38.78 440 MET B CA 1
ATOM 5425 C C . MET C 1 387 ? -5.519 -54.852 -21.291 1.00 35.43 440 MET B C 1
ATOM 5426 O O . MET C 1 387 ? -6.664 -54.415 -21.430 1.00 32.71 440 MET B O 1
ATOM 5431 N N . ALA C 1 388 ? -4.965 -55.711 -22.144 1.00 36.85 441 ALA B N 1
ATOM 5432 C CA . ALA C 1 388 ? -5.670 -56.156 -23.348 1.00 33.87 441 ALA B CA 1
ATOM 5433 C C . ALA C 1 388 ? -6.917 -56.952 -22.976 1.00 32.72 441 ALA B C 1
ATOM 5434 O O . ALA C 1 388 ? -6.843 -57.925 -22.232 1.00 30.40 441 ALA B O 1
ATOM 5436 N N . GLY C 1 389 ? -8.064 -56.523 -23.490 1.00 31.26 442 GLY B N 1
ATOM 5437 C CA . GLY C 1 389 ? -9.330 -57.144 -23.141 1.00 28.26 442 GLY B CA 1
ATOM 5438 C C . GLY C 1 389 ? -9.996 -56.530 -21.914 1.00 26.93 442 GLY B C 1
ATOM 5439 O O . GLY C 1 389 ? -11.180 -56.773 -21.666 1.00 25.48 442 GLY B O 1
ATOM 5440 N N . TRP C 1 390 ? -9.253 -55.725 -21.155 1.00 23.39 443 TRP B N 1
ATOM 5441 C CA . TRP C 1 390 ? -9.769 -55.149 -19.908 1.00 28.69 443 TRP B CA 1
ATOM 5442 C C . TRP C 1 390 ? -10.047 -53.647 -19.961 1.00 24.87 443 TRP B C 1
ATOM 5443 O O . TRP C 1 390 ? -10.595 -53.081 -19.013 1.00 23.38 443 TRP B O 1
ATOM 5454 N N . LEU C 1 391 ? -9.665 -53.007 -21.063 1.00 24.33 444 LEU B N 1
ATOM 5455 C CA . LEU C 1 391 ? -9.856 -51.571 -21.219 1.00 24.32 444 LEU B CA 1
ATOM 5456 C C . LEU C 1 391 ? -11.095 -51.256 -22.046 1.00 23.51 444 LEU B C 1
ATOM 5457 O O . LEU C 1 391 ? -11.193 -51.664 -23.199 1.00 21.70 444 LEU B O 1
ATOM 5462 N N . LEU C 1 392 ? -12.029 -50.513 -21.467 1.00 20.07 445 LEU B N 1
ATOM 5463 C CA . LEU C 1 392 ? -13.262 -50.185 -22.177 1.00 21.54 445 LEU B CA 1
ATOM 5464 C C . LEU C 1 392 ? -13.412 -48.693 -22.407 1.00 20.19 445 LEU B C 1
ATOM 5465 O O . LEU C 1 392 ? -13.300 -47.910 -21.473 1.00 23.07 445 LEU B O 1
ATOM 5470 N N . THR C 1 393 ? -13.710 -48.301 -23.638 1.00 19.80 446 THR B N 1
ATOM 5471 C CA . THR C 1 393 ? -13.983 -46.901 -23.920 1.00 20.16 446 THR B CA 1
ATOM 5472 C C . THR C 1 393 ? -15.485 -46.698 -24.073 1.00 19.38 446 THR B C 1
ATOM 5473 O O . THR C 1 393 ? -16.167 -47.511 -24.695 1.00 19.11 446 THR B O 1
ATOM 5477 N N . SER C 1 394 ? -16.007 -45.637 -23.472 1.00 18.13 447 SER B N 1
ATOM 5478 C CA . SER C 1 394 ? -17.416 -45.319 -23.606 1.00 15.46 447 SER B CA 1
ATOM 5479 C C . SER C 1 394 ? -17.622 -43.861 -23.983 1.00 19.85 447 SER B C 1
ATOM 5480 O O . SER C 1 394 ? -16.768 -43.008 -23.719 1.00 22.83 447 SER B O 1
ATOM 5483 N N . CYS C 1 395 ? -18.755 -43.564 -24.609 1.00 18.69 448 CYS B N 1
ATOM 5484 C CA . CYS C 1 395 ? -19.133 -42.170 -24.826 1.00 19.98 448 CYS B CA 1
ATOM 5485 C C . CYS C 1 395 ? -20.607 -41.974 -24.498 1.00 21.33 448 CYS B C 1
ATOM 5486 O O . CYS C 1 395 ? -21.388 -42.927 -24.516 1.00 19.22 448 CYS B O 1
ATOM 5489 N N . GLY C 1 396 ? -21.001 -40.743 -24.192 1.00 19.43 449 GLY B N 1
ATOM 5490 C CA . GLY C 1 396 ? -22.367 -40.521 -23.763 1.00 21.40 449 GLY B CA 1
ATOM 5491 C C . GLY C 1 396 ? -22.976 -39.172 -24.076 1.00 22.67 449 GLY B C 1
ATOM 5492 O O . GLY C 1 396 ? -22.299 -38.255 -24.561 1.00 24.76 449 GLY B O 1
ATOM 5493 N N . MET C 1 397 ? -24.270 -39.051 -23.794 1.00 23.64 450 MET B N 1
ATOM 5494 C CA . MET C 1 397 ? -24.998 -37.818 -24.059 1.00 22.70 450 MET B CA 1
ATOM 5495 C C . MET C 1 397 ? -24.672 -36.722 -23.055 1.00 27.69 450 MET B C 1
ATOM 5496 O O . MET C 1 397 ? -25.245 -35.636 -23.116 1.00 26.51 450 MET B O 1
ATOM 5501 N N . ASP C 1 398 ? -23.748 -36.991 -22.139 1.00 23.59 451 ASP B N 1
ATOM 5502 C CA . ASP C 1 398 ? -23.221 -35.922 -21.296 1.00 29.28 451 ASP B CA 1
ATOM 5503 C C . ASP C 1 398 ? -22.101 -35.162 -22.019 1.00 27.95 451 ASP B C 1
ATOM 5504 O O . ASP C 1 398 ? -21.605 -34.150 -21.517 1.00 23.54 451 ASP B O 1
ATOM 5509 N N . GLY C 1 399 ? -21.695 -35.665 -23.185 1.00 23.75 452 GLY B N 1
ATOM 5510 C CA . GLY C 1 399 ? -20.703 -34.985 -24.000 1.00 26.29 452 GLY B CA 1
ATOM 5511 C C . GLY C 1 399 ? -19.284 -35.364 -23.634 1.00 25.64 452 GLY B C 1
ATOM 5512 O O . GLY C 1 399 ? -18.328 -34.687 -24.024 1.00 26.00 452 GLY B O 1
ATOM 5513 N N . VAL C 1 400 ? -19.147 -36.464 -22.899 1.00 20.71 453 VAL B N 1
ATOM 5514 C CA . VAL C 1 400 ? -17.852 -36.890 -22.384 1.00 20.15 453 VAL B CA 1
ATOM 5515 C C . VAL C 1 400 ? -17.477 -38.264 -22.928 1.00 25.31 453 VAL B C 1
ATOM 5516 O O . VAL C 1 400 ? -18.356 -39.101 -23.132 1.00 22.32 453 VAL B O 1
ATOM 5520 N N . VAL C 1 401 ? -16.183 -38.490 -23.158 1.00 24.09 454 VAL B N 1
ATOM 5521 C CA . VAL C 1 401 ? -15.675 -39.833 -23.457 1.00 22.34 454 VAL B CA 1
ATOM 5522 C C . VAL C 1 401 ? -14.881 -40.351 -22.265 1.00 25.31 454 VAL B C 1
ATOM 5523 O O . VAL C 1 401 ? -14.105 -39.617 -21.680 1.00 25.28 454 VAL B O 1
ATOM 5527 N N . ARG C 1 402 ? -15.087 -41.599 -21.862 1.00 23.33 455 ARG B N 1
ATOM 5528 C CA . ARG C 1 402 ? -14.346 -42.122 -20.722 1.00 24.30 455 ARG B CA 1
ATOM 5529 C C . ARG C 1 402 ? -13.693 -43.450 -21.028 1.00 23.41 455 ARG B C 1
ATOM 5530 O O . ARG C 1 402 ? -14.130 -44.185 -21.910 1.00 25.03 455 ARG B O 1
ATOM 5538 N N . ARG C 1 403 ? -12.620 -43.757 -20.317 1.00 23.93 456 ARG B N 1
ATOM 5539 C CA . ARG C 1 403 ? -12.017 -45.066 -20.446 1.00 26.86 456 ARG B CA 1
ATOM 5540 C C . ARG C 1 403 ? -11.864 -45.687 -19.070 1.00 27.39 456 ARG B C 1
ATOM 5541 O O . ARG C 1 403 ? -11.447 -45.017 -18.101 1.00 27.54 456 ARG B O 1
ATOM 5549 N N . TRP C 1 404 ? -12.205 -46.975 -19.028 1.00 24.71 457 TRP B N 1
ATOM 5550 C CA . TRP C 1 404 ? -12.389 -47.769 -17.818 1.00 26.35 457 TRP B CA 1
ATOM 5551 C C . TRP C 1 404 ? -11.482 -48.989 -17.776 1.00 25.74 457 TRP B C 1
ATOM 5552 O O . TRP C 1 404 ? -11.286 -49.675 -18.789 1.00 24.43 457 TRP B O 1
ATOM 5563 N N . ASP C 1 405 ? -10.956 -49.263 -16.587 1.00 26.37 458 ASP B N 1
ATOM 5564 C CA . ASP C 1 405 ? -10.247 -50.501 -16.282 1.00 25.98 458 ASP B CA 1
ATOM 5565 C C . ASP C 1 405 ? -11.242 -51.484 -15.666 1.00 26.60 458 ASP B C 1
ATOM 5566 O O . ASP C 1 405 ? -11.716 -51.254 -14.555 1.00 26.38 458 ASP B O 1
ATOM 5571 N N . LEU C 1 406 ? -11.548 -52.579 -16.364 1.00 26.47 459 LEU B N 1
ATOM 5572 C CA . LEU C 1 406 ? -12.609 -53.479 -15.892 1.00 28.40 459 LEU B CA 1
ATOM 5573 C C . LEU C 1 406 ? -12.109 -54.709 -15.139 1.00 29.35 459 LEU B C 1
ATOM 5574 O O . LEU C 1 406 ? -12.859 -55.673 -14.958 1.00 23.55 459 LEU B O 1
ATOM 5579 N N . ARG C 1 407 ? -10.859 -54.682 -14.687 1.00 27.40 460 ARG B N 1
ATOM 5580 C CA . ARG C 1 407 ? -10.301 -55.823 -13.961 1.00 29.78 460 ARG B CA 1
ATOM 5581 C C . ARG C 1 407 ? -10.926 -55.977 -12.573 1.00 29.14 460 ARG B C 1
ATOM 5582 O O . ARG C 1 407 ? -11.016 -57.084 -12.054 1.00 29.40 460 ARG B O 1
ATOM 5590 N N . GLY C 1 408 ? -11.356 -54.864 -11.986 1.00 28.86 461 GLY B N 1
ATOM 5591 C CA . GLY C 1 408 ? -11.954 -54.873 -10.662 1.00 35.02 461 GLY B CA 1
ATOM 5592 C C . GLY C 1 408 ? -13.313 -55.550 -10.577 1.00 36.89 461 GLY B C 1
ATOM 5593 O O . GLY C 1 408 ? -13.884 -55.975 -11.583 1.00 34.11 461 GLY B O 1
ATOM 5594 N N . GLY C 1 409 ? -13.833 -55.649 -9.359 1.00 38.93 462 GLY B N 1
ATOM 5595 C CA . GLY C 1 409 ? -15.122 -56.278 -9.121 1.00 41.35 462 GLY B CA 1
ATOM 5596 C C . GLY C 1 409 ? -15.991 -55.454 -8.192 1.00 45.17 462 GLY B C 1
ATOM 5597 O O . GLY C 1 409 ? -16.663 -55.993 -7.307 1.00 53.63 462 GLY B O 1
ATOM 5598 N N . GLY C 1 437 ? -12.777 -47.456 -11.244 1.00 35.02 490 GLY B N 1
ATOM 5599 C CA . GLY C 1 437 ? -12.145 -48.050 -12.412 1.00 35.52 490 GLY B CA 1
ATOM 5600 C C . GLY C 1 437 ? -11.912 -47.069 -13.550 1.00 32.01 490 GLY B C 1
ATOM 5601 O O . GLY C 1 437 ? -11.480 -47.462 -14.641 1.00 28.48 490 GLY B O 1
ATOM 5602 N N . LEU C 1 438 ? -12.204 -45.797 -13.302 1.00 30.47 491 LEU B N 1
ATOM 5603 C CA . LEU C 1 438 ? -12.037 -44.755 -14.315 1.00 33.72 491 LEU B CA 1
ATOM 5604 C C . LEU C 1 438 ? -10.563 -44.500 -14.623 1.00 36.16 491 LEU B C 1
ATOM 5605 O O . LEU C 1 438 ? -9.791 -44.112 -13.747 1.00 35.79 491 LEU B O 1
ATOM 5610 N N . VAL C 1 439 ? -10.182 -44.723 -15.875 1.00 31.85 492 VAL B N 1
ATOM 5611 C CA . VAL C 1 439 ? -8.802 -44.546 -16.307 1.00 35.50 492 VAL B CA 1
ATOM 5612 C C . VAL C 1 439 ? -8.613 -43.129 -16.823 1.00 37.27 492 VAL B C 1
ATOM 5613 O O . VAL C 1 439 ? -7.629 -42.468 -16.476 1.00 41.73 492 VAL B O 1
ATOM 5617 N N . LYS C 1 440 ? -9.548 -42.648 -17.642 1.00 34.39 493 LYS B N 1
ATOM 5618 C CA . LYS C 1 440 ? -9.436 -41.251 -18.082 1.00 33.80 493 LYS B CA 1
ATOM 5619 C C . LYS C 1 440 ? -10.756 -40.692 -18.606 1.00 32.37 493 LYS B C 1
ATOM 5620 O O . LYS C 1 440 ? -11.681 -41.442 -18.901 1.00 30.45 493 LYS B O 1
ATOM 5626 N N . GLU C 1 441 ? -10.856 -39.368 -18.691 1.00 29.52 494 GLU B N 1
ATOM 5627 C CA . GLU C 1 441 ? -12.003 -38.758 -19.348 1.00 29.46 494 GLU B CA 1
ATOM 5628 C C . GLU C 1 441 ? -11.593 -37.606 -20.271 1.00 32.36 494 GLU B C 1
ATOM 5629 O O . GLU C 1 441 ? -10.584 -36.933 -20.045 1.00 32.97 494 GLU B O 1
ATOM 5635 N N . TRP C 1 442 ? -12.377 -37.421 -21.330 1.00 29.04 495 TRP B N 1
ATOM 5636 C CA . TRP C 1 442 ? -12.106 -36.439 -22.372 1.00 24.47 495 TRP B CA 1
ATOM 5637 C C . TRP C 1 442 ? -13.330 -35.580 -22.609 1.00 28.15 495 TRP B C 1
ATOM 5638 O O . TRP C 1 442 ? -14.385 -36.081 -23.019 1.00 23.53 495 TRP B O 1
ATOM 5649 N N . LYS C 1 443 ? -13.171 -34.284 -22.351 1.00 23.83 496 LYS B N 1
ATOM 5650 C CA . LYS C 1 443 ? -14.237 -33.301 -22.492 1.00 28.35 496 LYS B CA 1
ATOM 5651 C C . LYS C 1 443 ? -13.973 -32.402 -23.687 1.00 22.69 496 LYS B C 1
ATOM 5652 O O . LYS C 1 443 ? -12.847 -32.300 -24.152 1.00 27.31 496 LYS B O 1
ATOM 5658 N N . GLY C 1 444 ? -15.013 -31.738 -24.168 1.00 26.61 497 GLY B N 1
ATOM 5659 C CA . GLY C 1 444 ? -14.878 -30.817 -25.282 1.00 23.98 497 GLY B CA 1
ATOM 5660 C C . GLY C 1 444 ? -16.217 -30.653 -25.956 1.00 28.25 497 GLY B C 1
ATOM 5661 O O . GLY C 1 444 ? -16.598 -29.564 -26.373 1.00 29.01 497 GLY B O 1
ATOM 5662 N N . HIS C 1 445 ? -16.950 -31.751 -26.059 1.00 24.87 498 HIS B N 1
ATOM 5663 C CA . HIS C 1 445 ? -18.290 -31.690 -26.610 1.00 22.84 498 HIS B CA 1
ATOM 5664 C C . HIS C 1 445 ? -19.237 -31.009 -25.637 1.00 28.25 498 HIS B C 1
ATOM 5665 O O . HIS C 1 445 ? -19.046 -31.086 -24.423 1.00 28.56 498 HIS B O 1
ATOM 5672 N N . ARG C 1 446 ? -20.267 -30.366 -26.175 1.00 26.65 499 ARG B N 1
ATOM 5673 C CA . ARG C 1 446 ? -21.362 -29.876 -25.348 1.00 30.41 499 ARG B CA 1
ATOM 5674 C C . ARG C 1 446 ? -22.167 -31.057 -24.826 1.00 30.13 499 ARG B C 1
ATOM 5675 O O . ARG C 1 446 ? -22.188 -32.120 -25.442 1.00 23.95 499 ARG B O 1
ATOM 5683 N N . SER C 1 447 ? -22.839 -30.864 -23.697 1.00 27.24 500 SER B N 1
ATOM 5684 C CA . SER C 1 447 ? -23.718 -31.890 -23.168 1.00 24.91 500 SER B CA 1
ATOM 5685 C C . SER C 1 447 ? -25.004 -31.913 -23.969 1.00 28.74 500 SER B C 1
ATOM 5686 O O . SER C 1 447 ? -25.298 -30.963 -24.696 1.00 27.07 500 SER B O 1
ATOM 5689 N N . GLY C 1 448 ? -25.783 -32.984 -23.811 1.00 26.24 501 GLY B N 1
ATOM 5690 C CA . GLY C 1 448 ? -27.017 -33.146 -24.557 1.00 26.65 501 GLY B CA 1
ATOM 5691 C C . GLY C 1 448 ? -28.004 -32.006 -24.361 1.00 31.75 501 GLY B C 1
ATOM 5692 O O . GLY C 1 448 ? -28.722 -31.614 -25.284 1.00 31.08 501 GLY B O 1
ATOM 5693 N N . GLN C 1 449 ? -28.042 -31.464 -23.152 1.00 28.77 502 GLN B N 1
ATOM 5694 C CA . GLN C 1 449 ? -28.999 -30.406 -22.854 1.00 33.35 502 GLN B CA 1
ATOM 5695 C C . GLN C 1 449 ? -28.581 -29.074 -23.469 1.00 36.38 502 GLN B C 1
ATOM 5696 O O . GLN C 1 449 ? -29.382 -28.140 -23.541 1.00 37.41 502 GLN B O 1
ATOM 5702 N N . GLU C 1 450 ? -27.327 -28.995 -23.910 1.00 34.98 503 GLU B N 1
ATOM 5703 C CA . GLU C 1 450 ? -26.817 -27.805 -24.592 1.00 35.62 503 GLU B CA 1
ATOM 5704 C C . GLU C 1 450 ? -26.759 -28.035 -26.103 1.00 37.43 503 GLU B C 1
ATOM 5705 O O . GLU C 1 450 ? -26.190 -27.225 -26.844 1.00 37.52 503 GLU B O 1
ATOM 5711 N N . GLY C 1 451 ? -27.356 -29.138 -26.552 1.00 33.96 504 GLY B N 1
ATOM 5712 C CA . GLY C 1 451 ? -27.432 -29.454 -27.968 1.00 35.21 504 GLY B CA 1
ATOM 5713 C C . GLY C 1 451 ? -26.326 -30.380 -28.443 1.00 33.30 504 GLY B C 1
ATOM 5714 O O . GLY C 1 451 ? -26.134 -30.566 -29.645 1.00 33.31 504 GLY B O 1
ATOM 5715 N N . GLY C 1 452 ? -25.591 -30.956 -27.498 1.00 32.66 505 GLY B N 1
ATOM 5716 C CA . GLY C 1 452 ? -24.478 -31.826 -27.824 1.00 30.21 505 GLY B CA 1
ATOM 5717 C C . GLY C 1 452 ? -24.704 -33.282 -27.444 1.00 26.24 505 GLY B C 1
ATOM 5718 O O . GLY C 1 452 ? -25.813 -33.811 -27.564 1.00 24.97 505 GLY B O 1
ATOM 5719 N N . GLY C 1 453 ? -23.637 -33.918 -26.979 1.00 22.88 506 GLY B N 1
ATOM 5720 C CA . GLY C 1 453 ? -23.632 -35.346 -26.717 1.00 25.10 506 GLY B CA 1
ATOM 5721 C C . GLY C 1 453 ? -22.729 -36.016 -27.735 1.00 23.61 506 GLY B C 1
ATOM 5722 O O . GLY C 1 453 ? -22.649 -35.569 -28.887 1.00 25.48 506 GLY B O 1
ATOM 5723 N N . VAL C 1 454 ? -22.030 -37.065 -27.317 1.00 20.04 507 VAL B N 1
ATOM 5724 C CA . VAL C 1 454 ? -21.182 -37.825 -28.237 1.00 21.31 507 VAL B CA 1
ATOM 5725 C C . VAL C 1 454 ? -21.982 -38.970 -28.857 1.00 23.74 507 VAL B C 1
ATOM 5726 O O . VAL C 1 454 ? -22.508 -39.840 -28.154 1.00 22.29 507 VAL B O 1
ATOM 5730 N N . LEU C 1 455 ? -22.090 -38.963 -30.181 1.00 21.01 508 LEU B N 1
ATOM 5731 C CA . LEU C 1 455 ? -22.977 -39.902 -30.849 1.00 22.24 508 LEU B CA 1
ATOM 5732 C C . LEU C 1 455 ? -22.190 -41.089 -31.384 1.00 20.84 508 LEU B C 1
ATOM 5733 O O . LEU C 1 455 ? -22.771 -42.043 -31.885 1.00 20.94 508 LEU B O 1
ATOM 5738 N N . GLY C 1 456 ? -20.870 -41.024 -31.264 1.00 21.50 509 GLY B N 1
ATOM 5739 C CA . GLY C 1 456 ? -20.028 -42.086 -31.774 1.00 20.69 509 GLY B CA 1
ATOM 5740 C C . GLY C 1 456 ? -18.552 -41.788 -31.679 1.00 19.82 509 GLY B C 1
ATOM 5741 O O . GLY C 1 456 ? -18.135 -40.634 -31.493 1.00 20.80 509 GLY B O 1
ATOM 5742 N N . PHE C 1 457 ? -17.751 -42.833 -31.837 1.00 20.18 510 PHE B N 1
ATOM 5743 C CA . PHE C 1 457 ? -16.309 -42.666 -31.899 1.00 17.67 510 PHE B CA 1
ATOM 5744 C C . PHE C 1 457 ? -15.622 -43.858 -32.552 1.00 21.76 510 PHE B C 1
ATOM 5745 O O . PHE C 1 457 ? -16.189 -44.954 -32.648 1.00 19.50 510 PHE B O 1
ATOM 5753 N N . VAL C 1 458 ? -14.391 -43.624 -32.997 1.00 18.69 511 VAL B N 1
ATOM 5754 C CA . VAL C 1 458 ? -13.482 -44.710 -33.333 1.00 16.84 511 VAL B CA 1
ATOM 5755 C C . VAL C 1 458 ? -12.210 -44.515 -32.528 1.00 21.38 511 VAL B C 1
ATOM 5756 O O . VAL C 1 458 ? -11.920 -43.402 -32.083 1.00 22.36 511 VAL B O 1
ATOM 5760 N N . GLN C 1 459 ? -11.461 -45.589 -32.311 1.00 18.89 512 GLN B N 1
ATOM 5761 C CA . GLN C 1 459 ? -10.251 -45.500 -31.505 1.00 21.38 512 GLN B CA 1
ATOM 5762 C C . GLN C 1 459 ? -9.148 -46.384 -32.041 1.00 23.14 512 GLN B C 1
ATOM 5763 O O . GLN C 1 459 ? -8.154 -46.612 -31.361 1.00 23.60 512 GLN B O 1
ATOM 5769 N N . GLY C 1 460 ? -9.329 -46.883 -33.263 1.00 24.93 513 GLY B N 1
ATOM 5770 C CA . GLY C 1 460 ? -8.318 -47.707 -33.903 1.00 30.22 513 GLY B CA 1
ATOM 5771 C C . GLY C 1 460 ? -8.034 -48.987 -33.146 1.00 31.07 513 GLY B C 1
ATOM 5772 O O . GLY C 1 460 ? -8.782 -49.367 -32.249 1.00 31.72 513 GLY B O 1
ATOM 5773 N N . GLU C 1 461 ? -6.937 -49.647 -33.492 1.00 33.65 514 GLU B N 1
ATOM 5774 C CA . GLU C 1 461 ? -6.573 -50.906 -32.849 1.00 35.02 514 GLU B CA 1
ATOM 5775 C C . GLU C 1 461 ? -5.991 -50.686 -31.450 1.00 33.88 514 GLU B C 1
ATOM 5776 O O . GLU C 1 461 ? -6.172 -51.502 -30.553 1.00 30.51 514 GLU B O 1
ATOM 5782 N N . THR C 1 462 ? -5.293 -49.570 -31.267 1.00 32.81 515 THR B N 1
ATOM 5783 C CA . THR C 1 462 ? -4.515 -49.359 -30.051 1.00 34.67 515 THR B CA 1
ATOM 5784 C C . THR C 1 462 ? -5.209 -48.472 -29.018 1.00 28.46 515 THR B C 1
ATOM 5785 O O . THR C 1 462 ? -4.804 -48.429 -27.853 1.00 31.70 515 THR B O 1
ATOM 5789 N N . GLY C 1 463 ? -6.237 -47.749 -29.446 1.00 29.12 516 GLY B N 1
ATOM 5790 C CA . GLY C 1 463 ? -6.948 -46.848 -28.557 1.00 30.32 516 GLY B CA 1
ATOM 5791 C C . GLY C 1 463 ? -6.197 -45.547 -28.307 1.00 33.37 516 GLY B C 1
ATOM 5792 O O . GLY C 1 463 ? -6.630 -44.720 -27.510 1.00 29.44 516 GLY B O 1
ATOM 5793 N N . GLU C 1 464 ? -5.074 -45.356 -28.994 1.00 33.12 517 GLU B N 1
ATOM 5794 C CA . GLU C 1 464 ? -4.209 -44.206 -28.719 1.00 32.01 517 GLU B CA 1
ATOM 5795 C C . GLU C 1 464 ? -4.786 -42.883 -29.219 1.00 34.63 517 GLU B C 1
ATOM 5796 O O . GLU C 1 464 ? -4.519 -41.819 -28.649 1.00 32.83 517 GLU B O 1
ATOM 5802 N N . ARG C 1 465 ? -5.588 -42.947 -30.273 1.00 29.85 518 ARG B N 1
ATOM 5803 C CA . ARG C 1 465 ? -6.307 -41.770 -30.735 1.00 31.41 518 ARG B CA 1
ATOM 5804 C C . ARG C 1 465 ? -7.792 -42.072 -30.795 1.00 31.32 518 ARG B C 1
ATOM 5805 O O . ARG C 1 465 ? -8.203 -43.083 -31.370 1.00 29.48 518 ARG B O 1
ATOM 5813 N N . ILE C 1 466 ? -8.594 -41.196 -30.199 1.00 28.27 519 ILE B N 1
ATOM 5814 C CA . ILE C 1 466 ? -10.037 -41.328 -30.268 1.00 24.91 519 ILE B CA 1
ATOM 5815 C C . ILE C 1 466 ? -10.601 -40.205 -31.127 1.00 27.38 519 ILE B C 1
ATOM 5816 O O . ILE C 1 466 ? -10.292 -39.041 -30.911 1.00 27.79 519 ILE B O 1
ATOM 5821 N N . VAL C 1 467 ? -11.413 -40.549 -32.116 1.00 24.03 520 VAL B N 1
ATOM 5822 C CA . VAL C 1 467 ? -12.079 -39.534 -32.907 1.00 24.19 520 VAL B CA 1
ATOM 5823 C C . VAL C 1 467 ? -13.577 -39.633 -32.672 1.00 25.18 520 VAL B C 1
ATOM 5824 O O . VAL C 1 467 ? -14.159 -40.721 -32.774 1.00 21.36 520 VAL B O 1
ATOM 5828 N N . THR C 1 468 ? -14.191 -38.498 -32.343 1.00 21.66 521 THR B N 1
ATOM 5829 C CA . THR C 1 468 ? -15.595 -38.455 -31.963 1.00 20.93 521 THR B CA 1
ATOM 5830 C C . THR C 1 468 ? -16.460 -37.693 -32.927 1.00 26.25 521 THR B C 1
ATOM 5831 O O . THR C 1 468 ? -15.992 -36.732 -33.579 1.00 28.16 521 THR B O 1
ATOM 5835 N N . VAL C 1 469 ? -17.734 -38.085 -32.973 1.00 20.54 522 VAL B N 1
ATOM 5836 C CA . VAL C 1 469 ? -18.731 -37.303 -33.692 1.00 21.31 522 VAL B CA 1
ATOM 5837 C C . VAL C 1 469 ? -19.811 -36.815 -32.718 1.00 24.96 522 VAL B C 1
ATOM 5838 O O . VAL C 1 469 ? -20.304 -37.561 -31.866 1.00 21.57 522 VAL B O 1
ATOM 5842 N N . GLY C 1 470 ? -20.142 -35.535 -32.824 1.00 24.69 523 GLY B N 1
ATOM 5843 C CA . GLY C 1 470 ? -20.995 -34.898 -31.841 1.00 23.79 523 GLY B CA 1
ATOM 5844 C C . GLY C 1 470 ? -22.330 -34.407 -32.355 1.00 23.99 523 GLY B C 1
ATOM 5845 O O . GLY C 1 470 ? -22.465 -34.005 -33.512 1.00 25.29 523 GLY B O 1
ATOM 5846 N N . ASP C 1 471 ? -23.326 -34.425 -31.472 1.00 23.01 524 ASP B N 1
ATOM 5847 C CA . ASP C 1 471 ? -24.650 -33.917 -31.800 1.00 26.12 524 ASP B CA 1
ATOM 5848 C C . ASP C 1 471 ? -24.558 -32.402 -31.993 1.00 27.94 524 ASP B C 1
ATOM 5849 O O . ASP C 1 471 ? -25.452 -31.780 -32.563 1.00 27.42 524 ASP B O 1
ATOM 5854 N N . ASP C 1 472 ? -23.460 -31.830 -31.509 1.00 26.19 525 ASP B N 1
ATOM 5855 C CA . ASP C 1 472 ? -23.226 -30.383 -31.574 1.00 28.89 525 ASP B CA 1
ATOM 5856 C C . ASP C 1 472 ? -22.455 -29.985 -32.827 1.00 28.93 525 ASP B C 1
ATOM 5857 O O . ASP C 1 472 ? -21.816 -28.930 -32.862 1.00 31.38 525 ASP B O 1
ATOM 5862 N N . ALA C 1 473 ? -22.502 -30.854 -33.839 1.00 28.89 526 ALA B N 1
ATOM 5863 C CA . ALA C 1 473 ? -21.955 -30.592 -35.173 1.00 29.48 526 ALA B CA 1
ATOM 5864 C C . ALA C 1 473 ? -20.439 -30.443 -35.200 1.00 30.84 526 ALA B C 1
ATOM 5865 O O . ALA C 1 473 ? -19.888 -29.829 -36.115 1.00 31.02 526 ALA B O 1
ATOM 5867 N N . VAL C 1 474 ? -19.767 -31.008 -34.209 1.00 23.93 527 VAL B N 1
ATOM 5868 C CA . VAL C 1 474 ? -18.313 -30.934 -34.129 1.00 28.32 527 VAL B CA 1
ATOM 5869 C C . VAL C 1 474 ? -17.674 -32.323 -34.070 1.00 30.77 527 VAL B C 1
ATOM 5870 O O . VAL C 1 474 ? -18.210 -33.233 -33.427 1.00 28.62 527 VAL B O 1
ATOM 5874 N N . VAL C 1 475 ? -16.534 -32.478 -34.743 1.00 25.16 528 VAL B N 1
ATOM 5875 C CA . VAL C 1 475 ? -15.765 -33.716 -34.677 1.00 27.63 528 VAL B CA 1
ATOM 5876 C C . VAL C 1 475 ? -14.498 -33.467 -33.886 1.00 28.43 528 VAL B C 1
ATOM 5877 O O . VAL C 1 475 ? -13.774 -32.521 -34.189 1.00 28.25 528 VAL B O 1
ATOM 5881 N N . LEU C 1 476 ? -14.220 -34.298 -32.878 1.00 27.23 529 LEU B N 1
ATOM 5882 C CA . LEU C 1 476 ? -13.070 -34.013 -31.998 1.00 24.61 529 LEU B CA 1
ATOM 5883 C C . LEU C 1 476 ? -12.026 -35.124 -32.003 1.00 25.65 529 LEU B C 1
ATOM 5884 O O . LEU C 1 476 ? -12.351 -36.293 -32.215 1.00 26.34 529 LEU B O 1
ATOM 5889 N N . VAL C 1 477 ? -10.769 -34.759 -31.752 1.00 27.53 530 VAL B N 1
ATOM 5890 C CA . VAL C 1 477 ? -9.694 -35.742 -31.659 1.00 26.92 530 VAL B CA 1
ATOM 5891 C C . VAL C 1 477 ? -9.017 -35.710 -30.290 1.00 29.11 530 VAL B C 1
ATOM 5892 O O . VAL C 1 477 ? -8.506 -34.675 -29.864 1.00 27.01 530 VAL B O 1
ATOM 5896 N N . PHE C 1 478 ? -9.018 -36.853 -29.608 1.00 28.15 531 PHE B N 1
ATOM 5897 C CA . PHE C 1 478 ? -8.393 -36.994 -28.296 1.00 28.63 531 PHE B CA 1
ATOM 5898 C C . PHE C 1 478 ? -7.217 -37.958 -28.333 1.00 31.12 531 PHE B C 1
ATOM 5899 O O . PHE C 1 478 ? -7.187 -38.888 -29.138 1.00 30.05 531 PHE B O 1
ATOM 5907 N N . GLU C 1 479 ? -6.262 -37.762 -27.431 1.00 31.78 532 GLU B N 1
ATOM 5908 C CA . GLU C 1 479 ? -5.127 -38.673 -27.339 1.00 34.27 532 GLU B CA 1
ATOM 5909 C C . GLU C 1 479 ? -5.136 -39.436 -26.017 1.00 37.75 532 GLU B C 1
ATOM 5910 O O . GLU C 1 479 ? -5.511 -38.884 -24.980 1.00 37.92 532 GLU B O 1
ATOM 5916 N N . ALA C 1 480 ? -4.741 -40.706 -26.060 1.00 38.44 533 ALA B N 1
ATOM 5917 C CA . ALA C 1 480 ? -4.620 -41.517 -24.855 1.00 42.70 533 ALA B CA 1
ATOM 5918 C C . ALA C 1 480 ? -3.225 -41.377 -24.256 1.00 47.99 533 ALA B C 1
ATOM 5919 O O . ALA C 1 480 ? -3.045 -40.730 -23.224 1.00 50.89 533 ALA B O 1
ATOM 5921 N N . ALA D 2 2 ? -32.883 -32.107 -43.247 1.00 41.83 2 ALA C N 1
ATOM 5922 C CA . ALA D 2 2 ? -32.395 -33.460 -42.995 1.00 40.20 2 ALA C CA 1
ATOM 5923 C C . ALA D 2 2 ? -32.913 -33.967 -41.649 1.00 42.58 2 ALA C C 1
ATOM 5924 O O . ALA D 2 2 ? -33.036 -33.200 -40.694 1.00 43.96 2 ALA C O 1
ATOM 5926 N N . ARG D 2 3 ? -33.224 -35.258 -41.580 1.00 39.26 3 ARG C N 1
ATOM 5927 C CA . ARG D 2 3 ? -33.866 -35.819 -40.398 1.00 37.61 3 ARG C CA 1
ATOM 5928 C C . ARG D 2 3 ? -32.878 -36.374 -39.384 1.00 35.82 3 ARG C C 1
ATOM 5929 O O . ARG D 2 3 ? -31.686 -36.516 -39.659 1.00 37.44 3 ARG C O 1
ATOM 5937 N N . ARG D 2 4 ? -33.393 -36.687 -38.203 1.00 32.93 4 ARG C N 1
ATOM 5938 C CA . ARG D 2 4 ? -32.587 -37.293 -37.161 1.00 36.24 4 ARG C CA 1
ATOM 5939 C C . ARG D 2 4 ? -32.923 -38.772 -37.084 1.00 34.54 4 ARG C C 1
ATOM 5940 O O . ARG D 2 4 ? -34.092 -39.158 -37.203 1.00 32.61 4 ARG C O 1
ATOM 5948 N N . PRO D 2 5 ? -31.893 -39.613 -36.922 1.00 35.67 5 PRO C N 1
ATOM 5949 C CA . PRO D 2 5 ? -32.125 -41.058 -36.826 1.00 33.70 5 PRO C CA 1
ATOM 5950 C C . PRO D 2 5 ? -32.897 -41.453 -35.566 1.00 32.70 5 PRO C C 1
ATOM 5951 O O . PRO D 2 5 ? -32.937 -40.699 -34.589 1.00 32.39 5 PRO C O 1
ATOM 5955 N N . ALA D 2 6 ? -33.508 -42.633 -35.603 1.00 32.13 6 ALA C N 1
ATOM 5956 C CA . ALA D 2 6 ? -34.336 -43.124 -34.507 1.00 32.39 6 ALA C CA 1
ATOM 5957 C C . ALA D 2 6 ? -33.590 -43.151 -33.174 1.00 33.41 6 ALA C C 1
ATOM 5958 O O . ALA D 2 6 ? -34.163 -42.814 -32.120 1.00 33.15 6 ALA C O 1
ATOM 5960 N N . ARG D 2 7 ? -32.314 -43.534 -33.218 1.00 30.67 7 ARG C N 1
ATOM 5961 C CA . ARG D 2 7 ? -31.540 -43.688 -31.988 1.00 31.99 7 ARG C CA 1
ATOM 5962 C C . ARG D 2 7 ? -31.444 -42.373 -31.223 1.00 32.48 7 ARG C C 1
ATOM 5963 O O . ARG D 2 7 ? -31.429 -42.369 -29.988 1.00 35.73 7 ARG C O 1
ATOM 5971 N N . CYS D 2 8 ? -31.403 -41.257 -31.949 1.00 32.92 8 CYS C N 1
ATOM 5972 C CA . CYS D 2 8 ? -31.329 -39.951 -31.303 1.00 35.77 8 CYS C CA 1
ATOM 5973 C C . CYS D 2 8 ? -32.605 -39.673 -30.518 1.00 36.31 8 CYS C C 1
ATOM 5974 O O . CYS D 2 8 ? -32.558 -39.176 -29.385 1.00 37.37 8 CYS C O 1
ATOM 5977 N N . TYR D 2 9 ? -33.740 -40.021 -31.115 1.00 35.92 9 TYR C N 1
ATOM 5978 C CA . TYR D 2 9 ? -35.022 -39.854 -30.448 1.00 36.59 9 TYR C CA 1
ATOM 5979 C C . TYR D 2 9 ? -35.093 -40.747 -29.219 1.00 38.28 9 TYR C C 1
ATOM 5980 O O . TYR D 2 9 ? -35.693 -40.371 -28.208 1.00 38.66 9 TYR C O 1
ATOM 5989 N N . ARG D 2 10 ? -34.460 -41.917 -29.289 1.00 36.34 10 ARG C N 1
ATOM 5990 C CA . ARG D 2 10 ? -34.395 -42.783 -28.108 1.00 35.70 10 ARG C CA 1
ATOM 5991 C C . ARG D 2 10 ? -33.555 -42.166 -26.998 1.00 35.15 10 ARG C C 1
ATOM 5992 O O . ARG D 2 10 ? -33.914 -42.246 -25.825 1.00 39.07 10 ARG C O 1
ATOM 6000 N N . TYR D 2 11 ? -32.426 -41.568 -27.364 1.00 34.90 11 TYR C N 1
ATOM 6001 C CA . TYR D 2 11 ? -31.559 -40.950 -26.372 1.00 32.02 11 TYR C CA 1
ATOM 6002 C C . TYR D 2 11 ? -32.272 -39.782 -25.689 1.00 39.96 11 TYR C C 1
ATOM 6003 O O . TYR D 2 11 ? -32.159 -39.606 -24.474 1.00 36.48 11 TYR C O 1
ATOM 6012 N N . CYS D 2 12 ? -33.023 -39.008 -26.470 1.00 40.92 12 CYS C N 1
ATOM 6013 C CA . CYS D 2 12 ? -33.518 -37.707 -25.998 1.00 46.28 12 CYS C CA 1
ATOM 6014 C C . CYS D 2 12 ? -34.568 -37.721 -24.881 1.00 49.63 12 CYS C C 1
ATOM 6015 O O . CYS D 2 12 ? -34.787 -36.673 -24.285 1.00 53.77 12 CYS C O 1
ATOM 6018 N N . LYS D 2 13 ? -35.211 -38.869 -24.636 1.00 49.77 13 LYS C N 1
ATOM 6019 C CA . LYS D 2 13 ? -35.953 -39.214 -23.391 1.00 49.98 13 LYS C CA 1
ATOM 6020 C C . LYS D 2 13 ? -36.928 -40.354 -23.668 1.00 51.49 13 LYS C C 1
ATOM 6021 O O . LYS D 2 13 ? -37.089 -40.784 -24.810 1.00 53.36 13 LYS C O 1
#

Secondary structure (DSSP, 8-state):
----SEEE---SS-EEEEEE-SS-TTEEEEEEES-SSTT--EEEEEEE---PPPSEEE---SS-EEEEEEPTTT--EEEEEETT--EEEEEEE--SSS-S-EEEEEEEE-SSS-EEEEEE---TTSTTEEEEEETTS-EEEEEE-SS-TTS-EEEEEEE----S-EEEEEE-TTSSEEEEEETTS-EEEEETTSHHHHTT---TTSSEEEEE-TT-TTT--TT-EEEEEE-TTSSEEEEEEGGG-EEEEE-------EEEEE--SSS-EEEEEE-SSSSEEEEEETTS-EEEEETTTTTEEEEEETTEEEESPEEEEEE-SS-SSGGGTTTEEEEEETTS-EEEEE-S---EEEEE--SPPGGGT--EEEEE-TTT-SEEEEEETTS-EEEEE-/----SEEE---SS-EEEEEE-SS-TTEEEEEEES-SSTT--EEEEEEE---PPPSEEE---SS-EEEEEEPTTT--EEEEEETT--EEEEEEE--SSS-S-EEEEEEEE-SSS-EEEEEE---TTSTTEEEEEETTS-EEEEEE--SSTTS-EEEEEEE---SS-EEEEEE-TTSSEEEEEETTS-EEEEETTSHHHHTT---TTSSEEEEE-TT-TTT--TT-EEEEEE-TTSSEEEEEEGGG-EEEEE-------EEEEE--SSS-EEEEEE-SSSSEEEEEETTS-EEEEETTTTTEEEEEETTEEEESPEEEEEE-SS-SSTTSTTTEEEEEETTS-EEEEETT---EEEEE--SPPGGGT--EEEEE-TTTSSEEEEEETTS-EEEEE-/-PPPHHHHHHH-/----HHHHHHH-

Solvent-accessible surface area: 30007 Å² total; per-residue (Å²): 156,102,46,29,87,22,87,6,85,29,5,158,39,5,0,6,5,27,7,33,5,39,67,85,67,43,5,0,0,0,0,0,4,21,14,128,50,144,131,12,59,3,32,0,19,0,0,30,28,114,91,31,123,56,37,55,78,0,70,40,3,80,15,0,0,12,6,13,9,6,0,50,62,109,1,62,4,0,0,0,0,0,4,16,1,51,1,24,0,5,24,19,67,48,38,185,144,62,75,104,9,109,21,131,90,31,20,77,26,100,56,8,147,21,1,33,26,26,14,38,1,51,5,108,45,8,17,15,0,0,0,2,0,0,34,80,0,4,0,28,0,0,10,5,33,50,41,56,82,107,99,5,22,59,78,3,31,40,2,134,55,6,114,14,40,0,22,17,18,18,23,3,63,59,0,27,5,0,1,0,0,0,64,45,29,5,0,10,0,0,7,0,2,14,17,0,40,31,97,103,74,42,45,161,64,42,63,0,8,3,36,22,40,84,114,47,155,198,1,26,0,150,50,0,0,16,4,13,10,18,11,61,111,9,51,21,0,0,0,0,0,16,29,0,37,1,16,0,0,8,16,15,213,46,85,22,77,41,97,16,68,16,110,75,6,85,57,21,0,15,13,15,13,20,0,60,84,8,61,1,0,0,0,0,0,18,40,0,4,0,0,1,2,11,41,86,139,93,18,32,77,57,83,42,12,192,37,4,0,47,145,47,14,0,8,56,5,55,8,0,128,58,9,89,78,78,86,19,37,0,50,8,0,0,0,0,0,13,22,1,11,1,32,10,18,30,7,122,39,92,41,86,72,84,66,9,63,30,16,119,30,26,170,114,41,1,0,0,3,7,0,18,4,20,84,61,0,63,99,0,0,0,0,0,15,13,18,36,0,6,2,1,83,36,15,121,73,4,41,53,1,140,43,12,79,219,158,99,44,28,95,22,84,6,83,28,6,162,32,5,0,6,6,27,7,34,4,49,87,72,68,43,5,0,0,0,0,0,4,22,14,119,57,148,131,11,59,3,30,0,20,0,0,29,31,115,95,31,124,52,36,54,80,0,70,41,3,80,15,0,0,13,6,14,10,5,0,52,65,145,1,46,6,0,0,0,0,0,5,18,1,51,2,22,0,6,28,20,57,42,46,168,158,60,80,105,8,118,21,142,90,38,21,78,28,103,59,10,147,21,1,32,25,26,12,38,1,47,5,113,110,62,65,18,2,0,0,4,0,0,35,76,0,1,0,29,0,0,33,5,70,48,85,104,80,93,99,5,20,100,93,49,47,38,2,128,57,7,112,13,38,0,22,17,18,19,22,3,62,59,0,26,5,0,1,0,0,0,64,46,30,3,0,11,0,0,7,2,44,33,48,0,46,93,116,102,75,42,47,162,64,41,64,0,8,2,36,20,40,82,112,46,144,140,0,19,0,148,56,0,0,16,5,14,10,20,10,64,117,11,24,17,0,0,0,0,0,16,29,0,35,1,15,0,0,3,4,13,125,55,75,21,72,24,41,1,14,7,104,48,6,85,55,19,0,15,12,16,14,21,0,58,81,7,63,1,0,0,0,0,0,16,40,0,4,0,0,0,2,11,34,43,54,8,15,0,13,54,82,26,13,148,41,3,0,47,147,42,10,0,8,57,6,56,7,0,123,54,6,91,80,80,88,18,33,0,50,7,0,0,0,0,0,14,20,1,11,0,30,11,18,27,7,127,37,87,45,87,79,78,59,3,65,29,16,119,31,27,171,114,41,1,0,0,4,6,0,17,2,19,96,60,0,61,96,0,0,0,0,0,14,13,18,36,0,6,2,0,84,54,13,123,67,2,41,51,2,143,44,10,67,221

InterPro domains:
  IPR001680 WD40 repeat [PF00400] (131-167)
  IPR001680 WD40 repeat [PF00400] (233-268)
  IPR001680 WD40 repeat [PF00400] (371-406)
  IPR001680 WD40 repeat [PS50082] (135-167)
  IPR001680 WD40 repeat [PS50082] (236-269)
  IPR001680 WD40 repeat [PS50082] (374-415)
  IPR001680 WD40 repeat [SM00320] (54-89)
  IPR001680 WD40 repeat [SM00320] (128-168)
  IPR001680 WD40 repeat [SM00320] (179-220)
  IPR001680 WD40 repeat [SM00320] (229-268)
  IPR001680 WD40 repeat [SM00320] (282-327)
  IPR001680 WD40 repeat [SM00320] (367-406)
  IPR001680 WD40 repeat [SM00320] (410-458)
  IPR001680 WD40 repeat [SM00320] (488-532)
  IPR015943 WD40/YVTN repeat-like-containing domain superfamily [G3DSA:2.130.10.10] (51-533)
  IPR036322 WD40-repeat-containing domain superfamily [SSF50978] (44-458)
  IPR051179 Multifunctional WD repeat-containing protein [PTHR19857] (20-532)

Organism: Chaetomium thermophilum (strain DSM 1495 / CBS 144.50 / IMI 039719) (NCBI:txid759272)

Nearest PDB structures (foldseek):
  4zoz-assembly2_B  TM=1.002E+00  e=8.874E-82  Thermochaetoides thermophila
  6tc0-assembly1_A  TM=7.047E-01  e=1.818E-15  Drosophila melanogaster
  8j07-assembly1_1N  TM=5.191E-01  e=7.096E-15  Homo sapiens
  8i0w-assembly1_3  TM=7.543E-01  e=8.198E-10  Homo sapiens
  8uxw-assembly1_C  TM=6.812E-01  e=4.825E-11  Schizosaccharomyces pombe

Radius of gyration: 31.03 Å; Cα contacts (8 Å, |Δi|>4): 2670; chains: 4; bounding box: 63×77×86 Å

Foldseek 3Di:
DFQFPEWAQPALFFKAEKEAFQVQRQWMKIKFWNDDDQQTFIWMFIFRNCVTDTPDIDDDGSATFHEWYQAPDGRQWIWTAALQQKIWIWGWDDDPPPDDIDIGTLDIDRPDRGWNYKDHQQAPVQTQKMWTWGQQGKIWIWHAQPPPSVDRIDTQDIDNPGGGGWQDWEAANNRQWIWTWHQQQKIFIFRRNCLCLVVVQPDPVSTGNEIDGCVNVVRGDPRTWHEKYAELQRQWIWIWAAQQKIWIFGDDRSGHDTLAIDHPDGGTFNEKDQQNPAQWIWTWGQQQKIWIFRNVPSRHTLDIGHNVVHRFGWNYKYAQCDAPPNVQRRQWMWTWTLQQKIWIAGRPHVGTDDIGHRWHHNVVQKTWNDWDQHNHNQWIWTTMSRSMIGIHGD/DDDDPVVVVVVD/DFQFPEWAQPALFFKFEKEAFQVQRQWMKIWFWNDDDQQTFIWMFIFGNCVTDTPDIDDDGSATFNEWYQAPDGRQWIWTQGQQQKIWIWGWDDDDVDDHIDIGTLDIDRPDRGWHYKDHQQAPVQTQKMWTWFQQRKIWIWHAQSPPSVPRIDTQDIDRDDRGGWQDWEAANNRQWIWTWHQQQKIFIFRRNCLCLVVVQPDPVSGGNEIDGCVNPVRGDPRTWHEKYAALQNQWIWIWAFQQKIWIFGDDRSGHDTLAIDHPDGGTFNEKDQQNPAQWIWTWGQQQKIWIFRNVPSRHTLDIGHNVVHRFGWNYKYAQCAAPPNVQRSQKMWTWTQQQKIWIAGSPHVGTPDMGHDWHHVVVQKTWNDWDQHNHNQWIWTTMSRSMIGIHGD/DDDDPVVVVVVD

B-factor: mean 26.09, std 11.25, range [9.49, 82.35]

CATH classification: 2.130.10.10